Protein 8QAH (pdb70)

Foldseek 3Di:
DVLQLVLLLLLLQLLLLLLQLLLLQQVLPLVSLVVSLVSLVVSLVVLVVSLVVCVVVPNLQSNLSSLLSNLSSLLSQLSSLQSNLPLVSLVVSLVSLVVSLVVLVVSLVVCVVVVVLQSNLSSLLSNLSSLLSQLSSLQSNLPLVSLVVSLVSLVVSLVVLVVSLVVCVVVPVLQSNLSSLQSNLSSLLSQLSSLLSNLPLVSLVVSLVSLVVSLVVLVVSLVVCVVVVNLQSNLSSLLSNLSSLLSQLSSLQSNLPLVSLVVSLVSLVVSLVVLCVSLVVCVVVVVLLSNLSSLLSNLSSLLSQLSSLLSNLPLVSLVVSLVSLVVSLVVLVVSLVVCVVVVVLLSNLSSLLSNLSSLLSNLSSCLSNAAVSLVVSLVSLVVSLVSLCVSLVSCVVVVNSSSNSSSSSSNSSSSSSNSSSSSSD/DVLLLVLLLLLLQLLLLLLQLLLLQLVLDLVSLVVSLVSLVVSLVVLVVSLVVCVVVPNLQSNLSSLLSNLSSLLSQLSSLQSNLPLVSLVVSLVSLVVSLVVLVVSLVVCVVVVVLQSNLSSLLSNLSSLLSQLSSLQSNLPLVSLVVSLVSLVVSLVVLVVSLVVCVVVVVLQSNLSSLQSNLSSLLSQLSSLLSNLPLVSLVVSLVSLVVSLVVLVVSLVVCVVVVNLQSNLSSLLSNLSSLLSQLSSLQSNLPLVSLVVSLVSLVVSLVVLCVSLVVCVVVVVLLSNLSSLLSNLSSLLSQLSSCLSNLPLVSLVVSLVSLVVSLVVLCVSLVVCVVVVVLLSNLSSLLSNLSSLLSQLSSCQSNLDLVSLVVSLVSLVVSLVSLCVSLVVCVVVVNSNSNSSSSSSNSSSSSSNSSSVSSD

Structure (mmCIF, N/CA/C/O backbone):
data_8QAH
#
_entry.id   8QAH
#
_cell.length_a   46.054
_cell.length_b   78.587
_cell.length_c   98.174
_cell.angle_alpha   90.00
_cell.angle_beta   90.15
_cell.angle_gamma   90.00
#
_symmetry.space_group_name_H-M   'P 1 21 1'
#
loop_
_entity.id
_entity.type
_entity.pdbx_description
1 polymer sc-CC-8-58
2 water water
#
loop_
_atom_site.group_PDB
_atom_site.id
_atom_site.type_symbol
_atom_site.label_atom_id
_atom_site.label_alt_id
_atom_site.label_comp_id
_atom_site.label_asym_id
_atom_site.label_entity_id
_atom_site.label_seq_id
_atom_site.pdbx_PDB_ins_code
_atom_site.Cartn_x
_atom_site.Cartn_y
_atom_site.Cartn_z
_atom_site.occupancy
_atom_site.B_iso_or_equiv
_atom_site.auth_seq_id
_atom_site.auth_comp_id
_atom_site.auth_asym_id
_atom_site.auth_atom_id
_atom_site.pdbx_PDB_model_num
ATOM 1 N N . HIS A 1 3 ? 24.440 6.880 26.616 1.00 39.78 -1 HIS A N 1
ATOM 2 C CA . HIS A 1 3 ? 24.295 6.954 25.183 1.00 33.17 -1 HIS A CA 1
ATOM 3 C C . HIS A 1 3 ? 23.334 7.971 24.707 1.00 36.29 -1 HIS A C 1
ATOM 4 O O . HIS A 1 3 ? 22.360 8.276 25.359 1.00 37.11 -1 HIS A O 1
ATOM 6 N N . MET A 1 4 ? 23.638 8.461 23.514 1.00 33.93 0 MET A N 1
ATOM 7 C CA . MET A 1 4 ? 22.801 9.348 22.783 1.00 30.52 0 MET A CA 1
ATOM 8 C C . MET A 1 4 ? 21.547 8.559 22.423 1.00 33.09 0 MET A C 1
ATOM 9 O O . MET A 1 4 ? 20.507 9.153 22.268 1.00 30.82 0 MET A O 1
ATOM 11 N N . LEU A 1 5 ? 21.653 7.238 22.273 1.00 31.66 1 LEU A N 1
ATOM 12 C CA . LEU A 1 5 ? 20.458 6.440 22.014 1.00 31.42 1 LEU A CA 1
ATOM 13 C C . LEU A 1 5 ? 19.565 6.361 23.248 1.00 25.79 1 LEU A C 1
ATOM 14 O O . LEU A 1 5 ? 18.341 6.493 23.142 1.00 24.98 1 LEU A O 1
ATOM 19 N N . ILE A 1 6 ? 20.155 6.143 24.428 1.00 27.93 2 ILE A N 1
ATOM 20 C CA . ILE A 1 6 ? 19.368 6.151 25.660 1.00 23.21 2 ILE A CA 1
ATOM 21 C C . ILE A 1 6 ? 18.742 7.523 25.871 1.00 23.93 2 ILE A C 1
ATOM 22 O O . ILE A 1 6 ? 17.548 7.645 26.171 1.00 19.60 2 ILE A O 1
ATOM 27 N N . TYR A 1 7 ? 19.539 8.577 25.688 1.00 24.96 3 TYR A N 1
ATOM 28 C CA . TYR A 1 7 ? 19.019 9.935 25.801 1.00 25.09 3 TYR A CA 1
ATOM 29 C C . TYR A 1 7 ? 17.860 10.157 24.841 1.00 22.83 3 TYR A C 1
ATOM 30 O O . TYR A 1 7 ? 16.852 10.780 25.199 1.00 19.62 3 TYR A O 1
ATOM 39 N N . GLN A 1 8 ? 17.993 9.658 23.612 1.00 23.40 4 GLN A N 1
ATOM 40 C CA . GLN A 1 8 ? 16.928 9.790 22.627 1.00 20.47 4 GLN A CA 1
ATOM 41 C C . GLN A 1 8 ? 15.674 9.047 23.065 1.00 19.30 4 GLN A C 1
ATOM 42 O O . GLN A 1 8 ? 14.553 9.539 22.884 1.00 19.10 4 GLN A O 1
ATOM 48 N N . ALA A 1 9 ? 15.845 7.862 23.654 1.00 23.73 5 ALA A N 1
ATOM 49 C CA . ALA A 1 9 ? 14.694 7.051 24.037 1.00 19.18 5 ALA A CA 1
ATOM 50 C C . ALA A 1 9 ? 13.960 7.662 25.223 1.00 15.87 5 ALA A C 1
ATOM 51 O O . ALA A 1 9 ? 12.729 7.574 25.312 1.00 14.55 5 ALA A O 1
ATOM 53 N N . ILE A 1 10 ? 14.695 8.274 26.150 1.00 14.42 6 ILE A N 1
ATOM 54 C CA . ILE A 1 10 ? 14.047 8.936 27.278 1.00 13.99 6 ILE A CA 1
ATOM 55 C C . ILE A 1 10 ? 13.211 10.118 26.797 1.00 16.52 6 ILE A C 1
ATOM 56 O O . ILE A 1 10 ? 12.083 10.329 27.261 1.00 16.17 6 ILE A O 1
ATOM 61 N N . LYS A 1 11 ? 13.735 10.893 25.842 1.00 18.71 7 LYS A N 1
ATOM 62 C CA . LYS A 1 11 ? 12.976 12.023 25.316 1.00 16.14 7 LYS A CA 1
ATOM 63 C C . LYS A 1 11 ? 11.688 11.561 24.645 1.00 16.77 7 LYS A C 1
ATOM 64 O O . LYS A 1 11 ? 10.640 12.203 24.787 1.00 14.31 7 LYS A O 1
ATOM 68 N N . LEU A 1 12 ? 11.743 10.435 23.927 1.00 18.72 8 LEU A N 1
ATOM 69 C CA . LEU A 1 12 ? 10.548 9.911 23.274 1.00 15.59 8 LEU A CA 1
ATOM 70 C C . LEU A 1 12 ? 9.527 9.439 24.299 1.00 13.58 8 LEU A C 1
ATOM 71 O O . LEU A 1 12 ? 8.317 9.605 24.099 1.00 12.65 8 LEU A O 1
ATOM 76 N N . ILE A 1 13 ? 9.997 8.847 25.401 1.00 12.21 9 ILE A N 1
ATOM 77 C CA . ILE A 1 13 ? 9.084 8.475 26.478 1.00 12.03 9 ILE A CA 1
ATOM 78 C C . ILE A 1 13 ? 8.347 9.704 26.988 1.00 11.08 9 ILE A C 1
ATOM 79 O O . ILE A 1 13 ? 7.131 9.666 27.207 1.00 10.70 9 ILE A O 1
ATOM 84 N N . ALA A 1 14 ? 9.062 10.823 27.154 1.00 11.58 10 ALA A N 1
ATOM 85 C CA . ALA A 1 14 ? 8.407 12.064 27.559 1.00 11.80 10 ALA A CA 1
ATOM 86 C C . ALA A 1 14 ? 7.366 12.501 26.536 1.00 12.27 10 ALA A C 1
ATOM 87 O O . ALA A 1 14 ? 6.248 12.882 26.901 1.00 12.18 10 ALA A O 1
ATOM 89 N N . GLN A 1 15 ? 7.707 12.439 25.245 1.00 12.99 11 GLN A N 1
ATOM 90 C CA . GLN A 1 15 ? 6.750 12.835 24.218 1.00 13.74 11 GLN A CA 1
ATOM 91 C C . GLN A 1 15 ? 5.524 11.925 24.214 1.00 13.16 11 GLN A C 1
ATOM 92 O O . GLN A 1 15 ? 4.392 12.396 24.054 1.00 13.59 11 GLN A O 1
ATOM 98 N N . ALA A 1 16 ? 5.724 10.624 24.415 1.00 12.43 12 ALA A N 1
ATOM 99 C CA . ALA A 1 16 ? 4.595 9.700 24.382 1.00 12.17 12 ALA A CA 1
ATOM 100 C C . ALA A 1 16 ? 3.658 9.922 25.563 1.00 11.55 12 ALA A C 1
ATOM 101 O O . ALA A 1 16 ? 2.435 9.794 25.425 1.00 11.79 12 ALA A O 1
ATOM 103 N N . ILE A 1 17 ? 4.213 10.230 26.738 1.00 10.93 13 ILE A N 1
ATOM 104 C CA . ILE A 1 17 ? 3.374 10.520 27.896 1.00 10.55 13 ILE A CA 1
ATOM 105 C C . ILE A 1 17 ? 2.542 11.774 27.655 1.00 11.35 13 ILE A C 1
ATOM 106 O O . ILE A 1 17 ? 1.355 11.826 28.004 1.00 11.49 13 ILE A O 1
ATOM 111 N N . LYS A 1 18 ? 3.130 12.787 27.014 1.00 12.16 14 LYS A N 1
ATOM 112 C CA . LYS A 1 18 ? 2.386 14.016 26.749 1.00 14.55 14 LYS A CA 1
ATOM 113 C C . LYS A 1 18 ? 1.194 13.772 25.829 1.00 13.98 14 LYS A C 1
ATOM 114 O O . LYS A 1 18 ? 0.151 14.418 25.983 1.00 14.78 14 LYS A O 1
ATOM 116 N N . VAL A 1 19 ? 1.318 12.851 24.874 1.00 13.92 15 VAL A N 1
ATOM 117 C CA . VAL A 1 19 ? 0.181 12.550 24.012 1.00 14.78 15 VAL A CA 1
ATOM 118 C C . VAL A 1 19 ? -0.910 11.835 24.797 1.00 14.26 15 VAL A C 1
ATOM 119 O O . VAL A 1 19 ? -2.105 12.066 24.569 1.00 15.21 15 VAL A O 1
ATOM 123 N N . ILE A 1 20 ? -0.526 10.974 25.745 1.00 12.99 16 ILE A N 1
ATOM 124 C CA . ILE A 1 20 ? -1.523 10.382 26.638 1.00 12.66 16 ILE A CA 1
ATOM 125 C C . ILE A 1 20 ? -2.347 11.474 27.302 1.00 13.20 16 ILE A C 1
ATOM 126 O O . ILE A 1 20 ? -3.580 11.386 27.372 1.00 13.87 16 ILE A O 1
ATOM 131 N N . ALA A 1 21 ? -1.683 12.543 27.757 1.00 13.21 17 ALA A N 1
ATOM 132 C CA . ALA A 1 21 ? -2.392 13.632 28.426 1.00 14.77 17 ALA A CA 1
ATOM 133 C C . ALA A 1 21 ? -3.356 14.324 27.475 1.00 15.65 17 ALA A C 1
ATOM 134 O O . ALA A 1 21 ? -4.478 14.674 27.861 1.00 17.83 17 ALA A O 1
ATOM 136 N N . GLU A 1 22 ? -2.938 14.524 26.225 1.00 16.31 18 GLU A N 1
ATOM 137 C CA . GLU A 1 22 ? -3.817 15.139 25.239 1.00 18.15 18 GLU A CA 1
ATOM 138 C C . GLU A 1 22 ? -5.029 14.260 24.946 1.00 18.52 18 GLU A C 1
ATOM 139 O O . GLU A 1 22 ? -6.138 14.768 24.742 1.00 20.08 18 GLU A O 1
ATOM 143 N N . ALA A 1 23 ? -4.836 12.937 24.909 1.00 17.38 19 ALA A N 1
ATOM 144 C CA . ALA A 1 23 ? -5.965 12.034 24.691 1.00 19.21 19 ALA A CA 1
ATOM 145 C C . ALA A 1 23 ? -6.906 12.034 25.890 1.00 18.50 19 ALA A C 1
ATOM 146 O O . ALA A 1 23 ? -8.133 12.003 25.728 1.00 19.16 19 ALA A O 1
ATOM 148 N N . ILE A 1 24 ? -6.350 12.067 27.102 1.00 16.53 20 ILE A N 1
ATOM 149 C CA . ILE A 1 24 ? -7.184 12.200 28.294 1.00 18.90 20 ILE A CA 1
ATOM 150 C C . ILE A 1 24 ? -7.927 13.529 28.267 1.00 23.28 20 ILE A C 1
ATOM 151 O O . ILE A 1 24 ? -9.122 13.596 28.581 1.00 24.13 20 ILE A O 1
ATOM 156 N N . LYS A 1 25 ? -7.238 14.604 27.873 1.00 23.15 21 LYS A N 1
ATOM 157 C CA . LYS A 1 25 ? -7.893 15.903 27.761 1.00 24.87 21 LYS A CA 1
ATOM 158 C C . LYS A 1 25 ? -9.051 15.851 26.773 1.00 27.92 21 LYS A C 1
ATOM 159 O O . LYS A 1 25 ? -10.089 16.486 26.988 1.00 31.45 21 LYS A O 1
ATOM 161 N N . ALA A 1 26 ? -8.906 15.072 25.698 1.00 30.04 22 ALA A N 1
ATOM 162 C CA . ALA A 1 26 ? -10.002 14.945 24.745 1.00 29.50 22 ALA A CA 1
ATOM 163 C C . ALA A 1 26 ? -11.188 14.209 25.355 1.00 34.66 22 ALA A C 1
ATOM 164 O O . ALA A 1 26 ? -12.340 14.517 25.030 1.00 35.72 22 ALA A O 1
ATOM 166 N N . ILE A 1 27 ? -10.932 13.253 26.249 1.00 32.66 23 ILE A N 1
ATOM 167 C CA . ILE A 1 27 ? -12.023 12.567 26.934 1.00 33.24 23 ILE A CA 1
ATOM 168 C C . ILE A 1 27 ? -12.791 13.545 27.817 1.00 42.85 23 ILE A C 1
ATOM 169 O O . ILE A 1 27 ? -14.027 13.609 27.772 1.00 47.88 23 ILE A O 1
ATOM 174 N N . ALA A 1 28 ? -12.069 14.333 28.618 1.00 36.39 24 ALA A N 1
ATOM 175 C CA . ALA A 1 28 ? -12.718 15.241 29.559 1.00 40.47 24 ALA A CA 1
ATOM 176 C C . ALA A 1 28 ? -13.523 16.310 28.832 1.00 50.65 24 ALA A C 1
ATOM 177 O O . ALA A 1 28 ? -14.672 16.591 29.193 1.00 54.30 24 ALA A O 1
ATOM 179 N N . GLU A 1 29 ? -12.932 16.926 27.808 1.00 49.48 25 GLU A N 1
ATOM 180 C CA . GLU A 1 29 ? -13.627 17.950 27.039 1.00 42.58 25 GLU A CA 1
ATOM 181 C C . GLU A 1 29 ? -14.612 17.365 26.033 1.00 50.03 25 GLU A C 1
ATOM 182 O O . GLU A 1 29 ? -15.487 18.092 25.550 1.00 61.10 25 GLU A O 1
ATOM 184 N N . GLY A 1 30 ? -14.497 16.076 25.713 1.00 49.23 26 GLY A N 1
ATOM 185 C CA . GLY A 1 30 ? -15.383 15.466 24.739 1.00 47.28 26 GLY A CA 1
ATOM 186 C C . GLY A 1 30 ? -15.142 15.876 23.303 1.00 52.72 26 GLY A C 1
ATOM 187 O O . GLY A 1 30 ? -16.055 15.767 22.481 1.00 63.24 26 GLY A O 1
ATOM 188 N N . ASP A 1 31 ? -13.939 16.343 22.972 1.00 44.94 27 ASP A N 1
ATOM 189 C CA . ASP A 1 31 ? -13.636 16.857 21.638 1.00 46.37 27 ASP A CA 1
ATOM 190 C C . ASP A 1 31 ? -13.143 15.724 20.740 1.00 47.61 27 ASP A C 1
ATOM 191 O O . ASP A 1 31 ? -12.056 15.177 20.956 1.00 50.94 27 ASP A O 1
ATOM 196 N N . LYS A 1 32 ? -13.934 15.388 19.716 1.00 45.84 28 LYS A N 1
ATOM 197 C CA . LYS A 1 32 ? -13.519 14.361 18.764 1.00 44.58 28 LYS A CA 1
ATOM 198 C C . LYS A 1 32 ? -12.387 14.845 17.865 1.00 38.69 28 LYS A C 1
ATOM 199 O O . LYS A 1 32 ? -11.608 14.030 17.356 1.00 35.70 28 LYS A O 1
ATOM 201 N N . GLU A 1 33 ? -12.280 16.158 17.651 1.00 35.44 29 GLU A N 1
ATOM 202 C CA . GLU A 1 33 ? -11.196 16.679 16.823 1.00 39.42 29 GLU A CA 1
ATOM 203 C C . GLU A 1 33 ? -9.858 16.586 17.545 1.00 30.60 29 GLU A C 1
ATOM 204 O O . GLU A 1 33 ? -8.847 16.205 16.944 1.00 30.71 29 GLU A O 1
ATOM 206 N N . ARG A 1 34 ? -9.834 16.933 18.832 1.00 37.21 30 ARG A N 1
ATOM 207 C CA . ARG A 1 34 ? -8.608 16.788 19.610 1.00 40.53 30 ARG A CA 1
ATOM 208 C C . ARG A 1 34 ? -8.158 15.335 19.661 1.00 36.28 30 ARG A C 1
ATOM 209 O O . ARG A 1 34 ? -6.957 15.048 19.571 1.00 36.60 30 ARG A O 1
ATOM 211 N N . ALA A 1 35 ? -9.106 14.400 19.779 1.00 34.38 31 ALA A N 1
ATOM 212 C CA . ALA A 1 35 ? -8.757 12.982 19.808 1.00 33.08 31 ALA A CA 1
ATOM 213 C C . ALA A 1 35 ? -8.073 12.551 18.514 1.00 32.05 31 ALA A C 1
ATOM 214 O O . ALA A 1 35 ? -7.062 11.841 18.542 1.00 29.56 31 ALA A O 1
ATOM 216 N N . LYS A 1 36 ? -8.612 12.969 17.365 1.00 25.67 32 LYS A N 1
ATOM 217 C CA . LYS A 1 36 ? -7.967 12.630 16.100 1.00 30.64 32 LYS A CA 1
ATOM 218 C C . LYS A 1 36 ? -6.576 13.246 16.011 1.00 25.50 32 LYS A C 1
ATOM 219 O O . LYS A 1 36 ? -5.640 12.616 15.503 1.00 23.69 32 LYS A O 1
ATOM 222 N N . GLU A 1 37 ? -6.418 14.478 16.500 1.00 27.89 33 GLU A N 1
ATOM 223 C CA . GLU A 1 37 ? -5.089 15.077 16.542 1.00 26.29 33 GLU A CA 1
ATOM 224 C C . GLU A 1 37 ? -4.155 14.265 17.428 1.00 25.00 33 GLU A C 1
ATOM 225 O O . GLU A 1 37 ? -3.007 13.996 17.052 1.00 20.78 33 GLU A O 1
ATOM 227 N N . ALA A 1 38 ? -4.636 13.843 18.602 1.00 20.95 34 ALA A N 1
ATOM 228 C CA . ALA A 1 38 ? -3.805 13.024 19.477 1.00 22.35 34 ALA A CA 1
ATOM 229 C C . ALA A 1 38 ? -3.497 11.675 18.838 1.00 20.03 34 ALA A C 1
ATOM 230 O O . ALA A 1 38 ? -2.367 11.182 18.934 1.00 18.39 34 ALA A O 1
ATOM 232 N N . ALA A 1 39 ? -4.484 11.076 18.164 1.00 18.99 35 ALA A N 1
ATOM 233 C CA . ALA A 1 39 ? -4.242 9.817 17.467 1.00 23.79 35 ALA A CA 1
ATOM 234 C C . ALA A 1 39 ? -3.116 9.962 16.454 1.00 22.07 35 ALA A C 1
ATOM 235 O O . ALA A 1 39 ? -2.235 9.097 16.367 1.00 22.03 35 ALA A O 1
ATOM 237 N N . GLU A 1 40 ? -3.114 11.067 15.700 1.00 20.40 36 GLU A N 1
ATOM 238 C CA . GLU A 1 40 ? -2.069 11.299 14.708 1.00 21.05 36 GLU A CA 1
ATOM 239 C C . GLU A 1 40 ? -0.710 11.491 15.369 1.00 20.46 36 GLU A C 1
ATOM 240 O O . GLU A 1 40 ? 0.302 10.982 14.875 1.00 20.54 36 GLU A O 1
ATOM 242 N N . LYS A 1 41 ? -0.662 12.227 16.482 1.00 19.98 37 LYS A N 1
ATOM 243 C CA . LYS A 1 41 ? 0.606 12.411 17.185 1.00 20.99 37 LYS A CA 1
ATOM 244 C C . LYS A 1 41 ? 1.131 11.093 17.748 1.00 18.53 37 LYS A C 1
ATOM 245 O O . LYS A 1 41 ? 2.345 10.863 17.781 1.00 19.58 37 LYS A O 1
ATOM 248 N N . ALA A 1 42 ? 0.237 10.219 18.207 1.00 17.95 38 ALA A N 1
ATOM 249 C CA . ALA A 1 42 ? 0.685 8.930 18.720 1.00 17.20 38 ALA A CA 1
ATOM 250 C C . ALA A 1 42 ? 1.289 8.065 17.613 1.00 17.67 38 ALA A C 1
ATOM 251 O O . ALA A 1 42 ? 2.304 7.394 17.832 1.00 17.37 38 ALA A O 1
ATOM 253 N N . ARG A 1 43 ? 0.703 8.089 16.411 1.00 18.53 39 ARG A N 1
ATOM 254 C CA . ARG A 1 43 ? 1.266 7.314 15.303 1.00 21.06 39 ARG A CA 1
ATOM 255 C C . ARG A 1 43 ? 2.681 7.766 14.975 1.00 19.45 39 ARG A C 1
ATOM 256 O O . ARG A 1 43 ? 3.579 6.934 14.788 1.00 19.46 39 ARG A O 1
ATOM 264 N N . GLU A 1 44 ? 2.903 9.079 14.917 1.00 19.82 40 GLU A N 1
ATOM 265 C CA . GLU A 1 44 ? 4.226 9.598 14.594 1.00 20.28 40 GLU A CA 1
ATOM 266 C C . GLU A 1 44 ? 5.244 9.182 15.645 1.00 19.97 40 GLU A C 1
ATOM 267 O O . GLU A 1 44 ? 6.346 8.724 15.318 1.00 21.14 40 GLU A O 1
ATOM 269 N N . LEU A 1 45 ? 4.885 9.329 16.922 1.00 24.16 41 LEU A N 1
ATOM 270 C CA . LEU A 1 45 ? 5.794 8.947 17.994 1.00 19.32 41 LEU A CA 1
ATOM 271 C C . LEU A 1 45 ? 6.102 7.458 17.948 1.00 17.59 41 LEU A C 1
ATOM 272 O O . LEU A 1 45 ? 7.255 7.047 18.127 1.00 17.58 41 LEU A O 1
ATOM 277 N N . TYR A 1 46 ? 5.078 6.638 17.714 1.00 17.46 42 TYR A N 1
ATOM 278 C CA . TYR A 1 46 ? 5.286 5.200 17.593 1.00 17.39 42 TYR A CA 1
ATOM 279 C C . TYR A 1 46 ? 6.303 4.882 16.502 1.00 20.60 42 TYR A C 1
ATOM 280 O O . TYR A 1 46 ? 7.158 4.005 16.678 1.00 23.00 42 TYR A O 1
ATOM 289 N N . GLU A 1 47 ? 6.221 5.579 15.362 1.00 19.09 43 GLU A N 1
ATOM 290 C CA . GLU A 1 47 ? 7.174 5.347 14.281 1.00 22.71 43 GLU A CA 1
ATOM 291 C C . GLU A 1 47 ? 8.578 5.803 14.666 1.00 20.05 43 GLU A C 1
ATOM 292 O O . GLU A 1 47 ? 9.561 5.112 14.370 1.00 20.44 43 GLU A O 1
ATOM 295 N N . LYS A 1 48 ? 8.693 6.950 15.344 1.00 19.75 44 LYS A N 1
ATOM 296 C CA . LYS A 1 48 ? 10.003 7.408 15.801 1.00 20.05 44 LYS A CA 1
ATOM 297 C C . LYS A 1 48 ? 10.621 6.422 16.786 1.00 22.08 44 LYS A C 1
ATOM 298 O O . LYS A 1 48 ? 11.825 6.144 16.725 1.00 22.50 44 LYS A O 1
ATOM 302 N N . ALA A 1 49 ? 9.808 5.872 17.694 1.00 18.26 45 ALA A N 1
ATOM 303 C CA . ALA A 1 49 ? 10.317 4.891 18.646 1.00 19.60 45 ALA A CA 1
ATOM 304 C C . ALA A 1 49 ? 10.753 3.615 17.940 1.00 18.87 45 ALA A C 1
ATOM 305 O O . ALA A 1 49 ? 11.797 3.043 18.273 1.00 22.87 45 ALA A O 1
ATOM 307 N N . LEU A 1 50 ? 9.975 3.163 16.955 1.00 18.64 46 LEU A N 1
ATOM 308 C CA . LEU A 1 50 ? 10.358 1.978 16.193 1.00 23.28 46 LEU A CA 1
ATOM 309 C C . LEU A 1 50 ? 11.690 2.178 15.482 1.00 21.28 46 LEU A C 1
ATOM 310 O O . LEU A 1 50 ? 12.528 1.268 15.451 1.00 20.72 46 LEU A O 1
ATOM 315 N N . GLU A 1 51 ? 11.902 3.358 14.895 1.00 20.68 47 GLU A N 1
ATOM 316 C CA . GLU A 1 51 ? 13.160 3.611 14.201 1.00 23.15 47 GLU A CA 1
ATOM 317 C C . GLU A 1 51 ? 14.330 3.704 15.171 1.00 21.71 47 GLU A C 1
ATOM 318 O O . GLU A 1 51 ? 15.440 3.267 14.847 1.00 27.56 47 GLU A O 1
ATOM 320 N N . LEU A 1 52 ? 14.098 4.221 16.376 1.00 22.26 48 LEU A N 1
ATOM 321 C CA . LEU A 1 52 ? 15.167 4.241 17.365 1.00 22.48 48 LEU A CA 1
ATOM 322 C C . LEU A 1 52 ? 15.491 2.836 17.849 1.00 20.55 48 LEU A C 1
ATOM 323 O O . LEU A 1 52 ? 16.665 2.478 17.999 1.00 20.61 48 LEU A O 1
ATOM 328 N N . TYR A 1 53 ? 14.459 2.029 18.094 1.00 19.53 49 TYR A N 1
ATOM 329 C CA . TYR A 1 53 ? 14.671 0.643 18.493 1.00 26.84 49 TYR A CA 1
ATOM 330 C C . TYR A 1 53 ? 15.434 -0.135 17.424 1.00 23.11 49 TYR A C 1
ATOM 331 O O . TYR A 1 53 ? 16.303 -0.953 17.743 1.00 24.49 49 TYR A O 1
ATOM 340 N N . LYS A 1 54 ? 15.106 0.083 16.148 1.00 21.35 50 LYS A N 1
ATOM 341 C CA . LYS A 1 54 ? 15.818 -0.631 15.094 1.00 28.22 50 LYS A CA 1
ATOM 342 C C . LYS A 1 54 ? 17.289 -0.224 15.066 1.00 30.34 50 LYS A C 1
ATOM 343 O O . LYS A 1 54 ? 18.180 -1.079 14.995 1.00 28.63 50 LYS A O 1
ATOM 346 N N . GLU A 1 55 ? 17.561 1.084 15.144 1.00 23.12 51 GLU A N 1
ATOM 347 C CA . GLU A 1 55 ? 18.945 1.549 15.174 1.00 29.34 51 GLU A CA 1
ATOM 348 C C . GLU A 1 55 ? 19.677 1.017 16.400 1.00 30.27 51 GLU A C 1
ATOM 349 O O . GLU A 1 55 ? 20.827 0.573 16.298 1.00 31.23 51 GLU A O 1
ATOM 351 N N . ALA A 1 56 ? 19.018 1.022 17.563 1.00 26.39 52 ALA A N 1
ATOM 352 C CA . ALA A 1 56 ? 19.680 0.571 18.784 1.00 26.95 52 ALA A CA 1
ATOM 353 C C . ALA A 1 56 ? 19.974 -0.928 18.749 1.00 32.25 52 ALA A C 1
ATOM 354 O O . ALA A 1 56 ? 21.056 -1.358 19.168 1.00 35.32 52 ALA A O 1
ATOM 356 N N . LYS A 1 57 ? 19.029 -1.742 18.262 1.00 30.83 53 LYS A N 1
ATOM 357 C CA . LYS A 1 57 ? 19.273 -3.181 18.186 1.00 34.04 53 LYS A CA 1
ATOM 358 C C . LYS A 1 57 ? 20.404 -3.504 17.219 1.00 35.65 53 LYS A C 1
ATOM 359 O O . LYS A 1 57 ? 21.258 -4.346 17.520 1.00 45.50 53 LYS A O 1
ATOM 362 N N . LYS A 1 58 ? 20.432 -2.844 16.055 1.00 34.50 54 LYS A N 1
ATOM 363 C CA . LYS A 1 58 ? 21.499 -3.104 15.089 1.00 41.71 54 LYS A CA 1
ATOM 364 C C . LYS A 1 58 ? 22.869 -2.840 15.705 1.00 44.87 54 LYS A C 1
ATOM 365 O O . LYS A 1 58 ? 23.806 -3.624 15.515 1.00 50.32 54 LYS A O 1
ATOM 367 N N . GLU A 1 59 ? 23.003 -1.747 16.457 1.00 38.87 55 GLU A N 1
ATOM 368 C CA . GLU A 1 59 ? 24.255 -1.458 17.141 1.00 36.96 55 GLU A CA 1
ATOM 369 C C . GLU A 1 59 ? 24.510 -2.390 18.321 1.00 41.10 55 GLU A C 1
ATOM 370 O O . GLU A 1 59 ? 25.642 -2.439 18.815 1.00 48.87 55 GLU A O 1
ATOM 372 N N . GLY A 1 60 ? 23.502 -3.131 18.778 1.00 41.48 56 GLY A N 1
ATOM 373 C CA . GLY A 1 60 ? 23.660 -4.005 19.923 1.00 33.31 56 GLY A CA 1
ATOM 374 C C . GLY A 1 60 ? 23.370 -3.371 21.266 1.00 35.37 56 GLY A C 1
ATOM 375 O O . GLY A 1 60 ? 23.674 -3.983 22.296 1.00 31.72 56 GLY A O 1
ATOM 376 N N . ASP A 1 61 ? 22.803 -2.165 21.289 1.00 38.94 57 ASP A N 1
ATOM 377 C CA . ASP A 1 61 ? 22.457 -1.464 22.528 1.00 33.38 57 ASP A CA 1
ATOM 378 C C . ASP A 1 61 ? 21.096 -1.957 23.005 1.00 31.39 57 ASP A C 1
ATOM 379 O O . ASP A 1 61 ? 20.048 -1.447 22.605 1.00 28.16 57 ASP A O 1
ATOM 381 N N . LEU A 1 62 ? 21.107 -2.962 23.885 1.00 31.70 58 LEU A N 1
ATOM 382 C CA . LEU A 1 62 ? 19.856 -3.620 24.251 1.00 24.92 58 LEU A CA 1
ATOM 383 C C . LEU A 1 62 ? 19.007 -2.768 25.188 1.00 29.73 58 LEU A C 1
ATOM 384 O O . LEU A 1 62 ? 17.775 -2.798 25.097 1.00 28.65 58 LEU A O 1
ATOM 389 N N . ILE A 1 63 ? 19.636 -2.000 26.082 1.00 33.48 59 ILE A N 1
ATOM 390 C CA . ILE A 1 63 ? 18.879 -1.150 26.999 1.00 24.38 59 ILE A CA 1
ATOM 391 C C . ILE A 1 63 ? 18.192 -0.019 26.239 1.00 22.03 59 ILE A C 1
ATOM 392 O O . ILE A 1 63 ? 16.999 0.243 26.433 1.00 20.26 59 ILE A O 1
ATOM 397 N N . ALA A 1 64 ? 18.933 0.668 25.364 1.00 25.27 60 ALA A N 1
ATOM 398 C CA . ALA A 1 64 ? 18.341 1.743 24.570 1.00 23.83 60 ALA A CA 1
ATOM 399 C C . ALA A 1 64 ? 17.193 1.231 23.707 1.00 22.30 60 ALA A C 1
ATOM 400 O O . ALA A 1 64 ? 16.153 1.891 23.585 1.00 18.31 60 ALA A O 1
ATOM 402 N N . ALA A 1 65 ? 17.362 0.057 23.095 1.00 19.88 61 ALA A N 1
ATOM 403 C CA . ALA A 1 65 ? 16.275 -0.517 22.312 1.00 20.46 61 ALA A CA 1
ATOM 404 C C . ALA A 1 65 ? 15.070 -0.811 23.193 1.00 17.38 61 ALA A C 1
ATOM 405 O O . ALA A 1 65 ? 13.922 -0.606 22.780 1.00 17.04 61 ALA A O 1
ATOM 407 N N . ALA A 1 66 ? 15.316 -1.270 24.422 1.00 17.04 62 ALA A N 1
ATOM 408 C CA . ALA A 1 66 ? 14.225 -1.593 25.333 1.00 16.69 62 ALA A CA 1
ATOM 409 C C . ALA A 1 66 ? 13.464 -0.344 25.753 1.00 15.48 62 ALA A C 1
ATOM 410 O O . ALA A 1 66 ? 12.231 -0.360 25.832 1.00 16.45 62 ALA A O 1
ATOM 412 N N . ILE A 1 67 ? 14.179 0.753 26.013 1.00 15.50 63 ILE A N 1
ATOM 413 C CA . ILE A 1 67 ? 13.508 1.992 26.393 1.00 15.74 63 ILE A CA 1
ATOM 414 C C . ILE A 1 67 ? 12.713 2.552 25.223 1.00 15.08 63 ILE A C 1
ATOM 415 O O . ILE A 1 67 ? 11.636 3.131 25.417 1.00 14.59 63 ILE A O 1
ATOM 420 N N . ALA A 1 68 ? 13.213 2.381 23.995 1.00 15.80 64 ALA A N 1
ATOM 421 C CA . ALA A 1 68 ? 12.473 2.829 22.819 1.00 16.05 64 ALA A CA 1
ATOM 422 C C . ALA A 1 68 ? 11.163 2.067 22.665 1.00 15.70 64 ALA A C 1
ATOM 423 O O . ALA A 1 68 ? 10.134 2.651 22.303 1.00 15.54 64 ALA A O 1
ATOM 425 N N . LEU A 1 69 ? 11.180 0.758 22.940 1.00 15.71 65 LEU A N 1
ATOM 426 C CA . LEU A 1 69 ? 9.954 -0.025 22.858 1.00 15.52 65 LEU A CA 1
ATOM 427 C C . LEU A 1 69 ? 8.959 0.390 23.939 1.00 14.67 65 LEU A C 1
ATOM 428 O O . LEU A 1 69 ? 7.745 0.313 23.722 1.00 16.06 65 LEU A O 1
ATOM 433 N N . ILE A 1 70 ? 9.440 0.820 25.108 1.00 14.21 66 ILE A N 1
ATOM 434 C CA . ILE A 1 70 ? 8.527 1.391 26.095 1.00 13.51 66 ILE A CA 1
ATOM 435 C C . ILE A 1 70 ? 7.872 2.645 25.531 1.00 13.50 66 ILE A C 1
ATOM 436 O O . ILE A 1 70 ? 6.649 2.807 25.586 1.00 13.24 66 ILE A O 1
ATOM 441 N N . ALA A 1 71 ? 8.679 3.542 24.958 1.00 13.91 67 ALA A N 1
ATOM 442 C CA . ALA A 1 71 ? 8.118 4.732 24.322 1.00 14.11 67 ALA A CA 1
ATOM 443 C C . ALA A 1 71 ? 7.072 4.347 23.289 1.00 14.35 67 ALA A C 1
ATOM 444 O O . ALA A 1 71 ? 5.985 4.936 23.245 1.00 14.23 67 ALA A O 1
ATOM 446 N N . ALA A 1 72 ? 7.368 3.323 22.482 1.00 14.78 68 ALA A N 1
ATOM 447 C CA . ALA A 1 72 ? 6.410 2.856 21.488 1.00 15.15 68 ALA A CA 1
ATOM 448 C C . ALA A 1 72 ? 5.147 2.322 22.144 1.00 14.68 68 ALA A C 1
ATOM 449 O O . ALA A 1 72 ? 4.038 2.572 21.659 1.00 14.83 68 ALA A O 1
ATOM 451 N N . ALA A 1 73 ? 5.292 1.589 23.254 1.00 14.20 69 ALA A N 1
ATOM 452 C CA . ALA A 1 73 ? 4.126 1.009 23.912 1.00 13.87 69 ALA A CA 1
ATOM 453 C C . ALA A 1 73 ? 3.272 2.084 24.563 1.00 13.39 69 ALA A C 1
ATOM 454 O O . ALA A 1 73 ? 2.040 1.994 24.557 1.00 13.39 69 ALA A O 1
ATOM 456 N N . ILE A 1 74 ? 3.907 3.118 25.118 1.00 13.12 70 ILE A N 1
ATOM 457 C CA . ILE A 1 74 ? 3.147 4.230 25.675 1.00 12.84 70 ILE A CA 1
ATOM 458 C C . ILE A 1 74 ? 2.388 4.960 24.572 1.00 13.34 70 ILE A C 1
ATOM 459 O O . ILE A 1 74 ? 1.241 5.386 24.763 1.00 13.29 70 ILE A O 1
ATOM 464 N N . ALA A 1 75 ? 3.008 5.103 23.396 1.00 13.91 71 ALA A N 1
ATOM 465 C CA . ALA A 1 75 ? 2.312 5.702 22.261 1.00 14.52 71 ALA A CA 1
ATOM 466 C C . ALA A 1 75 ? 1.050 4.919 21.909 1.00 14.66 71 ALA A C 1
ATOM 467 O O . ALA A 1 75 ? 0.012 5.514 21.591 1.00 14.94 71 ALA A O 1
ATOM 469 N N . VAL A 1 76 ? 1.108 3.587 21.984 1.00 14.60 72 VAL A N 1
ATOM 470 C CA . VAL A 1 76 ? -0.069 2.799 21.622 1.00 14.91 72 VAL A CA 1
ATOM 471 C C . VAL A 1 76 ? -1.182 2.995 22.642 1.00 14.48 72 VAL A C 1
ATOM 472 O O . VAL A 1 76 ? -2.368 2.981 22.288 1.00 14.85 72 VAL A O 1
ATOM 476 N N . ILE A 1 77 ? -0.830 3.166 23.920 1.00 13.78 73 ILE A N 1
ATOM 477 C CA . ILE A 1 77 ? -1.841 3.486 24.925 1.00 13.44 73 ILE A CA 1
ATOM 478 C C . ILE A 1 77 ? -2.521 4.809 24.591 1.00 13.71 73 ILE A C 1
ATOM 479 O O . ILE A 1 77 ? -3.751 4.926 24.662 1.00 13.92 73 ILE A O 1
ATOM 484 N N . ALA A 1 78 ? -1.735 5.818 24.205 1.00 13.84 74 ALA A N 1
ATOM 485 C CA . ALA A 1 78 ? -2.319 7.084 23.775 1.00 14.30 74 ALA A CA 1
ATOM 486 C C . ALA A 1 78 ? -3.281 6.872 22.613 1.00 15.53 74 ALA A C 1
ATOM 487 O O . ALA A 1 78 ? -4.392 7.417 22.605 1.00 17.31 74 ALA A O 1
ATOM 489 N N . LEU A 1 79 ? -2.871 6.075 21.619 1.00 15.36 75 LEU A N 1
ATOM 490 C CA . LEU A 1 79 ? -3.763 5.754 20.511 1.00 16.15 75 LEU A CA 1
ATOM 491 C C . LEU A 1 79 ? -5.044 5.095 21.003 1.00 17.37 75 LEU A C 1
ATOM 492 O O . LEU A 1 79 ? -6.141 5.459 20.566 1.00 19.54 75 LEU A O 1
ATOM 497 N N . ALA A 1 80 ? -4.900 4.132 21.908 1.00 15.57 76 ALA A N 1
ATOM 498 C CA . ALA A 1 80 ? -6.046 3.428 22.468 1.00 15.67 76 ALA A CA 1
ATOM 499 C C . ALA A 1 80 ? -6.963 4.412 23.183 1.00 20.69 76 ALA A C 1
ATOM 500 O O . ALA A 1 80 ? -8.172 4.429 22.952 1.00 19.97 76 ALA A O 1
ATOM 502 N N . ILE A 1 81 ? -6.380 5.230 24.054 1.00 15.06 77 ILE A N 1
ATOM 503 C CA . ILE A 1 81 ? -7.144 6.227 24.792 1.00 20.23 77 ILE A CA 1
ATOM 504 C C . ILE A 1 81 ? -7.886 7.121 23.808 1.00 22.69 77 ILE A C 1
ATOM 505 O O . ILE A 1 81 ? -9.080 7.380 23.964 1.00 25.26 77 ILE A O 1
ATOM 510 N N . ALA A 1 82 ? -7.168 7.590 22.793 1.00 20.85 78 ALA A N 1
ATOM 511 C CA . ALA A 1 82 ? -7.757 8.442 21.765 1.00 25.48 78 ALA A CA 1
ATOM 512 C C . ALA A 1 82 ? -8.936 7.760 21.082 1.00 28.15 78 ALA A C 1
ATOM 513 O O . ALA A 1 82 ? -9.910 8.426 20.708 1.00 28.25 78 ALA A O 1
ATOM 515 N N . ALA A 1 83 ? -8.846 6.444 20.921 1.00 29.49 79 ALA A N 1
ATOM 516 C CA . ALA A 1 83 ? -9.916 5.678 20.299 1.00 29.15 79 ALA A CA 1
ATOM 517 C C . ALA A 1 83 ? -11.168 5.785 21.158 1.00 33.03 79 ALA A C 1
ATOM 518 O O . ALA A 1 83 ? -12.290 5.689 20.660 1.00 35.50 79 ALA A O 1
ATOM 520 N N . ILE A 1 84 ? -10.963 5.987 22.456 1.00 30.28 80 ILE A N 1
ATOM 521 C CA . ILE A 1 84 ? -12.066 6.121 23.397 1.00 32.49 80 ILE A CA 1
ATOM 522 C C . ILE A 1 84 ? -12.701 7.498 23.255 1.00 34.61 80 ILE A C 1
ATOM 523 O O . ILE A 1 84 ? -13.921 7.622 23.150 1.00 43.02 80 ILE A O 1
ATOM 528 N N . ALA A 1 85 ? -11.865 8.532 23.253 1.00 33.89 81 ALA A N 1
ATOM 529 C CA . ALA A 1 85 ? -12.350 9.902 23.111 1.00 33.16 81 ALA A CA 1
ATOM 530 C C . ALA A 1 85 ? -13.078 10.109 21.790 1.00 41.72 81 ALA A C 1
ATOM 531 O O . ALA A 1 85 ? -14.026 10.899 21.721 1.00 48.10 81 ALA A O 1
ATOM 533 N N . ALA A 1 86 ? -12.656 9.413 20.735 1.00 40.81 82 ALA A N 1
ATOM 534 C CA . ALA A 1 86 ? -13.285 9.552 19.429 1.00 42.16 82 ALA A CA 1
ATOM 535 C C . ALA A 1 86 ? -14.443 8.586 19.227 1.00 46.70 82 ALA A C 1
ATOM 536 O O . ALA A 1 86 ? -15.275 8.815 18.340 1.00 47.63 82 ALA A O 1
ATOM 538 N N . GLY A 1 87 ? -14.510 7.514 20.014 1.00 42.38 83 GLY A N 1
ATOM 539 C CA . GLY A 1 87 ? -15.506 6.487 19.781 1.00 42.53 83 GLY A CA 1
ATOM 540 C C . GLY A 1 87 ? -15.305 5.751 18.479 1.00 42.92 83 GLY A C 1
ATOM 541 O O . GLY A 1 87 ? -16.272 5.236 17.910 1.00 53.30 83 GLY A O 1
ATOM 542 N N . ASP A 1 88 ? -14.070 5.696 17.986 1.00 39.86 84 ASP A N 1
ATOM 543 C CA . ASP A 1 88 ? -13.749 5.082 16.703 1.00 42.36 84 ASP A CA 1
ATOM 544 C C . ASP A 1 88 ? -13.237 3.670 16.972 1.00 37.83 84 ASP A C 1
ATOM 545 O O . ASP A 1 88 ? -12.095 3.489 17.403 1.00 31.70 84 ASP A O 1
ATOM 550 N N . LYS A 1 89 ? -14.071 2.667 16.683 1.00 42.65 85 LYS A N 1
ATOM 551 C CA . LYS A 1 89 ? -13.670 1.285 16.917 1.00 39.84 85 LYS A CA 1
ATOM 552 C C . LYS A 1 89 ? -12.583 0.829 15.951 1.00 36.25 85 LYS A C 1
ATOM 553 O O . LYS A 1 89 ? -11.848 -0.114 16.265 1.00 36.61 85 LYS A O 1
ATOM 555 N N . GLU A 1 90 ? -12.463 1.474 14.787 1.00 30.39 86 GLU A N 1
ATOM 556 C CA . GLU A 1 90 ? -11.359 1.161 13.886 1.00 32.51 86 GLU A CA 1
ATOM 557 C C . GLU A 1 90 ? -10.043 1.719 14.412 1.00 29.88 86 GLU A C 1
ATOM 558 O O . GLU A 1 90 ? -8.975 1.166 14.123 1.00 36.90 86 GLU A O 1
ATOM 560 N N . LEU A 1 91 ? -10.095 2.815 15.170 1.00 34.50 87 LEU A N 1
ATOM 561 C CA . LEU A 1 91 ? -8.900 3.311 15.845 1.00 29.32 87 LEU A CA 1
ATOM 562 C C . LEU A 1 91 ? -8.415 2.303 16.877 1.00 27.82 87 LEU A C 1
ATOM 563 O O . LEU A 1 91 ? -7.218 2.001 16.960 1.00 25.68 87 LEU A O 1
ATOM 568 N N . ALA A 1 92 ? -9.341 1.781 17.683 1.00 25.59 88 ALA A N 1
ATOM 569 C CA . ALA A 1 92 ? -8.995 0.772 18.678 1.00 22.85 88 ALA A CA 1
ATOM 570 C C . ALA A 1 92 ? -8.412 -0.478 18.030 1.00 29.91 88 ALA A C 1
ATOM 571 O O . ALA A 1 92 ? -7.449 -1.063 18.545 1.00 23.54 88 ALA A O 1
ATOM 573 N N . LYS A 1 93 ? -8.993 -0.915 16.905 1.00 26.02 89 LYS A N 1
ATOM 574 C CA . LYS A 1 93 ? -8.470 -2.092 16.217 1.00 22.83 89 LYS A CA 1
ATOM 575 C C . LYS A 1 93 ? -7.072 -1.835 15.671 1.00 22.18 89 LYS A C 1
ATOM 576 O O . LYS A 1 93 ? -6.216 -2.728 15.695 1.00 21.80 89 LYS A O 1
ATOM 578 N N . GLU A 1 94 ? -6.814 -0.618 15.189 1.00 22.70 90 GLU A N 1
ATOM 579 C CA . GLU A 1 94 ? -5.462 -0.283 14.763 1.00 22.67 90 GLU A CA 1
ATOM 580 C C . GLU A 1 94 ? -4.507 -0.302 15.943 1.00 20.98 90 GLU A C 1
ATOM 581 O O . GLU A 1 94 ? -3.383 -0.804 15.830 1.00 20.70 90 GLU A O 1
ATOM 587 N N . ALA A 1 95 ? -4.941 0.247 17.085 1.00 21.69 91 ALA A N 1
ATOM 588 C CA . ALA A 1 95 ? -4.123 0.211 18.294 1.00 18.48 91 ALA A CA 1
ATOM 589 C C . ALA A 1 95 ? -3.865 -1.219 18.738 1.00 17.83 91 ALA A C 1
ATOM 590 O O . ALA A 1 95 ? -2.745 -1.557 19.138 1.00 17.11 91 ALA A O 1
ATOM 592 N N . ALA A 1 96 ? -4.888 -2.077 18.656 1.00 18.29 92 ALA A N 1
ATOM 593 C CA . ALA A 1 96 ? -4.732 -3.475 19.055 1.00 19.42 92 ALA A CA 1
ATOM 594 C C . ALA A 1 96 ? -3.611 -4.162 18.284 1.00 22.02 92 ALA A C 1
ATOM 595 O O . ALA A 1 96 ? -2.850 -4.953 18.858 1.00 22.23 92 ALA A O 1
ATOM 597 N N . GLU A 1 97 ? -3.488 -3.868 16.985 1.00 19.69 93 GLU A N 1
ATOM 598 C CA . GLU A 1 97 ? -2.459 -4.511 16.172 1.00 20.47 93 GLU A CA 1
ATOM 599 C C . GLU A 1 97 ? -1.079 -3.941 16.476 1.00 20.62 93 GLU A C 1
ATOM 600 O O . GLU A 1 97 ? -0.091 -4.684 16.526 1.00 19.85 93 GLU A O 1
ATOM 602 N N . LEU A 1 98 ? -0.986 -2.623 16.669 1.00 19.31 94 LEU A N 1
ATOM 603 C CA . LEU A 1 98 ? 0.295 -2.031 17.040 1.00 21.24 94 LEU A CA 1
ATOM 604 C C . LEU A 1 98 ? 0.786 -2.575 18.381 1.00 18.82 94 LEU A C 1
ATOM 605 O O . LEU A 1 98 ? 1.989 -2.801 18.566 1.00 18.34 94 LEU A O 1
ATOM 610 N N . ALA A 1 99 ? -0.131 -2.807 19.321 1.00 16.54 95 ALA A N 1
ATOM 611 C CA . ALA A 1 99 ? 0.271 -3.356 20.615 1.00 15.94 95 ALA A CA 1
ATOM 612 C C . ALA A 1 99 ? 0.840 -4.763 20.459 1.00 18.15 95 ALA A C 1
ATOM 613 O O . ALA A 1 99 ? 1.815 -5.125 21.130 1.00 16.46 95 ALA A O 1
ATOM 615 N N . LYS A 1 100 ? 0.248 -5.571 19.575 1.00 17.11 96 LYS A N 1
ATOM 616 C CA . LYS A 1 100 ? 0.779 -6.911 19.347 1.00 18.03 96 LYS A CA 1
ATOM 617 C C . LYS A 1 100 ? 2.155 -6.851 18.701 1.00 18.57 96 LYS A C 1
ATOM 618 O O . LYS A 1 100 ? 3.044 -7.634 19.053 1.00 21.96 96 LYS A O 1
ATOM 624 N N . GLU A 1 101 ? 2.347 -5.932 17.751 1.00 20.09 97 GLU A N 1
ATOM 625 C CA . GLU A 1 101 ? 3.660 -5.751 17.139 1.00 19.76 97 GLU A CA 1
ATOM 626 C C . GLU A 1 101 ? 4.716 -5.414 18.185 1.00 18.65 97 GLU A C 1
ATOM 627 O O . GLU A 1 101 ? 5.758 -6.076 18.263 1.00 22.92 97 GLU A O 1
ATOM 630 N N . ILE A 1 102 ? 4.460 -4.393 19.008 1.00 17.33 98 ILE A N 1
ATOM 631 C CA . ILE A 1 102 ? 5.421 -4.008 20.039 1.00 16.33 98 ILE A CA 1
ATOM 632 C C . ILE A 1 102 ? 5.653 -5.162 21.007 1.00 16.26 98 ILE A C 1
ATOM 633 O O . ILE A 1 102 ? 6.790 -5.429 21.418 1.00 16.05 98 ILE A O 1
ATOM 638 N N . TYR A 1 103 ? 4.583 -5.869 21.375 1.00 15.82 99 TYR A N 1
ATOM 639 C CA . TYR A 1 103 ? 4.719 -7.023 22.259 1.00 16.85 99 TYR A CA 1
ATOM 640 C C . TYR A 1 103 ? 5.682 -8.062 21.692 1.00 18.46 99 TYR A C 1
ATOM 641 O O . TYR A 1 103 ? 6.560 -8.563 22.404 1.00 22.57 99 TYR A O 1
ATOM 650 N N . LYS A 1 104 ? 5.527 -8.409 20.414 1.00 18.50 100 LYS A N 1
ATOM 651 C CA . LYS A 1 104 ? 6.387 -9.434 19.827 1.00 22.97 100 LYS A CA 1
ATOM 652 C C . LYS A 1 104 ? 7.838 -8.971 19.762 1.00 20.28 100 LYS A C 1
ATOM 653 O O . LYS A 1 104 ? 8.753 -9.748 20.058 1.00 21.05 100 LYS A O 1
ATOM 655 N N . LEU A 1 105 ? 8.071 -7.710 19.385 1.00 19.74 101 LEU A N 1
ATOM 656 C CA . LEU A 1 105 ? 9.437 -7.197 19.376 1.00 19.95 101 LEU A CA 1
ATOM 657 C C . LEU A 1 105 ? 10.043 -7.235 20.773 1.00 21.34 101 LEU A C 1
ATOM 658 O O . LEU A 1 105 ? 11.197 -7.645 20.946 1.00 26.43 101 LEU A O 1
ATOM 663 N N . ALA A 1 106 ? 9.265 -6.853 21.790 1.00 21.17 102 ALA A N 1
ATOM 664 C CA . ALA A 1 106 ? 9.783 -6.831 23.154 1.00 18.54 102 ALA A CA 1
ATOM 665 C C . ALA A 1 106 ? 10.012 -8.240 23.685 1.00 18.05 102 ALA A C 1
ATOM 666 O O . ALA A 1 106 ? 11.007 -8.493 24.373 1.00 25.29 102 ALA A O 1
ATOM 668 N N . GLU A 1 107 ? 9.093 -9.166 23.400 1.00 19.29 103 GLU A N 1
ATOM 669 C CA . GLU A 1 107 ? 9.290 -10.549 23.824 1.00 19.19 103 GLU A CA 1
ATOM 670 C C . GLU A 1 107 ? 10.552 -11.139 23.204 1.00 23.07 103 GLU A C 1
ATOM 671 O O . GLU A 1 107 ? 11.323 -11.828 23.883 1.00 25.72 103 GLU A O 1
ATOM 673 N N . LYS A 1 108 ? 10.787 -10.875 21.916 1.00 22.58 104 LYS A N 1
ATOM 674 C CA . LYS A 1 108 ? 12.017 -11.341 21.284 1.00 29.88 104 LYS A CA 1
ATOM 675 C C . LYS A 1 108 ? 13.230 -10.639 21.880 1.00 25.16 104 LYS A C 1
ATOM 676 O O . LYS A 1 108 ? 14.265 -11.272 22.123 1.00 27.75 104 LYS A O 1
ATOM 678 N N . LEU A 1 109 ? 13.116 -9.334 22.132 1.00 23.10 105 LEU A N 1
ATOM 679 C CA . LEU A 1 109 ? 14.226 -8.594 22.721 1.00 27.54 105 LEU A CA 1
ATOM 680 C C . LEU A 1 109 ? 14.582 -9.136 24.102 1.00 28.85 105 LEU A C 1
ATOM 681 O O . LEU A 1 109 ? 15.763 -9.232 24.457 1.00 30.90 105 LEU A O 1
ATOM 686 N N . TYR A 1 110 ? 13.572 -9.490 24.897 1.00 21.22 106 TYR A N 1
ATOM 687 C CA . TYR A 1 110 ? 13.839 -10.051 26.215 1.00 23.37 106 TYR A CA 1
ATOM 688 C C . TYR A 1 110 ? 14.569 -11.385 26.108 1.00 26.67 106 TYR A C 1
ATOM 689 O O . TYR A 1 110 ? 15.498 -11.655 26.876 1.00 25.36 106 TYR A O 1
ATOM 698 N N . LYS A 1 111 ? 14.168 -12.231 25.154 1.00 30.23 107 LYS A N 1
ATOM 699 C CA . LYS A 1 111 ? 14.820 -13.529 25.005 1.00 35.79 107 LYS A CA 1
ATOM 700 C C . LYS A 1 111 ? 16.273 -13.370 24.571 1.00 36.42 107 LYS A C 1
ATOM 701 O O . LYS A 1 111 ? 17.143 -14.134 25.007 1.00 41.79 107 LYS A O 1
ATOM 705 N N . GLU A 1 112 ? 16.554 -12.387 23.711 1.00 33.47 108 GLU A N 1
ATOM 706 C CA . GLU A 1 112 ? 17.928 -12.146 23.281 1.00 27.27 108 GLU A CA 1
ATOM 707 C C . GLU A 1 112 ? 18.780 -11.583 24.413 1.00 37.41 108 GLU A C 1
ATOM 708 O O . GLU A 1 112 ? 19.930 -11.999 24.596 1.00 44.09 108 GLU A O 1
ATOM 711 N N . ALA A 1 113 ? 18.240 -10.629 25.177 1.00 29.41 109 ALA A N 1
ATOM 712 C CA . ALA A 1 113 ? 19.008 -10.042 26.271 1.00 25.65 109 ALA A CA 1
ATOM 713 C C . ALA A 1 113 ? 19.334 -11.077 27.339 1.00 31.67 109 ALA A C 1
ATOM 714 O O . ALA A 1 113 ? 20.463 -11.127 27.841 1.00 36.83 109 ALA A O 1
ATOM 716 N N . LYS A 1 114 ? 18.354 -11.904 27.710 1.00 33.89 110 LYS A N 1
ATOM 717 C CA . LYS A 1 114 ? 18.598 -12.927 28.721 1.00 33.39 110 LYS A CA 1
ATOM 718 C C . LYS A 1 114 ? 19.682 -13.898 28.271 1.00 38.86 110 LYS A C 1
ATOM 719 O O . LYS A 1 114 ? 20.542 -14.289 29.069 1.00 39.34 110 LYS A O 1
ATOM 725 N N . LYS A 1 115 ? 19.666 -14.284 26.991 1.00 36.85 111 LYS A N 1
ATOM 726 C CA . LYS A 1 115 ? 20.688 -15.188 26.473 1.00 42.75 111 LYS A CA 1
ATOM 727 C C . LYS A 1 115 ? 22.073 -14.558 26.558 1.00 45.07 111 LYS A C 1
ATOM 728 O O . LYS A 1 115 ? 23.047 -15.227 26.921 1.00 57.28 111 LYS A O 1
ATOM 730 N N . LYS A 1 116 ? 22.184 -13.273 26.218 1.00 41.75 112 LYS A N 1
ATOM 731 C CA . LYS A 1 116 ? 23.466 -12.590 26.310 1.00 42.65 112 LYS A CA 1
ATOM 732 C C . LYS A 1 116 ? 23.868 -12.287 27.748 1.00 40.65 112 LYS A C 1
ATOM 733 O O . LYS A 1 116 ? 25.025 -11.926 27.988 1.00 47.50 112 LYS A O 1
ATOM 736 N N . GLY A 1 117 ? 22.956 -12.437 28.706 1.00 40.79 113 GLY A N 1
ATOM 737 C CA . GLY A 1 117 ? 23.245 -12.179 30.099 1.00 35.75 113 GLY A CA 1
ATOM 738 C C . GLY A 1 117 ? 22.856 -10.798 30.584 1.00 40.22 113 GLY A C 1
ATOM 739 O O . GLY A 1 117 ? 22.963 -10.535 31.789 1.00 38.11 113 GLY A O 1
ATOM 740 N N . ASP A 1 118 ? 22.408 -9.913 29.689 1.00 40.96 114 ASP A N 1
ATOM 741 C CA . ASP A 1 118 ? 21.984 -8.560 30.061 1.00 36.50 114 ASP A CA 1
ATOM 742 C C . ASP A 1 118 ? 20.613 -8.645 30.727 1.00 28.70 114 ASP A C 1
ATOM 743 O O . ASP A 1 118 ? 19.562 -8.447 30.109 1.00 25.44 114 ASP A O 1
ATOM 745 N N . LEU A 1 119 ? 20.634 -8.930 32.030 1.00 27.22 115 LEU A N 1
ATOM 746 C CA . LEU A 1 119 ? 19.386 -9.121 32.760 1.00 26.91 115 LEU A CA 1
ATOM 747 C C . LEU A 1 119 ? 18.647 -7.806 32.977 1.00 23.99 115 LEU A C 1
ATOM 748 O O . LEU A 1 119 ? 17.422 -7.806 33.134 1.00 23.19 115 LEU A O 1
ATOM 753 N N . ILE A 1 120 ? 19.363 -6.680 32.992 1.00 27.16 116 ILE A N 1
ATOM 754 C CA . ILE A 1 120 ? 18.697 -5.386 33.124 1.00 27.61 116 ILE A CA 1
ATOM 755 C C . ILE A 1 120 ? 17.931 -5.053 31.849 1.00 25.73 116 ILE A C 1
ATOM 756 O O . ILE A 1 120 ? 16.762 -4.649 31.895 1.00 22.59 116 ILE A O 1
ATOM 761 N N . ALA A 1 121 ? 18.585 -5.195 30.693 1.00 25.01 117 ALA A N 1
ATOM 762 C CA . ALA A 1 121 ? 17.898 -4.978 29.426 1.00 19.60 117 ALA A CA 1
ATOM 763 C C . ALA A 1 121 ? 16.710 -5.919 29.278 1.00 22.71 117 ALA A C 1
ATOM 764 O O . ALA A 1 121 ? 15.631 -5.505 28.836 1.00 20.00 117 ALA A O 1
ATOM 766 N N . ALA A 1 122 ? 16.882 -7.185 29.672 1.00 25.79 118 ALA A N 1
ATOM 767 C CA . ALA A 1 122 ? 15.781 -8.141 29.614 1.00 23.06 118 ALA A CA 1
ATOM 768 C C . ALA A 1 122 ? 14.600 -7.678 30.458 1.00 21.36 118 ALA A C 1
ATOM 769 O O . ALA A 1 122 ? 13.442 -7.808 30.045 1.00 19.68 118 ALA A O 1
ATOM 771 N N . ALA A 1 123 ? 14.872 -7.128 31.642 1.00 18.34 119 ALA A N 1
ATOM 772 C CA . ALA A 1 123 ? 13.779 -6.691 32.503 1.00 19.77 119 ALA A CA 1
ATOM 773 C C . ALA A 1 123 ? 13.083 -5.465 31.922 1.00 17.91 119 ALA A C 1
ATOM 774 O O . ALA A 1 123 ? 11.848 -5.395 31.902 1.00 17.02 119 ALA A O 1
ATOM 776 N N . ILE A 1 124 ? 13.854 -4.507 31.408 1.00 17.42 120 ILE A N 1
ATOM 777 C CA . ILE A 1 124 ? 13.253 -3.347 30.757 1.00 17.62 120 ILE A CA 1
ATOM 778 C C . ILE A 1 124 ? 12.476 -3.770 29.513 1.00 15.18 120 ILE A C 1
ATOM 779 O O . ILE A 1 124 ? 11.393 -3.242 29.231 1.00 15.70 120 ILE A O 1
ATOM 784 N N . ALA A 1 125 ? 12.994 -4.748 28.767 1.00 12.68 121 ALA A N 1
ATOM 785 C CA . ALA A 1 125 ? 12.240 -5.272 27.633 1.00 14.19 121 ALA A CA 1
ATOM 786 C C . ALA A 1 125 ? 10.900 -5.841 28.083 1.00 14.98 121 ALA A C 1
ATOM 787 O O . ALA A 1 125 ? 9.871 -5.620 27.432 1.00 15.72 121 ALA A O 1
ATOM 789 N N . LEU A 1 126 ? 10.886 -6.555 29.212 1.00 15.38 122 LEU A N 1
ATOM 790 C CA . LEU A 1 126 ? 9.631 -7.093 29.722 1.00 14.96 122 LEU A CA 1
ATOM 791 C C . LEU A 1 126 ? 8.694 -5.984 30.181 1.00 14.39 122 LEU A C 1
ATOM 792 O O . LEU A 1 126 ? 7.470 -6.155 30.144 1.00 12.20 122 LEU A O 1
ATOM 797 N N . ILE A 1 127 ? 9.240 -4.848 30.620 1.00 12.65 123 ILE A N 1
ATOM 798 C CA . ILE A 1 127 ? 8.387 -3.704 30.932 1.00 14.01 123 ILE A CA 1
ATOM 799 C C . ILE A 1 127 ? 7.678 -3.215 29.674 1.00 12.70 123 ILE A C 1
ATOM 800 O O . ILE A 1 127 ? 6.468 -2.949 29.689 1.00 11.00 123 ILE A O 1
ATOM 805 N N . ALA A 1 128 ? 8.411 -3.118 28.562 1.00 11.32 124 ALA A N 1
ATOM 806 C CA . ALA A 1 128 ? 7.788 -2.714 27.303 1.00 13.95 124 ALA A CA 1
ATOM 807 C C . ALA A 1 128 ? 6.665 -3.665 26.913 1.00 11.70 124 ALA A C 1
ATOM 808 O O . ALA A 1 128 ? 5.588 -3.224 26.488 1.00 12.27 124 ALA A O 1
ATOM 810 N N . ALA A 1 129 ? 6.886 -4.971 27.068 1.00 11.73 125 ALA A N 1
ATOM 811 C CA . ALA A 1 129 ? 5.850 -5.940 26.726 1.00 12.31 125 ALA A CA 1
ATOM 812 C C . ALA A 1 129 ? 4.621 -5.760 27.605 1.00 12.46 125 ALA A C 1
ATOM 813 O O . ALA A 1 129 ? 3.488 -5.751 27.110 1.00 16.05 125 ALA A O 1
ATOM 815 N N . ALA A 1 130 ? 4.825 -5.606 28.918 1.00 11.00 126 ALA A N 1
ATOM 816 C CA . ALA A 1 130 ? 3.691 -5.444 29.821 1.00 12.28 126 ALA A CA 1
ATOM 817 C C . ALA A 1 130 ? 2.891 -4.188 29.489 1.00 10.13 126 ALA A C 1
ATOM 818 O O . ALA A 1 130 ? 1.654 -4.210 29.502 1.00 10.29 126 ALA A O 1
ATOM 820 N N . ILE A 1 131 ? 3.576 -3.091 29.162 1.00 9.90 127 ILE A N 1
ATOM 821 C CA . ILE A 1 131 ? 2.868 -1.873 28.776 1.00 10.04 127 ILE A CA 1
ATOM 822 C C . ILE A 1 131 ? 2.128 -2.082 27.456 1.00 14.05 127 ILE A C 1
ATOM 823 O O . ILE A 1 131 ? 1.022 -1.557 27.254 1.00 11.61 127 ILE A O 1
ATOM 828 N N . ALA A 1 132 ? 2.720 -2.850 26.537 1.00 10.96 128 ALA A N 1
ATOM 829 C CA . ALA A 1 132 ? 2.014 -3.180 25.302 1.00 14.36 128 ALA A CA 1
ATOM 830 C C . ALA A 1 132 ? 0.721 -3.939 25.586 1.00 12.04 128 ALA A C 1
ATOM 831 O O . ALA A 1 132 ? -0.294 -3.718 24.913 1.00 12.53 128 ALA A O 1
ATOM 833 N N . VAL A 1 133 ? 0.728 -4.823 26.589 1.00 11.86 129 VAL A N 1
ATOM 834 C CA . VAL A 1 133 ? -0.489 -5.572 26.904 1.00 12.57 129 VAL A CA 1
ATOM 835 C C . VAL A 1 133 ? -1.549 -4.649 27.494 1.00 12.11 129 VAL A C 1
ATOM 836 O O . VAL A 1 133 ? -2.746 -4.805 27.219 1.00 14.25 129 VAL A O 1
ATOM 840 N N . ILE A 1 134 ? -1.135 -3.673 28.306 1.00 11.13 130 ILE A N 1
ATOM 841 C CA . ILE A 1 134 ? -2.077 -2.673 28.803 1.00 11.52 130 ILE A CA 1
ATOM 842 C C . ILE A 1 134 ? -2.715 -1.920 27.639 1.00 13.78 130 ILE A C 1
ATOM 843 O O . ILE A 1 134 ? -3.933 -1.697 27.616 1.00 13.26 130 ILE A O 1
ATOM 848 N N . ALA A 1 135 ? -1.908 -1.538 26.643 1.00 11.63 131 ALA A N 1
ATOM 849 C CA . ALA A 1 135 ? -2.465 -0.894 25.455 1.00 13.10 131 ALA A CA 1
ATOM 850 C C . ALA A 1 135 ? -3.475 -1.796 24.760 1.00 13.83 131 ALA A C 1
ATOM 851 O O . ALA A 1 135 ? -4.497 -1.319 24.254 1.00 16.10 131 ALA A O 1
ATOM 853 N N . LEU A 1 136 ? -3.203 -3.103 24.715 1.00 14.64 132 LEU A N 1
ATOM 854 C CA . LEU A 1 136 ? -4.136 -4.025 24.073 1.00 14.60 132 LEU A CA 1
ATOM 855 C C . LEU A 1 136 ? -5.438 -4.129 24.855 1.00 17.82 132 LEU A C 1
ATOM 856 O O . LEU A 1 136 ? -6.522 -4.161 24.260 1.00 19.58 132 LEU A O 1
ATOM 861 N N . ALA A 1 137 ? -5.352 -4.187 26.188 1.00 15.47 133 ALA A N 1
ATOM 862 C CA . ALA A 1 137 ? -6.554 -4.276 27.011 1.00 14.53 133 ALA A CA 1
ATOM 863 C C . ALA A 1 137 ? -7.391 -3.007 26.910 1.00 18.72 133 ALA A C 1
ATOM 864 O O . ALA A 1 137 ? -8.626 -3.072 26.877 1.00 18.94 133 ALA A O 1
ATOM 866 N N . ILE A 1 138 ? -6.738 -1.842 26.876 1.00 15.82 134 ILE A N 1
ATOM 867 C CA . ILE A 1 138 ? -7.474 -0.596 26.696 1.00 17.20 134 ILE A CA 1
ATOM 868 C C . ILE A 1 138 ? -8.088 -0.543 25.305 1.00 16.96 134 ILE A C 1
ATOM 869 O O . ILE A 1 138 ? -9.243 -0.135 25.139 1.00 20.76 134 ILE A O 1
ATOM 874 N N . ALA A 1 139 ? -7.334 -0.971 24.285 1.00 19.75 135 ALA A N 1
ATOM 875 C CA . ALA A 1 139 ? -7.886 -1.065 22.935 1.00 17.88 135 ALA A CA 1
ATOM 876 C C . ALA A 1 139 ? -9.092 -1.989 22.890 1.00 24.13 135 ALA A C 1
ATOM 877 O O . ALA A 1 139 ? -10.001 -1.780 22.079 1.00 24.83 135 ALA A O 1
ATOM 879 N N . ALA A 1 140 ? -9.117 -3.015 23.747 1.00 24.01 136 ALA A N 1
ATOM 880 C CA . ALA A 1 140 ? -10.283 -3.888 23.823 1.00 24.06 136 ALA A CA 1
ATOM 881 C C . ALA A 1 140 ? -11.489 -3.146 24.382 1.00 29.57 136 ALA A C 1
ATOM 882 O O . ALA A 1 140 ? -12.608 -3.299 23.875 1.00 33.19 136 ALA A O 1
ATOM 884 N N . ILE A 1 141 ? -11.279 -2.334 25.423 1.00 30.37 137 ILE A N 1
ATOM 885 C CA . ILE A 1 141 ? -12.352 -1.489 25.942 1.00 25.82 137 ILE A CA 1
ATOM 886 C C . ILE A 1 141 ? -12.842 -0.534 24.860 1.00 31.35 137 ILE A C 1
ATOM 887 O O . ILE A 1 141 ? -14.045 -0.436 24.590 1.00 34.75 137 ILE A O 1
ATOM 892 N N . ALA A 1 142 ? -11.913 0.182 24.224 1.00 30.79 138 ALA A N 1
ATOM 893 C CA . ALA A 1 142 ? -12.287 1.130 23.179 1.00 31.07 138 ALA A CA 1
ATOM 894 C C . ALA A 1 142 ? -13.013 0.450 22.024 1.00 31.45 138 ALA A C 1
ATOM 895 O O . ALA A 1 142 ? -13.890 1.058 21.400 1.00 45.89 138 ALA A O 1
ATOM 897 N N . ALA A 1 143 ? -12.662 -0.797 21.713 1.00 31.57 139 ALA A N 1
ATOM 898 C CA . ALA A 1 143 ? -13.316 -1.520 20.631 1.00 32.68 139 ALA A CA 1
ATOM 899 C C . ALA A 1 143 ? -14.517 -2.334 21.090 1.00 39.29 139 ALA A C 1
ATOM 900 O O . ALA A 1 143 ? -15.298 -2.779 20.242 1.00 45.66 139 ALA A O 1
ATOM 902 N N . GLY A 1 144 ? -14.684 -2.544 22.396 1.00 42.08 140 GLY A N 1
ATOM 903 C CA . GLY A 1 144 ? -15.740 -3.414 22.880 1.00 38.91 140 GLY A CA 1
ATOM 904 C C . GLY A 1 144 ? -15.578 -4.829 22.364 1.00 42.85 140 GLY A C 1
ATOM 905 O O . GLY A 1 144 ? -16.529 -5.427 21.854 1.00 52.17 140 GLY A O 1
ATOM 906 N N . ASP A 1 145 ? -14.367 -5.367 22.477 1.00 40.53 141 ASP A N 1
ATOM 907 C CA . ASP A 1 145 ? -14.004 -6.659 21.898 1.00 34.61 141 ASP A CA 1
ATOM 908 C C . ASP A 1 145 ? -13.527 -7.572 23.021 1.00 38.74 141 ASP A C 1
ATOM 909 O O . ASP A 1 145 ? -12.369 -7.493 23.443 1.00 36.61 141 ASP A O 1
ATOM 914 N N . LYS A 1 146 ? -14.418 -8.447 23.497 1.00 43.70 142 LYS A N 1
ATOM 915 C CA . LYS A 1 146 ? -14.047 -9.399 24.538 1.00 37.83 142 LYS A CA 1
ATOM 916 C C . LYS A 1 146 ? -13.016 -10.410 24.054 1.00 38.56 142 LYS A C 1
ATOM 917 O O . LYS A 1 146 ? -12.333 -11.025 24.880 1.00 40.75 142 LYS A O 1
ATOM 919 N N . GLU A 1 147 ? -12.893 -10.600 22.738 1.00 35.75 143 GLU A N 1
ATOM 920 C CA . GLU A 1 147 ? -11.860 -11.486 22.212 1.00 33.17 143 GLU A CA 1
ATOM 921 C C . GLU A 1 147 ? -10.479 -10.853 22.324 1.00 31.47 143 GLU A C 1
ATOM 922 O O . GLU A 1 147 ? -9.501 -11.535 22.649 1.00 31.73 143 GLU A O 1
ATOM 924 N N . LEU A 1 148 ? -10.373 -9.554 22.036 1.00 37.42 144 LEU A N 1
ATOM 925 C CA . LEU A 1 148 ? -9.108 -8.865 22.263 1.00 36.71 144 LEU A CA 1
ATOM 926 C C . LEU A 1 148 ? -8.773 -8.834 23.748 1.00 30.34 144 LEU A C 1
ATOM 927 O O . LEU A 1 148 ? -7.602 -8.945 24.132 1.00 26.16 144 LEU A O 1
ATOM 932 N N . ALA A 1 149 ? -9.795 -8.706 24.598 1.00 30.92 145 ALA A N 1
ATOM 933 C CA . ALA A 1 149 ? -9.563 -8.696 26.038 1.00 25.77 145 ALA A CA 1
ATOM 934 C C . ALA A 1 149 ? -8.980 -10.022 26.498 1.00 27.93 145 ALA A C 1
ATOM 935 O O . ALA A 1 149 ? -8.008 -10.054 27.262 1.00 24.51 145 ALA A O 1
ATOM 937 N N . LYS A 1 150 ? -9.559 -11.132 26.025 1.00 31.20 146 LYS A N 1
ATOM 938 C CA . LYS A 1 150 ? -9.028 -12.451 26.351 1.00 27.98 146 LYS A CA 1
ATOM 939 C C . LYS A 1 150 ? -7.611 -12.613 25.819 1.00 27.52 146 LYS A C 1
ATOM 940 O O . LYS A 1 150 ? -6.771 -13.253 26.458 1.00 27.23 146 LYS A O 1
ATOM 942 N N . GLU A 1 151 ? -7.336 -12.051 24.640 1.00 27.84 147 GLU A N 1
ATOM 943 C CA . GLU A 1 151 ? -5.973 -12.061 24.122 1.00 28.15 147 GLU A CA 1
ATOM 944 C C . GLU A 1 151 ? -5.031 -11.301 25.048 1.00 26.17 147 GLU A C 1
ATOM 945 O O . GLU A 1 151 ? -3.926 -11.775 25.349 1.00 25.41 147 GLU A O 1
ATOM 951 N N . ALA A 1 152 ? -5.454 -10.126 25.519 1.00 24.39 148 ALA A N 1
ATOM 952 C CA . ALA A 1 152 ? -4.643 -9.375 26.473 1.00 22.70 148 ALA A CA 1
ATOM 953 C C . ALA A 1 152 ? -4.416 -10.172 27.752 1.00 22.11 148 ALA A C 1
ATOM 954 O O . ALA A 1 152 ? -3.301 -10.197 28.285 1.00 21.32 148 ALA A O 1
ATOM 956 N N . ALA A 1 153 ? -5.459 -10.840 28.252 1.00 22.83 149 ALA A N 1
ATOM 957 C CA . ALA A 1 153 ? -5.316 -11.624 29.474 1.00 22.85 149 ALA A CA 1
ATOM 958 C C . ALA A 1 153 ? -4.256 -12.707 29.321 1.00 23.43 149 ALA A C 1
ATOM 959 O O . ALA A 1 153 ? -3.417 -12.892 30.212 1.00 22.85 149 ALA A O 1
ATOM 961 N N . LYS A 1 154 ? -4.260 -13.417 28.188 1.00 24.89 150 LYS A N 1
ATOM 962 C CA . LYS A 1 154 ? -3.284 -14.484 27.984 1.00 26.06 150 LYS A CA 1
ATOM 963 C C . LYS A 1 154 ? -1.873 -13.921 27.869 1.00 24.99 150 LYS A C 1
ATOM 964 O O . LYS A 1 154 ? -0.927 -14.471 28.447 1.00 25.13 150 LYS A O 1
ATOM 966 N N . LEU A 1 155 ? -1.712 -12.815 27.140 1.00 24.24 151 LEU A N 1
ATOM 967 C CA . LEU A 1 155 ? -0.396 -12.198 27.026 1.00 23.57 151 LEU A CA 1
ATOM 968 C C . LEU A 1 155 ? 0.087 -11.654 28.369 1.00 21.77 151 LEU A C 1
ATOM 969 O O . LEU A 1 155 ? 1.291 -11.683 28.652 1.00 21.57 151 LEU A O 1
ATOM 974 N N . ALA A 1 156 ? -0.827 -11.166 29.210 1.00 20.80 152 ALA A N 1
ATOM 975 C CA . ALA A 1 156 ? -0.414 -10.676 30.521 1.00 19.59 152 ALA A CA 1
ATOM 976 C C . ALA A 1 156 ? 0.131 -11.805 31.387 1.00 20.09 152 ALA A C 1
ATOM 977 O O . ALA A 1 156 ? 1.130 -11.628 32.094 1.00 19.52 152 ALA A O 1
ATOM 979 N N . LYS A 1 157 ? -0.505 -12.977 31.340 1.00 21.49 153 LYS A N 1
ATOM 980 C CA . LYS A 1 157 ? 0.012 -14.117 32.089 1.00 22.55 153 LYS A CA 1
ATOM 981 C C . LYS A 1 157 ? 1.377 -14.551 31.572 1.00 23.11 153 LYS A C 1
ATOM 982 O O . LYS A 1 157 ? 2.222 -14.999 32.357 1.00 23.42 153 LYS A O 1
ATOM 988 N N . GLU A 1 158 ? 1.615 -14.418 30.265 1.00 23.61 154 GLU A N 1
ATOM 989 C CA . GLU A 1 158 ? 2.910 -14.788 29.699 1.00 24.66 154 GLU A CA 1
ATOM 990 C C . GLU A 1 158 ? 4.018 -13.870 30.208 1.00 23.21 154 GLU A C 1
ATOM 991 O O . GLU A 1 158 ? 5.067 -14.346 30.660 1.00 24.79 154 GLU A O 1
ATOM 997 N N . VAL A 1 159 ? 3.809 -12.550 30.141 1.00 21.63 155 VAL A N 1
ATOM 998 C CA . VAL A 1 159 ? 4.815 -11.617 30.650 1.00 20.57 155 VAL A CA 1
ATOM 999 C C . VAL A 1 159 ? 5.044 -11.845 32.136 1.00 21.21 155 VAL A C 1
ATOM 1000 O O . VAL A 1 159 ? 6.188 -11.893 32.604 1.00 22.69 155 VAL A O 1
ATOM 1004 N N . TYR A 1 160 ? 3.957 -11.976 32.899 1.00 19.54 156 TYR A N 1
ATOM 1005 C CA . TYR A 1 160 ? 4.099 -12.252 34.321 1.00 19.49 156 TYR A CA 1
ATOM 1006 C C . TYR A 1 160 ? 4.933 -13.506 34.548 1.00 24.99 156 TYR A C 1
ATOM 1007 O O . TYR A 1 160 ? 5.818 -13.526 35.413 1.00 24.20 156 TYR A O 1
ATOM 1016 N N . LYS A 1 161 ? 4.671 -14.561 33.771 1.00 22.46 157 LYS A N 1
ATOM 1017 C CA . LYS A 1 161 ? 5.416 -15.802 33.937 1.00 24.42 157 LYS A CA 1
ATOM 1018 C C . LYS A 1 161 ? 6.895 -15.595 33.642 1.00 24.58 157 LYS A C 1
ATOM 1019 O O . LYS A 1 161 ? 7.756 -16.015 34.423 1.00 27.53 157 LYS A O 1
ATOM 1021 N N . GLU A 1 162 ? 7.211 -14.930 32.526 1.00 26.37 158 GLU A N 1
ATOM 1022 C CA . GLU A 1 162 ? 8.613 -14.691 32.190 1.00 24.81 158 GLU A CA 1
ATOM 1023 C C . GLU A 1 162 ? 9.265 -13.730 33.178 1.00 28.19 158 GLU A C 1
ATOM 1024 O O . GLU A 1 162 ? 10.424 -13.924 33.565 1.00 26.63 158 GLU A O 1
ATOM 1030 N N . ALA A 1 163 ? 8.530 -12.702 33.615 1.00 21.38 159 ALA A N 1
ATOM 1031 C CA . ALA A 1 163 ? 9.073 -11.775 34.605 1.00 22.77 159 ALA A CA 1
ATOM 1032 C C . ALA A 1 163 ? 9.399 -12.496 35.907 1.00 23.26 159 ALA A C 1
ATOM 1033 O O . ALA A 1 163 ? 10.444 -12.245 36.517 1.00 21.28 159 ALA A O 1
ATOM 1035 N N . GLU A 1 164 ? 8.510 -13.383 36.357 1.00 21.44 160 GLU A N 1
ATOM 1036 C CA . GLU A 1 164 ? 8.797 -14.163 37.556 1.00 26.98 160 GLU A CA 1
ATOM 1037 C C . GLU A 1 164 ? 10.002 -15.073 37.340 1.00 25.66 160 GLU A C 1
ATOM 1038 O O . GLU A 1 164 ? 10.798 -15.294 38.260 1.00 26.70 160 GLU A O 1
ATOM 1041 N N . GLU A 1 165 ? 10.151 -15.606 36.126 1.00 25.95 161 GLU A N 1
ATOM 1042 C CA . GLU A 1 165 ? 11.308 -16.438 35.806 1.00 33.81 161 GLU A CA 1
ATOM 1043 C C . GLU A 1 165 ? 12.601 -15.631 35.842 1.00 28.46 161 GLU A C 1
ATOM 1044 O O . GLU A 1 165 ? 13.597 -16.063 36.433 1.00 29.04 161 GLU A O 1
ATOM 1050 N N . LEU A 1 166 ? 12.613 -14.464 35.190 1.00 25.96 162 LEU A N 1
ATOM 1051 C CA . LEU A 1 166 ? 13.806 -13.621 35.197 1.00 29.69 162 LEU A CA 1
ATOM 1052 C C . LEU A 1 166 ? 14.127 -13.116 36.602 1.00 29.61 162 LEU A C 1
ATOM 1053 O O . LEU A 1 166 ? 15.301 -13.006 36.977 1.00 26.52 162 LEU A O 1
ATOM 1058 N N . TYR A 1 167 ? 13.097 -12.792 37.389 1.00 25.39 163 TYR A N 1
ATOM 1059 C CA . TYR A 1 167 ? 13.317 -12.361 38.767 1.00 23.33 163 TYR A CA 1
ATOM 1060 C C . TYR A 1 167 ? 14.069 -13.424 39.563 1.00 31.21 163 TYR A C 1
ATOM 1061 O O . TYR A 1 167 ? 15.015 -13.114 40.296 1.00 31.25 163 TYR A O 1
ATOM 1070 N N . ARG A 1 168 ? 13.661 -14.689 39.431 1.00 26.02 164 ARG A N 1
ATOM 1071 C CA . ARG A 1 168 ? 14.347 -15.748 40.163 1.00 29.27 164 ARG A CA 1
ATOM 1072 C C . ARG A 1 168 ? 15.743 -15.978 39.602 1.00 32.99 164 ARG A C 1
ATOM 1073 O O . ARG A 1 168 ? 16.685 -16.257 40.355 1.00 33.16 164 ARG A O 1
ATOM 1075 N N . GLU A 1 169 ? 15.902 -15.841 38.284 1.00 32.61 165 GLU A N 1
ATOM 1076 C CA . GLU A 1 169 ? 17.232 -15.945 37.697 1.00 31.36 165 GLU A CA 1
ATOM 1077 C C . GLU A 1 169 ? 18.121 -14.797 38.156 1.00 34.54 165 GLU A C 1
ATOM 1078 O O . GLU A 1 169 ? 19.270 -15.021 38.542 1.00 35.79 165 GLU A O 1
ATOM 1080 N N . ALA A 1 170 ? 17.599 -13.565 38.154 1.00 29.58 166 ALA A N 1
ATOM 1081 C CA . ALA A 1 170 ? 18.405 -12.424 38.578 1.00 32.37 166 ALA A CA 1
ATOM 1082 C C . ALA A 1 170 ? 18.721 -12.478 40.069 1.00 33.87 166 ALA A C 1
ATOM 1083 O O . ALA A 1 170 ? 19.806 -12.058 40.491 1.00 30.10 166 ALA A O 1
ATOM 1085 N N . ARG A 1 171 ? 17.800 -13.003 40.874 1.00 34.65 167 ARG A N 1
ATOM 1086 C CA . ARG A 1 171 ? 18.032 -13.107 42.309 1.00 34.77 167 ARG A CA 1
ATOM 1087 C C . ARG A 1 171 ? 19.136 -14.110 42.637 1.00 36.88 167 ARG A C 1
ATOM 1088 O O . ARG A 1 171 ? 19.885 -13.913 43.601 1.00 38.64 167 ARG A O 1
ATOM 1096 N N . LYS A 1 172 ? 19.258 -15.182 41.851 1.00 35.96 168 LYS A N 1
ATOM 1097 C CA . LYS A 1 172 ? 20.244 -16.217 42.152 1.00 35.08 168 LYS A CA 1
ATOM 1098 C C . LYS A 1 172 ? 21.671 -15.674 42.099 1.00 40.72 168 LYS A C 1
ATOM 1099 O O . LYS A 1 172 ? 22.469 -15.920 43.012 1.00 43.96 168 LYS A O 1
ATOM 1101 N N . LYS A 1 173 ? 22.018 -14.935 41.038 1.00 42.07 169 LYS A N 1
ATOM 1102 C CA . LYS A 1 173 ? 23.368 -14.389 40.903 1.00 40.65 169 LYS A CA 1
ATOM 1103 C C . LYS A 1 173 ? 23.563 -13.093 41.678 1.00 36.96 169 LYS A C 1
ATOM 1104 O O . LYS A 1 173 ? 24.657 -12.522 41.634 1.00 42.41 169 LYS A O 1
ATOM 1106 N N . GLY A 1 174 ? 22.537 -12.594 42.355 1.00 43.82 170 GLY A N 1
ATOM 1107 C CA . GLY A 1 174 ? 22.680 -11.373 43.116 1.00 41.22 170 GLY A CA 1
ATOM 1108 C C . GLY A 1 174 ? 22.412 -10.087 42.370 1.00 37.49 170 GLY A C 1
ATOM 1109 O O . GLY A 1 174 ? 22.713 -9.013 42.906 1.00 40.68 170 GLY A O 1
ATOM 1110 N N . ASP A 1 175 ? 21.861 -10.150 41.156 1.00 3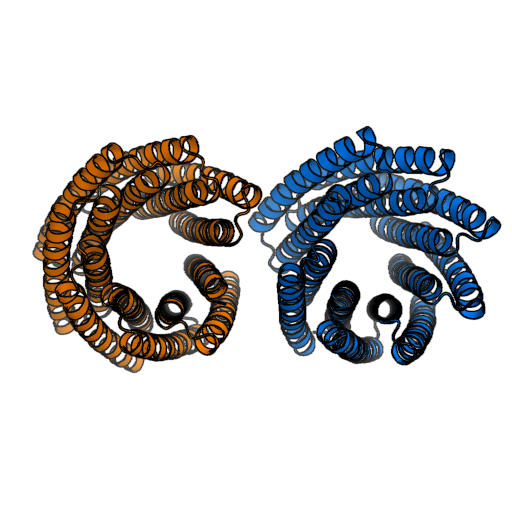5.54 171 ASP A N 1
ATOM 1111 C CA . ASP A 1 175 ? 21.488 -8.940 40.423 1.00 34.78 171 ASP A CA 1
ATOM 1112 C C . ASP A 1 175 ? 20.196 -8.420 41.048 1.00 32.98 171 ASP A C 1
ATOM 1113 O O . ASP A 1 175 ? 19.082 -8.764 40.647 1.00 36.48 171 ASP A O 1
ATOM 1115 N N . LEU A 1 176 ? 20.365 -7.625 42.108 1.00 30.80 172 LEU A N 1
ATOM 1116 C CA . LEU A 1 176 ? 19.220 -7.142 42.872 1.00 34.47 172 LEU A CA 1
ATOM 1117 C C . LEU A 1 176 ? 18.457 -6.063 42.114 1.00 25.62 172 LEU A C 1
ATOM 1118 O O . LEU A 1 176 ? 17.225 -5.988 42.203 1.00 24.56 172 LEU A O 1
ATOM 1123 N N . ILE A 1 177 ? 19.167 -5.208 41.379 1.00 27.46 173 ILE A N 1
ATOM 1124 C CA . ILE A 1 177 ? 18.492 -4.181 40.592 1.00 23.82 173 ILE A CA 1
ATOM 1125 C C . ILE A 1 177 ? 17.713 -4.827 39.455 1.00 21.50 173 ILE A C 1
ATOM 1126 O O . ILE A 1 177 ? 16.547 -4.493 39.210 1.00 21.44 173 ILE A O 1
ATOM 1131 N N . ALA A 1 178 ? 18.338 -5.778 38.758 1.00 23.08 174 ALA A N 1
ATOM 1132 C CA . ALA A 1 178 ? 17.644 -6.503 37.700 1.00 25.82 174 ALA A CA 1
ATOM 1133 C C . ALA A 1 178 ? 16.445 -7.271 38.243 1.00 21.83 174 ALA A C 1
ATOM 1134 O O . ALA A 1 178 ? 15.387 -7.313 37.606 1.00 20.05 174 ALA A O 1
ATOM 1136 N N . ALA A 1 179 ? 16.588 -7.877 39.425 1.00 24.46 175 ALA A N 1
ATOM 1137 C CA . ALA A 1 179 ? 15.465 -8.581 40.037 1.00 18.47 175 ALA A CA 1
ATOM 1138 C C . ALA A 1 179 ? 14.320 -7.627 40.346 1.00 20.11 175 ALA A C 1
ATOM 1139 O O . ALA A 1 179 ? 13.152 -7.942 40.085 1.00 19.20 175 ALA A O 1
ATOM 1141 N N . ALA A 1 180 ? 14.634 -6.450 40.893 1.00 18.56 176 ALA A N 1
ATOM 1142 C CA . ALA A 1 180 ? 13.587 -5.486 41.214 1.00 19.34 176 ALA A CA 1
ATOM 1143 C C . ALA A 1 180 ? 12.903 -4.968 39.955 1.00 15.62 176 ALA A C 1
ATOM 1144 O O . ALA A 1 180 ? 11.673 -4.836 39.921 1.00 13.37 176 ALA A O 1
ATOM 1146 N N . ILE A 1 181 ? 13.674 -4.690 38.900 1.00 13.22 177 ILE A N 1
ATOM 1147 C CA . ILE A 1 181 ? 13.063 -4.230 37.658 1.00 12.64 177 ILE A CA 1
ATOM 1148 C C . ILE A 1 181 ? 12.224 -5.336 37.031 1.00 13.46 177 ILE A C 1
ATOM 1149 O O . ILE A 1 181 ? 11.170 -5.067 36.441 1.00 12.85 177 ILE A O 1
ATOM 1154 N N . ALA A 1 182 ? 12.655 -6.591 37.164 1.00 14.11 178 ALA A N 1
ATOM 1155 C CA . ALA A 1 182 ? 11.834 -7.707 36.705 1.00 13.71 178 ALA A CA 1
ATOM 1156 C C . ALA A 1 182 ? 10.492 -7.743 37.434 1.00 14.43 178 ALA A C 1
ATOM 1157 O O . ALA A 1 182 ? 9.450 -8.020 36.826 1.00 12.98 178 ALA A O 1
ATOM 1159 N N . LEU A 1 183 ? 10.496 -7.461 38.739 1.00 15.20 179 LEU A N 1
ATOM 1160 C CA . LEU A 1 183 ? 9.245 -7.407 39.485 1.00 12.59 179 LEU A CA 1
ATOM 1161 C C . LEU A 1 183 ? 8.383 -6.211 39.088 1.00 12.03 179 LEU A C 1
ATOM 1162 O O . LEU A 1 183 ? 7.157 -6.273 39.226 1.00 11.53 179 LEU A O 1
ATOM 1167 N N . ILE A 1 184 ? 8.985 -5.140 38.568 1.00 11.43 180 ILE A N 1
ATOM 1168 C CA . ILE 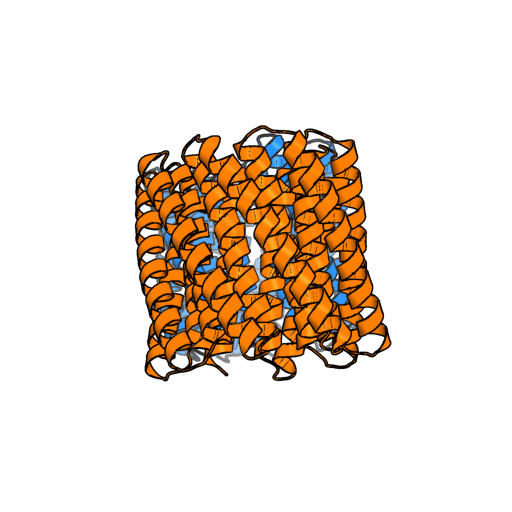A 1 184 ? 8.183 -4.040 38.044 1.00 10.76 180 ILE A CA 1
ATOM 1169 C C . ILE A 1 184 ? 7.417 -4.486 36.803 1.00 10.75 180 ILE A C 1
ATOM 1170 O O . ILE A 1 184 ? 6.229 -4.175 36.645 1.00 10.43 180 ILE A O 1
ATOM 1175 N N . ALA A 1 185 ? 8.079 -5.218 35.901 1.00 11.24 181 ALA A N 1
ATOM 1176 C CA . ALA A 1 185 ? 7.380 -5.741 34.729 1.00 13.34 181 ALA A CA 1
ATOM 1177 C C . ALA A 1 185 ? 6.255 -6.690 35.134 1.00 11.73 181 ALA A C 1
ATOM 1178 O O . ALA A 1 185 ? 5.141 -6.606 34.602 1.00 11.61 181 ALA A O 1
ATOM 1180 N N . ALA A 1 186 ? 6.525 -7.586 36.087 1.00 12.12 182 ALA A N 1
ATOM 1181 C CA . ALA A 1 186 ? 5.486 -8.486 36.577 1.00 12.46 182 ALA A CA 1
ATOM 1182 C C . ALA A 1 186 ? 4.296 -7.711 37.127 1.00 14.23 182 ALA A C 1
ATOM 1183 O O . ALA A 1 186 ? 3.140 -8.064 36.860 1.00 12.17 182 ALA A O 1
ATOM 1185 N N . ALA A 1 187 ? 4.556 -6.652 37.903 1.00 11.38 183 ALA A N 1
ATOM 1186 C CA . ALA A 1 187 ? 3.457 -5.879 38.472 1.00 11.90 183 ALA A CA 1
ATOM 1187 C C . ALA A 1 187 ? 2.660 -5.168 37.385 1.00 10.73 183 ALA A C 1
ATOM 1188 O O . ALA A 1 187 ? 1.423 -5.172 37.413 1.00 10.85 183 ALA A O 1
ATOM 1190 N N . ILE A 1 188 ? 3.343 -4.586 36.398 1.00 10.47 184 ILE A N 1
ATOM 1191 C CA . ILE A 1 188 ? 2.631 -3.967 35.282 1.00 10.31 184 ILE A CA 1
ATOM 1192 C C . ILE A 1 188 ? 1.832 -5.014 34.510 1.00 10.92 184 ILE A C 1
ATOM 1193 O O . ILE A 1 188 ? 0.725 -4.734 34.030 1.00 11.02 184 ILE A O 1
ATOM 1198 N N . ALA A 1 189 ? 2.352 -6.244 34.412 1.00 11.48 185 ALA A N 1
ATOM 1199 C CA . ALA A 1 189 ? 1.597 -7.317 33.764 1.00 12.25 185 ALA A CA 1
ATOM 1200 C C . ALA A 1 189 ? 0.302 -7.621 34.512 1.00 12.51 185 ALA A C 1
ATOM 1201 O O . ALA A 1 189 ? -0.726 -7.913 33.890 1.00 13.02 185 ALA A O 1
ATOM 1203 N N . VAL A 1 190 ? 0.326 -7.561 35.844 1.00 12.29 186 VAL A N 1
ATOM 1204 C CA . VAL A 1 190 ? -0.892 -7.842 36.598 1.00 13.16 186 VAL A CA 1
ATOM 1205 C C . VAL A 1 190 ? -1.907 -6.719 36.409 1.00 12.38 186 VAL A C 1
ATOM 1206 O O . VAL A 1 190 ? -3.118 -6.966 36.323 1.00 13.20 186 VAL A O 1
ATOM 1210 N N . ILE A 1 191 ? -1.433 -5.473 36.323 1.00 11.64 187 ILE A N 1
ATOM 1211 C CA . ILE A 1 191 ? -2.319 -4.362 35.977 1.00 11.47 187 ILE A CA 1
ATOM 1212 C C . ILE A 1 191 ? -3.001 -4.625 34.638 1.00 11.95 187 ILE A C 1
ATOM 1213 O O . ILE A 1 191 ? -4.217 -4.443 34.495 1.00 12.40 187 ILE A O 1
ATOM 1218 N N . ALA A 1 192 ? -2.218 -5.053 33.637 1.00 12.53 188 ALA A N 1
ATOM 1219 C CA . ALA A 1 192 ? -2.783 -5.378 32.327 1.00 15.02 188 ALA A CA 1
ATOM 1220 C C . ALA A 1 192 ? -3.834 -6.471 32.432 1.00 13.60 188 ALA A C 1
ATOM 1221 O O . ALA A 1 192 ? -4.887 -6.395 31.787 1.00 16.40 188 ALA A O 1
ATOM 1223 N N . LEU A 1 193 ? -3.569 -7.496 33.241 1.00 14.08 189 LEU A N 1
ATOM 1224 C CA . LEU A 1 193 ? -4.544 -8.568 33.421 1.00 15.09 189 LEU A CA 1
ATOM 1225 C C . LEU A 1 193 ? -5.810 -8.056 34.100 1.00 16.06 189 LEU A C 1
ATOM 1226 O O . LEU A 1 193 ? -6.922 -8.467 33.746 1.00 16.92 189 LEU A O 1
ATOM 1231 N N . ALA A 1 194 ? -5.659 -7.170 35.090 1.00 15.71 190 ALA A N 1
ATOM 1232 C CA . ALA A 1 194 ? -6.823 -6.610 35.773 1.00 19.47 190 ALA A CA 1
ATOM 1233 C C . ALA A 1 194 ? -7.680 -5.781 34.824 1.00 19.32 190 ALA A C 1
ATOM 1234 O O . ALA A 1 194 ? -8.913 -5.887 34.837 1.00 20.60 190 ALA A O 1
ATOM 1236 N N . ILE A 1 195 ? -7.049 -4.955 33.987 1.00 17.14 191 ILE A N 1
ATOM 1237 C CA . ILE A 1 195 ? -7.809 -4.176 33.014 1.00 16.82 191 ILE A CA 1
ATOM 1238 C C . ILE A 1 195 ? -8.472 -5.094 31.999 1.00 16.61 191 ILE A C 1
ATOM 1239 O O . ILE A 1 195 ? -9.628 -4.881 31.607 1.00 16.44 191 ILE A O 1
ATOM 1244 N N . ALA A 1 196 ? -7.763 -6.140 31.570 1.00 17.47 192 ALA A N 1
ATOM 1245 C CA . ALA A 1 196 ? -8.367 -7.110 30.664 1.00 19.52 192 ALA A CA 1
ATOM 1246 C C . ALA A 1 196 ? -9.586 -7.767 31.295 1.00 22.19 192 ALA A C 1
ATOM 1247 O O . ALA A 1 196 ? -10.541 -8.105 30.586 1.00 26.63 192 ALA A O 1
ATOM 1249 N N . ALA A 1 197 ? -9.576 -7.951 32.621 1.00 20.74 193 ALA A N 1
ATOM 1250 C CA . ALA A 1 197 ? -10.744 -8.499 33.303 1.00 22.66 193 ALA A CA 1
ATOM 1251 C C . ALA A 1 197 ? -11.914 -7.520 33.276 1.00 28.00 193 ALA A C 1
ATOM 1252 O O . ALA A 1 197 ? -13.064 -7.929 33.073 1.00 32.79 193 ALA A O 1
ATOM 1254 N N . ILE A 1 198 ? -11.644 -6.227 33.472 1.00 25.95 194 ILE A N 1
ATOM 1255 C CA . ILE A 1 198 ? -12.692 -5.217 33.313 1.00 29.48 194 ILE A CA 1
ATOM 1256 C C . ILE A 1 198 ? -13.242 -5.256 31.892 1.00 34.42 194 ILE A C 1
ATOM 1257 O O . ILE A 1 198 ? -14.461 -5.232 31.678 1.00 37.91 194 ILE A O 1
ATOM 1262 N N . ALA A 1 199 ? -12.345 -5.296 30.901 1.00 28.06 195 ALA A N 1
ATOM 1263 C CA . ALA A 1 199 ? -12.773 -5.336 29.505 1.00 31.75 195 ALA A CA 1
ATOM 1264 C C . ALA A 1 199 ? -13.584 -6.590 29.205 1.00 36.28 195 ALA A C 1
ATOM 1265 O O . ALA A 1 199 ? -14.634 -6.518 28.555 1.00 44.07 195 ALA A O 1
ATOM 1267 N N . ALA A 1 200 ? -13.125 -7.746 29.678 1.00 33.14 196 ALA A N 1
ATOM 1268 C CA . ALA A 1 200 ? -13.834 -8.989 29.418 1.00 31.85 196 ALA A CA 1
ATOM 1269 C C . ALA A 1 200 ? -15.034 -9.181 30.332 1.00 40.86 196 ALA A C 1
ATOM 1270 O O . ALA A 1 200 ? -15.838 -10.087 30.086 1.00 46.77 196 ALA A O 1
ATOM 1272 N N . GLY A 1 201 ? -15.172 -8.356 31.367 1.00 42.12 197 GLY A N 1
ATOM 1273 C CA . GLY A 1 201 ? -16.232 -8.546 32.345 1.00 31.64 197 GLY A CA 1
ATOM 1274 C C . GLY A 1 201 ? -16.178 -9.891 33.025 1.00 34.67 197 GLY A C 1
ATOM 1275 O O . GLY A 1 201 ? -17.221 -10.531 33.219 1.00 47.00 197 GLY A O 1
ATOM 1276 N N . ASP A 1 202 ? -14.982 -10.346 33.396 1.00 38.40 198 ASP A N 1
ATOM 1277 C CA . ASP A 1 202 ? -14.768 -11.668 33.978 1.00 34.18 198 ASP A CA 1
ATOM 1278 C C . ASP A 1 202 ? -14.206 -11.493 35.385 1.00 37.92 198 ASP A C 1
ATOM 1279 O O . ASP A 1 202 ? -13.021 -11.187 35.556 1.00 33.96 198 ASP A O 1
ATOM 1284 N N . LYS A 1 203 ? -15.060 -11.691 36.393 1.00 40.37 199 LYS A N 1
ATOM 1285 C CA . LYS A 1 203 ? -14.613 -11.597 37.777 1.00 34.50 199 LYS A CA 1
ATOM 1286 C C . LYS A 1 203 ? -13.655 -12.721 38.149 1.00 34.44 199 LYS A C 1
ATOM 1287 O O . LYS A 1 203 ? -12.903 -12.582 39.121 1.00 30.94 199 LYS A O 1
ATOM 1289 N N . GLU A 1 204 ? -13.663 -13.830 37.405 1.00 32.77 200 GLU A N 1
ATOM 1290 C CA . GLU A 1 204 ? -12.689 -14.885 37.662 1.00 32.70 200 GLU A CA 1
ATOM 1291 C C . GLU A 1 204 ? -11.282 -14.428 37.297 1.00 33.17 200 GLU A C 1
ATOM 1292 O O . GLU A 1 204 ? -10.328 -14.681 38.041 1.00 28.91 200 GLU A O 1
ATOM 1294 N N . LEU A 1 205 ? -11.139 -13.739 36.158 1.00 37.80 201 LEU A N 1
ATOM 1295 C CA . LEU A 1 205 ? -9.849 -13.169 35.788 1.00 30.91 201 LEU A CA 1
ATOM 1296 C C . LEU A 1 205 ? -9.429 -12.093 36.778 1.00 25.09 201 LEU A C 1
ATOM 1297 O O . LEU A 1 205 ? -8.240 -11.952 37.090 1.00 20.42 201 LEU A O 1
ATOM 1302 N N . ALA A 1 206 ? -10.398 -11.324 37.279 1.00 27.74 202 ALA A N 1
ATOM 1303 C CA . ALA A 1 206 ? -10.104 -10.319 38.293 1.00 24.46 202 ALA A CA 1
ATOM 1304 C C . ALA A 1 206 ? -9.569 -10.964 39.565 1.00 25.34 202 ALA A C 1
ATOM 1305 O O . ALA A 1 206 ? -8.605 -10.472 40.164 1.00 18.64 202 ALA A O 1
ATOM 1307 N N . LYS A 1 207 ? -10.182 -12.070 39.993 1.00 24.94 203 LYS A N 1
ATOM 1308 C CA . LYS A 1 207 ? -9.685 -12.764 41.174 1.00 25.27 203 LYS A CA 1
ATOM 1309 C C . LYS A 1 207 ? -8.276 -13.297 40.943 1.00 21.05 203 LYS A C 1
ATOM 1310 O O . LYS A 1 207 ? -7.445 -13.294 41.859 1.00 23.09 203 LYS A O 1
ATOM 1312 N N . LYS A 1 208 ? -7.990 -13.759 39.723 1.00 19.79 204 LYS A N 1
ATOM 1313 C CA . LYS A 1 208 ? -6.638 -14.201 39.396 1.00 20.72 204 LYS A CA 1
ATOM 1314 C C . LYS A 1 208 ? -5.645 -13.045 39.463 1.00 21.28 204 LYS A C 1
ATOM 1315 O O . LYS A 1 208 ? -4.526 -13.209 39.965 1.00 22.19 204 LYS A O 1
ATOM 1319 N N . ALA A 1 209 ? -6.028 -11.872 38.944 1.00 16.95 205 ALA A N 1
ATOM 1320 C CA . ALA A 1 209 ? -5.144 -10.711 39.016 1.00 23.79 205 ALA A CA 1
ATOM 1321 C C . ALA A 1 209 ? -4.870 -10.324 40.466 1.00 18.29 205 ALA A C 1
ATOM 1322 O O . ALA A 1 209 ? -3.741 -9.954 40.814 1.00 14.68 205 ALA A O 1
ATOM 1324 N N . ALA A 1 210 ? -5.888 -10.411 41.327 1.00 17.61 206 ALA A N 1
ATOM 1325 C CA . ALA A 1 210 ? -5.683 -10.110 42.742 1.00 18.33 206 ALA A CA 1
ATOM 1326 C C . ALA A 1 210 ? -4.680 -11.070 43.369 1.00 19.87 206 ALA A C 1
ATOM 1327 O O . ALA A 1 210 ? -3.833 -10.661 44.171 1.00 21.00 206 ALA A O 1
ATOM 1329 N N . GLU A 1 211 ? -4.741 -12.348 42.996 1.00 22.82 207 GLU A N 1
ATOM 1330 C CA . GLU A 1 211 ? -3.806 -13.318 43.553 1.00 18.19 207 GLU A CA 1
ATOM 1331 C C . GLU A 1 211 ? -2.378 -13.018 43.109 1.00 16.18 207 GLU A C 1
ATOM 1332 O O . GLU A 1 211 ? -1.453 -13.008 43.928 1.00 18.22 207 GLU A O 1
ATOM 1335 N N . LEU A 1 212 ? -2.183 -12.747 41.815 1.00 22.33 208 LEU A N 1
ATOM 1336 C CA . LEU A 1 212 ? -0.842 -12.473 41.307 1.00 15.27 208 LEU A CA 1
ATOM 1337 C C . LEU A 1 212 ? -0.273 -11.181 41.885 1.00 14.37 208 LEU A C 1
ATOM 1338 O O . LEU A 1 212 ? 0.930 -11.091 42.159 1.00 17.34 208 LEU A O 1
ATOM 1343 N N . ALA A 1 213 ? -1.116 -10.168 42.072 1.00 14.01 209 ALA A N 1
ATOM 1344 C CA . ALA A 1 213 ? -0.630 -8.904 42.612 1.00 13.29 209 ALA A CA 1
ATOM 1345 C C . ALA A 1 213 ? -0.083 -9.085 44.020 1.00 13.48 209 ALA A C 1
ATOM 1346 O O . ALA A 1 213 ? 0.944 -8.496 44.378 1.00 13.10 209 ALA A O 1
ATOM 1348 N N . GLU A 1 214 ? -0.756 -9.902 44.832 1.00 17.27 210 GLU A N 1
ATOM 1349 C CA . GLU A 1 214 ? -0.266 -10.186 46.175 1.00 14.60 210 GLU A CA 1
ATOM 1350 C C . GLU A 1 214 ? 1.055 -10.936 46.140 1.00 14.69 210 GLU A C 1
ATOM 1351 O O . GLU A 1 214 ? 1.894 -10.748 47.028 1.00 14.74 210 GLU A O 1
ATOM 1354 N N . LYS A 1 215 ? 1.261 -11.781 45.127 1.00 14.90 211 LYS A N 1
ATOM 1355 C CA . LYS A 1 215 ? 2.517 -12.516 45.014 1.00 15.20 211 LYS A CA 1
ATOM 1356 C C . LYS A 1 215 ? 3.665 -11.591 44.625 1.00 15.56 211 LYS A C 1
ATOM 1357 O O . LYS A 1 215 ? 4.731 -11.620 45.249 1.00 16.77 211 LYS A O 1
ATOM 1359 N N . VAL A 1 216 ? 3.483 -10.789 43.568 1.00 15.15 212 VAL A N 1
ATOM 1360 C CA . VAL A 1 216 ? 4.519 -9.827 43.191 1.00 13.37 212 VAL A CA 1
ATOM 1361 C C . VAL A 1 216 ? 4.846 -8.925 44.374 1.00 13.16 212 VAL A C 1
ATOM 1362 O O . VAL A 1 216 ? 6.019 -8.693 44.700 1.00 15.04 212 VAL A O 1
ATOM 1366 N N . TYR A 1 217 ? 3.810 -8.424 45.051 1.00 13.04 213 TYR A N 1
ATOM 1367 C CA . TYR A 1 217 ? 4.025 -7.567 46.211 1.00 13.25 213 TYR A CA 1
ATOM 1368 C C . TYR A 1 217 ? 4.934 -8.253 47.223 1.00 16.20 213 TYR A C 1
ATOM 1369 O O . TYR A 1 217 ? 5.918 -7.669 47.690 1.00 14.52 213 TYR A O 1
ATOM 1378 N N . LYS A 1 218 ? 4.646 -9.524 47.525 1.00 19.33 214 LYS A N 1
ATOM 1379 C CA . LYS A 1 218 ? 5.426 -10.258 48.519 1.00 18.46 214 LYS A CA 1
ATOM 1380 C C . LYS A 1 218 ? 6.867 -10.467 48.064 1.00 15.20 214 LYS A C 1
ATOM 1381 O O . LYS A 1 218 ? 7.793 -10.379 48.876 1.00 16.63 214 LYS A O 1
ATOM 1385 N N . GLU A 1 219 ? 7.079 -10.763 46.779 1.00 14.98 215 GLU A N 1
ATOM 1386 C CA . GLU A 1 219 ? 8.442 -10.881 46.269 1.00 16.61 215 GLU A CA 1
ATOM 1387 C C . GLU A 1 219 ? 9.173 -9.541 46.342 1.00 21.87 215 GLU A C 1
ATOM 1388 O O . GLU A 1 219 ? 10.379 -9.495 46.615 1.00 20.26 215 GLU A O 1
ATOM 1394 N N . ALA A 1 220 ? 8.459 -8.438 46.083 1.00 16.47 216 ALA A N 1
ATOM 1395 C CA . ALA A 1 220 ? 9.084 -7.118 46.112 1.00 15.60 216 ALA A CA 1
ATOM 1396 C C . ALA A 1 220 ? 9.580 -6.760 47.507 1.00 19.70 216 ALA A C 1
ATOM 1397 O O . ALA A 1 220 ? 10.700 -6.259 47.663 1.00 18.47 216 ALA A O 1
ATOM 1399 N N . LEU A 1 221 ? 8.775 -7.030 48.537 1.00 16.92 217 LEU A N 1
ATOM 1400 C CA . LEU A 1 221 ? 9.215 -6.739 49.899 1.00 20.05 217 LEU A CA 1
ATOM 1401 C C . LEU A 1 221 ? 10.387 -7.625 50.306 1.00 19.80 217 LEU A C 1
ATOM 1402 O O . LEU A 1 221 ? 11.249 -7.193 51.080 1.00 19.80 217 LEU A O 1
ATOM 1407 N N . LYS A 1 222 ? 10.447 -8.851 49.781 1.00 20.15 218 LYS A N 1
ATOM 1408 C CA . LYS A 1 222 ? 11.614 -9.698 50.007 1.00 17.55 218 LYS A CA 1
ATOM 1409 C C . LYS A 1 222 ? 12.874 -9.051 49.442 1.00 24.82 218 LYS A C 1
ATOM 1410 O O . LYS A 1 222 ? 13.919 -9.016 50.104 1.00 26.36 218 LYS A O 1
ATOM 1416 N N . VAL A 1 223 ? 12.796 -8.537 48.210 1.00 22.77 219 VAL A N 1
ATOM 1417 C CA . VAL A 1 223 ? 13.952 -7.883 47.601 1.00 23.28 219 VAL A CA 1
ATOM 1418 C C . VAL A 1 223 ? 14.326 -6.632 48.379 1.00 20.50 219 VAL A C 1
ATOM 1419 O O . VAL A 1 223 ? 15.509 -6.358 48.612 1.00 24.25 219 VAL A O 1
ATOM 1423 N N . TYR A 1 224 ? 13.326 -5.851 48.793 1.00 17.68 220 TYR A N 1
ATOM 1424 C CA . TYR A 1 224 ? 13.613 -4.629 49.532 1.00 19.56 220 TYR A CA 1
ATOM 1425 C C . TYR A 1 224 ? 14.343 -4.934 50.833 1.00 27.06 220 TYR A C 1
ATOM 1426 O O . TYR A 1 224 ? 15.291 -4.230 51.200 1.00 24.00 220 TYR A O 1
ATOM 1435 N N . LYS A 1 225 ? 13.929 -5.994 51.536 1.00 20.45 221 LYS A N 1
ATOM 1436 C CA . LYS A 1 225 ? 14.588 -6.341 52.791 1.00 27.15 221 LYS A CA 1
ATOM 1437 C C . LYS A 1 225 ? 16.021 -6.798 52.552 1.00 29.07 221 LYS A C 1
ATOM 1438 O O . LYS A 1 225 ? 16.937 -6.399 53.283 1.00 30.74 221 LYS A O 1
ATOM 1441 N N . GLU A 1 226 ? 16.235 -7.629 51.532 1.00 26.94 222 GLU A N 1
ATOM 1442 C CA . GLU A 1 226 ? 17.585 -8.087 51.229 1.00 30.36 222 GLU A CA 1
ATOM 1443 C C . GLU A 1 226 ? 18.461 -6.933 50.749 1.00 34.06 222 GLU A C 1
ATOM 1444 O O . GLU A 1 226 ? 19.615 -6.808 51.173 1.00 40.37 222 GLU A O 1
ATOM 1450 N N . ALA A 1 227 ? 17.927 -6.070 49.879 1.00 30.32 223 ALA A N 1
ATOM 1451 C CA . ALA A 1 227 ? 18.710 -4.941 49.383 1.00 26.99 223 ALA A CA 1
ATOM 1452 C C . ALA A 1 227 ? 19.050 -3.968 50.501 1.00 31.76 223 ALA A C 1
ATOM 1453 O O . ALA A 1 227 ? 20.157 -3.417 50.539 1.00 37.75 223 ALA A O 1
ATOM 1455 N N . ARG A 1 228 ? 18.097 -3.754 51.402 1.00 30.42 224 ARG A N 1
ATOM 1456 C CA . ARG A 1 228 ? 18.289 -2.841 52.522 1.00 35.17 224 ARG A CA 1
ATOM 1457 C C . ARG A 1 228 ? 19.369 -3.345 53.471 1.00 38.63 224 ARG A C 1
ATOM 1458 O O . ARG A 1 228 ? 20.233 -2.581 53.902 1.00 34.22 224 ARG A O 1
ATOM 1466 N N . LYS A 1 229 ? 19.318 -4.633 53.794 1.00 37.53 225 LYS A N 1
ATOM 1467 C CA . LYS A 1 229 ? 20.299 -5.226 54.696 1.00 43.07 225 LYS A CA 1
ATOM 1468 C C . LYS A 1 229 ? 21.715 -5.064 54.153 1.00 37.45 225 LYS A C 1
ATOM 1469 O O . LYS A 1 229 ? 22.656 -4.821 54.916 1.00 52.82 225 LYS A O 1
ATOM 1471 N N . LYS A 1 230 ? 21.885 -5.191 52.837 1.00 43.98 226 LYS A N 1
ATOM 1472 C CA . LYS A 1 230 ? 23.184 -5.024 52.198 1.00 32.98 226 LYS A CA 1
ATOM 1473 C C . LYS A 1 230 ? 23.545 -3.564 51.944 1.00 42.98 226 LYS A C 1
ATOM 1474 O O . LYS A 1 230 ? 24.607 -3.300 51.367 1.00 47.32 226 LYS A O 1
ATOM 1476 N N . GLY A 1 231 ? 22.701 -2.617 52.351 1.00 40.24 227 GLY A N 1
ATOM 1477 C CA . GLY A 1 231 ? 22.988 -1.214 52.119 1.00 35.74 227 GLY A CA 1
ATOM 1478 C C . GLY A 1 231 ? 22.798 -0.732 50.698 1.00 38.25 227 GLY A C 1
ATOM 1479 O O . GLY A 1 231 ? 23.296 0.342 50.348 1.00 36.32 227 GLY A O 1
ATOM 1480 N N . ASP A 1 232 ? 22.090 -1.493 49.862 1.00 39.04 228 ASP A N 1
ATOM 1481 C CA . ASP A 1 232 ? 21.825 -1.088 48.480 1.00 24.24 228 ASP A CA 1
ATOM 1482 C C . ASP A 1 232 ? 20.474 -0.385 48.454 1.00 28.53 228 ASP A C 1
ATOM 1483 O O . ASP A 1 232 ? 19.434 -0.994 48.195 1.00 29.79 228 ASP A O 1
ATOM 1485 N N . LEU A 1 233 ? 20.491 0.925 48.711 1.00 27.18 229 LEU A N 1
ATOM 1486 C CA . LEU A 1 233 ? 19.242 1.663 48.865 1.00 27.76 229 LEU A CA 1
ATOM 1487 C C . LEU A 1 233 ? 18.551 1.905 47.530 1.00 24.25 229 LEU A C 1
ATOM 1488 O O . LEU A 1 233 ? 17.318 1.986 47.482 1.00 24.74 229 LEU A O 1
ATOM 1493 N N . ILE A 1 234 ? 19.314 2.023 46.443 1.00 19.77 230 ILE A N 1
ATOM 1494 C CA . ILE A 1 234 ? 18.698 2.178 45.128 1.00 17.20 230 ILE A CA 1
ATOM 1495 C C . ILE A 1 234 ? 17.941 0.915 44.746 1.00 18.61 230 ILE A C 1
ATOM 1496 O O . ILE A 1 234 ? 16.801 0.977 44.269 1.00 19.12 230 ILE A O 1
ATOM 1501 N N . ALA A 1 235 ? 18.548 -0.253 44.970 1.00 21.94 231 ALA A N 1
ATOM 1502 C CA . ALA A 1 235 ? 17.857 -1.506 44.690 1.00 19.60 231 ALA A CA 1
ATOM 1503 C C . ALA A 1 235 ? 16.625 -1.654 45.569 1.00 17.85 231 ALA A C 1
ATOM 1504 O O . ALA A 1 235 ? 15.566 -2.081 45.099 1.00 18.18 231 ALA A O 1
ATOM 1506 N N . ALA A 1 236 ? 16.743 -1.288 46.848 1.00 21.23 232 ALA A N 1
ATOM 1507 C CA . ALA A 1 236 ? 15.601 -1.366 47.752 1.00 19.21 232 ALA A CA 1
ATOM 1508 C C . ALA A 1 236 ? 14.496 -0.410 47.329 1.00 16.86 232 ALA A C 1
ATOM 1509 O O . ALA A 1 236 ? 13.307 -0.722 47.475 1.00 18.38 232 ALA A O 1
ATOM 1511 N N . ALA A 1 237 ? 14.867 0.762 46.803 1.00 14.81 233 ALA A N 1
ATOM 1512 C CA . ALA A 1 237 ? 13.860 1.724 46.369 1.00 13.95 233 ALA A CA 1
ATOM 1513 C C . ALA A 1 237 ? 13.134 1.239 45.125 1.00 13.03 233 ALA A C 1
ATOM 1514 O O . ALA A 1 237 ? 11.914 1.397 45.013 1.00 12.38 233 ALA A O 1
ATOM 1516 N N . ILE A 1 238 ? 13.861 0.636 44.181 1.00 13.12 234 ILE A N 1
ATOM 1517 C CA . ILE A 1 238 ? 13.213 0.112 42.983 1.00 12.44 234 ILE A CA 1
ATOM 1518 C C . ILE A 1 238 ? 12.286 -1.046 43.343 1.00 12.95 234 ILE A C 1
ATOM 1519 O O . ILE A 1 238 ? 11.209 -1.204 42.754 1.00 11.67 234 ILE A O 1
ATOM 1524 N N . ALA A 1 239 ? 12.671 -1.858 44.332 1.00 12.96 235 ALA A N 1
ATOM 1525 C CA . ALA A 1 239 ? 11.783 -2.921 44.795 1.00 14.20 235 ALA A CA 1
ATOM 1526 C C . ALA A 1 239 ? 10.471 -2.352 45.328 1.00 12.44 235 ALA A C 1
ATOM 1527 O O . ALA A 1 239 ? 9.400 -2.932 45.111 1.00 12.12 235 ALA A O 1
ATOM 1529 N N . LEU A 1 240 ? 10.531 -1.209 46.018 1.00 12.52 236 LEU A N 1
ATOM 1530 C CA . LEU A 1 240 ? 9.303 -0.608 46.529 1.00 12.21 236 LEU A CA 1
ATOM 1531 C C . LEU A 1 240 ? 8.460 -0.008 45.408 1.00 11.43 236 LEU A C 1
ATOM 1532 O O . LEU A 1 240 ? 7.232 0.065 45.531 1.00 11.18 236 LEU A O 1
ATOM 1537 N N . ILE A 1 241 ? 9.082 0.417 44.306 1.00 11.14 237 ILE A N 1
ATOM 1538 C CA . ILE A 1 241 ? 8.302 0.791 43.135 1.00 10.48 237 ILE A CA 1
ATOM 1539 C C . ILE A 1 241 ? 7.469 -0.403 42.655 1.00 10.33 237 ILE A C 1
ATOM 1540 O O . ILE A 1 241 ? 6.276 -0.279 42.380 1.00 10.03 237 ILE A O 1
ATOM 1545 N N . ALA A 1 242 ? 8.098 -1.579 42.589 1.00 10.69 238 ALA A N 1
ATOM 1546 C CA . ALA A 1 242 ? 7.369 -2.774 42.164 1.00 10.72 238 ALA A CA 1
ATOM 1547 C C . ALA A 1 242 ? 6.231 -3.104 43.122 1.00 10.84 238 ALA A C 1
ATOM 1548 O O . ALA A 1 242 ? 5.125 -3.442 42.683 1.00 10.71 238 ALA A O 1
ATOM 1550 N N . ALA A 1 243 ? 6.474 -3.006 44.431 1.00 11.22 239 ALA A N 1
ATOM 1551 C CA . ALA A 1 243 ? 5.413 -3.278 45.395 1.00 11.46 239 ALA A CA 1
ATOM 1552 C C . ALA A 1 243 ? 4.254 -2.308 45.226 1.00 11.11 239 ALA A C 1
ATOM 1553 O O . ALA A 1 243 ? 3.086 -2.718 45.231 1.00 11.19 239 ALA A O 1
ATOM 1555 N N . ALA A 1 244 ? 4.556 -1.020 45.052 1.00 10.82 240 ALA A N 1
ATOM 1556 C CA . ALA A 1 244 ? 3.496 -0.028 44.903 1.00 10.60 240 ALA A CA 1
ATOM 1557 C C . ALA A 1 244 ? 2.693 -0.265 43.632 1.00 10.24 240 ALA A C 1
ATOM 1558 O O . ALA A 1 244 ? 1.467 -0.120 43.630 1.00 10.45 240 ALA A O 1
ATOM 1560 N N . ILE A 1 245 ? 3.358 -0.646 42.544 1.00 9.96 241 ILE A N 1
ATOM 1561 C CA . ILE A 1 245 ? 2.620 -0.950 41.320 1.00 10.06 241 ILE A CA 1
ATOM 1562 C C . ILE A 1 245 ? 1.769 -2.203 41.512 1.00 10.18 241 ILE A C 1
ATOM 1563 O O . ILE A 1 245 ? 0.637 -2.286 41.018 1.00 10.27 241 ILE A O 1
ATOM 1568 N N . ALA A 1 246 ? 2.281 -3.180 42.259 1.00 10.54 242 ALA A N 1
ATOM 1569 C CA . ALA A 1 246 ? 1.487 -4.369 42.552 1.00 11.04 242 ALA A CA 1
ATOM 1570 C C . ALA A 1 246 ? 0.205 -4.012 43.299 1.00 11.30 242 ALA A C 1
ATOM 1571 O O . ALA A 1 246 ? -0.855 -4.590 43.030 1.00 11.65 242 ALA A O 1
ATOM 1573 N N . VAL A 1 247 ? 0.270 -3.045 44.223 1.00 11.26 243 VAL A N 1
ATOM 1574 C CA . VAL A 1 247 ? -0.923 -2.666 44.978 1.00 11.66 243 VAL A CA 1
ATOM 1575 C C . VAL A 1 247 ? -1.925 -1.946 44.081 1.00 11.52 243 VAL A C 1
ATOM 1576 O O . VAL A 1 247 ? -3.141 -2.128 44.216 1.00 12.01 243 VAL A O 1
ATOM 1580 N N . ILE A 1 248 ? -1.431 -1.146 43.133 1.00 10.95 244 ILE A N 1
ATOM 1581 C CA . ILE A 1 248 ? -2.309 -0.578 42.109 1.00 10.86 244 ILE A CA 1
ATOM 1582 C C . ILE A 1 248 ? -3.050 -1.688 41.374 1.00 11.20 244 ILE A C 1
ATOM 1583 O O . ILE A 1 248 ? -4.268 -1.614 41.166 1.00 13.96 244 ILE A O 1
ATOM 1588 N N . ALA A 1 249 ? -2.327 -2.738 40.978 1.00 11.14 245 ALA A N 1
ATOM 1589 C CA . ALA A 1 249 ? -2.965 -3.872 40.315 1.00 11.63 245 ALA A CA 1
ATOM 1590 C C . ALA A 1 249 ? -4.044 -4.484 41.191 1.00 16.44 245 ALA A C 1
ATOM 1591 O O . ALA A 1 249 ? -5.147 -4.779 40.717 1.00 22.14 245 ALA A O 1
ATOM 1593 N N . LEU A 1 250 ? -3.747 -4.666 42.480 1.00 12.65 246 LEU A N 1
ATOM 1594 C CA . LEU A 1 250 ? -4.735 -5.214 43.402 1.00 15.52 246 LEU A CA 1
ATOM 1595 C C . LEU A 1 250 ? -5.961 -4.316 43.507 1.00 17.38 246 LEU A C 1
ATOM 1596 O O . LEU A 1 250 ? -7.099 -4.803 43.520 1.00 19.64 246 LEU A O 1
ATOM 1601 N N . ALA A 1 251 ? -5.755 -3.001 43.591 1.00 14.36 247 ALA A N 1
ATOM 1602 C CA . ALA A 1 251 ? -6.891 -2.092 43.688 1.00 16.02 247 ALA A CA 1
ATOM 1603 C C . ALA A 1 251 ? -7.750 -2.148 42.431 1.00 18.62 247 ALA A C 1
ATOM 1604 O O . ALA A 1 251 ? -8.982 -2.179 42.516 1.00 22.05 247 ALA A O 1
ATOM 1606 N N . ILE A 1 252 ? -7.119 -2.166 41.251 1.00 17.78 248 ILE A N 1
ATOM 1607 C CA . ILE A 1 252 ? -7.885 -2.288 40.012 1.00 20.16 248 ILE A CA 1
ATOM 1608 C C . ILE A 1 252 ? -8.584 -3.640 39.954 1.00 17.50 248 ILE A C 1
ATOM 1609 O O . ILE A 1 252 ? -9.748 -3.740 39.547 1.00 21.41 248 ILE A O 1
ATOM 1614 N N . ALA A 1 253 ? -7.895 -4.699 40.380 1.00 16.50 249 ALA A N 1
ATOM 1615 C CA . ALA A 1 253 ? -8.528 -6.011 40.446 1.00 18.83 249 ALA A CA 1
ATOM 1616 C C . ALA A 1 253 ? -9.741 -5.995 41.367 1.00 25.38 249 ALA A C 1
ATOM 1617 O O . ALA A 1 253 ? -10.755 -6.644 41.081 1.00 26.78 249 ALA A O 1
ATOM 1619 N N . ALA A 1 254 ? -9.660 -5.248 42.473 1.00 27.34 250 ALA A N 1
ATOM 1620 C CA . ALA A 1 254 ? -10.792 -5.147 43.388 1.00 24.40 250 ALA A CA 1
ATOM 1621 C C . ALA A 1 254 ? -11.980 -4.477 42.714 1.00 30.68 250 ALA A C 1
ATOM 1622 O O . ALA A 1 254 ? -13.132 -4.863 42.942 1.00 32.94 250 ALA A O 1
ATOM 1624 N N . ILE A 1 255 ? -11.719 -3.476 41.874 1.00 30.60 251 ILE A N 1
ATOM 1625 C CA . ILE A 1 255 ? -12.792 -2.864 41.098 1.00 32.56 251 ILE A CA 1
ATOM 1626 C C . ILE A 1 255 ? -13.361 -3.870 40.105 1.00 35.46 251 ILE A C 1
ATOM 1627 O O . ILE A 1 255 ? -14.581 -4.042 39.996 1.00 39.85 251 ILE A O 1
ATOM 1632 N N . ALA A 1 256 ? -12.480 -4.572 39.388 1.00 29.48 252 ALA A N 1
ATOM 1633 C CA . ALA A 1 256 ? -12.936 -5.556 38.414 1.00 28.65 252 ALA A CA 1
ATOM 1634 C C . ALA A 1 256 ? -13.741 -6.668 39.074 1.00 40.38 252 ALA A C 1
ATOM 1635 O O . ALA A 1 256 ? -14.682 -7.197 38.471 1.00 45.79 252 ALA A O 1
ATOM 1637 N N . ALA A 1 257 ? -13.398 -7.030 40.307 1.00 34.46 253 ALA A N 1
ATOM 1638 C CA . ALA A 1 257 ? -14.123 -8.071 41.018 1.00 34.63 253 ALA A CA 1
ATOM 1639 C C . ALA A 1 257 ? -15.258 -7.523 41.869 1.00 37.17 253 ALA A C 1
ATOM 1640 O O . ALA A 1 257 ? -16.048 -8.313 42.396 1.00 41.48 253 ALA A O 1
ATOM 1642 N N . GLY A 1 258 ? -15.366 -6.204 42.000 1.00 41.53 254 GLY A N 1
ATOM 1643 C CA . GLY A 1 258 ? -16.378 -5.631 42.879 1.00 39.12 254 GLY A CA 1
ATOM 1644 C C . GLY A 1 258 ? -16.314 -6.159 44.298 1.00 40.65 254 GLY A C 1
ATOM 1645 O O . GLY A 1 258 ? -17.355 -6.395 44.921 1.00 50.29 254 GLY A O 1
ATOM 1646 N N . ASP A 1 259 ? -15.104 -6.367 44.811 1.00 40.31 255 ASP A N 1
ATOM 1647 C CA . ASP A 1 259 ? -14.882 -6.933 46.141 1.00 34.85 255 ASP A CA 1
ATOM 1648 C C . ASP A 1 259 ? -14.219 -5.873 47.016 1.00 37.92 255 ASP A C 1
ATOM 1649 O O . ASP A 1 259 ? -13.016 -5.622 46.899 1.00 35.19 255 ASP A O 1
ATOM 1654 N N . LYS A 1 260 ? -15.007 -5.257 47.899 1.00 42.06 256 LYS A N 1
ATOM 1655 C CA . LYS A 1 260 ? -14.475 -4.222 48.778 1.00 33.42 256 LYS A CA 1
ATOM 1656 C C . LYS A 1 260 ? -13.519 -4.780 49.826 1.00 38.10 256 LYS A C 1
ATOM 1657 O O . LYS A 1 260 ? -12.772 -4.008 50.435 1.00 38.29 256 LYS A O 1
ATOM 1659 N N . GLU A 1 261 ? -13.514 -6.098 50.045 1.00 35.56 257 GLU A N 1
ATOM 1660 C CA . GLU A 1 261 ? -12.526 -6.681 50.949 1.00 29.72 257 GLU A CA 1
ATOM 1661 C C . GLU A 1 261 ? -11.130 -6.622 50.340 1.00 30.83 257 GLU A C 1
ATOM 1662 O O . GLU A 1 261 ? -10.142 -6.421 51.057 1.00 30.88 257 GLU A O 1
ATOM 1664 N N . LEU A 1 262 ? -11.022 -6.818 49.023 1.00 31.47 258 LEU A N 1
ATOM 1665 C CA . LEU A 1 262 ? -9.739 -6.598 48.364 1.00 29.44 258 LEU A CA 1
ATOM 1666 C C . LEU A 1 262 ? -9.371 -5.124 48.347 1.00 27.24 258 LEU A C 1
ATOM 1667 O O . LEU A 1 262 ? -8.186 -4.782 48.436 1.00 30.11 258 LEU A O 1
ATOM 1672 N N . ALA A 1 263 ? -10.365 -4.241 48.224 1.00 29.09 259 ALA A N 1
ATOM 1673 C CA . ALA A 1 263 ? -10.084 -2.810 48.244 1.00 25.63 259 ALA A CA 1
ATOM 1674 C C . ALA A 1 263 ? -9.457 -2.404 49.569 1.00 24.75 259 ALA A C 1
ATOM 1675 O O . ALA A 1 263 ? -8.389 -1.783 49.599 1.00 19.23 259 ALA A O 1
ATOM 1677 N N . LYS A 1 264 ? -10.092 -2.782 50.682 1.00 29.95 260 LYS A N 1
ATOM 1678 C CA . LYS A 1 264 ? -9.537 -2.462 51.993 1.00 29.23 260 LYS A CA 1
ATOM 1679 C C . LYS A 1 264 ? -8.159 -3.083 52.184 1.00 22.29 260 LYS A C 1
ATOM 1680 O O . LYS A 1 264 ? -7.285 -2.474 52.812 1.00 18.94 260 LYS A O 1
ATOM 1682 N N . LYS A 1 265 ? -7.935 -4.276 51.632 1.00 19.61 261 LYS A N 1
ATOM 1683 C CA . LYS A 1 265 ? -6.615 -4.883 51.747 1.00 24.49 261 LYS A CA 1
ATOM 1684 C C . LYS A 1 265 ? -5.577 -4.089 50.962 1.00 20.79 261 LYS A C 1
ATOM 1685 O O . LYS A 1 265 ? -4.473 -3.845 51.460 1.00 24.03 261 LYS A O 1
ATOM 1688 N N . ALA A 1 266 ? -5.924 -3.646 49.750 1.00 17.26 262 ALA A N 1
ATOM 1689 C CA . ALA A 1 266 ? -4.999 -2.825 48.979 1.00 16.44 262 ALA A CA 1
ATOM 1690 C C . ALA A 1 266 ? -4.629 -1.556 49.734 1.00 15.50 262 ALA A C 1
ATOM 1691 O O . ALA A 1 266 ? -3.450 -1.183 49.795 1.00 14.67 262 ALA A O 1
ATOM 1693 N N . ALA A 1 267 ? -5.620 -0.891 50.331 1.00 15.91 263 ALA A N 1
ATOM 1694 C CA . ALA A 1 267 ? -5.333 0.309 51.110 1.00 21.24 263 ALA A CA 1
ATOM 1695 C C . ALA A 1 267 ? -4.348 0.008 52.234 1.00 20.31 263 ALA A C 1
ATOM 1696 O O . ALA A 1 267 ? -3.475 0.830 52.538 1.00 23.57 263 ALA A O 1
ATOM 1698 N N . GLU A 1 268 ? -4.457 -1.174 52.845 1.00 16.38 264 GLU A N 1
ATOM 1699 C CA . GLU A 1 268 ? -3.513 -1.550 53.893 1.00 19.98 264 GLU A CA 1
ATOM 1700 C C . GLU A 1 268 ? -2.108 -1.721 53.329 1.00 19.37 264 GLU A C 1
ATOM 1701 O O . GLU A 1 268 ? -1.139 -1.178 53.875 1.00 18.44 264 GLU A O 1
ATOM 1703 N N . LEU A 1 269 ? -1.982 -2.465 52.226 1.00 16.29 265 LEU A N 1
ATOM 1704 C CA . LEU A 1 269 ? -0.679 -2.658 51.597 1.00 15.12 265 LEU A CA 1
ATOM 1705 C C . LEU A 1 269 ? -0.106 -1.344 51.073 1.00 14.43 265 LEU A C 1
ATOM 1706 O O . LEU A 1 269 ? 1.106 -1.112 51.153 1.00 15.17 265 LEU A O 1
ATOM 1711 N N . ALA A 1 270 ? -0.957 -0.472 50.531 1.00 13.61 266 ALA A N 1
ATOM 1712 C CA . ALA A 1 270 ? -0.465 0.805 50.020 1.00 18.04 266 ALA A CA 1
ATOM 1713 C C . ALA A 1 270 ? 0.127 1.655 51.137 1.00 15.89 266 ALA A C 1
ATOM 1714 O O . ALA A 1 270 ? 1.164 2.309 50.950 1.00 12.39 266 ALA A O 1
ATOM 1716 N N . LYS A 1 271 ? -0.510 1.655 52.310 1.00 13.73 267 LYS A N 1
ATOM 1717 C CA . LYS A 1 271 ? 0.023 2.430 53.426 1.00 16.95 267 LYS A CA 1
ATOM 1718 C C . LYS A 1 271 ? 1.373 1.892 53.881 1.00 14.27 267 LYS A C 1
ATOM 1719 O O . LYS A 1 271 ? 2.250 2.665 54.282 1.00 13.90 267 LYS A O 1
ATOM 1725 N N . LYS A 1 272 ? 1.563 0.573 53.826 1.00 14.04 268 LYS A N 1
ATOM 1726 C CA . LYS A 1 272 ? 2.831 0.004 54.262 1.00 14.19 268 LYS A CA 1
ATOM 1727 C C . LYS A 1 272 ? 3.955 0.400 53.314 1.00 13.45 268 LYS A C 1
ATOM 1728 O O . LYS A 1 272 ? 5.005 0.884 53.752 1.00 15.43 268 LYS A O 1
ATOM 1731 N N . VAL A 1 273 ? 3.738 0.228 52.000 1.00 12.89 269 VAL A N 1
ATOM 1732 C CA . VAL A 1 273 ? 4.721 0.677 51.012 1.00 12.25 269 VAL A CA 1
ATOM 1733 C C . VAL A 1 273 ? 5.037 2.148 51.230 1.00 12.00 269 VAL A C 1
ATOM 1734 O O . VAL A 1 273 ? 6.205 2.555 51.279 1.00 11.94 269 VAL A O 1
ATOM 1738 N N . LEU A 1 274 ? 3.992 2.962 51.397 1.00 12.02 270 LEU A N 1
ATOM 1739 C CA . LEU A 1 274 ? 4.187 4.384 51.654 1.00 12.00 270 LEU A CA 1
ATOM 1740 C C . LEU A 1 274 ? 5.114 4.617 52.843 1.00 15.17 270 LEU A C 1
ATOM 1741 O O . LEU A 1 274 ? 6.017 5.463 52.780 1.00 18.10 270 LEU A O 1
ATOM 1746 N N . GLU A 1 275 ? 4.916 3.871 53.935 1.00 16.80 271 GLU A N 1
ATOM 1747 C CA . GLU A 1 275 ? 5.751 4.074 55.119 1.00 14.32 271 GLU A CA 1
ATOM 1748 C C . GLU A 1 275 ? 7.178 3.593 54.880 1.00 13.85 271 GLU A C 1
ATOM 1749 O O . GLU A 1 275 ? 8.137 4.245 55.305 1.00 14.15 271 GLU A O 1
ATOM 1752 N N . LEU A 1 276 ? 7.341 2.460 54.193 1.00 13.50 272 LEU A N 1
ATOM 1753 C CA . LEU A 1 276 ? 8.683 1.977 53.887 1.00 13.91 272 LEU A CA 1
ATOM 1754 C C . LEU A 1 276 ? 9.423 2.935 52.954 1.00 14.95 272 LEU A C 1
ATOM 1755 O O . LEU A 1 276 ? 10.629 3.156 53.110 1.00 13.46 272 LEU A O 1
ATOM 1760 N N . ALA A 1 277 ? 8.727 3.489 51.957 1.00 12.38 273 ALA A N 1
ATOM 1761 C CA . ALA A 1 277 ? 9.389 4.387 51.015 1.00 14.77 273 ALA A CA 1
ATOM 1762 C C . ALA A 1 277 ? 9.809 5.691 51.690 1.00 16.29 273 ALA A C 1
ATOM 1763 O O . ALA A 1 277 ? 10.948 6.146 51.529 1.00 17.17 273 ALA A O 1
ATOM 1765 N N . ARG A 1 278 ? 8.910 6.297 52.466 1.00 15.06 274 ARG A N 1
ATOM 1766 C CA . ARG A 1 278 ? 9.268 7.524 53.171 1.00 20.08 274 ARG A CA 1
ATOM 1767 C C . ARG A 1 278 ? 10.424 7.285 54.130 1.00 20.75 274 ARG A C 1
ATOM 1768 O O . ARG A 1 278 ? 11.296 8.145 54.295 1.00 24.81 274 ARG A O 1
ATOM 1776 N N . GLU A 1 279 ? 10.458 6.107 54.747 1.00 20.03 275 GLU A N 1
ATOM 1777 C CA . GLU A 1 279 ? 11.549 5.758 55.647 1.00 20.27 275 GLU A CA 1
ATOM 1778 C C . GLU A 1 279 ? 12.872 5.628 54.894 1.00 22.17 275 GLU A C 1
ATOM 1779 O O . GLU A 1 279 ? 13.888 6.201 55.305 1.00 27.38 275 GLU A O 1
ATOM 1785 N N . ILE A 1 280 ? 12.872 4.897 53.776 1.00 23.33 276 ILE A N 1
ATOM 1786 C CA . ILE A 1 280 ? 14.092 4.705 52.989 1.00 21.92 276 ILE A CA 1
ATOM 1787 C C . ILE A 1 280 ? 14.584 6.029 52.415 1.00 21.33 276 ILE A C 1
ATOM 1788 O O . ILE A 1 280 ? 15.797 6.235 52.252 1.00 18.83 276 ILE A O 1
ATOM 1793 N N . ALA A 1 281 ? 13.664 6.948 52.104 1.00 17.20 277 ALA A N 1
ATOM 1794 C CA . ALA A 1 281 ? 14.065 8.257 51.599 1.00 18.01 277 ALA A CA 1
ATOM 1795 C C . ALA A 1 281 ? 14.829 9.042 52.654 1.00 24.29 277 ALA A C 1
ATOM 1796 O O . ALA A 1 281 ? 15.839 9.688 52.348 1.00 27.62 277 ALA A O 1
ATOM 1798 N N . LYS A 1 282 ? 14.351 9.012 53.902 1.00 26.49 278 LYS A N 1
ATOM 1799 C CA . LYS A 1 282 ? 15.021 9.740 54.976 1.00 28.60 278 LYS A CA 1
ATOM 1800 C C . LYS A 1 282 ? 16.435 9.216 55.207 1.00 30.98 278 LYS A C 1
ATOM 1801 O O . LYS A 1 282 ? 17.372 10.003 55.383 1.00 32.54 278 LYS A O 1
ATOM 1803 N N . GLU A 1 283 ? 16.610 7.889 55.195 1.00 26.10 279 GLU A N 1
ATOM 1804 C CA . GLU A 1 283 ? 17.940 7.313 55.386 1.00 26.83 279 GLU A CA 1
ATOM 1805 C C . GLU A 1 283 ? 18.879 7.691 54.244 1.00 29.97 279 GLU A C 1
ATOM 1806 O O . GLU A 1 283 ? 20.050 8.016 54.475 1.00 31.97 279 GLU A O 1
ATOM 1809 N N . ALA A 1 284 ? 18.392 7.630 53.000 1.00 27.07 280 ALA A N 1
ATOM 1810 C CA . ALA A 1 284 ? 19.227 8.017 51.868 1.00 25.51 280 ALA A CA 1
ATOM 1811 C C . ALA A 1 284 ? 19.584 9.496 51.929 1.00 29.77 280 ALA A C 1
ATOM 1812 O O . ALA A 1 284 ? 20.704 9.886 51.575 1.00 27.43 280 ALA A O 1
ATOM 1814 N N . ARG A 1 285 ? 18.641 10.335 52.366 1.00 25.83 281 ARG A N 1
ATOM 1815 C CA . ARG A 1 285 ? 18.900 11.770 52.420 1.00 27.19 281 ARG A CA 1
ATOM 1816 C C . ARG A 1 285 ? 19.987 12.095 53.437 1.00 32.76 281 ARG A C 1
ATOM 1817 O O . ARG A 1 285 ? 20.863 12.927 53.172 1.00 32.57 281 ARG A O 1
ATOM 1825 N N . LYS A 1 286 ? 19.962 11.429 54.597 1.00 31.12 282 LYS A N 1
ATOM 1826 C CA . LYS A 1 286 ? 21.001 11.650 55.600 1.00 37.69 282 LYS A CA 1
ATOM 1827 C C . LYS A 1 286 ? 22.376 11.274 55.062 1.00 39.92 282 LYS A C 1
ATOM 1828 O O . LYS A 1 286 ? 23.363 11.975 55.313 1.00 43.22 282 LYS A O 1
ATOM 1830 N N . LYS A 1 287 ? 22.461 10.173 54.318 1.00 36.95 283 LYS A N 1
ATOM 1831 C CA . LYS A 1 287 ? 23.713 9.751 53.703 1.00 36.08 283 LYS A CA 1
ATOM 1832 C C . LYS A 1 287 ? 24.066 10.546 52.450 1.00 39.59 283 LYS A C 1
ATOM 1833 O O . LYS A 1 287 ? 25.137 10.317 51.874 1.00 42.19 283 LYS A O 1
ATOM 1835 N N . GLY A 1 288 ? 23.204 11.465 52.012 1.00 39.95 284 GLY A N 1
ATOM 1836 C CA . GLY A 1 288 ? 23.455 12.218 50.796 1.00 33.01 284 GLY A CA 1
ATOM 1837 C C . GLY A 1 288 ? 23.180 11.476 49.506 1.00 29.25 284 GLY A C 1
ATOM 1838 O O . GLY A 1 288 ? 23.466 12.012 48.429 1.00 36.98 284 GLY A O 1
ATOM 1839 N N . ASP A 1 289 ? 22.630 10.261 49.575 1.00 33.18 285 ASP A N 1
ATOM 1840 C CA . ASP A 1 289 ? 22.308 9.474 48.384 1.00 30.89 285 ASP A CA 1
ATOM 1841 C C . ASP A 1 289 ? 20.972 9.957 47.823 1.00 24.67 285 ASP A C 1
ATOM 1842 O O . ASP A 1 289 ? 19.928 9.310 47.952 1.00 23.11 285 ASP A O 1
ATOM 1844 N N . LEU A 1 290 ? 21.016 11.115 47.159 1.00 27.72 286 LEU A N 1
ATOM 1845 C CA . LEU A 1 290 ? 19.786 11.776 46.740 1.00 21.76 286 LEU A CA 1
ATOM 1846 C C . LEU A 1 290 ? 19.109 11.073 45.572 1.00 16.90 286 LEU A C 1
ATOM 1847 O O . LEU A 1 290 ? 17.897 11.232 45.394 1.00 18.51 286 LEU A O 1
ATOM 1852 N N . ILE A 1 291 ? 19.850 10.315 44.762 1.00 16.10 287 ILE A N 1
ATOM 1853 C CA . ILE A 1 291 ? 19.193 9.531 43.721 1.00 15.69 287 ILE A CA 1
ATOM 1854 C C . ILE A 1 291 ? 18.327 8.445 44.345 1.00 14.56 287 ILE A C 1
ATOM 1855 O O . ILE A 1 291 ? 17.170 8.253 43.951 1.00 15.05 287 ILE A O 1
ATOM 1860 N N . ALA A 1 292 ? 18.856 7.747 45.354 1.00 19.82 288 ALA A N 1
ATOM 1861 C CA . ALA A 1 292 ? 18.079 6.723 46.044 1.00 14.28 288 ALA A CA 1
ATOM 1862 C C . ALA A 1 292 ? 16.870 7.326 46.747 1.00 17.79 288 ALA A C 1
ATOM 1863 O O . ALA A 1 292 ? 15.784 6.732 46.754 1.00 12.57 288 ALA A O 1
ATOM 1865 N N . ALA A 1 293 ? 17.038 8.509 47.347 1.00 17.29 289 ALA A N 1
ATOM 1866 C CA . ALA A 1 293 ? 15.916 9.144 48.030 1.00 14.44 289 ALA A CA 1
ATOM 1867 C C . ALA A 1 293 ? 14.833 9.537 47.036 1.00 12.71 289 ALA A C 1
ATOM 1868 O O . ALA A 1 293 ? 13.640 9.349 47.304 1.00 12.24 289 ALA A O 1
ATOM 1870 N N . ALA A 1 294 ? 15.233 10.057 45.870 1.00 12.63 290 ALA A N 1
ATOM 1871 C CA . ALA A 1 294 ? 14.257 10.433 44.851 1.00 11.97 290 ALA A CA 1
ATOM 1872 C C . ALA A 1 294 ? 13.527 9.215 44.303 1.00 11.20 290 ALA A C 1
ATOM 1873 O O . ALA A 1 294 ? 12.311 9.263 44.095 1.00 10.93 290 ALA A O 1
ATOM 1875 N N . ILE A 1 295 ? 14.241 8.109 44.076 1.00 11.23 291 ILE A N 1
ATOM 1876 C CA . ILE A 1 295 ? 13.575 6.889 43.619 1.00 10.72 291 ILE A CA 1
ATOM 1877 C C . ILE A 1 295 ? 12.586 6.394 44.668 1.00 11.98 291 ILE A C 1
ATOM 1878 O O . ILE A 1 295 ? 11.481 5.947 44.339 1.00 10.14 291 ILE A O 1
ATOM 1883 N N . ALA A 1 296 ? 12.962 6.475 45.951 1.00 11.43 292 ALA A N 1
ATOM 1884 C CA . ALA A 1 296 ? 12.057 6.045 47.011 1.00 12.30 292 ALA A CA 1
ATOM 1885 C C . ALA A 1 296 ? 10.774 6.869 47.007 1.00 10.97 292 ALA A C 1
ATOM 1886 O O . ALA A 1 296 ? 9.681 6.331 47.220 1.00 10.54 292 ALA A O 1
ATOM 1888 N N . LEU A 1 297 ? 10.879 8.172 46.739 1.00 10.86 293 LEU A N 1
ATOM 1889 C CA . LEU A 1 297 ? 9.678 8.995 46.736 1.00 10.73 293 LEU A CA 1
ATOM 1890 C C . LEU A 1 297 ? 8.809 8.744 45.511 1.00 10.14 293 LEU A C 1
ATOM 1891 O O . LEU A 1 297 ? 7.611 9.036 45.555 1.00 10.06 293 LEU A O 1
ATOM 1896 N N . ILE A 1 298 ? 9.368 8.196 44.428 1.00 9.85 294 ILE A N 1
ATOM 1897 C CA . ILE A 1 298 ? 8.518 7.695 43.348 1.00 9.42 294 ILE A CA 1
ATOM 1898 C C . ILE A 1 298 ? 7.633 6.562 43.864 1.00 9.36 294 ILE A C 1
ATOM 1899 O O . ILE A 1 298 ? 6.420 6.538 43.618 1.00 9.24 294 ILE A O 1
ATOM 1904 N N . ALA A 1 299 ? 8.227 5.611 44.591 1.00 9.56 295 ALA A N 1
ATOM 1905 C CA . ALA A 1 299 ? 7.441 4.519 45.170 1.00 9.67 295 ALA A CA 1
ATOM 1906 C C . ALA A 1 299 ? 6.379 5.050 46.116 1.00 9.83 295 ALA A C 1
ATOM 1907 O O . ALA A 1 299 ? 5.243 4.562 46.124 1.00 9.87 295 ALA A O 1
ATOM 1909 N N . ALA A 1 300 ? 6.727 6.061 46.913 1.00 10.07 296 ALA A N 1
ATOM 1910 C CA . ALA A 1 300 ? 5.752 6.673 47.805 1.00 10.37 296 ALA A CA 1
ATOM 1911 C C . ALA A 1 300 ? 4.600 7.278 47.017 1.00 10.19 296 ALA A C 1
ATOM 1912 O O . ALA A 1 300 ? 3.431 7.126 47.395 1.00 10.40 296 ALA A O 1
ATOM 1914 N N . ALA A 1 301 ? 4.916 7.975 45.918 1.00 9.92 297 ALA A N 1
ATOM 1915 C CA . ALA A 1 301 ? 3.879 8.628 45.130 1.00 9.86 297 ALA A CA 1
ATOM 1916 C C . ALA A 1 301 ? 2.993 7.603 44.431 1.00 9.68 297 ALA A C 1
ATOM 1917 O O . ALA A 1 301 ? 1.769 7.773 44.363 1.00 9.90 297 ALA A O 1
ATOM 1919 N N . ILE A 1 302 ? 3.587 6.524 43.924 1.00 9.44 298 ILE A N 1
ATOM 1920 C CA . ILE A 1 302 ? 2.789 5.460 43.325 1.00 9.47 298 ILE A CA 1
ATOM 1921 C C . ILE A 1 302 ? 1.913 4.783 44.382 1.00 9.87 298 ILE A C 1
ATOM 1922 O O . ILE A 1 302 ? 0.754 4.435 44.117 1.00 10.14 298 ILE A O 1
ATOM 1927 N N . ALA A 1 303 ? 2.435 4.616 45.606 1.00 10.04 299 ALA A N 1
ATOM 1928 C CA . ALA A 1 303 ? 1.639 4.010 46.675 1.00 10.54 299 ALA A CA 1
ATOM 1929 C C . ALA A 1 303 ? 0.396 4.837 46.985 1.00 10.86 299 ALA A C 1
ATOM 1930 O O . ALA A 1 303 ? -0.672 4.279 47.268 1.00 11.32 299 ALA A O 1
ATOM 1932 N N . VAL A 1 304 ? 0.507 6.168 46.937 1.00 10.78 300 VAL A N 1
ATOM 1933 C CA . VAL A 1 304 ? -0.675 6.991 47.185 1.00 11.23 300 VAL A CA 1
ATOM 1934 C C . VAL A 1 304 ? -1.672 6.860 46.039 1.00 11.25 300 VAL A C 1
ATOM 1935 O O . VAL A 1 304 ? -2.887 6.908 46.264 1.00 11.81 300 VAL A O 1
ATOM 1939 N N . ILE A 1 305 ? -1.192 6.670 44.803 1.00 10.77 301 ILE A N 1
ATOM 1940 C CA . ILE A 1 305 ? -2.098 6.389 43.691 1.00 10.91 301 ILE A CA 1
ATOM 1941 C C . ILE A 1 305 ? -2.923 5.139 43.979 1.00 11.38 301 ILE A C 1
ATOM 1942 O O . ILE A 1 305 ? -4.142 5.120 43.789 1.00 11.95 301 ILE A O 1
ATOM 1947 N N . ALA A 1 306 ? -2.262 4.069 44.425 1.00 11.29 302 ALA A N 1
ATOM 1948 C CA . ALA A 1 306 ? -2.991 2.854 44.783 1.00 11.90 302 ALA A CA 1
ATOM 1949 C C . ALA A 1 306 ? -3.993 3.128 45.892 1.00 12.55 302 ALA A C 1
ATOM 1950 O O . ALA A 1 306 ? -5.119 2.617 45.862 1.00 13.26 302 ALA A O 1
ATOM 1952 N N . LEU A 1 307 ? -3.597 3.941 46.875 1.00 12.45 303 LEU A N 1
ATOM 1953 C CA . LEU A 1 307 ? -4.510 4.359 47.935 1.00 13.17 303 LEU A CA 1
ATOM 1954 C C . LEU A 1 307 ? -5.749 5.034 47.364 1.00 14.30 303 LEU A C 1
ATOM 1955 O O . LEU A 1 307 ? -6.880 4.707 47.744 1.00 15.00 303 LEU A O 1
ATOM 1960 N N . ALA A 1 308 ? -5.552 5.979 46.440 1.00 13.22 304 ALA A N 1
ATOM 1961 C CA . ALA A 1 308 ? -6.684 6.690 45.855 1.00 15.10 304 ALA A CA 1
ATOM 1962 C C . ALA A 1 308 ? -7.598 5.735 45.099 1.00 17.95 304 ALA A C 1
ATOM 1963 O O . ALA A 1 308 ? -8.824 5.773 45.255 1.00 19.09 304 ALA A O 1
ATOM 1965 N N . ILE A 1 309 ? -7.014 4.857 44.283 1.00 15.26 305 ILE A N 1
ATOM 1966 C CA . ILE A 1 309 ? -7.820 3.896 43.539 1.00 14.65 305 ILE A CA 1
ATOM 1967 C C . ILE A 1 309 ? -8.511 2.928 44.492 1.00 16.34 305 ILE A C 1
ATOM 1968 O O . ILE A 1 309 ? -9.667 2.543 44.276 1.00 18.08 305 ILE A O 1
ATOM 1973 N N . ALA A 1 310 ? -7.837 2.551 45.583 1.00 18.08 306 ALA A N 1
ATOM 1974 C CA . ALA A 1 310 ? -8.487 1.702 46.580 1.00 20.96 306 ALA A CA 1
ATOM 1975 C C . ALA A 1 310 ? -9.662 2.416 47.235 1.00 24.30 306 ALA A C 1
ATOM 1976 O O . ALA A 1 310 ? -10.628 1.767 47.656 1.00 27.47 306 ALA A O 1
ATOM 1978 N N . ALA A 1 311 ? -9.602 3.746 47.332 1.00 22.86 307 ALA A N 1
ATOM 1979 C CA . ALA A 1 311 ? -10.735 4.492 47.867 1.00 22.68 307 ALA A CA 1
ATOM 1980 C C . ALA A 1 311 ? -11.894 4.503 46.877 1.00 28.20 307 ALA A C 1
ATOM 1981 O O . ALA A 1 311 ? -13.062 4.471 47.280 1.00 30.18 307 ALA A O 1
ATOM 1983 N N . ILE A 1 312 ? -11.590 4.560 45.576 1.00 28.35 308 ILE A N 1
ATOM 1984 C CA . ILE A 1 312 ? -12.638 4.428 44.567 1.00 25.17 308 ILE A CA 1
ATOM 1985 C C . ILE A 1 312 ? -13.287 3.056 44.674 1.00 27.92 308 ILE A C 1
ATOM 1986 O O . ILE A 1 312 ? -14.517 2.926 44.690 1.00 36.04 308 ILE A O 1
ATOM 1991 N N . ALA A 1 313 ? -12.461 2.011 44.765 1.00 28.79 309 ALA A N 1
ATOM 1992 C CA . ALA A 1 313 ? -12.973 0.649 44.870 1.00 28.05 309 ALA A CA 1
ATOM 1993 C C . ALA A 1 313 ? -13.816 0.453 46.121 1.00 28.81 309 ALA A C 1
ATOM 1994 O O . ALA A 1 313 ? -14.709 -0.401 46.140 1.00 36.60 309 ALA A O 1
ATOM 1996 N N . ALA A 1 314 ? -13.530 1.204 47.180 1.00 30.63 310 ALA A N 1
ATOM 1997 C CA . ALA A 1 314 ? -14.274 1.092 48.426 1.00 32.20 310 ALA A CA 1
ATOM 1998 C C . ALA A 1 314 ? -15.416 2.091 48.538 1.00 29.38 310 ALA A C 1
ATOM 1999 O O . ALA A 1 314 ? -16.198 2.001 49.489 1.00 39.37 310 ALA A O 1
ATOM 2001 N N . GLY A 1 315 ? -15.530 3.032 47.603 1.00 38.02 311 GLY A N 1
ATOM 2002 C CA . GLY A 1 315 ? -16.558 4.056 47.702 1.00 35.27 311 GLY A CA 1
ATOM 2003 C C . GLY A 1 315 ? -16.448 4.885 48.959 1.00 40.25 311 GLY A C 1
ATOM 2004 O O . GLY A 1 315 ? -17.463 5.374 49.469 1.00 47.72 311 GLY A O 1
ATOM 2005 N N . ASP A 1 316 ? -15.236 5.060 49.476 1.00 35.65 312 ASP A N 1
ATOM 2006 C CA . ASP A 1 316 ? -15.007 5.696 50.766 1.00 36.71 312 ASP A CA 1
ATOM 2007 C C . ASP A 1 316 ? -14.480 7.108 50.542 1.00 38.14 312 ASP A C 1
ATOM 2008 O O . ASP A 1 316 ? -13.306 7.293 50.204 1.00 37.68 312 ASP A O 1
ATOM 2013 N N . LYS A 1 317 ? -15.342 8.103 50.753 1.00 37.70 313 LYS A N 1
ATOM 2014 C CA . LYS A 1 317 ? -14.930 9.487 50.550 1.00 33.58 313 LYS A CA 1
ATOM 2015 C C . LYS A 1 317 ? -13.965 9.951 51.634 1.00 33.05 313 LYS A C 1
ATOM 2016 O O . LYS A 1 317 ? -13.146 10.845 51.392 1.00 42.19 313 LYS A O 1
ATOM 2018 N N . GLU A 1 318 ? -14.040 9.363 52.826 1.00 31.63 314 GLU A N 1
ATOM 2019 C CA . GLU A 1 318 ? -13.081 9.714 53.868 1.00 33.04 314 GLU A CA 1
ATOM 2020 C C . GLU A 1 318 ? -11.698 9.152 53.558 1.00 32.36 314 GLU A C 1
ATOM 2021 O O . GLU A 1 318 ? -10.681 9.790 53.857 1.00 33.51 314 GLU A O 1
ATOM 2023 N N . GLU A 1 319 ? -11.637 7.959 52.961 1.00 36.25 315 GLU A N 1
ATOM 2024 C CA . GLU A 1 319 ? -10.350 7.421 52.527 1.00 34.00 315 GLU A CA 1
ATOM 2025 C C . GLU A 1 319 ? -9.763 8.257 51.398 1.00 28.48 315 GLU A C 1
ATOM 2026 O O . GLU A 1 319 ? -8.541 8.435 51.321 1.00 24.18 315 GLU A O 1
ATOM 2028 N N . ALA A 1 320 ? -10.619 8.786 50.522 1.00 27.03 316 ALA A N 1
ATOM 2029 C CA . ALA A 1 320 ? -10.137 9.607 49.417 1.00 28.47 316 ALA A CA 1
ATOM 2030 C C . ALA A 1 320 ? -9.525 10.909 49.919 1.00 32.08 316 ALA A C 1
ATOM 2031 O O . ALA A 1 320 ? -8.537 11.397 49.353 1.00 20.82 316 ALA A O 1
ATOM 2033 N N . LYS A 1 321 ? -10.099 11.491 50.977 1.00 26.27 317 LYS A N 1
ATOM 2034 C CA . LYS A 1 321 ? -9.553 12.735 51.505 1.00 20.26 317 LYS A CA 1
ATOM 2035 C C . LYS A 1 321 ? -8.199 12.502 52.158 1.00 20.50 317 LYS A C 1
ATOM 2036 O O . LYS A 1 321 ? -7.297 13.341 52.050 1.00 21.61 317 LYS A O 1
ATOM 2038 N N . GLU A 1 322 ? -8.031 11.362 52.827 1.00 20.78 318 GLU A N 1
ATOM 2039 C CA . GLU A 1 322 ? -6.740 11.053 53.428 1.00 20.97 318 GLU A CA 1
ATOM 2040 C C . GLU A 1 322 ? -5.670 10.866 52.360 1.00 19.01 318 GLU A C 1
ATOM 2041 O O . GLU A 1 322 ? -4.569 11.420 52.472 1.00 19.71 318 GLU A O 1
ATOM 2043 N N . ALA A 1 323 ? -5.988 10.117 51.301 1.00 15.61 319 ALA A N 1
ATOM 2044 C CA . ALA A 1 323 ? -5.036 9.934 50.213 1.00 16.11 319 ALA A CA 1
ATOM 2045 C C . ALA A 1 323 ? -4.676 11.270 49.573 1.00 16.02 319 ALA A C 1
ATOM 2046 O O . ALA A 1 323 ? -3.512 11.509 49.230 1.00 16.66 319 ALA A O 1
ATOM 2048 N N . TYR A 1 324 ? -5.660 12.157 49.418 1.00 12.66 320 TYR A N 1
ATOM 2049 C CA . TYR A 1 324 ? -5.380 13.483 48.879 1.00 13.13 320 TYR A CA 1
ATOM 2050 C C . TYR A 1 324 ? -4.361 14.221 49.736 1.00 18.91 320 TYR A C 1
ATOM 2051 O O . TYR A 1 324 ? -3.413 14.821 49.213 1.00 16.40 320 TYR A O 1
ATOM 2060 N N . GLU A 1 325 ? -4.525 14.165 51.060 1.00 23.66 321 GLU A N 1
ATOM 2061 C CA . GLU A 1 325 ? -3.603 14.851 51.956 1.00 16.52 321 GLU A CA 1
ATOM 2062 C C . GLU A 1 325 ? -2.233 14.184 51.972 1.00 17.58 321 GLU A C 1
ATOM 2063 O O . GLU A 1 325 ? -1.211 14.870 52.099 1.00 16.13 321 GLU A O 1
ATOM 2065 N N . LEU A 1 326 ? -2.188 12.856 51.846 1.00 17.77 322 LEU A N 1
ATOM 2066 C CA . LEU A 1 326 ? -0.902 12.171 51.778 1.00 15.61 322 LEU A CA 1
ATOM 2067 C C . LEU A 1 326 ? -0.176 12.490 50.477 1.00 13.20 322 LEU A C 1
ATOM 2068 O O . LEU A 1 326 ? 1.055 12.613 50.457 1.00 17.97 322 LEU A O 1
ATOM 2073 N N . ALA A 1 327 ? -0.921 12.638 49.381 1.00 11.72 323 ALA A N 1
ATOM 2074 C CA . ALA A 1 327 ? -0.302 13.016 48.117 1.00 13.83 323 ALA A CA 1
ATOM 2075 C C . ALA A 1 327 ? 0.381 14.374 48.226 1.00 12.94 323 ALA A C 1
ATOM 2076 O O . ALA A 1 327 ? 1.521 14.545 47.779 1.00 10.91 323 ALA A O 1
ATOM 2078 N N . LYS A 1 328 ? -0.294 15.347 48.842 1.00 15.39 324 LYS A N 1
ATOM 2079 C CA . LYS A 1 328 ? 0.324 16.655 49.050 1.00 21.60 324 LYS A CA 1
ATOM 2080 C C . LYS A 1 328 ? 1.592 16.548 49.884 1.00 13.61 324 LYS A C 1
ATOM 2081 O O . LYS A 1 328 ? 2.541 17.316 49.679 1.00 14.69 324 LYS A O 1
ATOM 2085 N N . GLU A 1 329 ? 1.629 15.598 50.817 1.00 13.65 325 GLU A N 1
ATOM 2086 C CA . GLU A 1 329 ? 2.805 15.418 51.657 1.00 14.51 325 GLU A CA 1
ATOM 2087 C C . GLU A 1 329 ? 3.978 14.888 50.846 1.00 13.52 325 GLU A C 1
ATOM 2088 O O . GLU A 1 329 ? 5.089 15.425 50.915 1.00 14.64 325 GLU A O 1
ATOM 2094 N N . VAL A 1 330 ? 3.754 13.821 50.076 1.00 13.71 326 VAL A N 1
ATOM 2095 C CA . VAL A 1 330 ? 4.822 13.274 49.245 1.00 14.19 326 VAL A CA 1
ATOM 2096 C C . VAL A 1 330 ? 5.295 14.318 48.241 1.00 9.91 326 VAL A C 1
ATOM 2097 O O . VAL A 1 330 ? 6.495 14.430 47.959 1.00 9.92 326 VAL A O 1
ATOM 2101 N N . TYR A 1 331 ? 4.364 15.111 47.708 1.00 9.72 327 TYR A N 1
ATOM 2102 C CA . TYR A 1 331 ? 4.737 16.167 46.767 1.00 10.57 327 TYR A CA 1
ATOM 2103 C C . TYR A 1 331 ? 5.740 17.128 47.396 1.00 14.61 327 TYR A C 1
ATOM 2104 O O . TYR A 1 331 ? 6.750 17.481 46.773 1.00 12.04 327 TYR A O 1
ATOM 2113 N N . LYS A 1 332 ? 5.483 17.551 48.644 1.00 16.01 328 LYS A N 1
ATOM 2114 C CA . LYS A 1 332 ? 6.371 18.503 49.312 1.00 12.40 328 LYS A CA 1
ATOM 2115 C C . LYS A 1 332 ? 7.730 17.882 49.619 1.00 13.87 328 LYS A C 1
ATOM 2116 O O . LYS A 1 332 ? 8.765 18.538 49.455 1.00 15.61 328 LYS A O 1
ATOM 2118 N N . GLU A 1 333 ? 7.755 16.620 50.056 1.00 12.29 329 GLU A N 1
ATOM 2119 C CA . GLU A 1 333 ? 9.035 15.953 50.274 1.00 13.57 329 GLU A CA 1
ATOM 2120 C C . GLU A 1 333 ? 9.833 15.836 48.982 1.00 17.88 329 GLU A C 1
ATOM 2121 O O . GLU A 1 333 ? 11.056 16.020 48.983 1.00 18.29 329 GLU A O 1
ATOM 2127 N N . ALA A 1 334 ? 9.161 15.524 47.868 1.00 14.01 330 ALA A N 1
ATOM 2128 C CA . ALA A 1 334 ? 9.869 15.399 46.598 1.00 13.95 330 ALA A CA 1
ATOM 2129 C C . ALA A 1 334 ? 10.503 16.722 46.200 1.00 12.47 330 ALA A C 1
ATOM 2130 O O . ALA A 1 334 ? 11.666 16.761 45.783 1.00 12.78 330 ALA A O 1
ATOM 2132 N N . LEU A 1 335 ? 9.764 17.822 46.359 1.00 14.77 331 LEU A N 1
ATOM 2133 C CA . LEU A 1 335 ? 10.324 19.141 46.075 1.00 17.65 331 LEU A CA 1
ATOM 2134 C C . LEU A 1 335 ? 11.503 19.473 46.987 1.00 19.09 331 LEU A C 1
ATOM 2135 O O . LEU A 1 335 ? 12.425 20.182 46.567 1.00 21.41 331 LEU A O 1
ATOM 2140 N N . GLU A 1 336 ? 11.498 18.973 48.229 1.00 16.27 332 GLU A N 1
ATOM 2141 C CA . GLU A 1 336 ? 12.647 19.169 49.108 1.00 15.93 332 GLU A CA 1
ATOM 2142 C C . GLU A 1 336 ? 13.880 18.459 48.562 1.00 17.87 332 GLU A C 1
ATOM 2143 O O . GLU A 1 336 ? 14.976 19.030 48.527 1.00 20.37 332 GLU A O 1
ATOM 2146 N N . ILE A 1 337 ? 13.718 17.206 48.131 1.00 14.51 333 ILE A N 1
ATOM 2147 C CA . ILE A 1 337 ? 14.834 16.466 47.550 1.00 16.74 333 ILE A CA 1
ATOM 2148 C C . ILE A 1 337 ? 15.330 17.159 46.288 1.00 16.27 333 ILE A C 1
ATOM 2149 O O . ILE A 1 337 ? 16.537 17.205 46.023 1.00 15.87 333 ILE A O 1
ATOM 2154 N N . ALA A 1 338 ? 14.409 17.710 45.491 1.00 13.33 334 ALA A N 1
ATOM 2155 C CA . ALA A 1 338 ? 14.808 18.375 44.254 1.00 16.96 334 ALA A CA 1
ATOM 2156 C C . ALA A 1 338 ? 15.583 19.657 44.531 1.00 23.35 334 ALA A C 1
ATOM 2157 O O . ALA A 1 338 ? 16.607 19.916 43.889 1.00 23.88 334 ALA A O 1
ATOM 2159 N N . LYS A 1 339 ? 15.121 20.467 45.488 1.00 23.82 335 LYS A N 1
ATOM 2160 C CA . LYS A 1 339 ? 15.824 21.707 45.802 1.00 24.87 335 LYS A CA 1
ATOM 2161 C C . LYS A 1 339 ? 17.240 21.425 46.287 1.00 24.23 335 LYS A C 1
ATOM 2162 O O . LYS A 1 339 ? 18.202 22.062 45.841 1.00 25.79 335 LYS A O 1
ATOM 2164 N N . GLU A 1 340 ? 17.387 20.455 47.191 1.00 23.14 336 GLU A N 1
ATOM 2165 C CA . GLU A 1 340 ? 18.712 20.084 47.674 1.00 21.77 336 GLU A CA 1
ATOM 2166 C C . GLU A 1 340 ? 19.577 19.547 46.542 1.00 24.33 336 GLU A C 1
ATOM 2167 O O . GLU A 1 340 ? 20.766 19.876 46.452 1.00 29.85 336 GLU A O 1
ATOM 2173 N N . ALA A 1 341 ? 19.005 18.706 45.676 1.00 24.76 337 ALA A N 1
ATOM 2174 C CA . ALA A 1 341 ? 19.782 18.147 44.576 1.00 22.79 337 ALA A CA 1
ATOM 2175 C C . ALA A 1 341 ? 20.259 19.244 43.634 1.00 24.28 337 ALA A C 1
ATOM 2176 O O . ALA A 1 341 ? 21.428 19.256 43.230 1.00 23.33 337 ALA A O 1
ATOM 2178 N N . ARG A 1 342 ? 19.374 20.185 43.290 1.00 23.61 338 ARG A N 1
ATOM 2179 C CA . ARG A 1 342 ? 19.748 21.263 42.376 1.00 26.04 338 ARG A CA 1
ATOM 2180 C C . ARG A 1 342 ? 20.850 22.132 42.967 1.00 28.42 338 ARG A C 1
ATOM 2181 O O . ARG A 1 342 ? 21.746 22.584 42.247 1.00 30.52 338 ARG A O 1
ATOM 2189 N N . LYS A 1 343 ? 20.804 22.371 44.280 1.00 31.05 339 LYS A N 1
ATOM 2190 C CA . LYS A 1 343 ? 21.836 23.177 44.917 1.00 29.90 339 LYS A CA 1
ATOM 2191 C C . LYS A 1 343 ? 23.188 22.475 44.886 1.00 35.65 339 LYS A C 1
ATOM 2192 O O . LYS A 1 343 ? 24.228 23.139 44.795 1.00 41.86 339 LYS A O 1
ATOM 2194 N N . LYS A 1 344 ? 23.198 21.144 44.971 1.00 26.82 340 LYS A N 1
ATOM 2195 C CA . LYS A 1 344 ? 24.435 20.379 44.892 1.00 35.25 340 LYS A CA 1
ATOM 2196 C C . LYS A 1 344 ? 24.854 20.064 43.458 1.00 33.86 340 LYS A C 1
ATOM 2197 O O . LYS A 1 344 ? 25.982 19.604 43.244 1.00 37.11 340 LYS A O 1
ATOM 2199 N N . GLY A 1 345 ? 23.992 20.315 42.475 1.00 37.21 341 GLY A N 1
ATOM 2200 C CA . GLY A 1 345 ? 24.309 19.999 41.097 1.00 33.81 341 GLY A CA 1
ATOM 2201 C C . GLY A 1 345 ? 24.022 18.576 40.672 1.00 31.20 341 GLY A C 1
ATOM 2202 O O . GLY A 1 345 ? 24.379 18.199 39.550 1.00 34.08 341 GLY A O 1
ATOM 2203 N N . ASP A 1 346 ? 23.395 17.768 41.528 1.00 31.68 342 ASP A N 1
ATOM 2204 C CA . ASP A 1 346 ? 22.977 16.418 41.149 1.00 26.87 342 ASP A CA 1
ATOM 2205 C C . ASP A 1 346 ? 21.644 16.532 40.419 1.00 24.07 342 ASP A C 1
ATOM 2206 O O . ASP A 1 346 ? 20.562 16.379 40.990 1.00 25.30 342 ASP A O 1
ATOM 2211 N N . TYR A 1 347 ? 21.731 16.826 39.122 1.00 22.94 343 TYR A N 1
ATOM 2212 C CA . TYR A 1 347 ? 20.523 17.106 38.357 1.00 21.47 343 TYR A CA 1
ATOM 2213 C C . TYR A 1 347 ? 19.741 15.840 38.031 1.00 19.11 343 TYR A C 1
ATOM 2214 O O . TYR A 1 347 ? 18.523 15.908 37.827 1.00 15.35 343 TYR A O 1
ATOM 2223 N N . ILE A 1 348 ? 20.400 14.682 37.980 1.00 15.53 344 ILE A N 1
ATOM 2224 C CA . ILE A 1 348 ? 19.649 13.445 37.803 1.00 21.65 344 ILE A CA 1
ATOM 2225 C C . ILE A 1 348 ? 18.784 13.174 39.030 1.00 16.07 344 ILE A C 1
ATOM 2226 O O . ILE A 1 348 ? 17.601 12.832 38.910 1.00 12.76 344 ILE A O 1
ATOM 2231 N N . ALA A 1 349 ? 19.344 13.354 40.229 1.00 22.93 345 ALA A N 1
ATOM 2232 C CA . ALA A 1 349 ? 18.540 13.184 41.434 1.00 16.29 345 ALA A CA 1
ATOM 2233 C C . ALA A 1 349 ? 17.398 14.187 41.467 1.00 14.73 345 ALA A C 1
ATOM 2234 O O . ALA A 1 349 ? 16.272 13.843 41.848 1.00 11.89 345 ALA A O 1
ATOM 2236 N N . ALA A 1 350 ? 17.657 15.424 41.029 1.00 14.35 346 ALA A N 1
ATOM 2237 C CA . ALA A 1 350 ? 16.602 16.431 40.987 1.00 11.58 346 ALA A CA 1
ATOM 2238 C C . ALA A 1 350 ? 15.522 16.050 39.987 1.00 11.67 346 ALA A C 1
ATOM 2239 O O . ALA A 1 350 ? 14.324 16.186 40.273 1.00 11.60 346 ALA A O 1
ATOM 2241 N N . ALA A 1 351 ? 15.924 15.560 38.812 1.00 12.35 347 ALA A N 1
ATOM 2242 C CA . ALA A 1 351 ? 14.942 15.194 37.799 1.00 11.20 347 ALA A CA 1
ATOM 2243 C C . ALA A 1 351 ? 14.120 13.990 38.244 1.00 8.75 347 ALA A C 1
ATOM 2244 O O . ALA A 1 351 ? 12.902 13.953 38.036 1.00 8.20 347 ALA A O 1
ATOM 2246 N N . ILE A 1 352 ? 14.755 13.008 38.883 1.00 8.85 348 ILE A N 1
ATOM 2247 C CA . ILE A 1 352 ? 13.991 11.880 39.412 1.00 9.81 348 ILE A CA 1
ATOM 2248 C C . ILE A 1 352 ? 13.004 12.361 40.472 1.00 8.29 348 ILE A C 1
ATOM 2249 O O . ILE A 1 352 ? 11.859 11.894 40.530 1.00 7.57 348 ILE A O 1
ATOM 2254 N N . ALA A 1 353 ? 13.424 13.305 41.321 1.00 8.72 349 ALA A N 1
ATOM 2255 C CA . ALA A 1 353 ? 12.519 13.831 42.341 1.00 8.81 349 ALA A CA 1
ATOM 2256 C C . ALA A 1 353 ? 11.368 14.604 41.711 1.00 9.57 349 ALA A C 1
ATOM 2257 O O . ALA A 1 353 ? 10.228 14.527 42.187 1.00 12.17 349 ALA A O 1
ATOM 2259 N N . ALA A 1 354 ? 11.640 15.343 40.631 1.00 8.95 350 ALA A N 1
ATOM 2260 C CA . ALA A 1 354 ? 10.559 16.012 39.915 1.00 8.44 350 ALA A CA 1
ATOM 2261 C C . ALA A 1 354 ? 9.525 15.006 39.425 1.00 7.60 350 ALA A C 1
ATOM 2262 O O . ALA A 1 354 ? 8.320 15.275 39.466 1.00 7.40 350 ALA A O 1
ATOM 2264 N N . ILE A 1 355 ? 9.979 13.836 38.967 1.00 7.24 351 ILE A N 1
ATOM 2265 C CA . ILE A 1 355 ? 9.054 12.783 38.548 1.00 8.10 351 ILE A CA 1
ATOM 2266 C C . ILE A 1 355 ? 8.166 12.359 39.716 1.00 6.69 351 ILE A C 1
ATOM 2267 O O . ILE A 1 355 ? 6.941 12.243 39.579 1.00 6.54 351 ILE A O 1
ATOM 2272 N N . ALA A 1 356 ? 8.774 12.125 40.882 1.00 9.28 352 ALA A N 1
ATOM 2273 C CA . ALA A 1 356 ? 7.999 11.738 42.063 1.00 6.93 352 ALA A CA 1
ATOM 2274 C C . ALA A 1 356 ? 6.952 12.789 42.400 1.00 7.05 352 ALA A C 1
ATOM 2275 O O . ALA A 1 356 ? 5.820 12.453 42.774 1.00 6.95 352 ALA A O 1
ATOM 2277 N N . ALA A 1 357 ? 7.299 14.069 42.255 1.00 7.38 353 ALA A N 1
ATOM 2278 C CA . ALA A 1 357 ? 6.341 15.134 42.534 1.00 8.83 353 ALA A CA 1
ATOM 2279 C C . ALA A 1 357 ? 5.161 15.082 41.568 1.00 7.19 353 ALA A C 1
ATOM 2280 O O . ALA A 1 357 ? 4.002 15.194 41.979 1.00 7.23 353 ALA A O 1
ATOM 2282 N N . ALA A 1 358 ? 5.440 14.905 40.274 1.00 6.87 354 ALA A N 1
ATOM 2283 C CA . ALA A 1 358 ? 4.357 14.857 39.296 1.00 7.76 354 ALA A CA 1
ATOM 2284 C C . ALA A 1 358 ? 3.461 13.639 39.509 1.00 6.20 354 ALA A C 1
ATOM 2285 O O . ALA A 1 358 ? 2.235 13.725 39.357 1.00 6.18 354 ALA A O 1
ATOM 2287 N N . ILE A 1 359 ? 4.049 12.495 39.856 1.00 6.05 355 ILE A N 1
ATOM 2288 C CA . ILE A 1 359 ? 3.239 11.320 40.162 1.00 5.95 355 ILE A CA 1
ATOM 2289 C C . ILE A 1 359 ? 2.385 11.580 41.403 1.00 6.28 355 ILE A C 1
ATOM 2290 O O . ILE A 1 359 ? 1.217 11.177 41.467 1.00 8.37 355 ILE A O 1
ATOM 2295 N N . ALA A 1 360 ? 2.935 12.290 42.390 1.00 6.64 356 ALA A N 1
ATOM 2296 C CA . ALA A 1 360 ? 2.140 12.614 43.573 1.00 7.13 356 ALA A CA 1
ATOM 2297 C C . ALA A 1 360 ? 0.940 13.489 43.224 1.00 9.93 356 ALA A C 1
ATOM 2298 O O . ALA A 1 360 ? -0.103 13.392 43.882 1.00 7.84 356 ALA A O 1
ATOM 2300 N N . VAL A 1 361 ? 1.059 14.342 42.196 1.00 8.45 357 VAL A N 1
ATOM 2301 C CA . VAL A 1 361 ? -0.083 15.166 41.800 1.00 7.18 357 VAL A CA 1
ATOM 2302 C C . VAL A 1 361 ? -1.125 14.332 41.065 1.00 6.89 357 VAL A C 1
ATOM 2303 O O . VAL A 1 361 ? -2.326 14.621 41.147 1.00 8.23 357 VAL A O 1
ATOM 2307 N N . ILE A 1 362 ? -0.703 13.294 40.338 1.00 6.46 358 ILE A N 1
ATOM 2308 C CA . ILE A 1 362 ? -1.676 12.361 39.775 1.00 6.37 358 ILE A CA 1
ATOM 2309 C C . ILE A 1 362 ? -2.513 11.739 40.890 1.00 7.60 358 ILE A C 1
ATOM 2310 O O . ILE A 1 362 ? -3.748 11.716 40.824 1.00 12.00 358 ILE A O 1
ATOM 2315 N N . ALA A 1 363 ? -1.851 11.252 41.943 1.00 6.89 359 ALA A N 1
ATOM 2316 C CA . ALA A 1 363 ? -2.570 10.698 43.089 1.00 7.97 359 ALA A CA 1
ATOM 2317 C C . ALA A 1 363 ? -3.537 11.713 43.682 1.00 8.72 359 ALA A C 1
ATOM 2318 O O . ALA A 1 363 ? -4.674 11.367 44.026 1.00 8.92 359 ALA A O 1
ATOM 2320 N N . ALA A 1 364 ? -3.101 12.968 43.822 1.00 7.91 360 ALA A N 1
ATOM 2321 C CA . ALA A 1 364 ? -3.999 14.000 44.331 1.00 8.45 360 ALA A CA 1
ATOM 2322 C C . ALA A 1 364 ? -5.188 14.193 43.405 1.00 10.68 360 ALA A C 1
ATOM 2323 O O . ALA A 1 364 ? -6.323 14.338 43.871 1.00 13.39 360 ALA A O 1
ATOM 2325 N N . ALA A 1 365 ? -4.950 14.174 42.085 1.00 9.82 361 ALA A N 1
ATOM 2326 C CA . ALA A 1 365 ? -6.037 14.337 41.121 1.00 11.35 361 ALA A CA 1
ATOM 2327 C C . ALA A 1 365 ? -7.006 13.160 41.178 1.00 13.05 361 ALA A C 1
ATOM 2328 O O . ALA A 1 365 ? -8.227 13.349 41.174 1.00 18.51 361 ALA A O 1
ATOM 2330 N N . ILE A 1 366 ? -6.483 11.933 41.226 1.00 12.12 362 ILE A N 1
ATOM 2331 C CA . ILE A 1 366 ? -7.358 10.767 41.342 1.00 11.31 362 ILE A CA 1
ATOM 2332 C C . ILE A 1 366 ? -8.115 10.787 42.669 1.00 17.28 362 ILE A C 1
ATOM 2333 O O . ILE A 1 366 ? -9.301 10.438 42.727 1.00 17.13 362 ILE A O 1
ATOM 2338 N N . ALA A 1 367 ? -7.447 11.182 43.758 1.00 13.67 363 ALA A N 1
ATOM 2339 C CA . ALA A 1 367 ? -8.138 11.253 45.044 1.00 20.84 363 ALA A CA 1
ATOM 2340 C C . ALA A 1 367 ? -9.235 12.311 45.029 1.00 21.66 363 ALA A C 1
ATOM 2341 O O . ALA A 1 367 ? -10.278 12.133 45.669 1.00 17.72 363 ALA A O 1
ATOM 2343 N N . ALA A 1 368 ? -9.020 13.413 44.304 1.00 22.62 364 ALA A N 1
ATOM 2344 C CA . ALA A 1 368 ? -10.056 14.437 44.189 1.00 22.72 364 ALA A CA 1
ATOM 2345 C C . ALA A 1 368 ? -11.291 13.898 43.478 1.00 26.14 364 ALA A C 1
ATOM 2346 O O . ALA A 1 368 ? -12.422 14.224 43.854 1.00 34.26 364 ALA A O 1
ATOM 2348 N N . ILE A 1 369 ? -11.096 13.080 42.441 1.00 25.00 365 ILE A N 1
ATOM 2349 C CA . ILE A 1 369 ? -12.234 12.443 41.779 1.00 27.17 365 ILE A CA 1
ATOM 2350 C C . ILE A 1 369 ? -13.001 11.578 42.772 1.00 26.17 365 ILE A C 1
ATOM 2351 O O . ILE A 1 369 ? -14.231 11.666 42.885 1.00 32.93 365 ILE A O 1
ATOM 2356 N N . ALA A 1 370 ? -12.281 10.747 43.527 1.00 26.47 366 ALA A N 1
ATOM 2357 C CA . ALA A 1 370 ? -12.925 9.854 44.483 1.00 30.14 366 ALA A CA 1
ATOM 2358 C C . ALA A 1 370 ? -13.675 10.630 45.563 1.00 32.68 366 ALA A C 1
ATOM 2359 O O . ALA A 1 370 ? -14.804 10.276 45.919 1.00 37.52 366 ALA A O 1
ATOM 2361 N N . ALA A 1 371 ? -13.062 11.686 46.104 1.00 25.88 367 ALA A N 1
ATOM 2362 C CA . ALA A 1 371 ? -13.726 12.476 47.138 1.00 33.38 367 ALA A CA 1
ATOM 2363 C C . ALA A 1 371 ? -14.872 13.311 46.584 1.00 32.88 367 ALA A C 1
ATOM 2364 O O . ALA A 1 371 ? -15.722 13.762 47.358 1.00 37.49 367 ALA A O 1
ATOM 2366 N N . GLY A 1 372 ? -14.909 13.536 45.275 1.00 38.23 368 GLY A N 1
ATOM 2367 C CA . GLY A 1 372 ? -15.942 14.355 44.673 1.00 30.06 368 GLY A CA 1
ATOM 2368 C C . GLY A 1 372 ? -15.808 15.817 45.046 1.00 37.67 368 GLY A C 1
ATOM 2369 O O . GLY A 1 372 ? -16.728 16.604 44.833 1.00 47.60 368 GLY A O 1
ATOM 2370 N N . LYS A 1 374 ? -14.757 19.038 44.143 1.00 25.42 370 LYS A N 1
ATOM 2371 C CA . LYS A 1 374 ? -14.491 19.837 42.951 1.00 30.26 370 LYS A CA 1
ATOM 2372 C C . LYS A 1 374 ? -13.473 20.919 43.283 1.00 30.71 370 LYS A C 1
ATOM 2373 O O . LYS A 1 374 ? -12.655 21.305 42.442 1.00 27.45 370 LYS A O 1
ATOM 2375 N N . GLU A 1 375 ? -13.550 21.410 44.522 1.00 29.14 371 GLU A N 1
ATOM 2376 C CA . GLU A 1 375 ? -12.571 22.374 45.012 1.00 31.05 371 GLU A CA 1
ATOM 2377 C C . GLU A 1 375 ? -11.187 21.740 45.113 1.00 26.84 371 GLU A C 1
ATOM 2378 O O . GLU A 1 375 ? -10.173 22.390 44.829 1.00 26.15 371 GLU A O 1
ATOM 2384 N N . GLU A 1 376 ? -11.132 20.469 45.513 1.00 24.23 372 GLU A N 1
ATOM 2385 C CA . GLU A 1 376 ? -9.862 19.756 45.576 1.00 22.05 372 GLU A CA 1
ATOM 2386 C C . GLU A 1 376 ? -9.337 19.428 44.181 1.00 25.48 372 GLU A C 1
ATOM 2387 O O . GLU A 1 376 ? -8.118 19.361 43.976 1.00 21.23 372 GLU A O 1
ATOM 2389 N N . ALA A 1 377 ? -10.234 19.182 43.222 1.00 21.16 373 ALA A N 1
ATOM 2390 C CA . ALA A 1 377 ? -9.790 18.979 41.849 1.00 21.64 373 ALA A CA 1
ATOM 2391 C C . ALA A 1 377 ? -9.139 20.242 41.309 1.00 23.00 373 ALA A C 1
ATOM 2392 O O . ALA A 1 377 ? -8.082 20.177 40.667 1.00 15.13 373 ALA A O 1
ATOM 2394 N N . LYS A 1 378 ? -9.752 21.404 41.579 1.00 19.74 374 LYS A N 1
ATOM 2395 C CA . LYS A 1 378 ? -9.179 22.675 41.145 1.00 20.60 374 LYS A CA 1
ATOM 2396 C C . LYS A 1 378 ? -7.791 22.879 41.736 1.00 18.75 374 LYS A C 1
ATOM 2397 O O . LYS A 1 378 ? -6.877 23.343 41.043 1.00 16.56 374 LYS A O 1
ATOM 2399 N N . GLU A 1 379 ? -7.610 22.520 43.011 1.00 18.15 375 GLU A N 1
ATOM 2400 C CA . GLU A 1 379 ? -6.294 22.622 43.634 1.00 23.23 375 GLU A CA 1
ATOM 2401 C C . GLU A 1 379 ? -5.301 21.649 43.000 1.00 18.69 375 GLU A C 1
ATOM 2402 O O . GLU A 1 379 ? -4.143 22.009 42.752 1.00 17.28 375 GLU A O 1
ATOM 2408 N N . ALA A 1 380 ? -5.728 20.410 42.743 1.00 17.23 376 ALA A N 1
ATOM 2409 C CA . ALA A 1 380 ? -4.855 19.455 42.069 1.00 15.18 376 ALA A CA 1
ATOM 2410 C C . ALA A 1 380 ? -4.442 19.971 40.698 1.00 15.08 376 ALA A C 1
ATOM 2411 O O . ALA A 1 380 ? -3.284 19.822 40.291 1.00 14.15 376 ALA A O 1
ATOM 2413 N N . TYR A 1 381 ? -5.384 20.579 39.975 1.00 14.51 377 TYR A N 1
ATOM 2414 C CA . TYR A 1 381 ? -5.070 21.191 38.687 1.00 16.89 377 TYR A CA 1
ATOM 2415 C C . TYR A 1 381 ? -3.964 22.231 38.829 1.00 18.92 377 TYR A C 1
ATOM 2416 O O . TYR A 1 381 ? -2.973 22.205 38.088 1.00 15.51 377 TYR A O 1
ATOM 2425 N N . LYS A 1 382 ? -4.109 23.147 39.795 1.00 15.97 378 LYS A N 1
ATOM 2426 C CA . LYS A 1 382 ? -3.104 24.188 39.985 1.00 15.07 378 LYS A CA 1
ATOM 2427 C C . LYS A 1 382 ? -1.778 23.596 40.446 1.00 15.62 378 LYS A C 1
ATOM 2428 O O . LYS A 1 382 ? -0.710 24.040 40.009 1.00 22.19 378 LYS A O 1
ATOM 2432 N N . LEU A 1 383 ? -1.827 22.583 41.317 1.00 16.26 379 LEU A N 1
ATOM 2433 C CA . LEU A 1 383 ? -0.606 21.893 41.725 1.00 14.15 379 LEU A CA 1
ATOM 2434 C C . LEU A 1 383 ? 0.060 21.201 40.544 1.00 15.07 379 LEU A C 1
ATOM 2435 O O . LEU A 1 383 ? 1.290 21.090 40.501 1.00 16.81 379 LEU A O 1
ATOM 2440 N N . ALA A 1 384 ? -0.732 20.717 39.586 1.00 14.51 380 ALA A N 1
ATOM 2441 C CA . ALA A 1 384 ? -0.150 20.108 38.395 1.00 14.49 380 ALA A CA 1
ATOM 2442 C C . ALA A 1 384 ? 0.624 21.134 37.576 1.00 13.37 380 ALA A C 1
ATOM 2443 O O . ALA A 1 384 ? 1.716 20.838 37.079 1.00 16.00 380 ALA A O 1
ATOM 2445 N N . LYS A 1 385 ? 0.080 22.349 37.429 1.00 14.38 381 LYS A N 1
ATOM 2446 C CA . LYS A 1 385 ? 0.823 23.407 36.743 1.00 19.00 381 LYS A CA 1
ATOM 2447 C C . LYS A 1 385 ? 2.120 23.729 37.474 1.00 17.65 381 LYS A C 1
ATOM 2448 O O . LYS A 1 385 ? 3.151 23.997 36.842 1.00 16.79 381 LYS A O 1
ATOM 2454 N N . GLU A 1 386 ? 2.097 23.689 38.808 1.00 15.82 382 GLU A N 1
ATOM 2455 C CA . GLU A 1 386 ? 3.293 24.022 39.572 1.00 15.00 382 GLU A CA 1
ATOM 2456 C C . GLU A 1 386 ? 4.358 22.941 39.433 1.00 16.48 382 GLU A C 1
ATOM 2457 O O . GLU A 1 386 ? 5.547 23.252 39.296 1.00 16.60 382 GLU A O 1
ATOM 2460 N N . ALA A 1 387 ? 3.955 21.667 39.484 1.00 12.89 383 ALA A N 1
ATOM 2461 C CA . ALA A 1 387 ? 4.913 20.583 39.283 1.00 15.42 383 ALA A CA 1
ATOM 2462 C C . ALA A 1 387 ? 5.544 20.663 37.898 1.00 13.72 383 ALA A C 1
ATOM 2463 O O . ALA A 1 387 ? 6.758 20.468 37.742 1.00 12.98 383 ALA A O 1
ATOM 2465 N N . LYS A 1 388 ? 4.735 20.959 36.881 1.00 13.08 384 LYS A N 1
ATOM 2466 C CA . LYS A 1 388 ? 5.273 21.112 35.537 1.00 12.23 384 LYS A CA 1
ATOM 2467 C C . LYS A 1 388 ? 6.317 22.216 35.497 1.00 15.35 384 LYS A C 1
ATOM 2468 O O . LYS A 1 388 ? 7.391 22.048 34.907 1.00 14.11 384 LYS A O 1
ATOM 2474 N N . GLU A 1 389 ? 6.033 23.340 36.157 1.00 12.98 385 GLU A N 1
ATOM 2475 C CA . GLU A 1 389 ? 6.965 24.460 36.141 1.00 14.76 385 GLU A CA 1
ATOM 2476 C C . GLU A 1 389 ? 8.258 24.108 36.869 1.00 15.51 385 GLU A C 1
ATOM 2477 O O . GLU A 1 389 ? 9.347 24.498 36.432 1.00 18.47 385 GLU A O 1
ATOM 2480 N N . LYS A 1 390 ? 8.161 23.374 37.983 1.00 18.05 386 LYS A N 1
ATOM 2481 C CA . LYS A 1 390 ? 9.363 22.954 38.699 1.00 16.44 386 LYS A CA 1
ATOM 2482 C C . LYS A 1 390 ? 10.212 22.011 37.853 1.00 14.80 386 LYS A C 1
ATOM 2483 O O . LYS A 1 390 ? 11.444 22.113 37.846 1.00 17.54 386 LYS A O 1
ATOM 2487 N N . ALA A 1 391 ? 9.575 21.077 37.144 1.00 14.31 387 ALA A N 1
ATOM 2488 C CA . ALA A 1 391 ? 10.320 20.192 36.252 1.00 12.12 387 ALA A CA 1
ATOM 2489 C C . ALA A 1 391 ? 10.948 20.965 35.093 1.00 14.96 387 ALA A C 1
ATOM 2490 O O . ALA A 1 391 ? 12.072 20.658 34.675 1.00 13.47 387 ALA A O 1
ATOM 2492 N N . LYS A 1 392 ? 10.230 21.952 34.544 1.00 17.22 388 LYS A N 1
ATOM 2493 C CA . LYS A 1 392 ? 10.785 22.763 33.461 1.00 14.43 388 LYS A CA 1
ATOM 2494 C C . LYS A 1 392 ? 12.047 23.500 33.904 1.00 16.76 388 LYS A C 1
ATOM 2495 O O . LYS A 1 392 ? 13.028 23.578 33.152 1.00 18.58 388 LYS A O 1
ATOM 2501 N N . GLU A 1 393 ? 12.042 24.052 35.120 1.00 17.02 389 GLU A N 1
ATOM 2502 C CA . GLU A 1 393 ? 13.241 24.709 35.634 1.00 18.15 389 GLU A CA 1
ATOM 2503 C C . GLU A 1 393 ? 14.399 23.727 35.752 1.00 21.50 389 GLU A C 1
ATOM 2504 O O . GLU A 1 393 ? 15.543 24.063 35.422 1.00 25.74 389 GLU A O 1
ATOM 2507 N N . ILE A 1 394 ? 14.125 22.514 36.241 1.00 16.70 390 ILE A N 1
ATOM 2508 C CA . ILE A 1 394 ? 15.185 21.525 36.410 1.00 18.30 390 ILE A CA 1
ATOM 2509 C C . ILE A 1 394 ? 15.761 21.123 35.057 1.00 17.58 390 ILE A C 1
ATOM 2510 O O . ILE A 1 394 ? 16.984 21.020 34.893 1.00 18.11 390 ILE A O 1
ATOM 2515 N N . ALA A 1 395 ? 14.894 20.898 34.066 1.00 15.76 391 ALA A N 1
ATOM 2516 C CA . ALA A 1 395 ? 15.375 20.589 32.723 1.00 17.99 391 ALA A CA 1
ATOM 2517 C C . ALA A 1 395 ? 16.250 21.713 32.183 1.00 25.14 391 ALA A C 1
ATOM 2518 O O . ALA A 1 395 ? 17.254 21.459 31.508 1.00 29.31 391 ALA A O 1
ATOM 2520 N N . LYS A 1 396 ? 15.889 22.966 32.474 1.00 24.43 392 LYS A N 1
ATOM 2521 C CA . LYS A 1 396 ? 16.687 24.097 32.010 1.00 26.54 392 LYS A CA 1
ATOM 2522 C C . LYS A 1 396 ? 18.046 24.130 32.702 1.00 28.40 392 LYS A C 1
ATOM 2523 O O . LYS A 1 396 ? 19.081 24.302 32.050 1.00 30.40 392 LYS A O 1
ATOM 2525 N N . GLU A 1 397 ? 18.062 23.972 34.029 1.00 28.27 393 GLU A N 1
ATOM 2526 C CA . GLU A 1 397 ? 19.331 23.951 34.752 1.00 27.62 393 GLU A CA 1
ATOM 2527 C C . GLU A 1 397 ? 20.208 22.787 34.294 1.00 29.75 393 GLU A C 1
ATOM 2528 O O . GLU A 1 397 ? 21.427 22.939 34.151 1.00 26.58 393 GLU A O 1
ATOM 2534 N N . ALA A 1 398 ? 19.604 21.617 34.052 1.00 23.62 394 ALA A N 1
ATOM 2535 C CA . ALA A 1 398 ? 20.379 20.449 33.636 1.00 29.08 394 ALA A CA 1
ATOM 2536 C C . ALA A 1 398 ? 21.046 20.673 32.284 1.00 30.80 394 ALA A C 1
ATOM 2537 O O . ALA A 1 398 ? 22.215 20.314 32.093 1.00 29.65 394 ALA A O 1
ATOM 2539 N N . LYS A 1 399 ? 20.315 21.252 31.330 1.00 29.42 395 LYS A N 1
ATOM 2540 C CA . LYS A 1 399 ? 20.907 21.560 30.032 1.00 32.91 395 LYS A CA 1
ATOM 2541 C C . LYS A 1 399 ? 22.090 22.509 30.185 1.00 35.93 395 LYS A C 1
ATOM 2542 O O . LYS A 1 399 ? 23.128 22.329 29.536 1.00 36.07 395 LYS A O 1
ATOM 2544 N N . LYS A 1 400 ? 21.952 23.527 31.041 1.00 32.35 396 LYS A N 1
ATOM 2545 C CA . LYS A 1 400 ? 23.044 24.463 31.281 1.00 32.37 396 LYS A CA 1
ATOM 2546 C C . LYS A 1 400 ? 24.231 23.807 31.977 1.00 33.25 396 LYS A C 1
ATOM 2547 O O . LYS A 1 400 ? 25.353 24.310 31.862 1.00 43.55 396 LYS A O 1
ATOM 2549 N N . ALA A 1 401 ? 24.015 22.706 32.692 1.00 29.24 397 ALA A N 1
ATOM 2550 C CA . ALA A 1 401 ? 25.101 21.961 33.313 1.00 32.23 397 ALA A CA 1
ATOM 2551 C C . ALA A 1 401 ? 25.693 20.894 32.402 1.00 35.68 397 ALA A C 1
ATOM 2552 O O . ALA A 1 401 ? 26.624 20.194 32.815 1.00 39.13 397 ALA A O 1
ATOM 2554 N N . GLY A 1 402 ? 25.180 20.746 31.184 1.00 35.48 398 GLY A N 1
ATOM 2555 C CA . GLY A 1 402 ? 25.678 19.706 30.309 1.00 44.41 398 GLY A CA 1
ATOM 2556 C C . GLY A 1 402 ? 25.230 18.312 30.677 1.00 39.31 398 GLY A C 1
ATOM 2557 O O . GLY A 1 402 ? 25.902 17.342 30.318 1.00 43.46 398 GLY A O 1
ATOM 2558 N N . ASP A 1 403 ? 24.106 18.182 31.379 1.00 36.01 399 ASP A N 1
ATOM 2559 C CA . ASP A 1 403 ? 23.565 16.889 31.797 1.00 30.97 399 ASP A CA 1
ATOM 2560 C C . ASP A 1 403 ? 22.327 16.596 30.957 1.00 30.58 399 ASP A C 1
ATOM 2561 O O . ASP A 1 403 ? 21.194 16.841 31.372 1.00 30.51 399 ASP A O 1
ATOM 2566 N N . LYS A 1 404 ? 22.555 16.037 29.765 1.00 35.07 400 LYS A N 1
ATOM 2567 C CA . LYS A 1 404 ? 21.461 15.842 28.818 1.00 32.62 400 LYS A CA 1
ATOM 2568 C C . LYS A 1 404 ? 20.476 14.785 29.308 1.00 22.12 400 LYS A C 1
ATOM 2569 O O . LYS A 1 404 ? 19.262 14.926 29.116 1.00 26.90 400 LYS A O 1
ATOM 2571 N N . ILE A 1 405 ? 20.970 13.728 29.954 1.00 22.80 401 ILE A N 1
ATOM 2572 C CA . ILE A 1 405 ? 20.071 12.667 30.404 1.00 25.34 401 ILE A CA 1
ATOM 2573 C C . ILE A 1 405 ? 19.163 13.171 31.520 1.00 20.44 401 ILE A C 1
ATOM 2574 O O . ILE A 1 405 ? 17.967 12.852 31.556 1.00 22.31 401 ILE A O 1
ATOM 2579 N N . ALA A 1 406 ? 19.702 13.986 32.433 1.00 22.30 402 ALA A N 1
ATOM 2580 C CA . ALA A 1 406 ? 18.868 14.584 33.473 1.00 18.07 402 ALA A CA 1
ATOM 2581 C C . ALA A 1 406 ? 17.824 15.519 32.872 1.00 16.23 402 ALA A C 1
ATOM 2582 O O . ALA A 1 406 ? 16.678 15.559 33.332 1.00 16.33 402 ALA A O 1
ATOM 2584 N N . ALA A 1 407 ? 18.199 16.276 31.838 1.00 19.93 403 ALA A N 1
ATOM 2585 C CA . ALA A 1 407 ? 17.228 17.128 31.158 1.00 18.38 403 ALA A CA 1
ATOM 2586 C C . ALA A 1 407 ? 16.077 16.305 30.592 1.00 15.47 403 ALA A C 1
ATOM 2587 O O . ALA A 1 407 ? 14.917 16.728 30.640 1.00 16.34 403 ALA A O 1
ATOM 2589 N N . ALA A 1 408 ? 16.378 15.121 30.057 1.00 15.30 404 ALA A N 1
ATOM 2590 C CA . ALA A 1 408 ? 15.331 14.292 29.471 1.00 14.83 404 ALA A CA 1
ATOM 2591 C C . ALA A 1 408 ? 14.457 13.654 30.548 1.00 15.44 404 ALA A C 1
ATOM 2592 O O . ALA A 1 408 ? 13.235 13.548 30.382 1.00 14.65 404 ALA A O 1
ATOM 2594 N N . ILE A 1 409 ? 15.061 13.217 31.655 1.00 13.88 405 ILE A N 1
ATOM 2595 C CA . ILE A 1 409 ? 14.276 12.711 32.777 1.00 13.07 405 ILE A CA 1
ATOM 2596 C C . ILE A 1 409 ? 13.324 13.788 33.289 1.00 13.34 405 ILE A C 1
ATOM 2597 O O . ILE A 1 409 ? 12.174 13.504 33.649 1.00 11.41 405 ILE A O 1
ATOM 2602 N N . ALA A 1 410 ? 13.777 15.046 33.301 1.00 12.49 406 ALA A N 1
ATOM 2603 C CA . ALA A 1 410 ? 12.898 16.132 33.728 1.00 15.48 406 ALA A CA 1
ATOM 2604 C C . ALA A 1 410 ? 11.767 16.366 32.733 1.00 12.33 406 ALA A C 1
ATOM 2605 O O . ALA A 1 410 ? 10.665 16.761 33.132 1.00 10.84 406 ALA A O 1
ATOM 2607 N N . GLU A 1 411 ? 12.011 16.128 31.442 1.00 14.10 407 GLU A N 1
ATOM 2608 C CA . GLU A 1 411 ? 10.933 16.217 30.463 1.00 11.68 407 GLU A CA 1
ATOM 2609 C C . GLU A 1 411 ? 9.858 15.172 30.736 1.00 12.01 407 GLU A C 1
ATOM 2610 O O . GLU A 1 411 ? 8.663 15.436 30.553 1.00 14.56 407 GLU A O 1
ATOM 2613 N N . ILE A 1 412 ? 10.261 13.982 31.184 1.00 11.09 408 ILE A N 1
ATOM 2614 C CA . ILE A 1 412 ? 9.281 12.979 31.590 1.00 11.79 408 ILE A CA 1
ATOM 2615 C C . ILE A 1 412 ? 8.425 13.514 32.731 1.00 9.87 408 ILE A C 1
ATOM 2616 O O . ILE A 1 412 ? 7.199 13.341 32.743 1.00 9.60 408 ILE A O 1
ATOM 2621 N N . ALA A 1 413 ? 9.058 14.176 33.703 1.00 9.81 409 ALA A N 1
ATOM 2622 C CA . ALA A 1 413 ? 8.317 14.768 34.813 1.00 9.40 409 ALA A CA 1
ATOM 2623 C C . ALA A 1 413 ? 7.303 15.788 34.323 1.00 9.22 409 ALA A C 1
ATOM 2624 O O . ALA A 1 413 ? 6.163 15.819 34.805 1.00 8.93 409 ALA A O 1
ATOM 2626 N N . GLN A 1 414 ? 7.696 16.627 33.358 1.00 9.64 410 GLN A N 1
ATOM 2627 C CA . GLN A 1 414 ? 6.782 17.611 32.783 1.00 9.87 410 GLN A CA 1
ATOM 2628 C C . GLN A 1 414 ? 5.554 16.945 32.177 1.00 9.75 410 GLN A C 1
ATOM 2629 O O . GLN A 1 414 ? 4.423 17.411 32.359 1.00 9.79 410 GLN A O 1
ATOM 2635 N N . ALA A 1 415 ? 5.766 15.861 31.426 1.00 9.89 411 ALA A N 1
ATOM 2636 C CA . ALA A 1 415 ? 4.653 15.172 30.784 1.00 11.45 411 ALA A CA 1
ATOM 2637 C C . ALA A 1 415 ? 3.753 14.490 31.809 1.00 9.72 411 ALA A C 1
ATOM 2638 O O . ALA A 1 415 ? 2.523 14.513 31.679 1.00 10.72 411 ALA A O 1
ATOM 2640 N N . ILE A 1 416 ? 4.345 13.876 32.833 1.00 9.29 412 ILE A N 1
ATOM 2641 C CA . ILE A 1 416 ? 3.541 13.263 33.888 1.00 9.09 412 ILE A CA 1
ATOM 2642 C C . ILE A 1 416 ? 2.693 14.321 34.593 1.00 8.86 412 ILE A C 1
ATOM 2643 O O . ILE A 1 416 ? 1.517 14.091 34.904 1.00 9.02 412 ILE A O 1
ATOM 2648 N N . ALA A 1 417 ? 3.258 15.505 34.825 1.00 8.76 413 ALA A N 1
ATOM 2649 C CA . ALA A 1 417 ? 2.453 16.589 35.383 1.00 9.86 413 ALA A CA 1
ATOM 2650 C C . ALA A 1 417 ? 1.301 16.976 34.454 1.00 10.12 413 ALA A C 1
ATOM 2651 O O . ALA A 1 417 ? 0.220 17.354 34.924 1.00 13.50 413 ALA A O 1
ATOM 2653 N N . GLU A 1 418 ? 1.506 16.878 33.138 1.00 9.74 414 GLU A N 1
ATOM 2654 C CA . GLU A 1 418 ? 0.426 17.156 32.198 1.00 10.57 414 GLU A CA 1
ATOM 2655 C C . GLU A 1 418 ? -0.671 16.103 32.279 1.00 10.78 414 GLU A C 1
ATOM 2656 O O . GLU A 1 418 ? -1.850 16.424 32.083 1.00 12.31 414 GLU A O 1
ATOM 2659 N N . ILE A 1 419 ? -0.311 14.846 32.549 1.00 10.42 415 ILE A N 1
ATOM 2660 C CA . ILE A 1 419 ? -1.331 13.824 32.772 1.00 10.87 415 ILE A CA 1
ATOM 2661 C C . ILE A 1 419 ? -2.141 14.144 34.026 1.00 10.67 415 ILE A C 1
ATOM 2662 O O . ILE A 1 419 ? -3.371 14.024 34.031 1.00 11.41 415 ILE A O 1
ATOM 2667 N N . ALA A 1 420 ? -1.466 14.553 35.106 1.00 9.93 416 ALA A N 1
ATOM 2668 C CA . ALA A 1 420 ? -2.184 14.935 36.324 1.00 10.33 416 ALA A CA 1
ATOM 2669 C C . ALA A 1 420 ? -3.133 16.089 36.053 1.00 10.57 416 ALA A C 1
ATOM 2670 O O . ALA A 1 420 ? -4.261 16.110 36.556 1.00 12.65 416 ALA A O 1
ATOM 2672 N N . GLN A 1 421 ? -2.702 17.042 35.230 1.00 11.46 417 GLN A N 1
ATOM 2673 C CA . GLN A 1 421 ? -3.561 18.164 34.879 1.00 14.53 417 GLN A CA 1
ATOM 2674 C C . GLN A 1 421 ? -4.803 17.695 34.136 1.00 14.23 417 GLN A C 1
ATOM 2675 O O . GLN A 1 421 ? -5.912 18.176 34.397 1.00 13.74 417 GLN A O 1
ATOM 2681 N N . ALA A 1 422 ? -4.638 16.759 33.199 1.00 17.02 418 ALA A N 1
ATOM 2682 C CA . ALA A 1 422 ? -5.786 16.267 32.442 1.00 17.69 418 ALA A CA 1
ATOM 2683 C C . ALA A 1 422 ? -6.736 15.474 33.331 1.00 17.41 418 ALA A C 1
ATOM 2684 O O . ALA A 1 422 ? -7.958 15.637 33.242 1.00 19.11 418 ALA A O 1
ATOM 2686 N N . ILE A 1 423 ? -6.194 14.615 34.199 1.00 13.39 419 ILE A N 1
ATOM 2687 C CA . ILE A 1 423 ? -7.045 13.861 35.115 1.00 14.08 419 ILE A CA 1
ATOM 2688 C C . ILE A 1 423 ? -7.822 14.814 36.014 1.00 18.57 419 ILE A C 1
ATOM 2689 O O . ILE A 1 423 ? -9.020 14.623 36.257 1.00 16.88 419 ILE A O 1
ATOM 2694 N N . ALA A 1 424 ? -7.159 15.863 36.510 1.00 15.40 420 ALA A N 1
ATOM 2695 C CA . ALA A 1 424 ? -7.861 16.855 37.322 1.00 20.60 420 ALA A CA 1
ATOM 2696 C C . ALA A 1 424 ? -8.959 17.548 36.525 1.00 24.92 420 ALA A C 1
ATOM 2697 O O . ALA A 1 424 ? -10.009 17.887 37.082 1.00 26.48 420 ALA A O 1
ATOM 2699 N N . GLU A 1 425 ? -8.740 17.755 35.224 1.00 24.93 421 GLU A N 1
ATOM 2700 C CA . GLU A 1 425 ? -9.761 18.372 34.383 1.00 26.72 421 GLU A CA 1
ATOM 2701 C C . GLU A 1 425 ? -10.996 17.493 34.261 1.00 32.22 421 GLU A C 1
ATOM 2702 O O . GLU A 1 425 ? -12.102 18.007 34.058 1.00 43.31 421 GLU A O 1
ATOM 2708 N N . ILE A 1 426 ? -10.828 16.173 34.358 1.00 35.11 422 ILE A N 1
ATOM 2709 C CA . ILE A 1 426 ? -11.975 15.271 34.303 1.00 35.07 422 ILE A CA 1
ATOM 2710 C C . ILE A 1 426 ? -12.949 15.595 35.428 1.00 39.14 422 ILE A C 1
ATOM 2711 O O . ILE A 1 426 ? -14.160 15.720 35.211 1.00 45.40 422 ILE A O 1
ATOM 2716 N N . ALA A 1 427 ? -12.429 15.743 36.648 1.00 38.99 423 ALA A N 1
ATOM 2717 C CA . ALA A 1 427 ? -13.287 16.078 37.778 1.00 41.34 423 ALA A CA 1
ATOM 2718 C C . ALA A 1 427 ? -13.952 17.436 37.579 1.00 46.35 423 ALA A C 1
ATOM 2719 O O . ALA A 1 427 ? -15.112 17.631 37.960 1.00 54.21 423 ALA A O 1
ATOM 2721 N N . LEU A 1 428 ? -13.234 18.386 36.986 1.00 42.04 424 LEU A N 1
ATOM 2722 C CA . LEU A 1 428 ? -13.769 19.723 36.756 1.00 36.83 424 LEU A CA 1
ATOM 2723 C C . LEU A 1 428 ? -14.787 19.726 35.622 1.00 45.87 424 LEU A C 1
ATOM 2724 O O . LEU A 1 428 ? -15.910 19.251 35.785 1.00 54.76 424 LEU A O 1
ATOM 2729 N N . HIS B 1 3 ? -21.499 31.122 11.763 1.00 38.42 -1 HIS B N 1
ATOM 2730 C CA . HIS B 1 3 ? -21.465 30.088 10.737 1.00 28.24 -1 HIS B CA 1
ATOM 2731 C C . HIS B 1 3 ? -20.392 29.057 11.055 1.00 26.93 -1 HIS B C 1
ATOM 2732 O O . HIS B 1 3 ? -19.353 29.388 11.619 1.00 29.42 -1 HIS B O 1
ATOM 2734 N N . MET B 1 4 ? -20.644 27.802 10.681 1.00 28.19 0 MET B N 1
ATOM 2735 C CA . MET B 1 4 ? -19.661 26.755 10.929 1.00 26.87 0 MET B CA 1
ATOM 2736 C C . MET B 1 4 ? -18.378 26.992 10.145 1.00 30.99 0 MET B C 1
ATOM 2737 O O . MET B 1 4 ? -17.287 26.664 10.629 1.00 28.28 0 MET B O 1
ATOM 2739 N N . LEU B 1 5 ? -18.484 27.598 8.957 1.00 33.98 1 LEU B N 1
ATOM 2740 C CA . LEU B 1 5 ? -17.302 27.861 8.142 1.00 27.88 1 LEU B CA 1
ATOM 2741 C C . LEU B 1 5 ? -16.439 28.959 8.757 1.00 26.34 1 LEU B C 1
ATOM 2742 O O . LEU B 1 5 ? -15.208 28.848 8.778 1.00 23.85 1 LEU B O 1
ATOM 2747 N N . ILE B 1 6 ? -17.063 30.029 9.256 1.00 24.02 2 ILE B N 1
ATOM 2748 C CA . ILE B 1 6 ? -16.307 31.061 9.961 1.00 24.26 2 ILE B CA 1
ATOM 2749 C C . ILE B 1 6 ? -15.646 30.472 11.202 1.00 23.24 2 ILE B C 1
ATOM 2750 O O . ILE B 1 6 ? -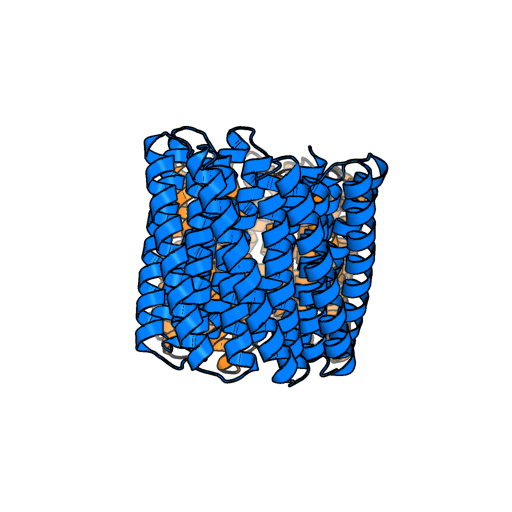14.467 30.717 11.482 1.00 20.00 2 ILE B O 1
ATOM 2755 N N . TYR B 1 7 ? -16.406 29.687 11.968 1.00 27.04 3 TYR B N 1
ATOM 2756 C CA . TYR B 1 7 ? -15.852 29.030 13.146 1.00 25.36 3 TYR B CA 1
ATOM 2757 C C . TYR B 1 7 ? -14.674 28.140 12.779 1.00 21.47 3 TYR B C 1
ATOM 2758 O O . TYR B 1 7 ? -13.639 28.153 13.456 1.00 19.92 3 TYR B O 1
ATOM 2767 N N . GLN B 1 8 ? -14.805 27.373 11.696 1.00 21.76 4 GLN B N 1
ATOM 2768 C CA . GLN B 1 8 ? -13.717 26.504 11.272 1.00 19.34 4 GLN B CA 1
ATOM 2769 C C . GLN B 1 8 ? -12.481 27.310 10.904 1.00 18.80 4 GLN B C 1
ATOM 2770 O O . GLN B 1 8 ? -11.352 26.908 11.212 1.00 17.66 4 GLN B O 1
ATOM 2776 N N . ALA B 1 9 ? -12.675 28.451 10.240 1.00 17.25 5 ALA B N 1
ATOM 2777 C CA . ALA B 1 9 ? -11.535 29.231 9.779 1.00 19.00 5 ALA B CA 1
ATOM 2778 C C . ALA B 1 9 ? -10.834 29.916 10.940 1.00 15.22 5 ALA B C 1
ATOM 2779 O O . ALA B 1 9 ? -9.600 29.973 10.978 1.00 14.57 5 ALA B O 1
ATOM 2781 N N . ILE B 1 10 ? -11.598 30.407 11.917 1.00 16.41 6 ILE B N 1
ATOM 2782 C CA . ILE B 1 10 ? -10.980 31.013 13.091 1.00 13.26 6 ILE B CA 1
ATOM 2783 C C . ILE B 1 10 ? -10.166 29.974 13.850 1.00 13.63 6 ILE B C 1
ATOM 2784 O O . ILE B 1 10 ? -9.056 30.254 14.316 1.00 13.69 6 ILE B O 1
ATOM 2789 N N . LYS B 1 11 ? -10.684 28.748 13.960 1.00 15.46 7 LYS B N 1
ATOM 2790 C CA . LYS B 1 11 ? -9.924 27.695 14.630 1.00 16.12 7 LYS B CA 1
ATOM 2791 C C . LYS B 1 11 ? -8.605 27.424 13.912 1.00 16.12 7 LYS B C 1
ATOM 2792 O O . LYS B 1 11 ? -7.580 27.163 14.556 1.00 15.87 7 LYS B O 1
ATOM 2795 N N . LEU B 1 12 ? -8.604 27.494 12.578 1.00 15.37 8 LEU B N 1
ATOM 2796 C CA . LEU B 1 12 ? -7.374 27.256 11.829 1.00 14.99 8 LEU B CA 1
ATOM 2797 C C . LEU B 1 12 ? -6.345 28.357 12.069 1.00 13.97 8 LEU B C 1
ATOM 2798 O O . LEU B 1 12 ? -5.141 28.082 12.129 1.00 14.10 8 LEU B O 1
ATOM 2803 N N . ILE B 1 13 ? -6.792 29.608 12.201 1.00 13.10 9 ILE B N 1
ATOM 2804 C CA . ILE B 1 13 ? -5.862 30.691 12.523 1.00 12.28 9 ILE B CA 1
ATOM 2805 C C . ILE B 1 13 ? -5.157 30.411 13.845 1.00 13.54 9 ILE B C 1
ATOM 2806 O O . ILE B 1 13 ? -3.933 30.570 13.961 1.00 14.69 9 ILE B O 1
ATOM 2811 N N . ALA B 1 14 ? -5.912 29.966 14.852 1.00 12.80 10 ALA B N 1
ATOM 2812 C CA . ALA B 1 14 ? -5.318 29.640 16.144 1.00 13.15 10 ALA B CA 1
ATOM 2813 C C . ALA B 1 14 ? -4.270 28.545 16.007 1.00 13.93 10 ALA B C 1
ATOM 2814 O O . ALA B 1 14 ? -3.180 28.641 16.582 1.00 13.98 10 ALA B O 1
ATOM 2816 N N . GLN B 1 15 ? -4.575 27.504 15.233 1.00 14.69 11 GLN B N 1
ATOM 2817 C CA . GLN B 1 15 ? -3.613 26.426 15.046 1.00 15.67 11 GLN B CA 1
ATOM 2818 C C . GLN B 1 15 ? -2.346 26.923 14.356 1.00 15.24 11 GLN B C 1
ATOM 2819 O O . GLN B 1 15 ? -1.239 26.482 14.687 1.00 16.90 11 GLN B O 1
ATOM 2825 N N . ALA B 1 16 ? -2.487 27.833 13.386 1.00 14.38 12 ALA B N 1
ATOM 2826 C CA . ALA B 1 16 ? -1.314 28.343 12.680 1.00 14.15 12 ALA B CA 1
ATOM 2827 C C . ALA B 1 16 ? -0.464 29.230 13.583 1.00 13.59 12 ALA B C 1
ATOM 2828 O O . ALA B 1 16 ? 0.771 29.178 13.532 1.00 13.93 12 ALA B O 1
ATOM 2830 N N . ILE B 1 17 ? -1.104 30.041 14.427 1.00 13.22 13 ILE B N 1
ATOM 2831 C CA . ILE B 1 17 ? -0.342 30.859 15.366 1.00 12.51 13 ILE B CA 1
ATOM 2832 C C . ILE B 1 17 ? 0.454 29.967 16.308 1.00 13.42 13 ILE B C 1
ATOM 2833 O O . ILE B 1 17 ? 1.605 30.269 16.648 1.00 13.57 13 ILE B O 1
ATOM 2838 N N . LYS B 1 18 ? -0.134 28.839 16.723 1.00 14.25 14 LYS B N 1
ATOM 2839 C CA . LYS B 1 18 ? 0.577 27.908 17.598 1.00 16.06 14 LYS B CA 1
ATOM 2840 C C . LYS B 1 18 ? 1.800 27.306 16.908 1.00 16.18 14 LYS B C 1
ATOM 2841 O O . LYS B 1 18 ? 2.822 27.056 17.556 1.00 17.54 14 LYS B O 1
ATOM 2843 N N . VAL B 1 19 ? 1.719 27.056 15.600 1.00 16.17 15 VAL B N 1
ATOM 2844 C CA . VAL B 1 19 ? 2.891 26.541 14.896 1.00 18.94 15 VAL B CA 1
ATOM 2845 C C . VAL B 1 19 ? 3.965 27.621 14.791 1.00 16.71 15 VAL B C 1
ATOM 2846 O O . VAL B 1 19 ? 5.166 27.328 14.852 1.00 20.61 15 VAL B O 1
ATOM 2850 N N . ILE B 1 20 ? 3.560 28.883 14.627 1.00 16.31 16 ILE B N 1
ATOM 2851 C CA . ILE B 1 20 ? 4.525 29.978 14.712 1.00 14.91 16 ILE B CA 1
ATOM 2852 C C . ILE B 1 20 ? 5.268 29.924 16.043 1.00 16.11 16 ILE B C 1
ATOM 2853 O O . ILE B 1 20 ? 6.493 30.089 16.095 1.00 18.51 16 ILE B O 1
ATOM 2858 N N . ALA B 1 21 ? 4.544 29.668 17.136 1.00 15.49 17 ALA B N 1
ATOM 2859 C CA . ALA B 1 21 ? 5.193 29.602 18.440 1.00 15.89 17 ALA B CA 1
ATOM 2860 C C . ALA B 1 21 ? 6.170 28.438 18.509 1.00 17.44 17 ALA B C 1
ATOM 2861 O O . ALA B 1 21 ? 7.289 28.589 19.012 1.00 21.84 17 ALA B O 1
ATOM 2863 N N . GLU B 1 22 ? 5.780 27.280 17.976 1.00 20.46 18 GLU B N 1
ATOM 2864 C CA . GLU B 1 22 ? 6.683 26.134 17.970 1.00 26.09 18 GLU B CA 1
ATOM 2865 C C . GLU B 1 22 ? 7.905 26.396 17.100 1.00 24.72 18 GLU B C 1
ATOM 2866 O O . GLU B 1 22 ? 9.016 25.978 17.443 1.00 31.23 18 GLU B O 1
ATOM 2868 N N . ALA B 1 23 ? 7.728 27.087 15.975 1.00 23.18 19 ALA B N 1
ATOM 2869 C CA . ALA B 1 23 ? 8.876 27.392 15.129 1.00 28.23 19 ALA B CA 1
ATOM 2870 C C . ALA B 1 23 ? 9.816 28.375 15.813 1.00 29.64 19 ALA B C 1
ATOM 2871 O O . ALA B 1 23 ? 11.040 28.230 15.728 1.00 38.87 19 ALA B O 1
ATOM 2873 N N . ILE B 1 24 ? 9.262 29.370 16.511 1.00 27.25 20 ILE B N 1
ATOM 2874 C CA . ILE B 1 24 ? 10.095 30.305 17.263 1.00 29.33 20 ILE B CA 1
ATOM 2875 C C . ILE B 1 24 ? 10.878 29.571 18.348 1.00 30.37 20 ILE B C 1
ATOM 2876 O O . ILE B 1 24 ? 12.073 29.817 18.545 1.00 28.10 20 ILE B O 1
ATOM 2881 N N . LYS B 1 25 ? 10.220 28.656 19.065 1.00 27.76 21 LYS B N 1
ATOM 2882 C CA . LYS B 1 25 ? 10.936 27.839 20.041 1.00 34.80 21 LYS B CA 1
ATOM 2883 C C . LYS B 1 25 ? 12.019 26.996 19.377 1.00 36.78 21 LYS B C 1
ATOM 2884 O O . LYS B 1 25 ? 13.071 26.753 19.978 1.00 42.54 21 LYS B O 1
ATOM 2886 N N . ALA B 1 26 ? 11.774 26.531 18.148 1.00 38.05 22 ALA B N 1
ATOM 2887 C CA . ALA B 1 26 ? 12.778 25.755 17.424 1.00 39.88 22 ALA B CA 1
ATOM 2888 C C . ALA B 1 26 ? 13.974 26.608 17.022 1.00 42.84 22 ALA B C 1
ATOM 2889 O O . ALA B 1 26 ? 15.098 26.098 16.950 1.00 45.72 22 ALA B O 1
ATOM 2891 N N . ILE B 1 27 ? 13.755 27.892 16.737 1.00 48.33 23 ILE B N 1
ATOM 2892 C CA . ILE B 1 27 ? 14.866 28.786 16.421 1.00 49.55 23 ILE B CA 1
ATOM 2893 C C . ILE B 1 27 ? 15.763 28.964 17.640 1.00 52.62 23 ILE B C 1
ATOM 2894 O O . ILE B 1 27 ? 16.990 28.824 17.557 1.00 61.79 23 ILE B O 1
ATOM 2899 N N . ALA B 1 28 ? 15.161 29.270 18.791 1.00 43.16 24 ALA B N 1
ATOM 2900 C CA . ALA B 1 28 ? 15.941 29.503 20.001 1.00 44.52 24 ALA B CA 1
ATOM 2901 C C . ALA B 1 28 ? 16.656 28.237 20.452 1.00 53.90 24 ALA B C 1
ATOM 2902 O O . ALA B 1 28 ? 17.845 28.275 20.791 1.00 60.26 24 ALA B O 1
ATOM 2904 N N . GLU B 1 29 ? 15.956 27.100 20.441 1.00 56.48 25 GLU B N 1
ATOM 2905 C CA . GLU B 1 29 ? 16.554 25.848 20.884 1.00 51.44 25 GLU B CA 1
ATOM 2906 C C . GLU B 1 29 ? 17.524 25.268 19.866 1.00 51.85 25 GLU B C 1
ATOM 2907 O O . GLU B 1 29 ? 18.325 24.396 20.221 1.00 51.90 25 GLU B O 1
ATOM 2909 N N . GLY B 1 30 ? 17.467 25.719 18.615 1.00 53.20 26 GLY B N 1
ATOM 2910 C CA . GLY B 1 30 ? 18.370 25.211 17.602 1.00 49.76 26 GLY B CA 1
ATOM 2911 C C . GLY B 1 30 ? 18.123 23.779 17.191 1.00 52.24 26 GLY B C 1
ATOM 2912 O O . GLY B 1 30 ? 19.024 23.140 16.640 1.00 59.92 26 GLY B O 1
ATOM 2913 N N . ASP B 1 31 ? 16.925 23.253 17.436 1.00 51.96 27 ASP B N 1
ATOM 2914 C CA . ASP B 1 31 ? 16.609 21.861 17.135 1.00 53.11 27 ASP B CA 1
ATOM 2915 C C . ASP B 1 31 ? 16.077 21.786 15.709 1.00 58.62 27 ASP B C 1
ATOM 2916 O O . ASP B 1 31 ? 15.000 22.315 15.410 1.00 53.32 27 ASP B O 1
ATOM 2918 N N . LYS B 1 32 ? 16.836 21.133 14.826 1.00 51.80 28 LYS B N 1
ATOM 2919 C CA . LYS B 1 32 ? 16.378 20.962 13.453 1.00 52.20 28 LYS B CA 1
ATOM 2920 C C . LYS B 1 32 ? 15.218 19.977 13.372 1.00 56.81 28 LYS B C 1
ATOM 2921 O O . LYS B 1 32 ? 14.416 20.043 12.433 1.00 60.67 28 LYS B O 1
ATOM 2923 N N . GLU B 1 33 ? 15.117 19.056 14.332 1.00 52.62 29 GLU B N 1
ATOM 2924 C CA . GLU B 1 33 ? 13.999 18.120 14.327 1.00 48.79 29 GLU B CA 1
ATOM 2925 C C . GLU B 1 33 ? 12.702 18.818 14.714 1.00 46.13 29 GLU B C 1
ATOM 2926 O O . GLU B 1 33 ? 11.662 18.608 14.077 1.00 45.06 29 GLU B O 1
ATOM 2928 N N . ARG B 1 34 ? 12.746 19.659 15.752 1.00 42.00 30 ARG B N 1
ATOM 2929 C CA . ARG B 1 34 ? 11.571 20.440 16.120 1.00 41.42 30 ARG B CA 1
ATOM 2930 C C . ARG B 1 34 ? 11.153 21.364 14.985 1.00 43.36 30 ARG B C 1
ATOM 2931 O O . ARG B 1 34 ? 9.956 21.540 14.725 1.00 38.38 30 ARG B O 1
ATOM 2933 N N . ALA B 1 35 ? 12.128 21.957 14.292 1.00 48.87 31 ALA B N 1
ATOM 2934 C CA . ALA B 1 35 ? 11.822 22.807 13.146 1.00 37.83 31 ALA B CA 1
ATOM 2935 C C . ALA B 1 35 ? 11.142 22.008 12.041 1.00 41.60 31 ALA B C 1
ATOM 2936 O O . ALA B 1 35 ? 10.142 22.449 11.462 1.00 30.94 31 ALA B O 1
ATOM 2938 N N . LYS B 1 36 ? 11.676 20.820 11.738 1.00 36.69 32 LYS B N 1
ATOM 2939 C CA . LYS B 1 36 ? 11.070 19.970 10.719 1.00 36.38 32 LYS B CA 1
ATOM 2940 C C . LYS B 1 36 ? 9.663 19.544 11.123 1.00 35.28 32 LYS B C 1
ATOM 2941 O O . LYS B 1 36 ? 8.764 19.462 10.276 1.00 29.85 32 LYS B O 1
ATOM 2943 N N . GLU B 1 37 ? 9.456 19.261 12.412 1.00 36.43 33 GLU B N 1
ATOM 2944 C CA . GLU B 1 37 ? 8.112 18.954 12.891 1.00 32.08 33 GLU B CA 1
ATOM 2945 C C . GLU B 1 37 ? 7.174 20.133 12.671 1.00 31.17 33 GLU B C 1
ATOM 2946 O O . GLU B 1 37 ? 6.033 19.956 12.228 1.00 35.23 33 GLU B O 1
ATOM 2948 N N . ALA B 1 38 ? 7.641 21.347 12.968 1.00 30.13 34 ALA B N 1
ATOM 2949 C CA . ALA B 1 38 ? 6.819 22.530 12.746 1.00 29.50 34 ALA B CA 1
ATOM 2950 C C . ALA B 1 38 ? 6.530 22.729 11.263 1.00 25.78 34 ALA B C 1
ATOM 2951 O O . ALA B 1 38 ? 5.422 23.129 10.886 1.00 23.33 34 ALA B O 1
ATOM 2953 N N . ALA B 1 39 ? 7.519 22.460 10.408 1.00 25.98 35 ALA B N 1
ATOM 2954 C CA . ALA B 1 39 ? 7.308 22.578 8.969 1.00 27.36 35 ALA B CA 1
ATOM 2955 C C . ALA B 1 39 ? 6.178 21.671 8.496 1.00 27.33 35 ALA B C 1
ATOM 2956 O O . ALA B 1 39 ? 5.333 22.086 7.693 1.00 27.20 35 ALA B O 1
ATOM 2958 N N . GLU B 1 40 ? 6.135 20.433 8.991 1.00 29.20 36 GLU B N 1
ATOM 2959 C CA . GLU B 1 40 ? 5.083 19.517 8.567 1.00 27.13 36 GLU B CA 1
ATOM 2960 C C . GLU B 1 40 ? 3.713 19.992 9.033 1.00 25.57 36 GLU B C 1
ATOM 2961 O O . GLU B 1 40 ? 2.750 19.977 8.255 1.00 28.19 36 GLU B O 1
ATOM 2963 N N . LYS B 1 41 ? 3.613 20.452 10.286 1.00 24.66 37 LYS B N 1
ATOM 2964 C CA . LYS B 1 41 ? 2.331 20.928 10.798 1.00 26.05 37 LYS B CA 1
ATOM 2965 C C . LYS B 1 41 ? 1.864 22.171 10.046 1.00 24.09 37 LYS B C 1
ATOM 2966 O O . LYS B 1 41 ? 0.670 22.320 9.761 1.00 24.65 37 LYS B O 1
ATOM 2968 N N . ALA B 1 42 ? 2.792 23.056 9.683 1.00 21.07 38 ALA B N 1
ATOM 2969 C CA . ALA B 1 42 ? 2.411 24.224 8.902 1.00 19.77 38 ALA B CA 1
ATOM 2970 C C . ALA B 1 42 ? 1.909 23.818 7.522 1.00 22.58 38 ALA B C 1
ATOM 2971 O O . ALA B 1 42 ? 0.954 24.410 7.006 1.00 22.83 38 ALA B O 1
ATOM 2973 N N . ARG B 1 43 ? 2.543 22.810 6.905 1.00 27.75 39 ARG B N 1
ATOM 2974 C CA . ARG B 1 43 ? 2.060 22.303 5.620 1.00 27.95 39 ARG B CA 1
ATOM 2975 C C . ARG B 1 43 ? 0.664 21.708 5.755 1.00 24.23 39 ARG B C 1
ATOM 2976 O O . ARG B 1 43 ? -0.201 21.936 4.902 1.00 23.94 39 ARG B O 1
ATOM 2984 N N . GLU B 1 44 ? 0.432 20.927 6.814 1.00 23.50 40 GLU B N 1
ATOM 2985 C CA . GLU B 1 44 ? -0.875 20.303 6.999 1.00 26.93 40 GLU B CA 1
ATOM 2986 C C . GLU B 1 44 ? -1.962 21.353 7.186 1.00 25.54 40 GLU B C 1
ATOM 2987 O O . GLU B 1 44 ? -3.026 21.278 6.560 1.00 28.91 40 GLU B O 1
ATOM 2989 N N . LEU B 1 45 ? -1.709 22.343 8.049 1.00 24.87 41 LEU B N 1
ATOM 2990 C CA . LEU B 1 45 ? -2.682 23.411 8.257 1.00 21.66 41 LEU B CA 1
ATOM 2991 C C . LEU B 1 45 ? -2.910 24.201 6.977 1.00 20.05 41 LEU B C 1
ATOM 2992 O O . LEU B 1 45 ? -4.053 24.519 6.629 1.00 22.27 41 LEU B O 1
ATOM 2997 N N . TYR B 1 46 ? -1.833 24.509 6.255 1.00 19.93 42 TYR B N 1
ATOM 2998 C CA . TYR B 1 46 ? -1.965 25.240 4.999 1.00 22.77 42 TYR B CA 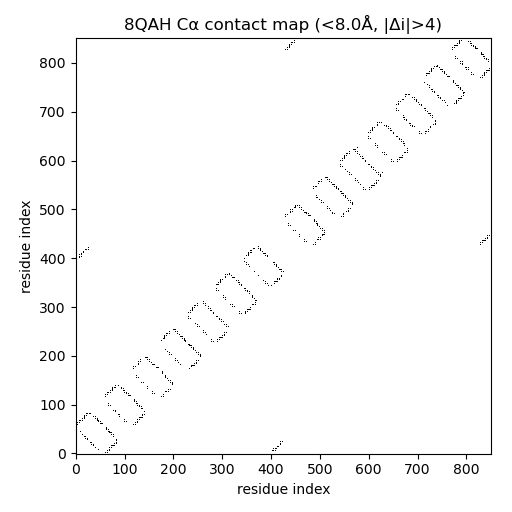1
ATOM 2999 C C . TYR B 1 46 ? -2.912 24.526 4.044 1.00 22.54 42 TYR B C 1
ATOM 3000 O O . TYR B 1 46 ? -3.798 25.152 3.452 1.00 20.74 42 TYR B O 1
ATOM 3009 N N . GLU B 1 47 ? -2.767 23.206 3.916 1.00 24.72 43 GLU B N 1
ATOM 3010 C CA . GLU B 1 47 ? -3.649 22.448 3.034 1.00 24.66 43 GLU B CA 1
ATOM 3011 C C . GLU B 1 47 ? -5.071 22.404 3.580 1.00 22.04 43 GLU B C 1
ATOM 3012 O O . GLU B 1 47 ? -6.038 22.484 2.814 1.00 22.34 43 GLU B O 1
ATOM 3014 N N . LYS B 1 48 ? -5.219 22.250 4.897 1.00 21.92 44 LYS B N 1
ATOM 3015 C CA . LYS B 1 48 ? -6.548 22.267 5.498 1.00 21.25 44 LYS B CA 1
ATOM 3016 C C . LYS B 1 48 ? -7.217 23.627 5.312 1.00 21.13 44 LYS B C 1
ATOM 3017 O O . LYS B 1 48 ? -8.429 23.707 5.080 1.00 26.75 44 LYS B O 1
ATOM 3020 N N . ALA B 1 49 ? -6.443 24.708 5.421 1.00 18.77 45 ALA B N 1
ATOM 3021 C CA . ALA B 1 49 ? -6.992 26.039 5.184 1.00 20.29 45 ALA B CA 1
ATOM 3022 C C . ALA B 1 49 ? -7.397 26.225 3.724 1.00 18.61 45 ALA B C 1
ATOM 3023 O O . ALA B 1 49 ? -8.428 26.844 3.433 1.00 20.87 45 ALA B O 1
ATOM 3025 N N . LEU B 1 50 ? -6.590 25.715 2.791 1.00 20.45 46 LEU B N 1
ATOM 3026 C CA . LEU B 1 50 ? -6.944 25.819 1.377 1.00 22.45 46 LEU B CA 1
ATOM 3027 C C . LEU B 1 50 ? -8.262 25.113 1.078 1.00 24.48 46 LEU B C 1
ATOM 3028 O O . LEU B 1 50 ? -9.096 25.633 0.328 1.00 27.33 46 LEU B O 1
ATOM 3033 N N . GLU B 1 51 ? -8.469 23.925 1.654 1.00 22.79 47 GLU B N 1
ATOM 3034 C CA . GLU B 1 51 ? -9.712 23.199 1.415 1.00 25.46 47 GLU B CA 1
ATOM 3035 C C . GLU B 1 51 ? -10.899 23.904 2.057 1.00 27.79 47 GLU B C 1
ATOM 3036 O O . GLU B 1 51 ? -12.031 23.774 1.578 1.00 32.25 47 GLU B O 1
ATOM 3038 N N . LEU B 1 52 ? -10.674 24.622 3.158 1.00 28.36 48 LEU B N 1
ATOM 3039 C CA . LEU B 1 52 ? -11.747 25.427 3.727 1.00 22.29 48 LEU B CA 1
ATOM 3040 C C . LEU B 1 52 ? -12.059 26.618 2.833 1.00 20.70 48 LEU B C 1
ATOM 3041 O O . LEU B 1 52 ? -13.232 26.948 2.614 1.00 21.03 48 LEU B O 1
ATOM 3046 N N . TYR B 1 53 ? -11.022 27.275 2.307 1.00 19.09 49 TYR B N 1
ATOM 3047 C CA . TYR B 1 53 ? -11.245 28.390 1.393 1.00 21.86 49 TYR B CA 1
ATOM 3048 C C . TYR B 1 53 ? -12.008 27.943 0.152 1.00 27.58 49 TYR B C 1
ATOM 3049 O O . TYR B 1 53 ? -12.936 28.628 -0.293 1.00 30.37 49 TYR B O 1
ATOM 3058 N N . LYS B 1 54 ? -11.637 26.794 -0.419 1.00 23.69 50 LYS B N 1
ATOM 3059 C CA . LYS B 1 54 ? -12.339 26.312 -1.604 1.00 28.16 50 LYS B CA 1
ATOM 3060 C C . LYS B 1 54 ? -13.789 25.986 -1.278 1.00 27.05 50 LYS B C 1
ATOM 3061 O O . LYS B 1 54 ? -14.705 26.383 -2.009 1.00 33.23 50 LYS B O 1
ATOM 3063 N N . GLU B 1 55 ? -14.016 25.284 -0.165 1.00 31.79 51 GLU B N 1
ATOM 3064 C CA . GLU B 1 55 ? -15.377 24.962 0.255 1.00 29.82 51 GLU B CA 1
ATOM 3065 C C . GLU B 1 55 ? -16.183 26.223 0.534 1.00 32.46 51 GLU B C 1
ATOM 3066 O O . GLU B 1 55 ? -17.358 26.313 0.157 1.00 34.32 51 GLU B O 1
ATOM 3072 N N . ALA B 1 56 ? -15.572 27.209 1.196 1.00 30.44 52 ALA B N 1
ATOM 3073 C CA . ALA B 1 56 ? -16.290 28.438 1.513 1.00 30.93 52 ALA B CA 1
ATOM 3074 C C . ALA B 1 56 ? -16.611 29.234 0.254 1.00 33.07 52 ALA B C 1
ATOM 3075 O O . ALA B 1 56 ? -17.712 29.783 0.124 1.00 31.24 52 ALA B O 1
ATOM 3077 N N . LYS B 1 57 ? -15.663 29.310 -0.686 1.00 31.26 53 LYS B N 1
ATOM 3078 C CA . LYS B 1 57 ? -15.898 30.068 -1.910 1.00 34.61 53 LYS B CA 1
ATOM 3079 C C . LYS B 1 57 ? -17.032 29.463 -2.726 1.00 35.53 53 LYS B C 1
ATOM 3080 O O . LYS B 1 57 ? -17.887 30.188 -3.248 1.00 41.82 53 LYS B O 1
ATOM 3082 N N . LYS B 1 58 ? -17.063 28.133 -2.839 1.00 38.54 54 LYS B N 1
ATOM 3083 C CA . LYS B 1 58 ? -18.124 27.482 -3.601 1.00 39.90 54 LYS B CA 1
ATOM 3084 C C . LYS B 1 58 ? -19.500 27.820 -3.039 1.00 39.89 54 LYS B C 1
ATOM 3085 O O . LYS B 1 58 ? -20.430 28.123 -3.795 1.00 49.55 54 LYS B O 1
ATOM 3087 N N . GLU B 1 59 ? -19.645 27.788 -1.713 1.00 33.26 55 GLU B N 1
ATOM 3088 C CA . GLU B 1 59 ? -20.913 28.141 -1.087 1.00 41.50 55 GLU B CA 1
ATOM 3089 C C . GLU B 1 59 ? -21.213 29.633 -1.159 1.00 40.82 55 GLU B C 1
ATOM 3090 O O . GLU B 1 59 ? -22.357 30.028 -0.915 1.00 41.58 55 GLU B O 1
ATOM 3092 N N . GLY B 1 60 ? -20.224 30.461 -1.483 1.00 42.43 56 GLY B N 1
ATOM 3093 C CA . GLY B 1 60 ? -20.413 31.894 -1.564 1.00 42.99 56 GLY B CA 1
ATOM 3094 C C . GLY B 1 60 ? -20.208 32.660 -0.277 1.00 39.61 56 GLY B C 1
ATOM 3095 O O . GLY B 1 60 ? -20.494 33.861 -0.246 1.00 44.54 56 GLY B O 1
ATOM 3096 N N . ASP B 1 61 ? -19.714 32.015 0.779 1.00 39.57 57 ASP B N 1
ATOM 3097 C CA . ASP B 1 61 ? -19.448 32.671 2.059 1.00 27.11 57 ASP B CA 1
ATOM 3098 C C . ASP B 1 61 ? -18.069 33.319 1.976 1.00 27.49 57 ASP B C 1
ATOM 3099 O O . ASP B 1 61 ? -17.042 32.706 2.273 1.00 22.40 57 ASP B O 1
ATOM 3104 N N . LEU B 1 62 ? -18.053 34.592 1.575 1.00 33.24 58 LEU B N 1
ATOM 3105 C CA . LEU B 1 62 ? -16.796 35.260 1.255 1.00 30.21 58 LEU B CA 1
ATOM 3106 C C . LEU B 1 62 ? -16.001 35.639 2.501 1.00 23.58 58 LEU B C 1
ATOM 3107 O O . LEU B 1 62 ? -14.766 35.628 2.460 1.00 23.67 58 LEU B O 1
ATOM 3112 N N . ILE B 1 63 ? -16.668 35.962 3.613 1.00 24.87 59 ILE B N 1
ATOM 3113 C CA . ILE B 1 63 ? -15.931 36.287 4.832 1.00 23.59 59 ILE B CA 1
ATOM 3114 C C . ILE B 1 63 ? -15.183 35.060 5.342 1.00 18.06 59 ILE B C 1
ATOM 3115 O O . ILE B 1 63 ? -13.989 35.129 5.656 1.00 17.13 59 ILE B O 1
ATOM 3120 N N . ALA B 1 64 ? -15.864 33.914 5.416 1.00 22.30 60 ALA B N 1
ATOM 3121 C CA . ALA B 1 64 ? -15.193 32.695 5.857 1.00 21.81 60 ALA B CA 1
ATOM 3122 C C . ALA B 1 64 ? -14.025 32.343 4.943 1.00 19.30 60 ALA B C 1
ATOM 3123 O O . ALA B 1 64 ? -12.956 31.939 5.420 1.00 15.48 60 ALA B O 1
ATOM 3125 N N . ALA B 1 65 ? -14.209 32.490 3.626 1.00 18.07 61 ALA B N 1
ATOM 3126 C CA . ALA B 1 65 ? -13.125 32.209 2.689 1.00 17.01 61 ALA B CA 1
ATOM 3127 C C . ALA B 1 65 ? -11.949 33.150 2.918 1.00 16.07 61 ALA B C 1
ATOM 3128 O O . ALA B 1 65 ? -10.787 32.740 2.823 1.00 15.86 61 ALA B O 1
ATOM 3130 N N . ALA B 1 66 ? -12.233 34.412 3.241 1.00 15.66 62 ALA B N 1
ATOM 3131 C CA . ALA B 1 66 ? -11.162 35.362 3.510 1.00 14.90 62 ALA B CA 1
ATOM 3132 C C . ALA B 1 66 ? -10.408 34.994 4.781 1.00 15.14 62 ALA B C 1
ATOM 3133 O O . ALA B 1 66 ? -9.173 35.090 4.829 1.00 13.52 62 ALA B O 1
ATOM 3135 N N . ILE B 1 67 ? -11.133 34.558 5.816 1.00 13.71 63 ILE B N 1
ATOM 3136 C CA . ILE B 1 67 ? -10.499 34.157 7.068 1.00 13.02 63 ILE B CA 1
ATOM 3137 C C . ILE B 1 67 ? -9.692 32.875 6.880 1.00 13.27 63 ILE B C 1
ATOM 3138 O O . ILE B 1 67 ? -8.630 32.705 7.495 1.00 12.82 63 ILE B O 1
ATOM 3143 N N . ALA B 1 68 ? -10.159 31.966 6.019 1.00 14.15 64 ALA B N 1
ATOM 3144 C CA . ALA B 1 68 ? -9.387 30.759 5.733 1.00 14.64 64 ALA B CA 1
ATOM 3145 C C . ALA B 1 68 ? -8.057 31.098 5.069 1.00 14.53 64 ALA B C 1
ATOM 3146 O O . ALA B 1 68 ? -7.030 30.478 5.367 1.00 14.55 64 ALA B O 1
ATOM 3148 N N . LEU B 1 69 ? -8.054 32.080 4.163 1.00 14.60 65 LEU B N 1
ATOM 3149 C CA . LEU B 1 69 ? -6.807 32.481 3.521 1.00 14.67 65 LEU B CA 1
ATOM 3150 C C . LEU B 1 69 ? -5.864 33.165 4.504 1.00 13.73 65 LEU B C 1
ATOM 3151 O O . LEU B 1 69 ? -4.641 33.026 4.389 1.00 13.83 65 LEU B O 1
ATOM 3156 N N . ILE B 1 70 ? -6.403 33.890 5.484 1.00 12.98 66 ILE B N 1
ATOM 3157 C CA . ILE B 1 70 ? -5.554 34.435 6.541 1.00 12.21 66 ILE B CA 1
ATOM 3158 C C . ILE B 1 70 ? -4.855 33.304 7.290 1.00 12.21 66 ILE B C 1
ATOM 3159 O O . ILE B 1 70 ? -3.645 33.358 7.540 1.00 12.10 66 ILE B O 1
ATOM 3164 N N . ALA B 1 71 ? -5.612 32.266 7.663 1.00 12.52 67 ALA B N 1
ATOM 3165 C CA . ALA B 1 71 ? -5.018 31.086 8.289 1.00 12.86 67 ALA B CA 1
ATOM 3166 C C . ALA B 1 71 ? -3.936 30.469 7.411 1.00 13.55 67 ALA B C 1
ATOM 3167 O O . ALA B 1 71 ? -2.867 30.086 7.902 1.00 13.68 67 ALA B O 1
ATOM 3169 N N . ALA B 1 72 ? -4.192 30.355 6.107 1.00 14.17 68 ALA B N 1
ATOM 3170 C CA . ALA B 1 72 ? -3.183 29.784 5.225 1.00 15.03 68 ALA B CA 1
ATOM 3171 C C . ALA B 1 72 ? -1.928 30.647 5.193 1.00 14.72 68 ALA B C 1
ATOM 3172 O O . ALA B 1 72 ? -0.804 30.130 5.204 1.00 17.40 68 ALA B O 1
ATOM 3174 N N . ALA B 1 73 ? -2.095 31.964 5.170 1.00 14.02 69 ALA B N 1
ATOM 3175 C CA . ALA B 1 73 ? -0.930 32.833 5.088 1.00 13.90 69 ALA B CA 1
ATOM 3176 C C . ALA B 1 73 ? -0.116 32.775 6.372 1.00 13.41 69 ALA B C 1
ATOM 3177 O O . ALA B 1 73 ? 1.120 32.813 6.336 1.00 13.77 69 ALA B O 1
ATOM 3179 N N . ILE B 1 74 ? -0.791 32.666 7.520 1.00 12.77 70 ILE B N 1
ATOM 3180 C CA . ILE B 1 74 ? -0.074 32.513 8.778 1.00 12.50 70 ILE B CA 1
ATOM 3181 C C . ILE B 1 74 ? 0.671 31.185 8.805 1.00 13.40 70 ILE B C 1
ATOM 3182 O O . ILE B 1 74 ? 1.811 31.108 9.281 1.00 15.69 70 ILE B O 1
ATOM 3187 N N . ALA B 1 75 ? 0.061 30.128 8.257 1.00 14.07 71 ALA B N 1
ATOM 3188 C CA . ALA B 1 75 ? 0.753 28.846 8.156 1.00 15.19 71 ALA B CA 1
ATOM 3189 C C . ALA B 1 75 ? 2.057 28.973 7.375 1.00 15.86 71 ALA B C 1
ATOM 3190 O O . ALA B 1 75 ? 3.066 28.354 7.733 1.00 16.61 71 ALA B O 1
ATOM 3192 N N . VAL B 1 76 ? 2.061 29.770 6.303 1.00 15.80 72 VAL B N 1
ATOM 3193 C CA . VAL B 1 76 ? 3.277 29.923 5.512 1.00 16.63 72 VAL B CA 1
ATOM 3194 C C . VAL B 1 76 ? 4.328 30.705 6.285 1.00 16.24 72 VAL B C 1
ATOM 3195 O O . VAL B 1 76 ? 5.525 30.413 6.187 1.00 17.12 72 VAL B O 1
ATOM 3199 N N . ILE B 1 77 ? 3.909 31.686 7.087 1.00 17.88 73 ILE B N 1
ATOM 3200 C CA . ILE B 1 77 ? 4.860 32.400 7.935 1.00 18.37 73 ILE B CA 1
ATOM 3201 C C . ILE B 1 77 ? 5.575 31.422 8.859 1.00 18.85 73 ILE B C 1
ATOM 3202 O O . ILE B 1 77 ? 6.798 31.493 9.039 1.00 18.40 73 ILE B O 1
ATOM 3207 N N . ALA B 1 78 ? 4.824 30.494 9.456 1.00 15.30 74 ALA B N 1
ATOM 3208 C CA . ALA B 1 78 ? 5.442 29.469 10.288 1.00 16.12 74 ALA B CA 1
ATOM 3209 C C . ALA B 1 78 ? 6.451 28.653 9.492 1.00 18.01 74 ALA B C 1
ATOM 3210 O O . ALA B 1 78 ? 7.576 28.419 9.950 1.00 18.36 74 ALA B O 1
ATOM 3212 N N . LEU B 1 79 ? 6.069 28.229 8.280 1.00 18.09 75 LEU B N 1
ATOM 3213 C CA . LEU B 1 79 ? 6.984 27.479 7.422 1.00 19.65 75 LEU B CA 1
ATOM 3214 C C . LEU B 1 79 ? 8.264 28.258 7.146 1.00 22.71 75 LEU B C 1
ATOM 3215 O O . LEU B 1 79 ? 9.360 27.686 7.153 1.00 26.88 75 LEU B O 1
ATOM 3220 N N . ALA B 1 80 ? 8.148 29.559 6.877 1.00 21.14 76 ALA B N 1
ATOM 3221 C CA . ALA B 1 80 ? 9.343 30.352 6.609 1.00 29.18 76 ALA B CA 1
ATOM 3222 C C . ALA B 1 80 ? 10.202 30.495 7.863 1.00 30.78 76 ALA B C 1
ATOM 3223 O O . ALA B 1 80 ? 11.436 30.434 7.788 1.00 27.16 76 ALA B O 1
ATOM 3225 N N . ILE B 1 81 ? 9.569 30.675 9.026 1.00 23.27 77 ILE B N 1
ATOM 3226 C CA . ILE B 1 81 ? 10.324 30.745 10.274 1.00 27.82 77 ILE B CA 1
ATOM 3227 C C . ILE B 1 81 ? 10.974 29.400 10.582 1.00 33.21 77 ILE B C 1
ATOM 3228 O O . ILE B 1 81 ? 12.115 29.340 11.057 1.00 34.52 77 ILE B O 1
ATOM 3233 N N . ALA B 1 82 ? 10.265 28.300 10.309 1.00 26.73 78 ALA B N 1
ATOM 3234 C CA . ALA B 1 82 ? 10.871 26.979 10.442 1.00 32.87 78 ALA B CA 1
ATOM 3235 C C . ALA B 1 82 ? 12.052 26.811 9.496 1.00 36.13 78 ALA B C 1
ATOM 3236 O O . ALA B 1 82 ? 13.019 26.115 9.828 1.00 39.32 78 ALA B O 1
ATOM 3238 N N . ALA B 1 83 ? 11.988 27.430 8.312 1.00 35.63 79 ALA B N 1
ATOM 3239 C CA . ALA B 1 83 ? 13.117 27.391 7.387 1.00 35.92 79 ALA B CA 1
ATOM 3240 C C . ALA B 1 83 ? 14.348 28.073 7.972 1.00 35.77 79 ALA B C 1
ATOM 3241 O O . ALA B 1 83 ? 15.478 27.648 7.706 1.00 43.07 79 ALA B O 1
ATOM 3243 N N . ILE B 1 84 ? 14.152 29.125 8.766 1.00 38.98 80 ILE B N 1
ATOM 3244 C CA . ILE B 1 84 ? 15.275 29.756 9.452 1.00 42.43 80 ILE B CA 1
ATOM 3245 C C . ILE B 1 84 ? 15.864 28.804 10.485 1.00 44.66 80 ILE B C 1
ATOM 3246 O O . ILE B 1 84 ? 17.086 28.636 10.577 1.00 46.40 80 ILE B O 1
ATOM 3251 N N . ALA B 1 85 ? 14.999 28.169 11.279 1.00 44.64 81 ALA B N 1
ATOM 3252 C CA . ALA B 1 85 ? 15.470 27.282 12.337 1.00 42.31 81 ALA B CA 1
ATOM 3253 C C . ALA B 1 85 ? 16.257 26.103 11.783 1.00 46.01 81 ALA B C 1
ATOM 3254 O O . ALA B 1 85 ? 17.191 25.621 12.434 1.00 52.69 81 ALA B O 1
ATOM 3256 N N . ALA B 1 86 ? 15.900 25.625 10.592 1.00 42.25 82 ALA B N 1
ATOM 3257 C CA . ALA B 1 86 ? 16.584 24.487 9.990 1.00 48.32 82 ALA B CA 1
ATOM 3258 C C . ALA B 1 86 ? 17.762 24.884 9.113 1.00 45.88 82 ALA B C 1
ATOM 3259 O O . ALA B 1 86 ? 18.629 24.043 8.849 1.00 54.28 82 ALA B O 1
ATOM 3261 N N . GLY B 1 87 ? 17.823 26.131 8.657 1.00 50.56 83 GLY B N 1
ATOM 3262 C CA . GLY B 1 87 ? 18.833 26.489 7.684 0.00 50.45 83 GLY B CA 1
ATOM 3263 C C . GLY B 1 87 ? 18.616 25.817 6.349 1.00 56.70 83 GLY B C 1
ATOM 3264 O O . GLY B 1 87 ? 19.582 25.570 5.618 1.00 66.57 83 GLY B O 1
ATOM 3265 N N . ASP B 1 88 ? 17.366 25.496 6.019 1.00 55.21 84 ASP B N 1
ATOM 3266 C CA . ASP B 1 88 ? 17.019 24.789 4.792 1.00 58.16 84 ASP B CA 1
ATOM 3267 C C . ASP B 1 88 ? 16.587 25.808 3.743 1.00 57.15 84 ASP B C 1
ATOM 3268 O O . ASP B 1 88 ? 15.502 26.392 3.842 1.00 56.43 84 ASP B O 1
ATOM 3273 N N . LYS B 1 89 ? 17.442 26.025 2.742 1.00 53.22 85 LYS B N 1
ATOM 3274 C CA . LYS B 1 89 ? 17.119 26.975 1.686 1.00 54.48 85 LYS B CA 1
ATOM 3275 C C . LYS B 1 89 ? 16.008 26.471 0.773 1.00 56.85 85 LYS B C 1
ATOM 3276 O O . LYS B 1 89 ? 15.315 27.286 0.155 1.00 58.37 85 LYS B O 1
ATOM 3278 N N . GLU B 1 90 ? 15.817 25.154 0.677 1.00 57.52 86 GLU B N 1
ATOM 3279 C CA . GLU B 1 90 ? 14.689 24.629 -0.087 1.00 57.78 86 GLU B CA 1
ATOM 3280 C C . GLU B 1 90 ? 13.370 24.802 0.660 1.00 51.03 86 GLU B C 1
ATOM 3281 O O . GLU B 1 90 ? 12.315 24.937 0.027 1.00 42.88 86 GLU B O 1
ATOM 3283 N N . LEU B 1 91 ? 13.407 24.809 1.995 1.00 43.82 87 LEU B N 1
ATOM 3284 C CA . LEU B 1 91 ? 12.198 25.083 2.764 1.00 44.37 87 LEU B CA 1
ATOM 3285 C C . LEU B 1 91 ? 11.697 26.496 2.500 1.00 42.63 87 LEU B C 1
ATOM 3286 O O . LEU B 1 91 ? 10.505 26.707 2.244 1.00 31.70 87 LEU B O 1
ATOM 3291 N N . ALA B 1 92 ? 12.603 27.478 2.549 1.00 44.81 88 ALA B N 1
ATOM 3292 C CA . ALA B 1 92 ? 12.223 28.858 2.267 1.00 34.78 88 ALA B CA 1
ATOM 3293 C C . ALA B 1 92 ? 11.655 28.995 0.863 1.00 33.82 88 ALA B C 1
ATOM 3294 O O . ALA B 1 92 ? 10.664 29.706 0.654 1.00 32.33 88 ALA B O 1
ATOM 3296 N N . LYS B 1 93 ? 12.264 28.315 -0.115 1.00 36.15 89 LYS B N 1
ATOM 3297 C CA . LYS B 1 93 ? 11.750 28.370 -1.480 1.00 35.81 89 LYS B CA 1
ATOM 3298 C C . LYS B 1 93 ? 10.360 27.749 -1.566 1.00 29.09 89 LYS B C 1
ATOM 3299 O O . LYS B 1 93 ? 9.515 28.208 -2.341 1.00 31.80 89 LYS B O 1
ATOM 3301 N N . GLU B 1 94 ? 10.106 26.699 -0.781 1.00 31.65 90 GLU B N 1
ATOM 3302 C CA . GLU B 1 94 ? 8.755 26.152 -0.724 1.00 33.67 90 GLU B CA 1
ATOM 3303 C C . GLU B 1 94 ? 7.782 27.159 -0.118 1.00 29.25 90 GLU B C 1
ATOM 3304 O O . GLU B 1 94 ? 6.687 27.371 -0.653 1.00 24.74 90 GLU B O 1
ATOM 3306 N N . ALA B 1 95 ? 8.179 27.815 0.978 1.00 24.27 91 ALA B N 1
ATOM 3307 C CA . ALA B 1 95 ? 7.323 28.825 1.593 1.00 23.91 91 ALA B CA 1
ATOM 3308 C C . ALA B 1 95 ? 7.060 29.985 0.641 1.00 21.83 91 ALA B C 1
ATOM 3309 O O . ALA B 1 95 ? 5.930 30.480 0.556 1.00 20.73 91 ALA B O 1
ATOM 3311 N N . ALA B 1 96 ? 8.089 30.426 -0.087 1.00 22.25 92 ALA B N 1
ATOM 3312 C CA . ALA B 1 96 ? 7.911 31.516 -1.044 1.00 26.05 92 ALA B CA 1
ATOM 3313 C C . ALA B 1 96 ? 6.837 31.185 -2.073 1.00 22.48 92 ALA B C 1
ATOM 3314 O O . ALA B 1 96 ? 6.065 32.063 -2.477 1.00 26.57 92 ALA B O 1
ATOM 3316 N N . GLU B 1 97 ? 6.770 29.925 -2.508 1.00 23.70 93 GLU B N 1
ATOM 3317 C CA . GLU B 1 97 ? 5.785 29.555 -3.521 1.00 25.97 93 GLU B CA 1
ATOM 3318 C C . GLU B 1 97 ? 4.383 29.492 -2.930 1.00 23.34 93 GLU B C 1
ATOM 3319 O O . GLU B 1 97 ? 3.421 29.960 -3.549 1.00 24.55 93 GLU B O 1
ATOM 3321 N N . LEU B 1 98 ? 4.246 28.935 -1.725 1.00 22.86 94 LEU B N 1
ATOM 3322 C CA . LEU B 1 98 ? 2.939 28.912 -1.080 1.00 22.04 94 LEU B CA 1
ATOM 3323 C C . LEU B 1 98 ? 2.430 30.324 -0.810 1.00 20.62 94 LEU B C 1
ATOM 3324 O O . LEU B 1 98 ? 1.232 30.597 -0.951 1.00 20.29 94 LEU B O 1
ATOM 3329 N N . ALA B 1 99 ? 3.328 31.242 -0.443 1.00 19.93 95 ALA B N 1
ATOM 3330 C CA . ALA B 1 99 ? 2.913 32.620 -0.187 1.00 18.76 95 ALA B CA 1
ATOM 3331 C C . ALA B 1 99 ? 2.386 33.280 -1.451 1.00 19.10 95 ALA B C 1
ATOM 3332 O O . ALA B 1 99 ? 1.395 34.020 -1.406 1.00 18.48 95 ALA B O 1
ATOM 3334 N N . LYS B 1 100 ? 3.025 33.013 -2.593 1.00 27.32 96 LYS B N 1
ATOM 3335 C CA . LYS B 1 100 ? 2.551 33.575 -3.853 1.00 20.76 96 LYS B CA 1
ATOM 3336 C C . LYS B 1 100 ? 1.190 33.007 -4.237 1.00 21.08 96 LYS B C 1
ATOM 3337 O O . LYS B 1 100 ? 0.302 33.754 -4.659 1.00 22.42 96 LYS B O 1
ATOM 3339 N N . GLU B 1 101 ? 0.991 31.701 -4.059 1.00 21.71 97 GLU B N 1
ATOM 3340 C CA . GLU B 1 101 ? -0.311 31.107 -4.345 1.00 22.17 97 GLU B CA 1
ATOM 3341 C C . GLU B 1 101 ? -1.421 31.778 -3.537 1.00 22.95 97 GLU B C 1
ATOM 3342 O O . GLU B 1 101 ? -2.435 32.208 -4.102 1.00 21.20 97 GLU B O 1
ATOM 3344 N N . ILE B 1 102 ? -1.243 31.888 -2.212 1.00 20.04 98 ILE B N 1
ATOM 3345 C CA . ILE B 1 102 ? -2.264 32.510 -1.364 1.00 20.28 98 ILE B CA 1
ATOM 3346 C C . ILE B 1 102 ? -2.506 33.950 -1.784 1.00 18.70 98 ILE B C 1
ATOM 3347 O O . ILE B 1 102 ? -3.651 34.418 -1.830 1.00 19.34 98 ILE B O 1
ATOM 3352 N N . TYR B 1 103 ? -1.431 34.676 -2.091 1.00 18.37 99 TYR B N 1
ATOM 3353 C CA . TYR B 1 103 ? -1.564 36.049 -2.560 1.00 19.41 99 TYR B CA 1
ATOM 3354 C C . TYR B 1 103 ? -2.472 36.130 -3.784 1.00 23.42 99 TYR B C 1
ATOM 3355 O O . TYR B 1 103 ? -3.338 37.007 -3.871 1.00 26.24 99 TYR B O 1
ATOM 3364 N N . LYS B 1 104 ? -2.278 35.228 -4.750 1.00 20.95 100 LYS B N 1
ATOM 3365 C CA . LYS B 1 104 ? -3.108 35.243 -5.953 1.00 26.53 100 LYS B CA 1
ATOM 3366 C C . LYS B 1 104 ? -4.561 34.912 -5.628 1.00 21.13 100 LYS B C 1
ATOM 3367 O O . LYS B 1 104 ? -5.484 35.562 -6.137 1.00 21.38 100 LYS B O 1
ATOM 3369 N N . LEU B 1 105 ? -4.781 33.905 -4.778 1.00 20.98 101 LEU B N 1
ATOM 3370 C CA . LEU B 1 105 ? -6.137 33.567 -4.351 1.00 24.25 101 LEU B CA 1
ATOM 3371 C C . LEU B 1 105 ? -6.781 34.717 -3.583 1.00 24.48 101 LEU B C 1
ATOM 3372 O O . LEU B 1 105 ? -7.978 34.988 -3.744 1.00 22.93 101 LEU B O 1
ATOM 3377 N N . ALA B 1 106 ? -6.009 35.394 -2.727 1.00 22.52 102 ALA B N 1
ATOM 3378 C CA . ALA B 1 106 ? -6.562 36.495 -1.945 1.00 22.57 102 ALA B CA 1
ATOM 3379 C C . ALA B 1 106 ? -6.886 37.695 -2.828 1.00 20.47 102 ALA B C 1
ATOM 3380 O O . ALA B 1 106 ? -7.932 38.333 -2.659 1.00 18.96 102 ALA B O 1
ATOM 3382 N N . GLU B 1 107 ? -6.002 38.017 -3.777 1.00 23.74 103 GLU B N 1
ATOM 3383 C CA . GLU B 1 107 ? -6.272 39.118 -4.697 1.00 22.42 103 GLU B CA 1
ATOM 3384 C C . GLU B 1 107 ? -7.541 38.866 -5.502 1.00 20.38 103 GLU B C 1
ATOM 3385 O O . GLU B 1 107 ? -8.346 39.782 -5.709 1.00 21.51 103 GLU B O 1
ATOM 3387 N N . LYS B 1 108 ? -7.744 37.626 -5.960 1.00 21.65 104 LYS B N 1
ATOM 3388 C CA . LYS B 1 108 ? -8.971 37.299 -6.682 1.00 23.12 104 LYS B CA 1
ATOM 3389 C C . LYS B 1 108 ? -10.198 37.390 -5.777 1.00 22.05 104 LYS B C 1
ATOM 3390 O O . LYS B 1 108 ? -11.239 37.915 -6.187 1.00 24.74 104 LYS B O 1
ATOM 3394 N N . LEU B 1 109 ? -10.097 36.890 -4.542 1.00 21.27 105 LEU B N 1
ATOM 3395 C CA . LEU B 1 109 ? -11.237 36.937 -3.630 1.00 21.23 105 LEU B CA 1
ATOM 3396 C C . LEU B 1 109 ? -11.642 38.372 -3.320 1.00 21.67 105 LEU B C 1
ATOM 3397 O O . LEU B 1 109 ? -12.836 38.689 -3.239 1.00 21.45 105 LEU B O 1
ATOM 3402 N N . TYR B 1 110 ? -10.658 39.251 -3.138 1.00 19.96 106 TYR B N 1
ATOM 3403 C CA . TYR B 1 110 ? -10.952 40.648 -2.853 1.00 21.22 106 TYR B CA 1
ATOM 3404 C C . TYR B 1 110 ? -11.679 41.302 -4.017 1.00 29.40 106 TYR B C 1
ATOM 3405 O O . TYR B 1 110 ? -12.621 42.079 -3.814 1.00 27.63 106 TYR B O 1
ATOM 3414 N N . LYS B 1 111 ? -11.252 41.002 -5.247 1.00 24.40 107 LYS B N 1
ATOM 3415 C CA . LYS B 1 111 ? -11.897 41.598 -6.409 1.00 30.64 107 LYS B CA 1
ATOM 3416 C C . LYS B 1 111 ? -13.335 41.117 -6.538 1.00 29.05 107 LYS B C 1
ATOM 3417 O O . LYS B 1 111 ? -14.230 41.903 -6.872 1.00 31.69 107 LYS B O 1
ATOM 3419 N N . GLU B 1 112 ? -13.585 39.841 -6.237 1.00 24.53 108 GLU B N 1
ATOM 3420 C CA . GLU B 1 112 ? -14.948 39.331 -6.316 1.00 24.93 108 GLU B CA 1
ATOM 3421 C C . GLU B 1 112 ? -15.823 39.962 -5.241 1.00 28.61 108 GLU B C 1
ATOM 3422 O O . GLU B 1 112 ? -16.957 40.370 -5.517 1.00 33.75 108 GLU B O 1
ATOM 3428 N N . ALA B 1 113 ? -15.302 40.067 -4.015 1.00 25.20 109 ALA B N 1
ATOM 3429 C CA . ALA B 1 113 ? -16.063 40.675 -2.929 1.00 31.27 109 ALA B CA 1
ATOM 3430 C C . ALA B 1 113 ? -16.339 42.150 -3.199 1.00 32.56 109 ALA B C 1
ATOM 3431 O O . ALA B 1 113 ? -17.463 42.623 -2.995 1.00 34.74 109 ALA B O 1
ATOM 3433 N N . LYS B 1 114 ? -15.329 42.891 -3.667 1.00 33.13 110 LYS B N 1
ATOM 3434 C CA . LYS B 1 114 ? -15.525 44.312 -3.943 1.00 32.02 110 LYS B CA 1
ATOM 3435 C C . LYS B 1 114 ? -16.607 44.524 -4.991 1.00 39.22 110 LYS B C 1
ATOM 3436 O O . LYS B 1 114 ? -17.430 45.440 -4.867 1.00 39.66 110 LYS B O 1
ATOM 3438 N N . LYS B 1 115 ? -16.624 43.685 -6.029 1.00 33.02 111 LYS B N 1
ATOM 3439 C CA . LYS B 1 115 ? -17.657 43.799 -7.052 1.00 39.47 111 LYS B CA 1
ATOM 3440 C C . LYS B 1 115 ? -19.040 43.512 -6.479 1.00 39.20 111 LYS B C 1
ATOM 3441 O O . LYS B 1 115 ? -20.006 44.220 -6.786 1.00 48.90 111 LYS B O 1
ATOM 3443 N N . LYS B 1 116 ? -19.155 42.481 -5.638 1.00 35.69 112 LYS B N 1
ATOM 3444 C CA . LYS B 1 116 ? -20.440 42.126 -5.044 1.00 34.54 112 LYS B CA 1
ATOM 3445 C C . LYS B 1 116 ? -20.890 43.099 -3.961 1.00 42.62 112 LYS B C 1
ATOM 3446 O O . LYS B 1 116 ? -22.038 43.007 -3.513 1.00 41.16 112 LYS B O 1
ATOM 3448 N N . GLY B 1 117 ? -20.023 44.010 -3.520 1.00 43.33 113 GLY B N 1
ATOM 3449 C CA . GLY B 1 117 ? -20.373 44.981 -2.507 0.00 39.56 113 GLY B CA 1
ATOM 3450 C C . GLY B 1 117 ? -19.979 44.592 -1.099 1.00 45.27 113 GLY B C 1
ATOM 3451 O O . GLY B 1 117 ? -20.140 45.407 -0.180 1.00 46.73 113 GLY B O 1
ATOM 3452 N N . ASP B 1 118 ? -19.480 43.373 -0.899 1.00 39.46 114 ASP B N 1
ATOM 3453 C CA . ASP B 1 118 ? -19.026 42.932 0.418 1.00 28.59 114 ASP B CA 1
ATOM 3454 C C . ASP B 1 118 ? -17.678 43.589 0.691 1.00 32.26 114 ASP B C 1
ATOM 3455 O O . ASP B 1 118 ? -16.606 43.027 0.450 1.00 30.50 114 ASP B O 1
ATOM 3457 N N . LEU B 1 119 ? -17.737 44.824 1.193 1.00 33.45 115 LEU B N 1
ATOM 3458 C CA . LEU B 1 119 ? -16.502 45.553 1.449 1.00 29.00 115 LEU B CA 1
ATOM 3459 C C . LEU B 1 119 ? -15.766 44.989 2.657 1.00 26.93 115 LEU B C 1
ATOM 3460 O O . LEU B 1 119 ? -14.534 45.074 2.727 1.00 26.77 115 LEU B O 1
ATOM 3462 N N . ILE B 1 120 ? -16.494 44.376 3.593 1.00 26.02 116 ILE B N 1
ATOM 3463 C CA . ILE B 1 120 ? -15.848 43.770 4.750 1.00 22.37 116 ILE B CA 1
ATOM 3464 C C . ILE B 1 120 ? -15.050 42.547 4.322 1.00 19.31 116 ILE B C 1
ATOM 3465 O O . ILE B 1 120 ? -13.857 42.426 4.625 1.00 19.91 116 ILE B O 1
ATOM 3470 N N . ALA B 1 121 ? -15.690 41.639 3.582 1.00 24.41 117 ALA B N 1
ATOM 3471 C CA . ALA B 1 121 ? -14.980 40.483 3.041 1.00 22.68 117 ALA B CA 1
ATOM 3472 C C . ALA B 1 121 ? -13.834 40.912 2.130 1.00 21.58 117 ALA B C 1
ATOM 3473 O O . ALA B 1 121 ? -12.759 40.299 2.140 1.00 19.18 117 ALA B O 1
ATOM 3475 N N . ALA B 1 122 ? -14.054 41.949 1.319 1.00 23.80 118 ALA B N 1
ATOM 3476 C CA . ALA B 1 122 ? -12.990 42.458 0.460 1.00 19.51 118 ALA B CA 1
ATOM 3477 C C . ALA B 1 122 ? -11.791 42.920 1.277 1.00 17.77 118 ALA B C 1
ATOM 3478 O O . ALA B 1 122 ? -10.641 42.649 0.916 1.00 18.27 118 ALA B O 1
ATOM 3480 N N . ALA B 1 123 ? -12.042 43.608 2.392 1.00 17.40 119 ALA B N 1
ATOM 3481 C CA . ALA B 1 123 ? -10.942 44.110 3.208 1.00 16.68 119 ALA B CA 1
ATOM 3482 C C . ALA B 1 123 ? -10.213 42.976 3.919 1.00 18.22 119 ALA B C 1
ATOM 3483 O O . ALA B 1 123 ? -8.979 42.983 4.009 1.00 18.67 119 ALA B O 1
ATOM 3485 N N . ILE B 1 124 ? -10.957 42.000 4.445 1.00 17.11 120 ILE B N 1
ATOM 3486 C CA . ILE B 1 124 ? -10.325 40.845 5.076 1.00 15.28 120 ILE B CA 1
ATOM 3487 C C . ILE B 1 124 ? -9.512 40.058 4.056 1.00 15.35 120 ILE B C 1
ATOM 3488 O O . ILE B 1 124 ? -8.442 39.520 4.371 1.00 14.78 120 ILE B O 1
ATOM 3493 N N . ALA B 1 125 ? -9.996 39.985 2.812 1.00 16.60 121 ALA B N 1
ATOM 3494 C CA . ALA B 1 125 ? -9.216 39.339 1.759 1.00 16.38 121 ALA B CA 1
ATOM 3495 C C . ALA B 1 125 ? -7.874 40.034 1.562 1.00 15.75 121 ALA B C 1
ATOM 3496 O O . ALA B 1 125 ? -6.842 39.373 1.388 1.00 15.58 121 ALA B O 1
ATOM 3498 N N . LEU B 1 126 ? -7.866 41.371 1.590 1.00 15.58 122 LEU B N 1
ATOM 3499 C CA . LEU B 1 126 ? -6.611 42.107 1.438 1.00 15.26 122 LEU B CA 1
ATOM 3500 C C . LEU B 1 126 ? -5.699 41.923 2.646 1.00 14.27 122 LEU B C 1
ATOM 3501 O O . LEU B 1 126 ? -4.469 41.970 2.506 1.00 14.04 122 LEU B O 1
ATOM 3506 N N . ILE B 1 127 ? -6.272 41.707 3.832 1.00 13.88 123 ILE B N 1
ATOM 3507 C CA . ILE B 1 127 ? -5.452 41.363 4.988 1.00 13.15 123 ILE B CA 1
ATOM 3508 C C . ILE B 1 127 ? -4.724 40.048 4.737 1.00 13.22 123 ILE B C 1
ATOM 3509 O O . ILE B 1 127 ? -3.528 39.917 5.026 1.00 12.86 123 ILE B O 1
ATOM 3514 N N . ALA B 1 128 ? -5.431 39.058 4.190 1.00 13.83 124 ALA B N 1
ATOM 3515 C CA . ALA B 1 128 ? -4.785 37.793 3.852 1.00 14.14 124 ALA B CA 1
ATOM 3516 C C . ALA B 1 128 ? -3.651 38.003 2.859 1.00 14.33 124 ALA B C 1
ATOM 3517 O O . ALA B 1 128 ? -2.573 37.412 3.001 1.00 14.29 124 ALA B O 1
ATOM 3519 N N . ALA B 1 129 ? -3.874 38.845 1.844 1.00 14.68 125 ALA B N 1
ATOM 3520 C CA . ALA B 1 129 ? -2.833 39.102 0.856 1.00 15.04 125 ALA B CA 1
ATOM 3521 C C . ALA B 1 129 ? -1.626 39.768 1.502 1.00 14.47 125 ALA B C 1
ATOM 3522 O O . ALA B 1 129 ? -0.479 39.366 1.269 1.00 14.68 125 ALA B O 1
ATOM 3524 N N . ALA B 1 130 ? -1.869 40.783 2.338 1.00 13.87 126 ALA B N 1
ATOM 3525 C CA . ALA B 1 130 ? -0.768 41.476 2.994 1.00 13.44 126 ALA B CA 1
ATOM 3526 C C . ALA B 1 130 ? 0.027 40.529 3.884 1.00 13.09 126 ALA B C 1
ATOM 3527 O O . ALA B 1 130 ? 1.260 40.600 3.930 1.00 13.16 126 ALA B O 1
ATOM 3529 N N . ILE B 1 131 ? -0.659 39.631 4.599 1.00 12.86 127 ILE B N 1
ATOM 3530 C CA . ILE B 1 131 ? 0.047 38.652 5.419 1.00 12.70 127 ILE B CA 1
ATOM 3531 C C . ILE B 1 131 ? 0.814 37.665 4.539 1.00 13.42 127 ILE B C 1
ATOM 3532 O O . ILE B 1 131 ? 1.940 37.265 4.862 1.00 13.53 127 ILE B O 1
ATOM 3537 N N . ALA B 1 132 ? 0.234 37.280 3.399 1.00 14.07 128 ALA B N 1
ATOM 3538 C CA . ALA B 1 132 ? 0.953 36.418 2.460 1.00 14.94 128 ALA B CA 1
ATOM 3539 C C . ALA B 1 132 ? 2.249 37.069 1.988 1.00 15.18 128 ALA B C 1
ATOM 3540 O O . ALA B 1 132 ? 3.256 36.382 1.784 1.00 16.02 128 ALA B O 1
ATOM 3542 N N . VAL B 1 133 ? 2.249 38.390 1.803 1.00 14.90 129 VAL B N 1
ATOM 3543 C CA . VAL B 1 133 ? 3.480 39.068 1.407 1.00 15.28 129 VAL B CA 1
ATOM 3544 C C . VAL B 1 133 ? 4.489 39.062 2.552 1.00 14.90 129 VAL B C 1
ATOM 3545 O O . VAL B 1 133 ? 5.704 38.962 2.324 1.00 15.50 129 VAL B O 1
ATOM 3549 N N . ILE B 1 134 ? 4.009 39.181 3.800 1.00 14.02 130 ILE B N 1
ATOM 3550 C CA . ILE B 1 134 ? 4.899 39.063 4.953 1.00 13.72 130 ILE B CA 1
ATOM 3551 C C . ILE B 1 134 ? 5.587 37.706 4.953 1.00 14.30 130 ILE B C 1
ATOM 3552 O O . ILE B 1 134 ? 6.796 37.604 5.194 1.00 14.70 130 ILE B O 1
ATOM 3557 N N . ALA B 1 135 ? 4.832 36.644 4.670 1.00 14.53 131 ALA B N 1
ATOM 3558 C CA . ALA B 1 135 ? 5.440 35.323 4.554 1.00 15.33 131 ALA B CA 1
ATOM 3559 C C . ALA B 1 135 ? 6.501 35.302 3.459 1.00 16.36 131 ALA B C 1
ATOM 3560 O O . ALA B 1 135 ? 7.561 34.687 3.623 1.00 17.04 131 ALA B O 1
ATOM 3562 N N . LEU B 1 136 ? 6.249 35.994 2.345 1.00 16.61 132 LEU B N 1
ATOM 3563 C CA . LEU B 1 136 ? 7.234 36.018 1.268 1.00 17.73 132 LEU B CA 1
ATOM 3564 C C . LEU B 1 136 ? 8.502 36.742 1.701 1.00 19.66 132 LEU B C 1
ATOM 3565 O O . LEU B 1 136 ? 9.614 36.284 1.414 1.00 22.75 132 LEU B O 1
ATOM 3570 N N . ALA B 1 137 ? 8.358 37.864 2.409 1.00 23.99 133 ALA B N 1
ATOM 3571 C CA . ALA B 1 137 ? 9.535 38.609 2.848 1.00 25.05 133 ALA B CA 1
ATOM 3572 C C . ALA B 1 137 ? 10.351 37.814 3.861 1.00 24.44 133 ALA B C 1
ATOM 3573 O O . ALA B 1 137 ? 11.586 37.823 3.815 1.00 29.83 133 ALA B O 1
ATOM 3575 N N . ILE B 1 138 ? 9.686 37.121 4.785 1.00 22.41 134 ILE B N 1
ATOM 3576 C CA . ILE B 1 138 ? 10.424 36.294 5.733 1.00 24.97 134 ILE B CA 1
ATOM 3577 C C . ILE B 1 138 ? 11.075 35.116 5.017 1.00 25.96 134 ILE B C 1
ATOM 3578 O O . ILE B 1 138 ? 12.232 34.773 5.288 1.00 29.39 134 ILE B O 1
ATOM 3583 N N . ALA B 1 139 ? 10.350 34.481 4.092 1.00 25.66 135 ALA B N 1
ATOM 3584 C CA . ALA B 1 139 ? 10.954 33.424 3.284 1.00 29.22 135 ALA B CA 1
ATOM 3585 C C . ALA B 1 139 ? 12.148 33.942 2.497 1.00 29.07 135 ALA B C 1
ATOM 3586 O O . ALA B 1 139 ? 13.095 33.191 2.240 1.00 30.48 135 ALA B O 1
ATOM 3588 N N . ALA B 1 140 ? 12.122 35.219 2.107 1.00 33.79 136 ALA B N 1
ATOM 3589 C CA . ALA B 1 140 ? 13.274 35.811 1.436 1.00 33.34 136 ALA B CA 1
ATOM 3590 C C . ALA B 1 140 ? 14.462 35.921 2.385 1.00 34.56 136 ALA B C 1
ATOM 3591 O O . ALA B 1 140 ? 15.605 35.663 1.991 1.00 43.03 136 ALA B O 1
ATOM 3593 N N . ILE B 1 141 ? 14.211 36.319 3.633 1.00 31.23 137 ILE B N 1
ATOM 3594 C CA . ILE B 1 141 ? 15.261 36.304 4.649 1.00 34.57 137 ILE B CA 1
ATOM 3595 C C . ILE B 1 141 ? 15.778 34.885 4.851 1.00 41.99 137 ILE B C 1
ATOM 3596 O O . ILE B 1 141 ? 16.989 34.631 4.817 1.00 47.06 137 ILE B O 1
ATOM 3601 N N . ALA B 1 142 ? 14.859 33.938 5.062 1.00 43.37 138 ALA B N 1
ATOM 3602 C CA . ALA B 1 142 ? 15.244 32.552 5.309 1.00 37.81 138 ALA B CA 1
ATOM 3603 C C . ALA B 1 142 ? 16.070 31.981 4.167 1.00 37.22 138 ALA B C 1
ATOM 3604 O O . ALA B 1 142 ? 16.954 31.149 4.400 1.00 44.72 138 ALA B O 1
ATOM 3606 N N . ALA B 1 143 ? 15.808 32.414 2.935 1.00 40.32 139 ALA B N 1
ATOM 3607 C CA . ALA B 1 143 ? 16.556 31.935 1.781 1.00 35.60 139 ALA B CA 1
ATOM 3608 C C . ALA B 1 143 ? 17.783 32.778 1.475 1.00 35.78 139 ALA B C 1
ATOM 3609 O O . ALA B 1 143 ? 18.654 32.323 0.727 1.00 42.45 139 ALA B O 1
ATOM 3611 N N . GLY B 1 144 ? 17.887 33.972 2.051 1.00 37.14 140 GLY B N 1
ATOM 3612 C CA . GLY B 1 144 ? 18.962 34.887 1.722 1.00 38.56 140 GLY B CA 1
ATOM 3613 C C . GLY B 1 144 ? 18.938 35.276 0.260 1.00 42.66 140 GLY B C 1
ATOM 3614 O O . GLY B 1 144 ? 19.973 35.274 -0.413 1.00 62.22 140 GLY B O 1
ATOM 3615 N N . ASP B 1 145 ? 17.755 35.628 -0.236 1.00 43.13 141 ASP B N 1
ATOM 3616 C CA . ASP B 1 145 ? 17.525 35.890 -1.655 1.00 43.87 141 ASP B CA 1
ATOM 3617 C C . ASP B 1 145 ? 17.009 37.316 -1.812 1.00 39.21 141 ASP B C 1
ATOM 3618 O O . ASP B 1 145 ? 15.821 37.581 -1.601 1.00 39.75 141 ASP B O 1
ATOM 3623 N N . LYS B 1 146 ? 17.902 38.230 -2.189 1.00 42.20 142 LYS B N 1
ATOM 3624 C CA . LYS B 1 146 ? 17.505 39.615 -2.414 1.00 42.22 142 LYS B CA 1
ATOM 3625 C C . LYS B 1 146 ? 16.548 39.758 -3.593 1.00 44.55 142 LYS B C 1
ATOM 3626 O O . LYS B 1 146 ? 15.845 40.771 -3.688 1.00 37.54 142 LYS B O 1
ATOM 3628 N N . GLU B 1 147 ? 16.511 38.774 -4.495 1.00 39.49 143 GLU B N 1
ATOM 3629 C CA . GLU B 1 147 ? 15.545 38.811 -5.588 1.00 40.31 143 GLU B CA 1
ATOM 3630 C C . GLU B 1 147 ? 14.136 38.520 -5.087 1.00 34.45 143 GLU B C 1
ATOM 3631 O O . GLU B 1 147 ? 13.173 39.168 -5.513 1.00 31.71 143 GLU B O 1
ATOM 3633 N N . LEU B 1 148 ? 13.994 37.554 -4.175 1.00 39.05 144 LEU B N 1
ATOM 3634 C CA . LEU B 1 148 ? 12.689 37.305 -3.569 1.00 33.38 144 LEU B CA 1
ATOM 3635 C C . LEU B 1 148 ? 12.211 38.510 -2.777 1.00 26.15 144 LEU B C 1
ATOM 3636 O O . LEU B 1 148 ? 11.006 38.788 -2.737 1.00 29.96 144 LEU B O 1
ATOM 3641 N N . ALA B 1 149 ? 13.139 39.241 -2.155 1.00 30.44 145 ALA B N 1
ATOM 3642 C CA . ALA B 1 149 ? 12.767 40.430 -1.394 1.00 32.09 145 ALA B CA 1
ATOM 3643 C C . ALA B 1 149 ? 12.146 41.491 -2.292 1.00 30.30 145 ALA B C 1
ATOM 3644 O O . ALA B 1 149 ? 11.132 42.100 -1.932 1.00 29.15 145 ALA B O 1
ATOM 3646 N N . LYS B 1 150 ? 12.745 41.730 -3.464 1.00 29.48 146 LYS B N 1
ATOM 3647 C CA . LYS B 1 150 ? 12.187 42.708 -4.390 1.00 26.34 146 LYS B CA 1
ATOM 3648 C C . LYS B 1 150 ? 10.791 42.304 -4.847 1.00 28.00 146 LYS B C 1
ATOM 3649 O O . LYS B 1 150 ? 9.900 43.154 -4.963 1.00 30.23 146 LYS B O 1
ATOM 3651 N N . GLU B 1 151 ? 10.572 41.009 -5.088 1.00 21.83 147 GLU B N 1
ATOM 3652 C CA . GLU B 1 151 ? 9.226 40.552 -5.416 1.00 21.23 147 GLU B CA 1
ATOM 3653 C C . GLU B 1 151 ? 8.262 40.849 -4.272 1.00 27.81 147 GLU B C 1
ATOM 3654 O O . GLU B 1 151 ? 7.154 41.351 -4.497 1.00 28.34 147 GLU B O 1
ATOM 3656 N N . ALA B 1 152 ? 8.680 40.574 -3.031 1.00 20.56 148 ALA B N 1
ATOM 3657 C CA . ALA B 1 152 ? 7.848 40.911 -1.881 1.00 20.81 148 ALA B CA 1
ATOM 3658 C C . ALA B 1 152 ? 7.593 42.412 -1.799 1.00 19.81 148 ALA B C 1
ATOM 3659 O O . ALA B 1 152 ? 6.456 42.843 -1.567 1.00 18.25 148 ALA B O 1
ATOM 3661 N N . ALA B 1 153 ? 8.634 43.224 -2.010 1.00 19.20 149 ALA B N 1
ATOM 3662 C CA . ALA B 1 153 ? 8.472 44.674 -1.945 1.00 21.69 149 ALA B CA 1
ATOM 3663 C C . ALA B 1 153 ? 7.442 45.163 -2.954 1.00 22.93 149 ALA B C 1
ATOM 3664 O O . ALA B 1 153 ? 6.628 46.038 -2.644 1.00 25.99 149 ALA B O 1
ATOM 3666 N N . LYS B 1 154 ? 7.470 44.617 -4.173 1.00 20.76 150 LYS B N 1
ATOM 3667 C CA . LYS B 1 154 ? 6.505 45.025 -5.187 1.00 22.84 150 LYS B CA 1
ATOM 3668 C C . LYS B 1 154 ? 5.095 44.581 -4.820 1.00 22.20 150 LYS B C 1
ATOM 3669 O O . LYS B 1 154 ? 4.131 45.338 -4.995 1.00 21.32 150 LYS B O 1
ATOM 3671 N N . LEU B 1 155 ? 4.949 43.355 -4.313 1.00 23.73 151 LEU B N 1
ATOM 3672 C CA . LEU B 1 155 ? 3.622 42.877 -3.936 1.00 21.85 151 LEU B CA 1
ATOM 3673 C C . LEU B 1 155 ? 3.044 43.667 -2.763 1.00 18.84 151 LEU B C 1
ATOM 3674 O O . LEU B 1 155 ? 1.827 43.886 -2.710 1.00 18.13 151 LEU B O 1
ATOM 3679 N N . ALA B 1 156 ? 3.887 44.111 -1.826 1.00 17.98 152 ALA B N 1
ATOM 3680 C CA . ALA B 1 156 ? 3.383 44.912 -0.709 1.00 19.03 152 ALA B CA 1
ATOM 3681 C C . ALA B 1 156 ? 2.844 46.253 -1.196 1.00 21.69 152 ALA B C 1
ATOM 3682 O O . ALA B 1 156 ? 1.797 46.716 -0.725 1.00 18.05 152 ALA B O 1
ATOM 3684 N N . LYS B 1 157 ? 3.530 46.878 -2.160 1.00 21.40 153 LYS B N 1
ATOM 3685 C CA . LYS B 1 157 ? 3.024 48.119 -2.737 1.00 24.63 153 LYS B CA 1
ATOM 3686 C C . LYS B 1 157 ? 1.696 47.896 -3.443 1.00 19.37 153 LYS B C 1
ATOM 3687 O O . LYS B 1 157 ? 0.818 48.766 -3.404 1.00 22.18 153 LYS B O 1
ATOM 3691 N N . GLU B 1 158 ? 1.518 46.735 -4.069 1.00 19.34 154 GLU B N 1
ATOM 3692 C CA . GLU B 1 158 ? 0.257 46.456 -4.746 1.00 23.31 154 GLU B CA 1
ATOM 3693 C C . GLU B 1 158 ? -0.895 46.359 -3.751 1.00 20.29 154 GLU B C 1
ATOM 3694 O O . GLU B 1 158 ? -1.941 46.989 -3.942 1.00 21.24 154 GLU B O 1
ATOM 3696 N N . VAL B 1 159 ? -0.718 45.580 -2.675 1.00 19.75 155 VAL B N 1
ATOM 3697 C CA . VAL B 1 159 ? -1.763 45.450 -1.660 1.00 17.92 155 VAL B CA 1
ATOM 3698 C C . VAL B 1 159 ? -2.070 46.802 -1.035 1.00 18.02 155 VAL B C 1
ATOM 3699 O O . VAL B 1 159 ? -3.239 47.165 -0.839 1.00 18.18 155 VAL B O 1
ATOM 3703 N N . TYR B 1 160 ? -1.025 47.565 -0.713 1.00 18.05 156 TYR B N 1
ATOM 3704 C CA . TYR B 1 160 ? -1.213 48.894 -0.145 1.00 18.30 156 TYR B CA 1
ATOM 3705 C C . TYR B 1 160 ? -2.116 49.749 -1.022 1.00 20.73 156 TYR B C 1
ATOM 3706 O O . TYR B 1 160 ? -3.038 50.410 -0.524 1.00 19.25 156 TYR B O 1
ATOM 3715 N N . LYS B 1 161 ? -1.867 49.738 -2.341 1.00 19.55 157 LYS B N 1
ATOM 3716 C CA . LYS B 1 161 ? -2.670 50.534 -3.266 1.00 20.34 157 LYS B CA 1
ATOM 3717 C C . LYS B 1 161 ? -4.121 50.074 -3.281 1.00 20.37 157 LYS B C 1
ATOM 3718 O O . LYS B 1 161 ? -5.039 50.900 -3.250 1.00 20.89 157 LYS B O 1
ATOM 3720 N N . GLU B 1 162 ? -4.354 48.761 -3.328 1.00 19.94 158 GLU B N 1
ATOM 3721 C CA . GLU B 1 162 ? -5.731 48.278 -3.327 1.00 20.07 158 GLU B CA 1
ATOM 3722 C C . GLU B 1 162 ? -6.425 48.601 -2.009 1.00 20.76 158 GLU B C 1
ATOM 3723 O O . GLU B 1 162 ? -7.611 48.951 -1.999 1.00 21.39 158 GLU B O 1
ATOM 3729 N N . ALA B 1 163 ? -5.701 48.496 -0.890 1.00 19.42 159 ALA B N 1
ATOM 3730 C CA . ALA B 1 163 ? -6.284 48.839 0.404 1.00 18.94 159 ALA B CA 1
ATOM 3731 C C . ALA B 1 163 ? -6.669 50.312 0.472 1.00 19.65 159 ALA B C 1
ATOM 3732 O O . ALA B 1 163 ? -7.772 50.651 0.919 1.00 20.01 159 ALA B O 1
ATOM 3734 N N . GLU B 1 164 ? -5.785 51.203 0.014 1.00 19.98 160 GLU B N 1
ATOM 3735 C CA . GLU B 1 164 ? -6.100 52.630 0.037 1.00 21.09 160 GLU B CA 1
ATOM 3736 C C . GLU B 1 164 ? -7.294 52.943 -0.856 1.00 21.98 160 GLU B C 1
ATOM 3737 O O . GLU B 1 164 ? -8.114 53.810 -0.531 1.00 23.55 160 GLU B O 1
ATOM 3739 N N . GLU B 1 165 ? -7.415 52.231 -1.978 1.00 25.96 161 GLU B N 1
ATOM 3740 C CA . GLU B 1 165 ? -8.570 52.396 -2.857 1.00 24.24 161 GLU B CA 1
ATOM 3741 C C . GLU B 1 165 ? -9.853 51.947 -2.166 1.00 23.75 161 GLU B C 1
ATOM 3742 O O . GLU B 1 165 ? -10.863 52.661 -2.183 1.00 23.89 161 GLU B O 1
ATOM 3745 N N . LEU B 1 166 ? -9.829 50.762 -1.548 1.00 22.22 162 LEU B N 1
ATOM 3746 C CA . LEU B 1 166 ? -11.012 50.266 -0.851 1.00 22.58 162 LEU B CA 1
ATOM 3747 C C . LEU B 1 166 ? -11.390 51.180 0.305 1.00 25.62 162 LEU B C 1
ATOM 3748 O O . LEU B 1 166 ? -12.580 51.396 0.573 1.00 24.18 162 LEU B O 1
ATOM 3753 N N . TYR B 1 167 ? -10.389 51.723 1.005 1.00 22.19 163 TYR B N 1
ATOM 3754 C CA . TYR B 1 167 ? -10.657 52.669 2.083 1.00 23.19 163 TYR B CA 1
ATOM 3755 C C . TYR B 1 167 ? -11.438 53.871 1.572 1.00 28.12 163 TYR B C 1
ATOM 3756 O O . TYR B 1 167 ? -12.414 54.298 2.197 1.00 30.09 163 TYR B O 1
ATOM 3765 N N . ARG B 1 168 ? -11.032 54.417 0.423 1.00 33.44 164 ARG B N 1
ATOM 3766 C CA . ARG B 1 168 ? -11.721 55.578 -0.126 1.00 33.70 164 ARG B CA 1
ATOM 3767 C C . ARG B 1 168 ? -13.111 55.220 -0.632 1.00 30.86 164 ARG B C 1
ATOM 3768 O O . ARG B 1 168 ? -14.034 56.036 -0.526 1.00 40.04 164 ARG B O 1
ATOM 3776 N N . GLU B 1 169 ? -13.286 54.015 -1.176 1.00 27.33 165 GLU B N 1
ATOM 3777 C CA . GLU B 1 169 ? -14.624 53.584 -1.562 1.00 31.69 165 GLU B CA 1
ATOM 3778 C C . GLU B 1 169 ? -15.514 53.416 -0.337 1.00 32.43 165 GLU B C 1
ATOM 3779 O O . GLU B 1 169 ? -16.677 53.838 -0.346 1.00 29.28 165 GLU B O 1
ATOM 3781 N N . ALA B 1 170 ? -14.983 52.803 0.727 1.00 28.72 166 ALA B N 1
ATOM 3782 C CA . ALA B 1 170 ? -15.763 52.615 1.945 1.00 29.00 166 ALA B CA 1
ATOM 3783 C C . ALA B 1 170 ? -16.036 53.935 2.652 1.00 37.93 166 ALA B C 1
ATOM 3784 O O . ALA B 1 170 ? -17.097 54.096 3.266 1.00 42.84 166 ALA B O 1
ATOM 3786 N N . ARG B 1 171 ? -15.103 54.888 2.584 1.00 35.66 167 ARG B N 1
ATOM 3787 C CA . ARG B 1 171 ? -15.340 56.176 3.227 1.00 36.13 167 ARG B CA 1
ATOM 3788 C C . ARG B 1 171 ? -16.478 56.921 2.543 1.00 39.18 167 ARG B C 1
ATOM 3789 O O . ARG B 1 171 ? -17.269 57.600 3.206 1.00 50.73 167 ARG B O 1
ATOM 3793 N N . LYS B 1 172 ? -16.578 56.796 1.215 1.00 36.44 168 LYS B N 1
ATOM 3794 C CA . LYS B 1 172 ? -17.635 57.478 0.472 1.00 41.33 168 LYS B CA 1
ATOM 3795 C C . LYS B 1 172 ? -19.013 56.947 0.854 1.00 48.20 168 LYS B C 1
ATOM 3796 O O . LYS B 1 172 ? -19.952 57.726 1.062 1.00 49.26 168 LYS B O 1
ATOM 3798 N N . LYS B 1 173 ? -19.158 55.622 0.942 1.00 40.55 169 LYS B N 1
ATOM 3799 C CA . LYS B 1 173 ? -20.449 55.025 1.261 1.00 43.06 169 LYS B CA 1
ATOM 3800 C C . LYS B 1 173 ? -20.763 55.027 2.750 1.00 48.93 169 LYS B C 1
ATOM 3801 O O . LYS B 1 173 ? -21.870 54.634 3.133 1.00 56.14 169 LYS B O 1
ATOM 3803 N N . GLY B 1 174 ? -19.831 55.457 3.595 1.00 50.67 170 GLY B N 1
ATOM 3804 C CA . GLY B 1 174 ? -20.073 55.496 5.022 1.00 44.03 170 GLY B CA 1
ATOM 3805 C C . GLY B 1 174 ? -19.817 54.203 5.762 1.00 39.26 170 GLY B C 1
ATOM 3806 O O . GLY B 1 174 ? -20.138 54.119 6.953 1.00 53.60 170 GLY B O 1
ATOM 3807 N N . ASP B 1 175 ? -19.252 53.188 5.103 1.00 43.48 171 ASP B N 1
ATOM 3808 C CA . ASP B 1 175 ? -18.890 51.931 5.762 1.00 40.59 171 ASP B CA 1
ATOM 3809 C C . ASP B 1 175 ? -17.582 52.139 6.523 1.00 37.98 171 ASP B C 1
ATOM 3810 O O . ASP B 1 175 ? -16.486 51.827 6.049 1.00 39.60 171 ASP B O 1
ATOM 3812 N N . LEU B 1 176 ? -17.712 52.664 7.745 1.00 36.69 172 LEU B N 1
ATOM 3813 C CA . LEU B 1 176 ? -16.541 53.042 8.532 1.00 35.17 172 LEU B CA 1
ATOM 3814 C C . LEU B 1 176 ? -15.769 51.827 9.043 1.00 33.29 172 LEU B C 1
ATOM 3815 O O . LEU B 1 176 ? -14.547 51.905 9.220 1.00 32.32 172 LEU B O 1
ATOM 3820 N N . ILE B 1 177 ? -16.455 50.721 9.337 1.00 29.65 173 ILE B N 1
ATOM 3821 C CA . ILE B 1 177 ? -15.744 49.513 9.753 1.00 35.32 173 ILE B CA 1
ATOM 3822 C C . ILE B 1 177 ? -14.943 48.940 8.586 1.00 28.41 173 ILE B C 1
ATOM 3823 O O . ILE B 1 177 ? -13.773 48.569 8.741 1.00 25.37 173 ILE B O 1
ATOM 3828 N N . ALA B 1 178 ? -15.557 48.865 7.399 1.00 33.74 174 ALA B N 1
ATOM 3829 C CA . ALA B 1 178 ? -14.836 48.393 6.218 1.00 24.16 174 ALA B CA 1
ATOM 3830 C C . ALA B 1 178 ? -13.645 49.288 5.903 1.00 25.40 174 ALA B C 1
ATOM 3831 O O . ALA B 1 178 ? -12.577 48.800 5.515 1.00 25.39 174 ALA B O 1
ATOM 3833 N N . ALA B 1 179 ? -13.806 50.602 6.063 1.00 24.39 175 ALA B N 1
ATOM 3834 C CA . ALA B 1 179 ? -12.673 51.500 5.862 1.00 26.25 175 ALA B CA 1
ATOM 3835 C C . ALA B 1 179 ? -11.568 51.205 6.865 1.00 23.42 175 ALA B C 1
ATOM 3836 O O . ALA B 1 179 ? -10.383 51.162 6.511 1.00 20.96 175 ALA B O 1
ATOM 3838 N N . ALA B 1 180 ? -11.941 50.984 8.124 1.00 25.12 176 ALA B N 1
ATOM 3839 C CA . ALA B 1 180 ? -10.949 50.682 9.145 1.00 24.37 176 ALA B CA 1
ATOM 3840 C C . ALA B 1 180 ? -10.266 49.347 8.874 1.00 20.80 176 ALA B C 1
ATOM 3841 O O . ALA B 1 180 ? -9.053 49.213 9.073 1.00 18.55 176 ALA B O 1
ATOM 3843 N N . ILE B 1 181 ? -11.024 48.340 8.436 1.00 19.58 177 ILE B N 1
ATOM 3844 C CA . ILE B 1 181 ? -10.401 47.059 8.117 1.00 20.86 177 ILE B CA 1
ATOM 3845 C C . ILE B 1 181 ? -9.521 47.191 6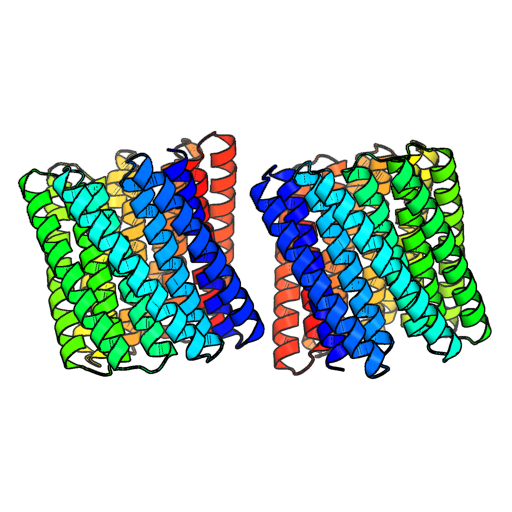.880 1.00 17.63 177 ILE B C 1
ATOM 3846 O O . ILE B 1 181 ? -8.445 46.587 6.801 1.00 16.98 177 ILE B O 1
ATOM 3851 N N . ALA B 1 182 ? -9.941 48.009 5.911 1.00 18.35 178 ALA B N 1
ATOM 3852 C CA . ALA B 1 182 ? -9.082 48.302 4.771 1.00 18.38 178 ALA B CA 1
ATOM 3853 C C . ALA B 1 182 ? -7.784 48.969 5.215 1.00 18.07 178 ALA B C 1
ATOM 3854 O O . ALA B 1 182 ? -6.703 48.658 4.698 1.00 17.70 178 ALA B O 1
ATOM 3856 N N . LEU B 1 183 ? -7.867 49.884 6.185 1.00 18.33 179 LEU B N 1
ATOM 3857 C CA . LEU B 1 183 ? -6.662 50.509 6.715 1.00 18.14 179 LEU B CA 1
ATOM 3858 C C . LEU B 1 183 ? -5.812 49.528 7.513 1.00 17.25 179 LEU B C 1
ATOM 3859 O O . LEU B 1 183 ? -4.598 49.731 7.635 1.00 17.02 179 LEU B O 1
ATOM 3864 N N . ILE B 1 184 ? -6.409 48.461 8.043 1.00 16.82 180 ILE B N 1
ATOM 3865 C CA . ILE B 1 184 ? -5.603 47.423 8.679 1.00 16.03 180 ILE B CA 1
ATOM 3866 C C . ILE B 1 184 ? -4.756 46.709 7.635 1.00 15.73 180 ILE B C 1
ATOM 3867 O O . ILE B 1 184 ? -3.546 46.534 7.810 1.00 16.70 180 ILE B O 1
ATOM 3872 N N . ALA B 1 185 ? -5.372 46.334 6.512 1.00 15.99 181 ALA B N 1
ATOM 3873 C CA . ALA B 1 185 ? -4.635 45.686 5.431 1.00 15.87 181 ALA B CA 1
ATOM 3874 C C . ALA B 1 185 ? -3.528 46.585 4.894 1.00 16.10 181 ALA B C 1
ATOM 3875 O O . ALA B 1 185 ? -2.414 46.119 4.643 1.00 15.85 181 ALA B O 1
ATOM 3877 N N . ALA B 1 186 ? -3.815 47.880 4.716 1.00 16.67 182 ALA B N 1
ATOM 3878 C CA . ALA B 1 186 ? -2.772 48.808 4.285 1.00 17.00 182 ALA B CA 1
ATOM 3879 C C . ALA B 1 186 ? -1.601 48.812 5.256 1.00 16.61 182 ALA B C 1
ATOM 3880 O O . ALA B 1 186 ? -0.439 48.731 4.836 1.00 16.60 182 ALA B O 1
ATOM 3882 N N . ALA B 1 187 ? -1.888 48.862 6.564 1.00 16.35 183 ALA B N 1
ATOM 3883 C CA . ALA B 1 187 ? -0.832 48.884 7.572 1.00 16.06 183 ALA B CA 1
ATOM 3884 C C . ALA B 1 187 ? -0.042 47.583 7.579 1.00 15.46 183 ALA B C 1
ATOM 3885 O O . ALA B 1 187 ? 1.186 47.597 7.710 1.00 15.42 183 ALA B O 1
ATOM 3887 N N . ILE B 1 188 ? -0.724 46.445 7.450 1.00 15.09 184 ILE B N 1
ATOM 3888 C CA . ILE B 1 188 ? -0.004 45.179 7.371 1.00 14.66 184 ILE B CA 1
ATOM 3889 C C . ILE B 1 188 ? 0.848 45.116 6.107 1.00 14.95 184 ILE B C 1
ATOM 3890 O O . ILE B 1 188 ? 1.955 44.563 6.127 1.00 14.84 184 ILE B O 1
ATOM 3895 N N . ALA B 1 189 ? 0.374 45.707 5.003 1.00 15.44 185 ALA B N 1
ATOM 3896 C CA . ALA B 1 189 ? 1.178 45.752 3.780 1.00 15.84 185 ALA B CA 1
ATOM 3897 C C . ALA B 1 189 ? 2.468 46.543 3.986 1.00 16.08 185 ALA B C 1
ATOM 3898 O O . ALA B 1 189 ? 3.521 46.177 3.450 1.00 16.25 185 ALA B O 1
ATOM 3900 N N . VAL B 1 190 ? 2.414 47.622 4.768 1.00 16.22 186 VAL B N 1
ATOM 3901 C CA . VAL B 1 190 ? 3.616 48.421 4.994 1.00 16.58 186 VAL B CA 1
ATOM 3902 C C . VAL B 1 190 ? 4.625 47.653 5.843 1.00 16.98 186 VAL B C 1
ATOM 3903 O O . VAL B 1 190 ? 5.840 47.769 5.639 1.00 17.55 186 VAL B O 1
ATOM 3907 N N . ILE B 1 191 ? 4.143 46.864 6.808 1.00 15.58 187 ILE B N 1
ATOM 3908 C CA . ILE B 1 191 ? 5.035 45.983 7.561 1.00 15.24 187 ILE B CA 1
ATOM 3909 C C . ILE B 1 191 ? 5.790 45.065 6.611 1.00 16.10 187 ILE B C 1
ATOM 3910 O O . ILE B 1 191 ? 7.017 44.911 6.704 1.00 15.58 187 ILE B O 1
ATOM 3915 N N . ALA B 1 192 ? 5.063 44.447 5.672 1.00 15.32 188 ALA B N 1
ATOM 3916 C CA . ALA B 1 192 ? 5.693 43.574 4.687 1.00 15.57 188 ALA B CA 1
ATOM 3917 C C . ALA B 1 192 ? 6.754 44.318 3.890 1.00 16.26 188 ALA B C 1
ATOM 3918 O O . ALA B 1 192 ? 7.824 43.770 3.605 1.00 19.45 188 ALA B O 1
ATOM 3920 N N . LEU B 1 193 ? 6.476 45.570 3.522 1.00 16.62 189 LEU B N 1
ATOM 3921 C CA . LEU B 1 193 ? 7.464 46.359 2.792 1.00 17.36 189 LEU B CA 1
ATOM 3922 C C . LEU B 1 193 ? 8.695 46.626 3.650 1.00 18.48 189 LEU B C 1
ATOM 3923 O O . LEU B 1 193 ? 9.831 46.508 3.176 1.00 19.40 189 LEU B O 1
ATOM 3928 N N . ALA B 1 194 ? 8.490 46.966 4.926 1.00 18.28 190 ALA B N 1
ATOM 3929 C CA . ALA B 1 194 ? 9.619 47.203 5.817 1.00 17.37 190 ALA B CA 1
ATOM 3930 C C . ALA B 1 194 ? 10.435 45.930 6.019 1.00 19.23 190 ALA B C 1
ATOM 3931 O O . ALA B 1 194 ? 11.672 45.969 6.013 1.00 18.35 190 ALA B O 1
ATOM 3933 N N . ILE B 1 195 ? 9.760 44.791 6.203 1.00 17.03 191 ILE B N 1
ATOM 3934 C CA . ILE B 1 195 ? 10.478 43.524 6.318 1.00 18.82 191 ILE B CA 1
ATOM 3935 C C . ILE B 1 195 ? 11.188 43.196 5.009 1.00 18.18 191 ILE B C 1
ATOM 3936 O O . ILE B 1 195 ? 12.330 42.719 5.010 1.00 22.13 191 ILE B O 1
ATOM 3941 N N . ALA B 1 196 ? 10.535 43.460 3.872 1.00 17.55 192 ALA B N 1
ATOM 3942 C CA . ALA B 1 196 ? 11.195 43.262 2.581 1.00 24.61 192 ALA B CA 1
ATOM 3943 C C . ALA B 1 196 ? 12.431 44.140 2.441 1.00 24.94 192 ALA B C 1
ATOM 3944 O O . ALA B 1 196 ? 13.421 43.724 1.830 1.00 28.57 192 ALA B O 1
ATOM 3946 N N . ALA B 1 197 ? 12.402 45.343 3.018 1.00 22.41 193 ALA B N 1
ATOM 3947 C CA . ALA B 1 197 ? 13.569 46.217 2.978 1.00 25.50 193 ALA B CA 1
ATOM 3948 C C . ALA B 1 197 ? 14.724 45.642 3.792 1.00 28.74 193 ALA B C 1
ATOM 3949 O O . ALA B 1 197 ? 15.889 45.777 3.402 1.00 36.13 193 ALA B O 1
ATOM 3951 N N . ILE B 1 198 ? 14.428 45.025 4.939 1.00 26.07 194 ILE B N 1
ATOM 3952 C CA . ILE B 1 198 ? 15.471 44.332 5.692 1.00 28.31 194 ILE B CA 1
ATOM 3953 C C . ILE B 1 198 ? 16.080 43.220 4.846 1.00 32.93 194 ILE B C 1
ATOM 3954 O O . ILE B 1 198 ? 17.306 43.106 4.727 1.00 41.57 194 ILE B O 1
ATOM 3959 N N . ALA B 1 199 ? 15.225 42.395 4.232 1.00 32.81 195 ALA B N 1
ATOM 3960 C CA . ALA B 1 199 ? 15.705 41.290 3.404 1.00 32.76 195 ALA B CA 1
ATOM 3961 C C . ALA B 1 199 ? 16.527 41.791 2.222 1.00 33.21 195 ALA B C 1
ATOM 3962 O O . ALA B 1 199 ? 17.572 41.217 1.897 1.00 40.34 195 ALA B O 1
ATOM 3964 N N . ALA B 1 200 ? 16.069 42.852 1.561 1.00 34.11 196 ALA B N 1
ATOM 3965 C CA . ALA B 1 200 ? 16.772 43.385 0.403 1.00 35.85 196 ALA B CA 1
ATOM 3966 C C . ALA B 1 200 ? 17.970 44.251 0.772 1.00 39.20 196 ALA B C 1
ATOM 3967 O O . ALA B 1 200 ? 18.774 44.569 -0.112 1.00 41.49 196 ALA B O 1
ATOM 3969 N N . GLY B 1 201 ? 18.119 44.621 2.040 1.00 38.64 197 GLY B N 1
ATOM 3970 C CA . GLY B 1 201 ? 19.173 45.549 2.424 1.00 33.94 197 GLY B CA 1
ATOM 3971 C C . GLY B 1 201 ? 19.077 46.880 1.709 1.00 41.96 197 GLY B C 1
ATOM 3972 O O . GLY B 1 201 ? 20.098 47.421 1.268 1.00 48.96 197 GLY B O 1
ATOM 3973 N N . ASP B 1 202 ? 17.865 47.418 1.578 1.00 37.74 198 ASP B N 1
ATOM 3974 C CA . ASP B 1 202 ? 17.611 48.638 0.813 1.00 34.68 198 ASP B CA 1
ATOM 3975 C C . ASP B 1 202 ? 17.039 49.707 1.737 1.00 41.88 198 ASP B C 1
ATOM 3976 O O . ASP B 1 202 ? 15.852 49.670 2.080 1.00 35.77 198 ASP B O 1
ATOM 3981 N N . LYS B 1 203 ? 17.879 50.673 2.118 1.00 42.21 199 LYS B N 1
ATOM 3982 C CA . LYS B 1 203 ? 17.421 51.774 2.958 1.00 38.94 199 LYS B CA 1
ATOM 3983 C C . LYS B 1 203 ? 16.444 52.687 2.227 1.00 42.60 199 LYS B C 1
ATOM 3984 O O . LYS B 1 203 ? 15.691 53.420 2.878 1.00 47.96 199 LYS B O 1
ATOM 3986 N N . GLU B 1 204 ? 16.445 52.666 0.892 1.00 38.64 200 GLU B N 1
ATOM 3987 C CA . GLU B 1 204 ? 15.460 53.431 0.136 1.00 34.76 200 GLU B CA 1
ATOM 3988 C C . GLU B 1 204 ? 14.061 52.850 0.305 1.00 35.71 200 GLU B C 1
ATOM 3989 O O . GLU B 1 204 ? 13.084 53.598 0.433 1.00 32.55 200 GLU B O 1
ATOM 3991 N N . LEU B 1 205 ? 13.942 51.519 0.289 1.00 38.46 201 LEU B N 1
ATOM 3992 C CA . LEU B 1 205 ? 12.650 50.892 0.550 1.00 32.00 201 LEU B CA 1
ATOM 3993 C C . LEU B 1 205 ? 12.189 51.155 1.975 1.00 32.12 201 LEU B C 1
ATOM 3994 O O . LEU B 1 205 ? 10.990 51.336 2.223 1.00 29.90 201 LEU B O 1
ATOM 3999 N N . ALA B 1 206 ? 13.125 51.175 2.928 1.00 34.08 202 ALA B N 1
ATOM 4000 C CA . ALA B 1 206 ? 12.755 51.453 4.312 1.00 31.55 202 ALA B CA 1
ATOM 4001 C C . ALA B 1 206 ? 12.154 52.846 4.446 1.00 28.69 202 ALA B C 1
ATOM 4002 O O . ALA B 1 206 ? 11.133 53.027 5.120 1.00 22.71 202 ALA B O 1
ATOM 4004 N N . LYS B 1 207 ? 12.767 53.839 3.788 1.00 30.21 203 LYS B N 1
ATOM 4005 C CA . LYS B 1 207 ? 12.226 55.196 3.799 1.00 28.94 203 LYS B CA 1
ATOM 4006 C C . LYS B 1 207 ? 10.860 55.254 3.127 1.00 25.33 203 LYS B C 1
ATOM 4007 O O . LYS B 1 207 ? 9.984 56.020 3.548 1.00 28.21 203 LYS B O 1
ATOM 4009 N N . LYS B 1 208 ? 10.661 54.464 2.072 1.00 25.40 204 LYS B N 1
ATOM 4010 C CA . LYS B 1 208 ? 9.337 54.376 1.468 1.00 26.15 204 LYS B CA 1
ATOM 4011 C C . LYS B 1 208 ? 8.329 53.780 2.447 1.00 28.21 204 LYS B C 1
ATOM 4012 O O . LYS B 1 208 ? 7.203 54.277 2.572 1.00 24.27 204 LYS B O 1
ATOM 4014 N N . ALA B 1 209 ? 8.723 52.720 3.159 1.00 23.21 205 ALA B N 1
ATOM 4015 C CA . ALA B 1 209 ? 7.833 52.122 4.148 1.00 23.18 205 ALA B CA 1
ATOM 4016 C C . ALA B 1 209 ? 7.509 53.105 5.267 1.00 21.07 205 ALA B C 1
ATOM 4017 O O . ALA B 1 209 ? 6.354 53.201 5.700 1.00 19.99 205 ALA B O 1
ATOM 4019 N N . ALA B 1 210 ? 8.505 53.870 5.723 1.00 21.39 206 ALA B N 1
ATOM 4020 C CA . ALA B 1 210 ? 8.262 54.840 6.789 1.00 21.39 206 ALA B CA 1
ATOM 4021 C C . ALA B 1 210 ? 7.262 55.906 6.358 1.00 24.05 206 ALA B C 1
ATOM 4022 O O . ALA B 1 210 ? 6.416 56.332 7.155 1.00 28.52 206 ALA B O 1
ATOM 4024 N N . GLU B 1 211 ? 7.345 56.355 5.102 1.00 22.96 207 GLU B N 1
ATOM 4025 C CA . GLU B 1 211 ? 6.403 57.355 4.609 1.00 23.60 207 GLU B CA 1
ATOM 4026 C C . GLU B 1 211 ? 4.990 56.786 4.523 1.00 22.69 207 GLU B C 1
ATOM 4027 O O . GLU B 1 211 ? 4.023 57.432 4.942 1.00 23.07 207 GLU B O 1
ATOM 4029 N N . LEU B 1 212 ? 4.849 55.577 3.976 1.00 22.07 208 LEU B N 1
ATOM 4030 C CA . LEU B 1 212 ? 3.523 54.976 3.868 1.00 23.83 208 LEU B CA 1
ATOM 4031 C C . LEU B 1 212 ? 2.926 54.696 5.246 1.00 20.43 208 LEU B C 1
ATOM 4032 O O . LEU B 1 212 ? 1.714 54.848 5.447 1.00 20.01 208 LEU B O 1
ATOM 4037 N N . ALA B 1 213 ? 3.759 54.287 6.206 1.00 19.62 209 ALA B N 1
ATOM 4038 C CA . ALA B 1 213 ? 3.250 54.003 7.548 1.00 21.22 209 ALA B CA 1
ATOM 4039 C C . ALA B 1 213 ? 2.669 55.255 8.192 1.00 21.41 209 ALA B C 1
ATOM 4040 O O . ALA B 1 213 ? 1.601 55.204 8.816 1.00 21.26 209 ALA B O 1
ATOM 4042 N N . GLU B 1 214 ? 3.345 56.395 8.032 1.00 21.24 210 GLU B N 1
ATOM 4043 C CA . GLU B 1 214 ? 2.817 57.647 8.562 1.00 29.28 210 GLU B CA 1
ATOM 4044 C C . GLU B 1 214 ? 1.533 58.062 7.855 1.00 27.49 210 GLU B C 1
ATOM 4045 O O . GLU B 1 214 ? 0.672 58.706 8.466 1.00 25.77 210 GLU B O 1
ATOM 4051 N N . LYS B 1 215 ? 1.387 57.714 6.575 1.00 26.11 211 LYS B N 1
ATOM 4052 C CA . LYS B 1 215 ? 0.158 58.039 5.861 1.00 26.22 211 LYS B CA 1
ATOM 4053 C C . LYS B 1 215 ? -1.012 57.204 6.378 1.00 27.25 211 LYS B C 1
ATOM 4054 O O . LYS B 1 215 ? -2.057 57.749 6.756 1.00 24.46 211 LYS B O 1
ATOM 4060 N N . VAL B 1 216 ? -0.845 55.878 6.426 1.00 24.27 212 VAL B N 1
ATOM 4061 C CA . VAL B 1 216 ? -1.899 55.019 6.965 1.00 20.21 212 VAL B CA 1
ATOM 4062 C C . VAL B 1 216 ? -2.284 55.474 8.361 1.00 19.29 212 VAL B C 1
ATOM 4063 O O . VAL B 1 216 ? -3.473 55.572 8.696 1.00 19.20 212 VAL B O 1
ATOM 4067 N N . TYR B 1 217 ? -1.284 55.771 9.194 1.00 18.96 213 TYR B N 1
ATOM 4068 C CA . TYR B 1 217 ? -1.546 56.214 10.557 1.00 18.92 213 TYR B CA 1
ATOM 4069 C C . TYR B 1 217 ? -2.469 57.428 10.583 1.00 22.83 213 TYR B C 1
ATOM 4070 O O . TYR B 1 217 ? -3.465 57.448 11.317 1.00 20.82 213 TYR B O 1
ATOM 4079 N N . LYS B 1 218 ? -2.167 58.441 9.761 1.00 22.33 214 LYS B N 1
ATOM 4080 C CA . LYS B 1 218 ? -2.948 59.678 9.780 1.00 24.86 214 LYS B CA 1
ATOM 4081 C C . LYS B 1 218 ? -4.381 59.447 9.307 1.00 23.10 214 LYS B C 1
ATOM 4082 O O . LYS B 1 218 ? -5.324 59.997 9.890 1.00 23.82 214 LYS B O 1
ATOM 4086 N N . GLU B 1 219 ? -4.568 58.629 8.265 1.00 21.95 215 GLU B N 1
ATOM 4087 C CA . GLU B 1 219 ? -5.919 58.284 7.826 1.00 22.15 215 GLU B CA 1
ATOM 4088 C C . GLU B 1 219 ? -6.667 57.505 8.904 1.00 25.95 215 GLU B C 1
ATOM 4089 O O . GLU B 1 219 ? -7.871 57.701 9.102 1.00 29.45 215 GLU B O 1
ATOM 4095 N N . ALA B 1 220 ? -5.967 56.623 9.617 1.00 20.30 216 ALA B N 1
ATOM 4096 C CA . ALA B 1 220 ? -6.621 55.845 10.661 1.00 19.67 216 ALA B CA 1
ATOM 4097 C C . ALA B 1 220 ? -7.147 56.755 11.762 1.00 24.12 216 ALA B C 1
ATOM 4098 O O . ALA B 1 220 ? -8.255 56.549 12.273 1.00 24.01 216 ALA B O 1
ATOM 4100 N N . LEU B 1 221 ? -6.364 57.767 12.142 1.00 23.01 217 LEU B N 1
ATOM 4101 C CA . LEU B 1 221 ? -6.830 58.727 13.138 1.00 27.20 217 LEU B CA 1
ATOM 4102 C C . LEU B 1 221 ? -7.978 59.583 12.612 1.00 29.11 217 LEU B C 1
ATOM 4103 O O . LEU B 1 221 ? -8.862 59.971 13.385 1.00 37.25 217 LEU B O 1
ATOM 4108 N N . LYS B 1 222 ? -7.985 59.891 11.313 1.00 26.43 218 LYS B N 1
ATOM 4109 C CA . LYS B 1 222 ? -9.124 60.593 10.726 1.00 30.19 218 LYS B CA 1
ATOM 4110 C C . LYS B 1 222 ? -10.393 59.754 10.830 1.00 25.33 218 LYS B C 1
ATOM 4111 O O . LYS B 1 222 ? -11.454 60.257 11.216 1.00 34.38 218 LYS B O 1
ATOM 4113 N N . VAL B 1 223 ? -10.300 58.467 10.484 1.00 28.42 219 VAL B N 1
ATOM 4114 C CA . VAL B 1 223 ? -11.455 57.578 10.588 1.00 31.45 219 VAL B CA 1
ATOM 4115 C C . VAL B 1 223 ? -11.891 57.441 12.040 1.00 29.32 219 VAL B C 1
ATOM 4116 O O . VAL B 1 223 ? -13.091 57.426 12.344 1.00 36.06 219 VAL B O 1
ATOM 4120 N N . TYR B 1 224 ? -10.928 57.336 12.960 1.00 28.32 220 TYR B N 1
ATOM 4121 C CA . TYR B 1 224 ? -11.273 57.218 14.376 1.00 30.48 220 TYR B CA 1
ATOM 4122 C C . TYR B 1 224 ? -12.066 58.432 14.848 1.00 33.68 220 TYR B C 1
ATOM 4123 O O . TYR B 1 224 ? -12.999 58.302 15.648 1.00 36.07 220 TYR B O 1
ATOM 4132 N N . LYS B 1 225 ? -11.706 59.623 14.364 1.00 33.57 221 LYS B N 1
ATOM 4133 C CA . LYS B 1 225 ? -12.422 60.828 14.770 1.00 37.65 221 LYS B CA 1
ATOM 4134 C C . LYS B 1 225 ? -13.862 60.815 14.270 1.00 35.33 221 LYS B C 1
ATOM 4135 O O . LYS B 1 225 ? -14.788 61.149 15.020 1.00 37.22 221 LYS B O 1
ATOM 4137 N N . GLU B 1 226 ? -14.073 60.419 13.013 1.00 30.26 222 GLU B N 1
ATOM 4138 C CA . GLU B 1 226 ? -15.427 60.374 12.470 1.00 32.53 222 GLU B CA 1
ATOM 4139 C C . GLU B 1 226 ? -16.268 59.313 13.169 1.00 36.14 222 GLU B C 1
ATOM 4140 O O . GLU B 1 226 ? -17.438 59.554 13.490 1.00 42.21 222 GLU B O 1
ATOM 4142 N N . ALA B 1 227 ? -15.690 58.136 13.418 1.00 34.54 223 ALA B N 1
ATOM 4143 C CA . ALA B 1 227 ? -16.441 57.068 14.071 1.00 37.72 223 ALA B CA 1
ATOM 4144 C C . ALA B 1 227 ? -16.844 57.452 15.491 1.00 38.37 223 ALA B C 1
ATOM 4145 O O . ALA B 1 227 ? -17.928 57.078 15.958 1.00 35.03 223 ALA B O 1
ATOM 4147 N N . ARG B 1 228 ? -15.982 58.186 16.203 1.00 33.36 224 ARG B N 1
ATOM 4148 C CA . ARG B 1 228 ? -16.304 58.550 17.579 1.00 37.79 224 ARG B CA 1
ATOM 4149 C C . ARG B 1 228 ? -17.383 59.624 17.632 1.00 43.02 224 ARG B C 1
ATOM 4150 O O . ARG B 1 228 ? -18.272 59.571 18.490 1.00 40.30 224 ARG B O 1
ATOM 4154 N N . LYS B 1 229 ? -17.325 60.603 16.722 1.00 36.31 225 LYS B N 1
ATOM 4155 C CA . LYS B 1 229 ? -18.352 61.642 16.680 1.00 41.90 225 LYS B CA 1
ATOM 4156 C C . LYS B 1 229 ? -19.730 61.047 16.421 1.00 44.56 225 LYS B C 1
ATOM 4157 O O . LYS B 1 229 ? -20.729 61.500 16.992 1.00 48.71 225 LYS B O 1
ATOM 4159 N N . LYS B 1 230 ? -19.802 60.028 15.566 1.00 43.42 226 LYS B N 1
ATOM 4160 C CA . LYS B 1 230 ? -21.056 59.352 15.267 1.00 41.58 226 LYS B CA 1
ATOM 4161 C C . LYS B 1 230 ? -21.438 58.322 16.324 1.00 49.13 226 LYS B C 1
ATOM 4162 O O . LYS B 1 230 ? -22.456 57.639 16.161 1.00 55.83 226 LYS B O 1
ATOM 4164 N N . GLY B 1 231 ? -20.649 58.186 17.389 1.00 42.14 227 GLY B N 1
ATOM 4165 C CA . GLY B 1 231 ? -20.946 57.217 18.424 1.00 31.78 227 GLY B CA 1
ATOM 4166 C C . GLY B 1 231 ? -20.678 55.779 18.045 1.00 46.71 227 GLY B C 1
ATOM 4167 O O . GLY B 1 231 ? -21.160 54.869 18.726 1.00 47.74 227 GLY B O 1
ATOM 4168 N N . ASP B 1 232 ? -19.914 55.543 16.976 1.00 44.14 228 ASP B N 1
ATOM 4169 C CA . ASP B 1 232 ? -19.586 54.190 16.522 1.00 42.91 228 ASP B CA 1
ATOM 4170 C C . ASP B 1 232 ? -18.258 53.791 17.152 1.00 39.61 228 ASP B C 1
ATOM 4171 O O . ASP B 1 232 ? -17.185 53.985 16.579 1.00 36.28 228 ASP B O 1
ATOM 4173 N N . LEU B 1 233 ? -18.335 53.226 18.358 1.00 35.58 229 LEU B N 1
ATOM 4174 C CA . LEU B 1 233 ? -17.130 52.936 19.125 1.00 37.87 229 LEU B CA 1
ATOM 4175 C C . LEU B 1 233 ? -16.389 51.714 18.594 1.00 30.11 229 LEU B C 1
ATOM 4176 O O . LEU B 1 233 ? -15.160 51.650 18.702 1.00 32.85 229 LEU B O 1
ATOM 4181 N N . ILE B 1 234 ? -17.105 50.747 18.014 1.00 27.38 230 ILE B N 1
ATOM 4182 C CA . ILE B 1 234 ? -16.439 49.582 17.437 1.00 27.36 230 ILE B CA 1
ATOM 4183 C C . ILE B 1 234 ? -15.595 49.984 16.231 1.00 29.40 230 ILE B C 1
ATOM 4184 O O . ILE B 1 234 ? -14.449 49.539 16.083 1.00 29.14 230 ILE B O 1
ATOM 4189 N N . ALA B 1 235 ? -16.142 50.830 15.353 1.00 28.14 231 ALA B N 1
ATOM 4190 C CA . ALA B 1 235 ? -15.378 51.301 14.200 1.00 24.65 231 ALA B CA 1
ATOM 4191 C C . ALA B 1 235 ? -14.177 52.131 14.631 1.00 27.65 231 ALA B C 1
ATOM 4192 O O . ALA B 1 235 ? -13.089 52.003 14.057 1.00 28.07 231 ALA B O 1
ATOM 4194 N N . ALA B 1 236 ? -14.358 52.993 15.636 1.00 27.97 232 ALA B N 1
ATOM 4195 C CA . ALA B 1 236 ? -13.252 53.818 16.114 1.00 24.41 232 ALA B CA 1
ATOM 4196 C C . ALA B 1 236 ? -12.148 52.963 16.714 1.00 25.80 232 ALA B C 1
ATOM 4197 O O . ALA B 1 236 ? -10.960 53.279 16.570 1.00 26.66 232 ALA B O 1
ATOM 4199 N N . ALA B 1 237 ? -12.519 51.869 17.384 1.00 21.20 233 ALA B N 1
ATOM 4200 C CA . ALA B 1 237 ? -11.515 50.988 17.969 1.00 21.09 233 ALA B CA 1
ATOM 4201 C C . ALA B 1 237 ? -10.744 50.238 16.889 1.00 19.18 233 ALA B C 1
ATOM 4202 O O . ALA B 1 237 ? -9.526 50.056 17.003 1.00 20.45 233 ALA B O 1
ATOM 4204 N N . ILE B 1 238 ? -11.432 49.791 15.836 1.00 20.55 234 ILE B N 1
ATOM 4205 C CA . ILE B 1 238 ? -10.744 49.118 14.736 1.00 16.67 234 ILE B CA 1
ATOM 4206 C C . ILE B 1 238 ? -9.818 50.090 14.011 1.00 17.98 234 ILE B C 1
ATOM 4207 O O . ILE B 1 238 ? -8.727 49.714 13.564 1.00 18.11 234 ILE B O 1
ATOM 4212 N N . ALA B 1 239 ? -10.229 51.354 13.889 1.00 17.74 235 ALA B N 1
ATOM 4213 C CA . ALA B 1 239 ? -9.354 52.359 13.294 1.00 17.96 235 ALA B CA 1
ATOM 4214 C C . ALA B 1 239 ? -8.067 52.517 14.097 1.00 17.36 235 ALA B C 1
ATOM 4215 O O . ALA B 1 239 ? -6.989 52.716 13.527 1.00 17.09 235 ALA B O 1
ATOM 4217 N N . LEU B 1 240 ? -8.159 52.434 15.426 1.00 17.55 236 LEU B N 1
ATOM 4218 C CA . LEU B 1 240 ? -6.955 52.547 16.242 1.00 16.84 236 LEU B CA 1
ATOM 4219 C C . LEU B 1 240 ? -6.080 51.305 16.117 1.00 15.67 236 LEU B C 1
ATOM 4220 O O . LEU B 1 240 ? -4.856 51.394 16.267 1.00 15.33 236 LEU B O 1
ATOM 4225 N N . ILE B 1 241 ? -6.678 50.146 15.837 1.00 15.17 237 ILE B N 1
ATOM 4226 C CA . ILE B 1 241 ? -5.878 48.975 15.492 1.00 14.20 237 ILE B CA 1
ATOM 4227 C C . ILE B 1 241 ? -5.041 49.254 14.246 1.00 14.19 237 ILE B C 1
ATOM 4228 O O . ILE B 1 241 ? -3.845 48.938 14.199 1.00 13.71 237 ILE B O 1
ATOM 4233 N N . ALA B 1 242 ? -5.652 49.866 13.226 1.00 14.87 238 ALA B N 1
ATOM 4234 C CA . ALA B 1 242 ? -4.913 50.185 12.007 1.00 16.34 238 ALA B CA 1
ATOM 4235 C C . ALA B 1 242 ? -3.768 51.151 12.287 1.00 15.30 238 ALA B C 1
ATOM 4236 O O . ALA B 1 242 ? -2.654 50.967 11.780 1.00 15.10 238 ALA B O 1
ATOM 4238 N N . ALA B 1 243 ? -4.017 52.179 13.101 1.00 15.87 239 ALA B N 1
ATOM 4239 C CA . ALA B 1 243 ? -2.957 53.119 13.448 1.00 16.25 239 ALA B CA 1
ATOM 4240 C C . ALA B 1 243 ? -1.830 52.429 14.206 1.00 15.53 239 ALA B C 1
ATOM 4241 O O . ALA B 1 243 ? -0.647 52.665 13.927 1.00 15.63 239 ALA B O 1
ATOM 4243 N N . ALA B 1 244 ? -2.176 51.573 15.170 1.00 14.91 240 ALA B N 1
ATOM 4244 C CA . ALA B 1 244 ? -1.156 50.897 15.966 1.00 14.31 240 ALA B CA 1
ATOM 4245 C C . ALA B 1 244 ? -0.315 49.957 15.109 1.00 13.73 240 ALA B C 1
ATOM 4246 O O . ALA B 1 244 ? 0.903 49.858 15.295 1.00 13.64 240 ALA B O 1
ATOM 4248 N N . ILE B 1 245 ? -0.941 49.265 14.158 1.00 13.46 241 ILE B N 1
ATOM 4249 C CA . ILE B 1 245 ? -0.176 48.415 13.248 1.00 13.11 241 ILE B CA 1
ATOM 4250 C C . ILE B 1 245 ? 0.712 49.263 12.336 1.00 13.78 241 ILE B C 1
ATOM 4251 O O . ILE B 1 245 ? 1.850 48.886 12.032 1.00 13.72 241 ILE B O 1
ATOM 4256 N N . ALA B 1 246 ? 0.217 50.427 11.898 1.00 14.55 242 ALA B N 1
ATOM 4257 C CA . ALA B 1 246 ? 1.044 51.319 11.081 1.00 15.34 242 ALA B CA 1
ATOM 4258 C C . ALA B 1 246 ? 2.285 51.782 11.840 1.00 15.55 242 ALA B C 1
ATOM 4259 O O . ALA B 1 246 ? 3.367 51.909 11.251 1.00 15.96 242 ALA B O 1
ATOM 4261 N N . VAL B 1 247 ? 2.155 52.044 13.145 1.00 15.43 243 VAL B N 1
ATOM 4262 C CA . VAL B 1 247 ? 3.321 52.477 13.912 1.00 15.76 243 VAL B CA 1
ATOM 4263 C C . VAL B 1 247 ? 4.319 51.333 14.070 1.00 15.16 243 VAL B C 1
ATOM 4264 O O . VAL B 1 247 ? 5.535 51.563 14.101 1.00 16.21 243 VAL B O 1
ATOM 4268 N N . ILE B 1 248 ? 3.839 50.093 14.185 1.00 14.25 244 ILE B N 1
ATOM 4269 C CA . ILE B 1 248 ? 4.736 48.939 14.115 1.00 13.77 244 ILE B CA 1
ATOM 4270 C C . ILE B 1 248 ? 5.511 48.952 12.793 1.00 14.27 244 ILE B C 1
ATOM 4271 O O . ILE B 1 248 ? 6.728 48.747 12.765 1.00 14.56 244 ILE B O 1
ATOM 4276 N N . ALA B 1 249 ? 4.805 49.202 11.688 1.00 14.52 245 ALA B N 1
ATOM 4277 C CA . ALA B 1 249 ? 5.482 49.305 10.394 1.00 15.19 245 ALA B CA 1
ATOM 4278 C C . ALA B 1 249 ? 6.540 50.401 10.418 1.00 16.33 245 ALA B C 1
ATOM 4279 O O . ALA B 1 249 ? 7.666 50.200 9.944 1.00 17.53 245 ALA B O 1
ATOM 4281 N N . LEU B 1 250 ? 6.203 51.564 10.979 1.00 16.58 246 LEU B N 1
ATOM 4282 C CA . LEU B 1 250 ? 7.177 52.641 11.090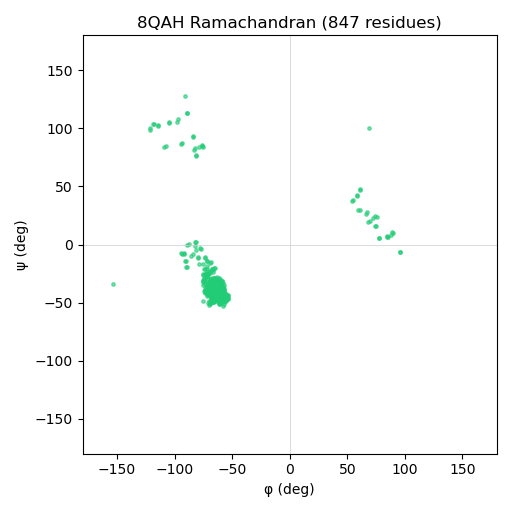 1.00 17.63 246 LEU B CA 1
ATOM 4283 C C . LEU B 1 250 ? 8.364 52.222 11.945 1.00 17.92 246 LEU B C 1
ATOM 4284 O O . LEU B 1 250 ? 9.516 52.506 11.599 1.00 22.77 246 LEU B O 1
ATOM 4289 N N . ALA B 1 251 ? 8.103 51.537 13.063 1.00 16.75 247 ALA B N 1
ATOM 4290 C CA . ALA B 1 251 ? 9.191 51.096 13.932 1.00 16.79 247 ALA B CA 1
ATOM 4291 C C . ALA B 1 251 ? 10.099 50.096 13.220 1.00 17.61 247 ALA B C 1
ATOM 4292 O O . ALA B 1 251 ? 11.330 50.186 13.310 1.00 18.84 247 ALA B O 1
ATOM 4294 N N . ILE B 1 252 ? 9.514 49.133 12.507 1.00 16.07 248 ILE B N 1
ATOM 4295 C CA . ILE B 1 252 ? 10.326 48.207 11.727 1.00 16.47 248 ILE B CA 1
ATOM 4296 C C . ILE B 1 252 ? 11.044 48.946 10.605 1.00 18.77 248 ILE B C 1
ATOM 4297 O O . ILE B 1 252 ? 12.213 48.668 10.311 1.00 23.44 248 ILE B O 1
ATOM 4302 N N . ALA B 1 253 ? 10.360 49.896 9.962 1.00 17.85 249 ALA B N 1
ATOM 4303 C CA . ALA B 1 253 ? 11.003 50.685 8.913 1.00 21.80 249 ALA B CA 1
ATOM 4304 C C . ALA B 1 253 ? 12.219 51.427 9.452 1.00 24.21 249 ALA B C 1
ATOM 4305 O O . ALA B 1 253 ? 13.231 51.565 8.754 1.00 27.71 249 ALA B O 1
ATOM 4307 N N . ALA B 1 254 ? 12.135 51.917 10.691 1.00 21.07 250 ALA B N 1
ATOM 4308 C CA . ALA B 1 254 ? 13.280 52.575 11.312 1.00 25.77 250 ALA B CA 1
ATOM 4309 C C . ALA B 1 254 ? 14.429 51.597 11.543 1.00 31.84 250 ALA B C 1
ATOM 4310 O O . ALA B 1 254 ? 15.601 51.972 11.424 1.00 34.14 250 ALA B O 1
ATOM 4312 N N . ILE B 1 255 ? 14.118 50.347 11.895 1.00 29.11 251 ILE B N 1
ATOM 4313 C CA . ILE B 1 255 ? 15.165 49.338 12.034 1.00 28.02 251 ILE B CA 1
ATOM 4314 C C . ILE B 1 255 ? 15.824 49.073 10.686 1.00 32.52 251 ILE B C 1
ATOM 4315 O O . ILE B 1 255 ? 17.053 49.001 10.579 1.00 35.92 251 ILE B O 1
ATOM 4320 N N . ALA B 1 256 ? 15.011 48.914 9.638 1.00 30.58 252 ALA B N 1
ATOM 4321 C CA . ALA B 1 256 ? 15.556 48.656 8.309 1.00 30.71 252 ALA B CA 1
ATOM 4322 C C . ALA B 1 256 ? 16.424 49.807 7.820 1.00 35.65 252 ALA B C 1
ATOM 4323 O O . ALA B 1 256 ? 17.397 49.585 7.090 1.00 42.88 252 ALA B O 1
ATOM 4325 N N . ALA B 1 257 ? 16.089 51.037 8.201 1.00 36.89 253 ALA B N 1
ATOM 4326 C CA . ALA B 1 257 ? 16.849 52.206 7.786 1.00 37.17 253 ALA B CA 1
ATOM 4327 C C . ALA B 1 257 ? 17.948 52.587 8.768 1.00 37.01 253 ALA B C 1
ATOM 4328 O O . ALA B 1 257 ? 18.758 53.464 8.451 1.00 43.04 253 ALA B O 1
ATOM 4330 N N . GLY B 1 258 ? 18.001 51.950 9.934 1.00 38.09 254 GLY B N 1
ATOM 4331 C CA . GLY B 1 258 ? 18.967 52.350 10.951 1.00 41.58 254 GLY B CA 1
ATOM 4332 C C . GLY B 1 258 ? 18.892 53.822 11.299 1.00 44.53 254 GLY B C 1
ATOM 4333 O O . GLY B 1 258 ? 19.923 54.454 11.554 1.00 47.96 254 GLY B O 1
ATOM 4334 N N . ASP B 1 259 ? 17.682 54.376 11.325 1.00 40.76 255 ASP B N 1
ATOM 4335 C CA . ASP B 1 259 ? 17.463 55.803 11.553 1.00 37.92 255 ASP B CA 1
ATOM 4336 C C . ASP B 1 259 ? 16.734 55.976 12.881 1.00 38.29 255 ASP B C 1
ATOM 4337 O O . ASP B 1 259 ? 15.516 55.792 12.958 1.00 37.26 255 ASP B O 1
ATOM 4339 N N . LYS B 1 260 ? 17.485 56.359 13.917 1.00 42.61 256 LYS B N 1
ATOM 4340 C CA . LYS B 1 260 ? 16.927 56.543 15.253 1.00 37.59 256 LYS B CA 1
ATOM 4341 C C . LYS B 1 260 ? 15.979 57.732 15.339 1.00 33.22 256 LYS B C 1
ATOM 4342 O O . LYS B 1 260 ? 15.242 57.846 16.325 1.00 30.84 256 LYS B O 1
ATOM 4344 N N . GLU B 1 261 ? 15.984 58.622 14.346 1.00 35.51 257 GLU B N 1
ATOM 4345 C CA . GLU B 1 261 ? 15.003 59.700 14.340 1.00 32.30 257 GLU B CA 1
ATOM 4346 C C . GLU B 1 261 ? 13.608 59.165 14.043 1.00 29.00 257 GLU B C 1
ATOM 4347 O O . GLU B 1 261 ? 12.628 59.595 14.663 1.00 30.93 257 GLU B O 1
ATOM 4349 N N . LEU B 1 262 ? 13.505 58.204 13.119 1.00 28.90 258 LEU B N 1
ATOM 4350 C CA . LEU B 1 262 ? 12.221 57.560 12.855 1.00 30.92 258 LEU B CA 1
ATOM 4351 C C . LEU B 1 262 ? 11.771 56.701 14.028 1.00 27.14 258 LEU B C 1
ATOM 4352 O O . LEU B 1 262 ? 10.567 56.602 14.291 1.00 30.39 258 LEU B O 1
ATOM 4354 N N . ALA B 1 263 ? 12.715 56.071 14.735 1.00 25.63 259 ALA B N 1
ATOM 4355 C CA . ALA B 1 263 ? 12.369 55.290 15.920 1.00 26.91 259 ALA B CA 1
ATOM 4356 C C . ALA B 1 263 ? 11.729 56.169 16.986 1.00 23.93 259 ALA B C 1
ATOM 4357 O O . ALA B 1 263 ? 10.667 55.838 17.526 1.00 21.34 259 ALA B O 1
ATOM 4359 N N . LYS B 1 264 ? 12.370 57.298 17.307 1.00 24.21 260 LYS B N 1
ATOM 4360 C CA . LYS B 1 264 ? 11.803 58.220 18.287 1.00 24.51 260 LYS B CA 1
ATOM 4361 C C . LYS B 1 264 ? 10.434 58.729 17.849 1.00 26.28 260 LYS B C 1
ATOM 4362 O O . LYS B 1 264 ? 9.555 58.947 18.691 1.00 30.10 260 LYS B O 1
ATOM 4364 N N . LYS B 1 265 ? 10.235 58.920 16.542 1.00 24.51 261 LYS B N 1
ATOM 4365 C CA . LYS B 1 265 ? 8.930 59.334 16.040 1.00 22.85 261 LYS B CA 1
ATOM 4366 C C . LYS B 1 265 ? 7.897 58.225 16.206 1.00 28.29 261 LYS B C 1
ATOM 4367 O O . LYS B 1 265 ? 6.745 58.492 16.570 1.00 25.44 261 LYS B O 1
ATOM 4373 N N . ALA B 1 266 ? 8.287 56.976 15.934 1.00 27.51 262 ALA B N 1
ATOM 4374 C CA . ALA B 1 266 ? 7.381 55.851 16.155 1.00 21.53 262 ALA B CA 1
ATOM 4375 C C . ALA B 1 266 ? 6.943 55.773 17.613 1.00 21.93 262 ALA B C 1
ATOM 4376 O O . ALA B 1 266 ? 5.762 55.541 17.903 1.00 20.24 262 ALA B O 1
ATOM 4378 N N . ALA B 1 267 ? 7.884 55.947 18.545 1.00 26.06 263 ALA B N 1
ATOM 4379 C CA . ALA B 1 267 ? 7.541 55.921 19.966 1.00 26.09 263 ALA B CA 1
ATOM 4380 C C . ALA B 1 267 ? 6.535 57.012 20.319 1.00 28.44 263 ALA B C 1
ATOM 4381 O O . ALA B 1 267 ? 5.639 56.798 21.145 1.00 31.07 263 ALA B O 1
ATOM 4383 N N . GLU B 1 268 ? 6.663 58.189 19.704 1.00 25.45 264 GLU B N 1
ATOM 4384 C CA . GLU B 1 268 ? 5.699 59.252 19.960 1.00 25.11 264 GLU B CA 1
ATOM 4385 C C . GLU B 1 268 ? 4.319 58.870 19.444 1.00 21.35 264 GLU B C 1
ATOM 4386 O O . GLU B 1 268 ? 3.318 59.002 20.158 1.00 24.24 264 GLU B O 1
ATOM 4388 N N . LEU B 1 269 ? 4.248 58.382 18.203 1.00 26.26 265 LEU B N 1
ATOM 4389 C CA . LEU B 1 269 ? 2.965 57.981 17.637 1.00 22.78 265 LEU B CA 1
ATOM 4390 C C . LEU B 1 269 ? 2.363 56.807 18.402 1.00 23.41 265 LEU B C 1
ATOM 4391 O O . LEU B 1 269 ? 1.147 56.759 18.620 1.00 22.65 265 LEU B O 1
ATOM 4396 N N . ALA B 1 270 ? 3.200 55.862 18.841 1.00 22.69 266 ALA B N 1
ATOM 4397 C CA . ALA B 1 270 ? 2.684 54.721 19.594 1.00 22.23 266 ALA B CA 1
ATOM 4398 C C . ALA B 1 270 ? 2.045 55.165 20.905 1.00 19.52 266 ALA B C 1
ATOM 4399 O O . ALA B 1 270 ? 0.993 54.645 21.297 1.00 20.46 266 ALA B O 1
ATOM 4401 N N . LYS B 1 271 ? 2.661 56.127 21.598 1.00 23.65 267 LYS B N 1
ATOM 4402 C CA . LYS B 1 271 ? 2.069 56.615 22.843 1.00 25.18 267 LYS B CA 1
ATOM 4403 C C . LYS B 1 271 ? 0.737 57.311 22.589 1.00 23.46 267 LYS B C 1
ATOM 4404 O O . LYS B 1 271 ? -0.181 57.209 23.412 1.00 21.36 267 LYS B O 1
ATOM 4406 N N . LYS B 1 272 ? 0.606 58.005 21.455 1.00 19.76 268 LYS B N 1
ATOM 4407 C CA . LYS B 1 272 ? -0.646 58.688 21.145 1.00 19.89 268 LYS B CA 1
ATOM 4408 C C . LYS B 1 272 ? -1.764 57.687 20.884 1.00 20.41 268 LYS B C 1
ATOM 4409 O O . LYS B 1 272 ? -2.870 57.821 21.425 1.00 20.61 268 LYS B O 1
ATOM 4411 N N . VAL B 1 273 ? -1.502 56.681 20.044 1.00 17.79 269 VAL B N 1
ATOM 4412 C CA . VAL B 1 273 ? -2.489 55.628 19.814 1.00 18.41 269 VAL B CA 1
ATOM 4413 C C . VAL B 1 273 ? -2.886 54.969 21.135 1.00 16.80 269 VAL B C 1
ATOM 4414 O O . VAL B 1 273 ? -4.075 54.791 21.427 1.00 16.91 269 VAL B O 1
ATOM 4418 N N . LEU B 1 274 ? -1.890 54.618 21.956 1.00 16.57 270 LEU B N 1
ATOM 4419 C CA . LEU B 1 274 ? -2.169 53.969 23.235 1.00 16.58 270 LEU B CA 1
ATOM 4420 C C . LEU B 1 274 ? -3.145 54.773 24.087 1.00 21.64 270 LEU B C 1
ATOM 4421 O O . LEU B 1 274 ? -4.096 54.211 24.644 1.00 22.96 270 LEU B O 1
ATOM 4426 N N . GLU B 1 275 ? -2.949 56.094 24.178 1.00 21.97 271 GLU B N 1
ATOM 4427 C CA . GLU B 1 275 ? -3.794 56.901 25.056 1.00 22.74 271 GLU B CA 1
ATOM 4428 C C . GLU B 1 275 ? -5.223 56.987 24.535 1.00 20.41 271 GLU B C 1
ATOM 4429 O O . GLU B 1 275 ? -6.177 56.903 25.317 1.00 24.44 271 GLU B O 1
ATOM 4431 N N . LEU B 1 276 ? -5.390 57.130 23.216 1.00 19.93 272 LEU B N 1
ATOM 4432 C CA . LEU B 1 276 ? -6.730 57.159 22.633 1.00 20.13 272 LEU B CA 1
ATOM 4433 C C . LEU B 1 276 ? -7.449 55.830 22.830 1.00 24.18 272 LEU B C 1
ATOM 4434 O O . LEU B 1 276 ? -8.648 55.803 23.134 1.00 29.62 272 LEU B O 1
ATOM 4439 N N . ALA B 1 277 ? -6.733 54.715 22.660 1.00 18.59 273 ALA B N 1
ATOM 4440 C CA . ALA B 1 277 ? -7.360 53.405 22.804 1.00 17.82 273 ALA B CA 1
ATOM 4441 C C . ALA B 1 277 ? -7.817 53.178 24.237 1.00 18.28 273 ALA B C 1
ATOM 4442 O O . ALA B 1 277 ? -8.934 52.703 24.471 1.00 22.32 273 ALA B O 1
ATOM 4444 N N . ARG B 1 278 ? -6.970 53.521 25.208 1.00 18.77 274 ARG B N 1
ATOM 4445 C CA . ARG B 1 278 ? -7.370 53.425 26.607 1.00 22.73 274 ARG B CA 1
ATOM 4446 C C . ARG B 1 278 ? -8.567 54.319 26.908 1.00 24.94 274 ARG B C 1
ATOM 4447 O O . ARG B 1 278 ? -9.406 53.972 27.748 1.00 26.83 274 ARG B O 1
ATOM 4455 N N . GLU B 1 279 ? -8.659 55.472 26.241 1.00 25.15 275 GLU B N 1
ATOM 4456 C CA . GLU B 1 279 ? -9.808 56.352 26.430 1.00 25.58 275 GLU B CA 1
ATOM 4457 C C . GLU B 1 279 ? -11.090 55.701 25.920 1.00 25.08 275 GLU B C 1
ATOM 4458 O O . GLU B 1 279 ? -12.113 55.701 26.616 1.00 40.79 275 GLU B O 1
ATOM 4460 N N . ILE B 1 280 ? -11.059 55.147 24.707 1.00 25.22 276 ILE B N 1
ATOM 4461 C CA . ILE B 1 280 ? -12.251 54.515 24.146 1.00 25.89 276 ILE B CA 1
ATOM 4462 C C . ILE B 1 280 ? -12.657 53.298 24.964 1.00 32.29 276 ILE B C 1
ATOM 4463 O O . ILE B 1 280 ? -13.853 53.016 25.120 1.00 33.47 276 ILE B O 1
ATOM 4466 N N . ALA B 1 281 ? -11.683 52.568 25.512 1.00 24.75 277 ALA B N 1
ATOM 4467 C CA . ALA B 1 281 ? -12.011 51.409 26.335 1.00 26.62 277 ALA B CA 1
ATOM 4468 C C . ALA B 1 281 ? -12.745 51.830 27.597 1.00 29.79 277 ALA B C 1
ATOM 4469 O O . ALA B 1 281 ? -13.766 51.236 27.961 1.00 33.50 277 ALA B O 1
ATOM 4471 N N . LYS B 1 282 ? -12.247 52.870 28.271 1.00 29.33 278 LYS B N 1
ATOM 4472 C CA . LYS B 1 282 ? -12.895 53.333 29.493 1.00 35.17 278 LYS B CA 1
ATOM 4473 C C . LYS B 1 282 ? -14.308 53.831 29.211 1.00 33.00 278 LYS B C 1
ATOM 4474 O O . LYS B 1 282 ? -15.243 53.522 29.958 1.00 40.38 278 LYS B O 1
ATOM 4476 N N . GLU B 1 283 ? -14.486 54.586 28.123 1.00 28.88 279 GLU B N 1
ATOM 4477 C CA . GLU B 1 283 ? -15.814 55.085 27.780 1.00 30.89 279 GLU B CA 1
ATOM 4478 C C . GLU B 1 283 ? -16.762 53.941 27.441 1.00 37.52 279 GLU B C 1
ATOM 4479 O O . GLU B 1 283 ? -17.905 53.910 27.911 1.00 42.26 279 GLU B O 1
ATOM 4481 N N . ALA B 1 284 ? -16.303 52.982 26.632 1.00 30.78 280 ALA B N 1
ATOM 4482 C CA . ALA B 1 284 ? -17.152 51.842 26.299 1.00 32.01 280 ALA B CA 1
ATOM 4483 C C . ALA B 1 284 ? -17.457 50.999 27.531 1.00 37.58 280 ALA B C 1
ATOM 4484 O O . ALA B 1 284 ? -18.589 50.530 27.708 1.00 34.08 280 ALA B O 1
ATOM 4486 N N . ARG B 1 285 ? -16.469 50.824 28.412 1.00 39.66 281 ARG B N 1
ATOM 4487 C CA . ARG B 1 285 ? -16.667 49.989 29.592 1.00 41.22 281 ARG B CA 1
ATOM 4488 C C . ARG B 1 285 ? -17.718 50.585 30.520 1.00 46.79 281 ARG B C 1
ATOM 4489 O O . ARG B 1 285 ? -18.534 49.852 31.090 1.00 45.01 281 ARG B O 1
ATOM 4497 N N . LYS B 1 286 ? -17.713 51.913 30.687 1.00 45.88 282 LYS B N 1
ATOM 4498 C CA . LYS B 1 286 ? -18.748 52.558 31.489 1.00 41.51 282 LYS B CA 1
ATOM 4499 C C . LYS B 1 286 ? -20.126 52.343 30.876 1.00 43.23 282 LYS B C 1
ATOM 4500 O O . LYS B 1 286 ? -21.102 52.092 31.594 1.00 51.82 282 LYS B O 1
ATOM 4502 N N . LYS B 1 287 ? -20.223 52.428 29.550 1.00 43.17 283 LYS B N 1
ATOM 4503 C CA . LYS B 1 287 ? -21.477 52.187 28.846 1.00 42.79 283 LYS B CA 1
ATOM 4504 C C . LYS B 1 287 ? -21.815 50.704 28.715 1.00 42.23 283 LYS B C 1
ATOM 4505 O O . LYS B 1 287 ? -22.891 50.372 28.206 1.00 45.37 283 LYS B O 1
ATOM 4507 N N . GLY B 1 288 ? -20.936 49.809 29.160 1.00 39.80 284 GLY B N 1
ATOM 4508 C CA . GLY B 1 288 ? -21.186 48.389 29.046 0.00 39.11 284 GLY B CA 1
ATOM 4509 C C . GLY B 1 288 ? -20.959 47.791 27.677 1.00 40.40 284 GLY B C 1
ATOM 4510 O O . GLY B 1 288 ? -21.258 46.607 27.485 1.00 46.28 284 GLY B O 1
ATOM 4511 N N . ASP B 1 289 ? -20.445 48.564 26.717 1.00 39.65 285 ASP B N 1
ATOM 4512 C CA . ASP B 1 289 ? -20.154 48.061 25.372 1.00 31.26 285 ASP B CA 1
ATOM 4513 C C . ASP B 1 289 ? -18.803 47.350 25.408 1.00 27.45 285 ASP B C 1
ATOM 4514 O O . ASP B 1 289 ? -17.771 47.863 24.966 1.00 30.77 285 ASP B O 1
ATOM 4516 N N . LEU B 1 290 ? -18.815 46.127 25.942 1.00 25.31 286 LEU B N 1
ATOM 4517 C CA . LEU B 1 290 ? -17.561 45.441 26.233 1.00 25.64 286 LEU B CA 1
ATOM 4518 C C . LEU B 1 290 ? -16.848 44.933 24.982 1.00 21.22 286 LEU B C 1
ATOM 4519 O O . LEU B 1 290 ? -15.621 44.792 25.004 1.00 22.19 286 LEU B O 1
ATOM 4522 N N . ILE B 1 291 ? -17.569 44.679 23.889 1.00 20.64 287 ILE B N 1
ATOM 4523 C CA . ILE B 1 291 ? -16.894 44.318 22.642 1.00 22.74 287 ILE B CA 1
ATOM 4524 C C . ILE B 1 291 ? -16.048 45.485 22.149 1.00 22.72 287 ILE B C 1
ATOM 4525 O O . ILE B 1 291 ? -14.902 45.302 21.716 1.00 21.63 287 ILE B O 1
ATOM 4530 N N . ALA B 1 292 ? -16.595 46.703 22.217 1.00 20.71 288 ALA B N 1
ATOM 4531 C CA . ALA B 1 292 ? -15.838 47.885 21.820 1.00 19.97 288 ALA B CA 1
ATOM 4532 C C . ALA B 1 292 ? -14.622 48.096 22.712 1.00 19.28 288 ALA B C 1
ATOM 4533 O O . ALA B 1 292 ? -13.553 48.484 22.228 1.00 19.38 288 ALA B O 1
ATOM 4535 N N . ALA B 1 293 ? -14.768 47.859 24.022 1.00 20.18 289 ALA B N 1
ATOM 4536 C CA . ALA B 1 293 ? -13.645 48.051 24.938 1.00 19.31 289 ALA B CA 1
ATOM 4537 C C . ALA B 1 293 ? -12.544 47.027 24.696 1.00 19.13 289 ALA B C 1
ATOM 4538 O O . ALA B 1 293 ? -11.353 47.369 24.706 1.00 17.18 289 ALA B O 1
ATOM 4540 N N . ALA B 1 294 ? -12.923 45.766 24.470 1.00 17.46 290 ALA B N 1
ATOM 4541 C CA . ALA B 1 294 ? -11.931 44.729 24.209 1.00 16.18 290 ALA B CA 1
ATOM 4542 C C . ALA B 1 294 ? -11.214 44.971 22.884 1.00 14.92 290 ALA B C 1
ATOM 4543 O O . ALA B 1 294 ? -9.998 44.769 22.786 1.00 14.19 290 ALA B O 1
ATOM 4545 N N . ILE B 1 295 ? -11.945 45.395 21.848 1.00 14.97 291 ILE B N 1
ATOM 4546 C CA . ILE B 1 295 ? -11.294 45.737 20.586 1.00 14.07 291 ILE B CA 1
ATOM 4547 C C . ILE B 1 295 ? -10.349 46.916 20.785 1.00 14.12 291 ILE B C 1
ATOM 4548 O O . ILE B 1 295 ? -9.234 46.937 20.252 1.00 14.52 291 ILE B O 1
ATOM 4553 N N . ALA B 1 296 ? -10.774 47.910 21.571 1.00 15.21 292 ALA B N 1
ATOM 4554 C CA . ALA B 1 296 ? -9.908 49.049 21.858 1.00 15.45 292 ALA B CA 1
ATOM 4555 C C . ALA B 1 296 ? -8.643 48.614 22.591 1.00 14.92 292 ALA B C 1
ATOM 4556 O O . ALA B 1 296 ? -7.560 49.162 22.355 1.00 14.59 292 ALA B O 1
ATOM 4558 N N . LEU B 1 297 ? -8.760 47.638 23.496 1.00 14.98 293 LEU B N 1
ATOM 4559 C CA . LEU B 1 297 ? -7.586 47.193 24.233 1.00 14.62 293 LEU B CA 1
ATOM 4560 C C . LEU B 1 297 ? -6.663 46.336 23.376 1.00 13.30 293 LEU B C 1
ATOM 4561 O O . LEU B 1 297 ? -5.475 46.218 23.699 1.00 13.31 293 LEU B O 1
ATOM 4566 N N . ILE B 1 298 ? -7.171 45.742 22.292 1.00 12.70 294 ILE B N 1
ATOM 4567 C CA . ILE B 1 298 ? -6.278 45.156 21.295 1.00 11.63 294 ILE B CA 1
ATOM 4568 C C . ILE B 1 298 ? -5.410 46.242 20.678 1.00 11.56 294 ILE B C 1
ATOM 4569 O O . ILE B 1 298 ? -4.189 46.090 20.558 1.00 11.08 294 ILE B O 1
ATOM 4574 N N . ALA B 1 299 ? -6.032 47.364 20.286 1.00 12.18 295 ALA B N 1
ATOM 4575 C CA . ALA B 1 299 ? -5.275 48.483 19.726 1.00 12.37 295 ALA B CA 1
ATOM 4576 C C . ALA B 1 299 ? -4.248 49.008 20.719 1.00 13.38 295 ALA B C 1
ATOM 4577 O O . ALA B 1 299 ? -3.121 49.350 20.336 1.00 12.52 295 ALA B O 1
ATOM 4579 N N . ALA B 1 300 ? -4.625 49.087 22.002 1.00 13.31 296 ALA B N 1
ATOM 4580 C CA . ALA B 1 300 ? -3.675 49.514 23.022 1.00 13.75 296 ALA B CA 1
ATOM 4581 C C . ALA B 1 300 ? -2.495 48.555 23.107 1.00 12.95 296 ALA B C 1
ATOM 4582 O O . ALA B 1 300 ? -1.336 48.987 23.152 1.00 15.08 296 ALA B O 1
ATOM 4584 N N . ALA B 1 301 ? -2.766 47.249 23.099 1.00 12.30 297 ALA B N 1
ATOM 4585 C CA . ALA B 1 301 ? -1.690 46.271 23.224 1.00 11.64 297 ALA B CA 1
ATOM 4586 C C . ALA B 1 301 ? -0.800 46.262 21.984 1.00 10.98 297 ALA B C 1
ATOM 4587 O O . ALA B 1 301 ? 0.423 46.116 22.094 1.00 10.82 297 ALA B O 1
ATOM 4589 N N . ILE B 1 302 ? -1.389 46.421 20.798 1.00 10.74 298 ILE B N 1
ATOM 4590 C CA . ILE B 1 302 ? -0.582 46.505 19.579 1.00 10.38 298 ILE B CA 1
ATOM 4591 C C . ILE B 1 302 ? 0.296 47.755 19.604 1.00 11.01 298 ILE B C 1
ATOM 4592 O O . ILE B 1 302 ? 1.462 47.717 19.190 1.00 10.92 298 ILE B O 1
ATOM 4597 N N . ALA B 1 303 ? -0.233 48.873 20.116 1.00 11.81 299 ALA B N 1
ATOM 4598 C CA . ALA B 1 303 ? 0.576 50.087 20.216 1.00 12.57 299 ALA B CA 1
ATOM 4599 C C . ALA B 1 303 ? 1.768 49.892 21.148 1.00 12.67 299 ALA B C 1
ATOM 4600 O O . ALA B 1 303 ? 2.857 50.417 20.891 1.00 13.02 299 ALA B O 1
ATOM 4602 N N . VAL B 1 304 ? 1.588 49.141 22.240 1.00 12.77 300 VAL B N 1
ATOM 4603 C CA . VAL B 1 304 ? 2.719 48.924 23.137 1.00 12.71 300 VAL B CA 1
ATOM 4604 C C . VAL B 1 304 ? 3.765 48.033 22.476 1.00 12.01 300 VAL B C 1
ATOM 4605 O O . VAL B 1 304 ? 4.967 48.196 22.718 1.00 12.71 300 VAL B O 1
ATOM 4609 N N . ILE B 1 305 ? 3.346 47.098 21.620 1.00 11.91 301 ILE B N 1
ATOM 4610 C CA . ILE B 1 305 ? 4.319 46.343 20.827 1.00 13.01 301 ILE B CA 1
ATOM 4611 C C . ILE B 1 305 ? 5.168 47.294 19.986 1.00 13.28 301 ILE B C 1
ATOM 4612 O O . ILE B 1 305 ? 6.397 47.164 19.920 1.00 13.95 301 ILE B O 1
ATOM 4617 N N . ALA B 1 306 ? 4.521 48.260 19.327 1.00 11.93 302 ALA B N 1
ATOM 4618 C CA . ALA B 1 306 ? 5.263 49.252 18.548 1.00 17.91 302 ALA B CA 1
ATOM 4619 C C . ALA B 1 306 ? 6.232 50.025 19.430 1.00 18.68 302 ALA B C 1
ATOM 4620 O O . ALA B 1 306 ? 7.362 50.320 19.018 1.00 14.43 302 ALA B O 1
ATOM 4622 N N . LEU B 1 307 ? 5.799 50.374 20.642 1.00 13.41 303 LEU B N 1
ATOM 4623 C CA . LEU B 1 307 ? 6.689 51.012 21.606 1.00 17.51 303 LEU B CA 1
ATOM 4624 C C . LEU B 1 307 ? 7.914 50.147 21.874 1.00 21.00 303 LEU B C 1
ATOM 4625 O O . LEU B 1 307 ? 9.049 50.641 21.869 1.00 23.87 303 LEU B O 1
ATOM 4630 N N . ALA B 1 308 ? 7.699 48.850 22.117 1.00 13.30 304 ALA B N 1
ATOM 4631 C CA . ALA B 1 308 ? 8.810 47.942 22.392 1.00 16.82 304 ALA B CA 1
ATOM 4632 C C . ALA B 1 308 ? 9.757 47.857 21.202 1.00 18.85 304 ALA B C 1
ATOM 4633 O O . ALA B 1 308 ? 10.983 47.909 21.363 1.00 23.60 304 ALA B O 1
ATOM 4635 N N . ILE B 1 309 ? 9.204 47.722 19.996 1.00 15.81 305 ILE B N 1
ATOM 4636 C CA . ILE B 1 309 ? 10.031 47.675 18.793 1.00 18.16 305 ILE B CA 1
ATOM 4637 C C . ILE B 1 309 ? 10.735 49.012 18.565 1.00 19.23 305 ILE B C 1
ATOM 4638 O O . ILE B 1 309 ? 11.881 49.053 18.103 1.00 20.00 305 ILE B O 1
ATOM 4643 N N . ALA B 1 310 ? 10.066 50.125 18.888 1.00 19.71 306 ALA B N 1
ATOM 4644 C CA . ALA B 1 310 ? 10.701 51.436 18.765 1.00 26.33 306 ALA B CA 1
ATOM 4645 C C . ALA B 1 310 ? 11.858 51.608 19.743 1.00 25.10 306 ALA B C 1
ATOM 4646 O O . ALA B 1 310 ? 12.796 52.361 19.464 1.00 27.32 306 ALA B O 1
ATOM 4648 N N . ALA B 1 311 ? 11.809 50.942 20.895 1.00 25.79 307 ALA B N 1
ATOM 4649 C CA . ALA B 1 311 ? 12.922 51.042 21.831 1.00 30.81 307 ALA B CA 1
ATOM 4650 C C . ALA B 1 311 ? 14.148 50.297 21.314 1.00 29.62 307 ALA B C 1
ATOM 4651 O O . ALA B 1 311 ? 15.283 50.746 21.509 1.00 31.04 307 ALA B O 1
ATOM 4653 N N . ILE B 1 312 ? 13.939 49.159 20.650 1.00 29.36 308 ILE B N 1
ATOM 4654 C CA . ILE B 1 312 ? 15.054 48.441 20.035 1.00 34.65 308 ILE B CA 1
ATOM 4655 C C . ILE B 1 312 ? 15.693 49.286 18.937 1.00 29.81 308 ILE B C 1
ATOM 4656 O O . ILE B 1 312 ? 16.920 49.421 18.869 1.00 33.91 308 ILE B O 1
ATOM 4661 N N . ALA B 1 313 ? 14.867 49.878 18.068 1.00 28.54 309 ALA B N 1
ATOM 4662 C CA . ALA B 1 313 ? 15.393 50.672 16.959 1.00 31.05 309 ALA B CA 1
ATOM 4663 C C . ALA B 1 313 ? 16.214 51.859 17.443 1.00 32.74 309 ALA B C 1
ATOM 4664 O O . ALA B 1 313 ? 17.149 52.290 16.756 1.00 34.72 309 ALA B O 1
ATOM 4666 N N . ALA B 1 314 ? 15.892 52.398 18.615 1.00 35.28 310 ALA B N 1
ATOM 4667 C CA . ALA B 1 314 ? 16.629 53.521 19.173 1.00 30.80 310 ALA B CA 1
ATOM 4668 C C . ALA B 1 314 ? 17.737 53.088 20.124 1.00 30.03 310 ALA B C 1
ATOM 4669 O O . ALA B 1 314 ? 18.544 53.930 20.531 1.00 36.03 310 ALA B O 1
ATOM 4671 N N . GLY B 1 315 ? 17.810 51.801 20.460 1.00 30.55 311 GLY B N 1
ATOM 4672 C CA . GLY B 1 315 ? 18.784 51.320 21.428 1.00 33.77 311 GLY B CA 1
ATOM 4673 C C . GLY B 1 315 ? 18.644 51.917 22.812 1.00 37.22 311 GLY B C 1
ATOM 4674 O O . GLY B 1 315 ? 19.643 52.037 23.530 1.00 42.33 311 GLY B O 1
ATOM 4675 N N . ASP B 1 316 ? 17.427 52.289 23.214 1.00 37.57 312 ASP B N 1
ATOM 4676 C CA . ASP B 1 316 ? 17.174 52.990 24.472 1.00 34.28 312 ASP B CA 1
ATOM 4677 C C . ASP B 1 316 ? 16.556 52.017 25.472 1.00 32.62 312 ASP B C 1
ATOM 4678 O O . ASP B 1 316 ? 15.373 51.677 25.363 1.00 32.89 312 ASP B O 1
ATOM 4680 N N . LYS B 1 317 ? 17.354 51.583 26.453 1.00 34.50 313 LYS B N 1
ATOM 4681 C CA . LYS B 1 317 ? 16.864 50.625 27.443 1.00 31.37 313 LYS B CA 1
ATOM 4682 C C . LYS B 1 317 ? 15.868 51.257 28.410 1.00 29.70 313 LYS B C 1
ATOM 4683 O O . LYS B 1 317 ? 15.028 50.549 28.979 1.00 29.66 313 LYS B O 1
ATOM 4685 N N . GLU B 1 318 ? 15.954 52.573 28.630 1.00 32.53 314 GLU B N 1
ATOM 4686 C CA . GLU B 1 318 ? 14.961 53.238 29.469 1.00 24.25 314 GLU B CA 1
ATOM 4687 C C . GLU B 1 318 ? 13.614 53.314 28.764 1.00 28.18 314 GLU B C 1
ATOM 4688 O O . GLU B 1 318 ? 12.566 53.244 29.416 1.00 29.73 314 GLU B O 1
ATOM 4690 N N . GLU B 1 319 ? 13.622 53.460 27.438 1.00 28.74 315 GLU B N 1
ATOM 4691 C CA . GLU B 1 319 ? 12.375 53.384 26.689 1.00 29.81 315 GLU B CA 1
ATOM 4692 C C . GLU B 1 319 ? 11.769 51.987 26.755 1.00 28.00 315 GLU B C 1
ATOM 4693 O O . GLU B 1 319 ? 10.541 51.848 26.802 1.00 23.97 315 GLU B O 1
ATOM 4695 N N . ALA B 1 320 ? 12.608 50.947 26.770 1.00 27.18 316 ALA B N 1
ATOM 4696 C CA . ALA B 1 320 ? 12.099 49.582 26.850 1.00 28.79 316 ALA B CA 1
ATOM 4697 C C . ALA B 1 320 ? 11.429 49.320 28.192 1.00 22.96 316 ALA B C 1
ATOM 4698 O O . ALA B 1 320 ? 10.415 48.615 28.256 1.00 21.52 316 ALA B O 1
ATOM 4700 N N . LYS B 1 321 ? 11.966 49.890 29.273 1.00 23.14 317 LYS B N 1
ATOM 4701 C CA . LYS B 1 321 ? 11.352 49.674 30.580 1.00 21.03 317 LYS B CA 1
ATOM 4702 C C . LYS B 1 321 ? 9.994 50.358 30.662 1.00 22.95 317 LYS B C 1
ATOM 4703 O O . LYS B 1 321 ? 9.064 49.830 31.282 1.00 24.71 317 LYS B O 1
ATOM 4705 N N . GLU B 1 322 ? 9.858 51.528 30.033 1.00 21.86 318 GLU B N 1
ATOM 4706 C CA . GLU B 1 322 ? 8.565 52.204 30.009 1.00 19.58 318 GLU B CA 1
ATOM 4707 C C . GLU B 1 322 ? 7.534 51.388 29.240 1.00 18.80 318 GLU B C 1
ATOM 4708 O O . GLU B 1 322 ? 6.386 51.251 29.679 1.00 19.47 318 GLU B O 1
ATOM 4710 N N . ALA B 1 323 ? 7.918 50.849 28.081 1.00 17.16 319 ALA B N 1
ATOM 4711 C CA . ALA B 1 323 ? 6.985 50.026 27.324 1.00 16.00 319 ALA B CA 1
ATOM 4712 C C . ALA B 1 323 ? 6.583 48.794 28.120 1.00 16.39 319 ALA B C 1
ATOM 4713 O O . ALA B 1 323 ? 5.402 48.428 28.157 1.00 16.16 319 ALA B O 1
ATOM 4715 N N . TYR B 1 324 ? 7.549 48.172 28.803 1.00 15.69 320 TYR B N 1
ATOM 4716 C CA . TYR B 1 324 ? 7.250 47.002 29.621 1.00 19.28 320 TYR B CA 1
ATOM 4717 C C . TYR B 1 324 ? 6.218 47.320 30.695 1.00 22.62 320 TYR B C 1
ATOM 4718 O O . TYR B 1 324 ? 5.301 46.525 30.939 1.00 18.38 320 TYR B O 1
ATOM 4727 N N . GLU B 1 325 ? 6.355 48.470 31.361 1.00 22.53 321 GLU B N 1
ATO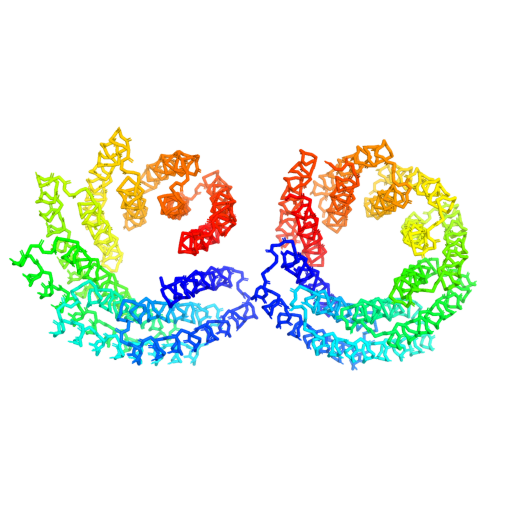M 4728 C CA . GLU B 1 325 ? 5.384 48.828 32.386 1.00 21.17 321 GLU B CA 1
ATOM 4729 C C . GLU B 1 325 ? 4.027 49.164 31.779 1.00 23.11 321 GLU B C 1
ATOM 4730 O O . GLU B 1 325 ? 2.989 48.858 32.380 1.00 20.00 321 GLU B O 1
ATOM 4736 N N . LEU B 1 326 ? 4.012 49.778 30.591 1.00 18.46 322 LEU B N 1
ATOM 4737 C CA . LEU B 1 326 ? 2.744 50.057 29.921 1.00 21.79 322 LEU B CA 1
ATOM 4738 C C . LEU B 1 326 ? 2.079 48.770 29.439 1.00 17.44 322 LEU B C 1
ATOM 4739 O O . LEU B 1 326 ? 0.848 48.650 29.468 1.00 16.34 322 LEU B O 1
ATOM 4744 N N . ALA B 1 327 ? 2.875 47.795 28.995 1.00 15.45 323 ALA B N 1
ATOM 4745 C CA . ALA B 1 327 ? 2.309 46.505 28.616 1.00 17.22 323 ALA B CA 1
ATOM 4746 C C . ALA B 1 327 ? 1.622 45.842 29.803 1.00 18.51 323 ALA B C 1
ATOM 4747 O O . ALA B 1 327 ? 0.516 45.304 29.665 1.00 14.52 323 ALA B O 1
ATOM 4749 N N . LYS B 1 328 ? 2.262 45.872 30.980 1.00 17.73 324 LYS B N 1
ATOM 4750 C CA . LYS B 1 328 ? 1.629 45.333 32.182 1.00 21.94 324 LYS B CA 1
ATOM 4751 C C . LYS B 1 328 ? 0.324 46.051 32.503 1.00 18.26 324 LYS B C 1
ATOM 4752 O O . LYS B 1 328 ? -0.624 45.424 32.992 1.00 22.66 324 LYS B O 1
ATOM 4758 N N . GLU B 1 329 ? 0.245 47.353 32.229 1.00 17.88 325 GLU B N 1
ATOM 4759 C CA . GLU B 1 329 ? -0.991 48.075 32.505 1.00 19.63 325 GLU B CA 1
ATOM 4760 C C . GLU B 1 329 ? -2.101 47.634 31.562 1.00 18.72 325 GLU B C 1
ATOM 4761 O O . GLU B 1 329 ? -3.205 47.293 32.006 1.00 19.65 325 GLU B O 1
ATOM 4767 N N . VAL B 1 330 ? -1.821 47.618 30.254 1.00 16.62 326 VAL B N 1
ATOM 4768 C CA . VAL B 1 330 ? -2.818 47.191 29.277 1.00 15.73 326 VAL B CA 1
ATOM 4769 C C . VAL B 1 330 ? -3.235 45.753 29.544 1.00 15.17 326 VAL B C 1
ATOM 4770 O O . VAL B 1 330 ? -4.413 45.397 29.426 1.00 15.13 326 VAL B O 1
ATOM 4774 N N . TYR B 1 331 ? -2.279 44.911 29.931 1.00 14.89 327 TYR B N 1
ATOM 4775 C CA . TYR B 1 331 ? -2.588 43.522 30.247 1.00 14.63 327 TYR B CA 1
ATOM 4776 C C . TYR B 1 331 ? -3.622 43.417 31.363 1.00 17.45 327 TYR B C 1
ATOM 4777 O O . TYR B 1 331 ? -4.613 42.688 31.238 1.00 17.64 327 TYR B O 1
ATOM 4786 N N . LYS B 1 332 ? -3.422 44.162 32.458 1.00 18.48 328 LYS B N 1
ATOM 4787 C CA . LYS B 1 332 ? -4.327 44.052 33.599 1.00 18.52 328 LYS B CA 1
ATOM 4788 C C . LYS B 1 332 ? -5.719 44.574 33.262 1.00 18.76 328 LYS B C 1
ATOM 4789 O O . LYS B 1 332 ? -6.724 43.963 33.644 1.00 19.23 328 LYS B O 1
ATOM 4792 N N . GLU B 1 333 ? -5.798 45.691 32.534 1.00 18.67 329 GLU B N 1
ATOM 4793 C CA . GLU B 1 333 ? -7.095 46.214 32.116 1.00 18.82 329 GLU B CA 1
ATOM 4794 C C . GLU B 1 333 ? -7.824 45.231 31.203 1.00 28.03 329 GLU B C 1
ATOM 4795 O O . GLU B 1 333 ? -9.051 45.085 31.295 1.00 22.34 329 GLU B O 1
ATOM 4797 N N . ALA B 1 334 ? -7.094 44.565 30.298 1.00 18.52 330 ALA B N 1
ATOM 4798 C CA . ALA B 1 334 ? -7.734 43.597 29.412 1.00 15.14 330 ALA B CA 1
ATOM 4799 C C . ALA B 1 334 ? -8.301 42.424 30.201 1.00 15.96 330 ALA B C 1
ATOM 4800 O O . ALA B 1 334 ? -9.439 42.001 29.964 1.00 16.68 330 ALA B O 1
ATOM 4802 N N . LEU B 1 335 ? -7.531 41.899 31.161 1.00 18.13 331 LEU B N 1
ATOM 4803 C CA . LEU B 1 335 ? -8.044 40.831 32.019 1.00 20.69 331 LEU B CA 1
ATOM 4804 C C . LEU B 1 335 ? -9.243 41.300 32.834 1.00 21.85 331 LEU B C 1
ATOM 4805 O O . LEU B 1 335 ? -10.129 40.497 33.152 1.00 24.74 331 LEU B O 1
ATOM 4810 N N . GLU B 1 336 ? -9.289 42.590 33.182 1.00 19.60 332 GLU B N 1
ATOM 4811 C CA . GLU B 1 336 ? -10.463 43.135 33.859 1.00 28.38 332 GLU B CA 1
ATOM 4812 C C . GLU B 1 336 ? -11.690 43.068 32.960 1.00 23.89 332 GLU B C 1
ATOM 4813 O O . GLU B 1 336 ? -12.773 42.656 33.393 1.00 27.88 332 GLU B O 1
ATOM 4816 N N . ILE B 1 337 ? -11.538 43.474 31.699 1.00 22.47 333 ILE B N 1
ATOM 4817 C CA . ILE B 1 337 ? -12.649 43.411 30.754 1.00 20.54 333 ILE B CA 1
ATOM 4818 C C . ILE B 1 337 ? -13.090 41.969 30.535 1.00 20.19 333 ILE B C 1
ATOM 4819 O O . ILE B 1 337 ? -14.288 41.680 30.429 1.00 19.47 333 ILE B O 1
ATOM 4824 N N . ALA B 1 338 ? -12.134 41.040 30.472 1.00 19.66 334 ALA B N 1
ATOM 4825 C CA . ALA B 1 338 ? -12.484 39.645 30.224 1.00 21.32 334 ALA B CA 1
ATOM 4826 C C . ALA B 1 338 ? -13.248 39.059 31.399 1.00 23.01 334 ALA B C 1
ATOM 4827 O O . ALA B 1 338 ? -14.232 38.335 31.209 1.00 26.11 334 ALA B O 1
ATOM 4829 N N . LYS B 1 339 ? -12.802 39.359 32.620 1.00 25.83 335 LYS B N 1
ATOM 4830 C CA . LYS B 1 339 ? -13.487 38.867 33.809 1.00 26.24 335 LYS B CA 1
ATOM 4831 C C . LYS B 1 339 ? -14.916 39.385 33.872 1.00 24.22 335 LYS B C 1
ATOM 4832 O O . LYS B 1 339 ? -15.845 38.627 34.174 1.00 27.99 335 LYS B O 1
ATOM 4837 N N . GLU B 1 340 ? -15.111 40.678 33.602 1.00 23.70 336 GLU B N 1
ATOM 4838 C CA . GLU B 1 340 ? -16.458 41.241 33.581 1.00 29.56 336 GLU B CA 1
ATOM 4839 C C . GLU B 1 340 ? -17.309 40.605 32.484 1.00 26.92 336 GLU B C 1
ATOM 4840 O O . GLU B 1 340 ? -18.467 40.236 32.714 1.00 24.97 336 GLU B O 1
ATOM 4846 N N . ALA B 1 341 ? -16.745 40.463 31.281 1.00 28.08 337 ALA B N 1
ATOM 4847 C CA . ALA B 1 341 ? -17.502 39.906 30.163 1.00 25.79 337 ALA B CA 1
ATOM 4848 C C . ALA B 1 341 ? -17.904 38.459 30.420 1.00 25.76 337 ALA B C 1
ATOM 4849 O O . ALA B 1 341 ? -19.051 38.073 30.166 1.00 28.35 337 ALA B O 1
ATOM 4851 N N . ARG B 1 342 ? -16.977 37.646 30.932 1.00 23.96 338 ARG B N 1
ATOM 4852 C CA . ARG B 1 342 ? -17.290 36.244 31.194 1.00 30.01 338 ARG B CA 1
ATOM 4853 C C . ARG B 1 342 ? -18.405 36.111 32.230 1.00 31.66 338 ARG B C 1
ATOM 4854 O O . ARG B 1 342 ? -19.265 35.229 32.119 1.00 28.68 338 ARG B O 1
ATOM 4859 N N . LYS B 1 343 ? -18.421 36.996 33.232 1.00 28.48 339 LYS B N 1
ATOM 4860 C CA . LYS B 1 343 ? -19.458 36.931 34.256 1.00 32.55 339 LYS B CA 1
ATOM 4861 C C . LYS B 1 343 ? -20.836 37.278 33.699 1.00 33.34 339 LYS B C 1
ATOM 4862 O O . LYS B 1 343 ? -21.836 36.697 34.132 1.00 39.77 339 LYS B O 1
ATOM 4864 N N . LYS B 1 344 ? -20.912 38.194 32.731 1.00 34.25 340 LYS B N 1
ATOM 4865 C CA . LYS B 1 344 ? -22.193 38.550 32.127 1.00 37.38 340 LYS B CA 1
ATOM 4866 C C . LYS B 1 344 ? -22.612 37.602 31.011 1.00 39.61 340 LYS B C 1
ATOM 4867 O O . LYS B 1 344 ? -23.741 37.714 30.519 1.00 41.12 340 LYS B O 1
ATOM 4870 N N . GLY B 1 345 ? -21.743 36.689 30.593 1.00 32.16 341 GLY B N 1
ATOM 4871 C CA . GLY B 1 345 ? -22.057 35.805 29.496 1.00 31.06 341 GLY B CA 1
ATOM 4872 C C . GLY B 1 345 ? -21.775 36.365 28.122 1.00 35.65 341 GLY B C 1
ATOM 4873 O O . GLY B 1 345 ? -22.152 35.734 27.128 1.00 33.89 341 GLY B O 1
ATOM 4874 N N . ASP B 1 346 ? -21.144 37.539 28.032 1.00 37.80 342 ASP B N 1
ATOM 4875 C CA . ASP B 1 346 ? -20.712 38.106 26.755 1.00 26.33 342 ASP B CA 1
ATOM 4876 C C . ASP B 1 346 ? -19.368 37.476 26.396 1.00 25.33 342 ASP B C 1
ATOM 4877 O O . ASP B 1 346 ? -18.291 38.042 26.602 1.00 20.74 342 ASP B O 1
ATOM 4879 N N . TYR B 1 347 ? -19.442 36.273 25.828 1.00 24.15 343 TYR B N 1
ATOM 4880 C CA . TYR B 1 347 ? -18.230 35.492 25.614 1.00 23.65 343 TYR B CA 1
ATOM 4881 C C . TYR B 1 347 ? -17.396 36.003 24.441 1.00 24.08 343 TYR B C 1
ATOM 4882 O O . TYR B 1 347 ? -16.174 35.810 24.433 1.00 22.77 343 TYR B O 1
ATOM 4891 N N . ILE B 1 348 ? -18.017 36.660 23.457 1.00 16.41 344 ILE B N 1
ATOM 4892 C CA . ILE B 1 348 ? -17.239 37.255 22.371 1.00 19.46 344 ILE B CA 1
ATOM 4893 C C . ILE B 1 348 ? -16.375 38.394 22.898 1.00 17.84 344 ILE B C 1
ATOM 4894 O O . ILE B 1 348 ? -15.196 38.516 22.540 1.00 19.94 344 ILE B O 1
ATOM 4899 N N . ALA B 1 349 ? -16.951 39.256 23.740 1.00 19.14 345 ALA B N 1
ATOM 4900 C CA . ALA B 1 349 ? -16.175 40.330 24.347 1.00 15.96 345 ALA B CA 1
ATOM 4901 C C . ALA B 1 349 ? -15.076 39.779 25.243 1.00 18.26 345 ALA B C 1
ATOM 4902 O O . ALA B 1 349 ? -13.972 40.333 25.290 1.00 20.44 345 ALA B O 1
ATOM 4904 N N . ALA B 1 350 ? -15.359 38.687 25.964 1.00 17.38 346 ALA B N 1
ATOM 4905 C CA . ALA B 1 350 ? -14.351 38.083 26.831 1.00 14.05 346 ALA B CA 1
ATOM 4906 C C . ALA B 1 350 ? -13.185 37.532 26.025 1.00 12.96 346 ALA B C 1
ATOM 4907 O O . ALA B 1 350 ? -12.019 37.734 26.388 1.00 12.81 346 ALA B O 1
ATOM 4909 N N . ALA B 1 351 ? -13.485 36.840 24.921 1.00 14.47 347 ALA B N 1
ATOM 4910 C CA . ALA B 1 351 ? -12.439 36.255 24.090 1.00 12.14 347 ALA B CA 1
ATOM 4911 C C . ALA B 1 351 ? -11.624 37.329 23.378 1.00 11.96 347 ALA B C 1
ATOM 4912 O O . ALA B 1 351 ? -10.406 37.186 23.220 1.00 10.42 347 ALA B O 1
ATOM 4914 N N . ILE B 1 352 ? -12.273 38.401 22.920 1.00 10.87 348 ILE B N 1
ATOM 4915 C CA . ILE B 1 352 ? -11.512 39.487 22.310 1.00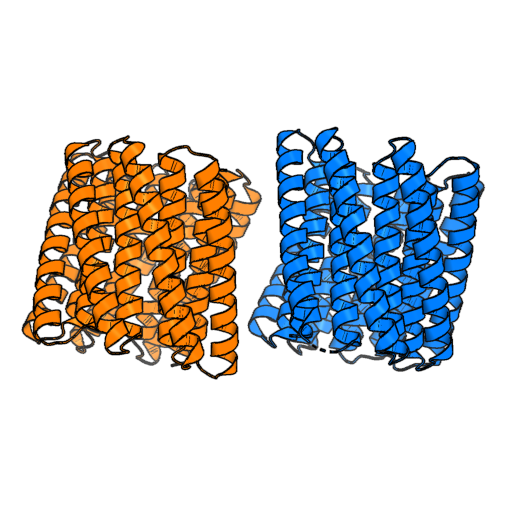 12.30 348 ILE B CA 1
ATOM 4916 C C . ILE B 1 352 ? -10.563 40.102 23.329 1.00 13.13 348 ILE B C 1
ATOM 4917 O O . ILE B 1 352 ? -9.395 40.380 23.024 1.00 12.92 348 ILE B O 1
ATOM 4922 N N . ALA B 1 353 ? -11.034 40.280 24.572 1.00 14.41 349 ALA B N 1
ATOM 4923 C CA . ALA B 1 353 ? -10.191 40.844 25.623 1.00 12.15 349 ALA B CA 1
ATOM 4924 C C . ALA B 1 353 ? -9.033 39.916 25.964 1.00 11.83 349 ALA B C 1
ATOM 4925 O O . ALA B 1 353 ? -7.922 40.379 26.249 1.00 11.82 349 ALA B O 1
ATOM 4927 N N . ALA B 1 354 ? -9.268 38.605 25.937 1.00 11.71 350 ALA B N 1
ATOM 4928 C CA . ALA B 1 354 ? -8.169 37.662 26.119 1.00 11.51 350 ALA B CA 1
ATOM 4929 C C . ALA B 1 354 ? -7.099 37.852 25.050 1.00 10.63 350 ALA B C 1
ATOM 4930 O O . ALA B 1 354 ? -5.899 37.757 25.334 1.00 10.58 350 ALA B O 1
ATOM 4932 N N . ILE B 1 355 ? -7.513 38.121 23.812 1.00 10.07 351 ILE B N 1
ATOM 4933 C CA . ILE B 1 355 ? -6.549 38.385 22.751 1.00 9.46 351 ILE B CA 1
ATOM 4934 C C . ILE B 1 355 ? -5.707 39.605 23.103 1.00 9.60 351 ILE B C 1
ATOM 4935 O O . ILE B 1 355 ? -4.475 39.581 23.013 1.00 9.40 351 ILE B O 1
ATOM 4940 N N . ALA B 1 356 ? -6.369 40.683 23.533 1.00 10.08 352 ALA B N 1
ATOM 4941 C CA . ALA B 1 356 ? -5.653 41.894 23.926 1.00 10.45 352 ALA B CA 1
ATOM 4942 C C . ALA B 1 356 ? -4.649 41.610 25.036 1.00 10.75 352 ALA B C 1
ATOM 4943 O O . ALA B 1 356 ? -3.533 42.142 25.019 1.00 10.74 352 ALA B O 1
ATOM 4945 N N . ALA B 1 357 ? -5.021 40.765 26.003 1.00 11.14 353 ALA B N 1
ATOM 4946 C CA . ALA B 1 357 ? -4.102 40.433 27.087 1.00 11.62 353 ALA B CA 1
ATOM 4947 C C . ALA B 1 357 ? -2.892 39.666 26.573 1.00 11.02 353 ALA B C 1
ATOM 4948 O O . ALA B 1 357 ? -1.751 39.976 26.931 1.00 11.18 353 ALA B O 1
ATOM 4950 N N . ALA B 1 358 ? -3.118 38.665 25.723 1.00 10.46 354 ALA B N 1
ATOM 4951 C CA . ALA B 1 358 ? -1.997 37.901 25.187 1.00 10.08 354 ALA B CA 1
ATOM 4952 C C . ALA B 1 358 ? -1.090 38.775 24.321 1.00 9.64 354 ALA B C 1
ATOM 4953 O O . ALA B 1 358 ? 0.136 38.598 24.318 1.00 9.63 354 ALA B O 1
ATOM 4955 N N . ILE B 1 359 ? -1.669 39.709 23.562 1.00 9.43 355 ILE B N 1
ATOM 4956 C CA . ILE B 1 359 ? -0.841 40.617 22.768 1.00 9.56 355 ILE B CA 1
ATOM 4957 C C . ILE B 1 359 ? -0.015 41.527 23.677 1.00 9.76 355 ILE B C 1
ATOM 4958 O O . ILE B 1 359 ? 1.148 41.836 23.382 1.00 9.78 355 ILE B O 1
ATOM 4963 N N . ALA B 1 360 ? -0.592 41.961 24.801 1.00 10.35 356 ALA B N 1
ATOM 4964 C CA . ALA B 1 360 ? 0.154 42.804 25.733 1.00 11.02 356 ALA B CA 1
ATOM 4965 C C . ALA B 1 360 ? 1.362 42.079 26.319 1.00 11.09 356 ALA B C 1
ATOM 4966 O O . ALA B 1 360 ? 2.381 42.714 26.611 1.00 11.43 356 ALA B O 1
ATOM 4968 N N . VAL B 1 361 ? 1.283 40.755 26.481 1.00 10.90 357 VAL B N 1
ATOM 4969 C CA . VAL B 1 361 ? 2.433 40.029 27.016 1.00 11.13 357 VAL B CA 1
ATOM 4970 C C . VAL B 1 361 ? 3.527 39.889 25.967 1.00 10.61 357 VAL B C 1
ATOM 4971 O O . VAL B 1 361 ? 4.716 39.861 26.308 1.00 11.42 357 VAL B O 1
ATOM 4975 N N . ILE B 1 362 ? 3.164 39.808 24.684 1.00 10.06 358 ILE B N 1
ATOM 4976 C CA . ILE B 1 362 ? 4.171 39.882 23.629 1.00 9.71 358 ILE B CA 1
ATOM 4977 C C . ILE B 1 362 ? 4.948 41.192 23.735 1.00 10.03 358 ILE B C 1
ATOM 4978 O O . ILE B 1 362 ? 6.184 41.207 23.715 1.00 10.21 358 ILE B O 1
ATOM 4983 N N . ALA B 1 363 ? 4.229 42.308 23.873 1.00 10.24 359 ALA B N 1
ATOM 4984 C CA . ALA B 1 363 ? 4.911 43.586 24.071 1.00 11.60 359 ALA B CA 1
ATOM 4985 C C . ALA B 1 363 ? 5.812 43.539 25.297 1.00 13.14 359 ALA B C 1
ATOM 4986 O O . ALA B 1 363 ? 6.965 43.987 25.246 1.00 13.23 359 ALA B O 1
ATOM 4988 N N . ALA B 1 364 ? 5.312 42.975 26.401 1.00 11.57 360 ALA B N 1
ATOM 4989 C CA . ALA B 1 364 ? 6.124 42.862 27.608 1.00 13.23 360 ALA B CA 1
ATOM 4990 C C . ALA B 1 364 ? 7.346 41.980 27.379 1.00 14.42 360 ALA B C 1
ATOM 4991 O O . ALA B 1 364 ? 8.444 42.291 27.858 1.00 17.15 360 ALA B O 1
ATOM 4993 N N . ALA B 1 365 ? 7.178 40.874 26.653 1.00 11.84 361 ALA B N 1
ATOM 4994 C CA . ALA B 1 365 ? 8.307 39.987 26.393 1.00 17.12 361 ALA B CA 1
ATOM 4995 C C . ALA B 1 365 ? 9.346 40.665 25.506 1.00 18.25 361 ALA B C 1
ATOM 4996 O O . ALA B 1 365 ? 10.548 40.619 25.796 1.00 19.10 361 ALA B O 1
ATOM 4998 N N . ILE B 1 366 ? 8.903 41.319 24.427 1.00 13.09 362 ILE B N 1
ATOM 4999 C CA . ILE B 1 366 ? 9.846 42.025 23.565 1.00 15.50 362 ILE B CA 1
ATOM 5000 C C . ILE B 1 366 ? 10.521 43.154 24.331 1.00 18.58 362 ILE B C 1
ATOM 5001 O O . ILE B 1 366 ? 11.740 43.344 24.240 1.00 19.17 362 ILE B O 1
ATOM 5006 N N . ALA B 1 367 ? 9.750 43.898 25.128 1.00 16.33 363 ALA B N 1
ATOM 5007 C CA . ALA B 1 367 ? 10.347 44.988 25.890 1.00 19.86 363 ALA B CA 1
ATOM 5008 C C . ALA B 1 367 ? 11.358 44.464 26.896 1.00 22.61 363 ALA B C 1
ATOM 5009 O O . ALA B 1 367 ? 12.383 45.112 27.141 1.00 20.97 363 ALA B O 1
ATOM 5011 N N . ALA B 1 368 ? 11.098 43.289 27.473 1.00 20.75 364 ALA B N 1
ATOM 5012 C CA . ALA B 1 368 ? 12.069 42.681 28.376 1.00 26.37 364 ALA B CA 1
ATOM 5013 C C . ALA B 1 368 ? 13.350 42.323 27.636 1.00 24.47 364 ALA B C 1
ATOM 5014 O O . ALA B 1 368 ? 14.453 42.507 28.163 1.00 32.88 364 ALA B O 1
ATOM 5016 N N . ILE B 1 369 ? 13.223 41.822 26.408 1.00 24.09 365 ILE B N 1
ATOM 5017 C CA . ILE B 1 369 ? 14.400 41.518 25.598 1.00 27.94 365 ILE B CA 1
ATOM 5018 C C . ILE B 1 369 ? 15.232 42.778 25.382 1.00 31.26 365 ILE B C 1
ATOM 5019 O O . ILE B 1 369 ? 16.454 42.777 25.566 1.00 39.62 365 ILE B O 1
ATOM 5024 N N . ALA B 1 370 ? 14.574 43.871 24.989 1.00 28.68 366 ALA B N 1
ATOM 5025 C CA . ALA B 1 370 ? 15.290 45.109 24.695 1.00 29.74 366 ALA B CA 1
ATOM 5026 C C . ALA B 1 370 ? 16.001 45.651 25.928 1.00 35.38 366 ALA B C 1
ATOM 5027 O O . ALA B 1 370 ? 17.163 46.065 25.850 1.00 41.58 366 ALA B O 1
ATOM 5029 N N . ALA B 1 371 ? 15.323 45.659 27.077 1.00 32.88 367 ALA B N 1
ATOM 5030 C CA . ALA B 1 371 ? 15.952 46.176 28.286 1.00 36.98 367 ALA B CA 1
ATOM 5031 C C . ALA B 1 371 ? 17.026 45.245 28.832 1.00 43.24 367 ALA B C 1
ATOM 5032 O O . ALA B 1 371 ? 17.895 45.702 29.582 1.00 51.69 367 ALA B O 1
ATOM 5034 N N . GLY B 1 372 ? 16.998 43.963 28.467 1.00 42.00 368 GLY B N 1
ATOM 5035 C CA . GLY B 1 372 ? 17.973 43.021 28.984 1.00 40.33 368 GLY B CA 1
ATOM 5036 C C . GLY B 1 372 ? 17.854 42.718 30.461 1.00 49.66 368 GLY B C 1
ATOM 5037 O O . GLY B 1 372 ? 18.820 42.243 31.065 1.00 52.87 368 GLY B O 1
ATOM 5038 N N . ASP B 1 373 ? 16.698 42.982 31.068 1.00 46.18 369 ASP B N 1
ATOM 5039 C CA . ASP B 1 373 ? 16.490 42.704 32.483 1.00 45.88 369 ASP B CA 1
ATOM 5040 C C . ASP B 1 373 ? 15.916 41.305 32.655 1.00 41.80 369 ASP B C 1
ATOM 5041 O O . ASP B 1 373 ? 14.913 40.956 32.022 1.00 40.90 369 ASP B O 1
ATOM 5043 N N . LYS B 1 374 ? 16.555 40.509 33.516 1.00 36.29 370 LYS B N 1
ATOM 5044 C CA . LYS B 1 374 ? 16.090 39.148 33.752 1.00 37.82 370 LYS B CA 1
ATOM 5045 C C . LYS B 1 374 ? 14.824 39.123 34.597 1.00 38.95 370 LYS B C 1
ATOM 5046 O O . LYS B 1 374 ? 13.969 38.254 34.398 1.00 39.66 370 LYS B O 1
ATOM 5048 N N . GLU B 1 375 ? 14.680 40.070 35.530 1.00 36.26 371 GLU B N 1
ATOM 5049 C CA . GLU B 1 375 ? 13.471 40.125 36.346 1.00 36.35 371 GLU B CA 1
ATOM 5050 C C . GLU B 1 375 ? 12.244 40.421 35.493 1.00 34.08 371 GLU B C 1
ATOM 5051 O O . GLU B 1 375 ? 11.151 39.906 35.761 1.00 33.83 371 GLU B O 1
ATOM 5053 N N . GLU B 1 376 ? 12.400 41.248 34.458 1.00 31.47 372 GLU B N 1
ATOM 5054 C CA . GLU B 1 376 ? 11.270 41.529 33.581 1.00 29.90 372 GLU B CA 1
ATOM 5055 C C . GLU B 1 376 ? 10.927 40.325 32.709 1.00 28.31 372 GLU B C 1
ATOM 5056 O O . GLU B 1 376 ? 9.747 40.064 32.442 1.00 22.36 372 GLU B O 1
ATOM 5058 N N . ALA B 1 377 ? 11.944 39.576 32.269 1.00 29.54 373 ALA B N 1
ATOM 5059 C CA . ALA B 1 377 ? 11.706 38.386 31.452 1.00 30.78 373 ALA B CA 1
ATOM 5060 C C . ALA B 1 377 ? 10.981 37.295 32.233 1.00 23.14 373 ALA B C 1
ATOM 5061 O O . ALA B 1 377 ? 10.065 36.653 31.706 1.00 22.05 373 ALA B O 1
ATOM 5063 N N . LYS B 1 378 ? 11.396 37.046 33.476 1.00 24.65 374 LYS B N 1
ATOM 5064 C CA . LYS B 1 378 ? 10.710 36.043 34.287 1.00 27.24 374 LYS B CA 1
ATOM 5065 C C . LYS B 1 378 ? 9.249 36.420 34.506 1.00 21.68 374 LYS B C 1
ATOM 5066 O O . LYS B 1 378 ? 8.357 35.570 34.405 1.00 21.13 374 LYS B O 1
ATOM 5068 N N . GLU B 1 379 ? 8.987 37.702 34.778 1.00 21.94 375 GLU B N 1
ATOM 5069 C CA . GLU B 1 379 ? 7.613 38.160 34.963 1.00 23.87 375 GLU B CA 1
ATOM 5070 C C . GLU B 1 379 ? 6.813 38.057 33.669 1.00 22.02 375 GLU B C 1
ATOM 5071 O O . GLU B 1 379 ? 5.653 37.627 33.682 1.00 21.87 375 GLU B O 1
ATOM 5074 N N . ALA B 1 380 ? 7.412 38.441 32.540 1.00 20.03 376 ALA B N 1
ATOM 5075 C CA . ALA B 1 380 ? 6.721 38.291 31.265 1.00 19.06 376 ALA B CA 1
ATOM 5076 C C . ALA B 1 380 ? 6.365 36.832 31.001 1.00 18.45 376 ALA B C 1
ATOM 5077 O O . ALA B 1 380 ? 5.255 36.525 30.551 1.00 17.87 376 ALA B O 1
ATOM 5079 N N . TYR B 1 381 ? 7.290 35.919 31.301 1.00 18.82 377 TYR B N 1
ATOM 5080 C CA . TYR B 1 381 ? 7.010 34.494 31.168 1.00 18.71 377 TYR B CA 1
ATOM 5081 C C . TYR B 1 381 ? 5.786 34.096 31.982 1.00 18.73 377 TYR B C 1
ATOM 5082 O O . TYR B 1 381 ? 4.877 33.432 31.468 1.00 18.92 377 TYR B O 1
ATOM 5091 N N . LYS B 1 382 ? 5.737 34.508 33.255 1.00 19.46 378 LYS B N 1
ATOM 5092 C CA . LYS B 1 382 ? 4.615 34.142 34.116 1.00 19.88 378 LYS B CA 1
ATOM 5093 C C . LYS B 1 382 ? 3.314 34.782 33.646 1.00 19.24 378 LYS B C 1
ATOM 5094 O O . LYS B 1 382 ? 2.252 34.151 33.711 1.00 19.22 378 LYS B O 1
ATOM 5096 N N . LEU B 1 383 ? 3.369 36.032 33.174 1.00 18.96 379 LEU B N 1
ATOM 5097 C CA . LEU B 1 383 ? 2.166 36.662 32.630 1.00 18.82 379 LEU B CA 1
ATOM 5098 C C . LEU B 1 383 ? 1.666 35.940 31.378 1.00 18.87 379 LEU B C 1
ATOM 5099 O O . LEU B 1 383 ? 0.451 35.860 31.152 1.00 17.39 379 LEU B O 1
ATOM 5104 N N . ALA B 1 384 ? 2.575 35.395 30.563 1.00 17.19 380 ALA B N 1
ATOM 5105 C CA . ALA B 1 384 ? 2.144 34.636 29.391 1.00 16.64 380 ALA B CA 1
ATOM 5106 C C . ALA B 1 384 ? 1.425 33.355 29.796 1.00 16.84 380 ALA B C 1
ATOM 5107 O O . ALA B 1 384 ? 0.373 33.024 29.234 1.00 16.57 380 ALA B O 1
ATOM 5109 N N . LYS B 1 385 ? 1.964 32.633 30.783 1.00 17.52 381 LYS B N 1
ATOM 5110 C CA . LYS B 1 385 ? 1.282 31.440 31.273 1.00 18.10 381 LYS B CA 1
ATOM 5111 C C . LYS B 1 385 ? -0.086 31.792 31.835 1.00 18.20 381 LYS B C 1
ATOM 5112 O O . LYS B 1 385 ? -1.044 31.025 31.689 1.00 18.39 381 LYS B O 1
ATOM 5116 N N . GLU B 1 386 ? -0.206 32.959 32.466 1.00 18.32 382 GLU B N 1
ATOM 5117 C CA . GLU B 1 386 ? -1.495 33.353 33.018 1.00 18.77 382 GLU B CA 1
ATOM 5118 C C . GLU B 1 386 ? -2.486 33.706 31.913 1.00 20.02 382 GLU B C 1
ATOM 5119 O O . GLU B 1 386 ? -3.660 33.321 31.983 1.00 18.29 382 GLU B O 1
ATOM 5125 N N . ALA B 1 387 ? -2.033 34.425 30.879 1.00 17.24 383 ALA B N 1
ATOM 5126 C CA . ALA B 1 387 ? -2.923 34.760 29.770 1.00 16.75 383 ALA B CA 1
ATOM 5127 C C . ALA B 1 387 ? -3.462 33.506 29.092 1.00 16.52 383 ALA B C 1
ATOM 5128 O O . ALA B 1 387 ? -4.650 33.437 28.749 1.00 16.57 383 ALA B O 1
ATOM 5130 N N . LYS B 1 388 ? -2.607 32.500 28.896 1.00 16.52 384 LYS B N 1
ATOM 5131 C CA . LYS B 1 388 ? -3.058 31.247 28.300 1.00 16.73 384 LYS B CA 1
ATOM 5132 C C . LYS B 1 388 ? -4.146 30.590 29.142 1.00 20.21 384 LYS B C 1
ATOM 5133 O O . LYS B 1 388 ? -5.123 30.057 28.599 1.00 17.57 384 LYS B O 1
ATOM 5135 N N . GLU B 1 389 ? -3.991 30.601 30.470 1.00 18.05 385 GLU B N 1
ATOM 5136 C CA . GLU B 1 389 ? -4.990 29.957 31.317 1.00 19.06 385 GLU B CA 1
ATOM 5137 C C . GLU B 1 389 ? -6.324 30.691 31.254 1.00 19.03 385 GLU B C 1
ATOM 5138 O O . GLU B 1 389 ? -7.382 30.058 31.167 1.00 19.56 385 GLU B O 1
ATOM 5144 N N . LYS B 1 390 ? -6.295 32.025 31.254 1.00 18.63 386 LYS B N 1
ATOM 5145 C CA . LYS B 1 390 ? -7.541 32.777 31.153 1.00 20.31 386 LYS B CA 1
ATOM 5146 C C . LYS B 1 390 ? -8.227 32.537 29.814 1.00 18.27 386 LYS B C 1
ATOM 5147 O O . LYS B 1 390 ? -9.450 32.357 29.759 1.00 20.65 386 LYS B O 1
ATOM 5153 N N . ALA B 1 391 ? -7.458 32.509 28.724 1.00 17.40 387 ALA B N 1
ATOM 5154 C CA . ALA B 1 391 ? -8.060 32.229 27.424 1.00 19.60 387 ALA B CA 1
ATOM 5155 C C . ALA B 1 391 ? -8.619 30.812 27.374 1.00 17.67 387 ALA B C 1
ATOM 5156 O O . ALA B 1 391 ? -9.730 30.594 26.879 1.00 18.00 387 ALA B O 1
ATOM 5158 N N . LYS B 1 392 ? -7.878 29.846 27.919 1.00 18.03 388 LYS B N 1
ATOM 5159 C CA . LYS B 1 392 ? -8.353 28.466 27.954 1.00 19.86 388 LYS B CA 1
ATOM 5160 C C . LYS B 1 392 ? -9.651 28.347 28.744 1.00 20.82 388 LYS B C 1
ATOM 5161 O O . LYS B 1 392 ? -10.575 27.635 28.332 1.00 23.62 388 LYS B O 1
ATOM 5167 N N . GLU B 1 393 ? -9.746 29.053 29.873 1.00 20.08 389 GLU B N 1
ATOM 5168 C CA . GLU B 1 393 ? -10.972 29.047 30.663 1.00 21.21 389 GLU B CA 1
ATOM 5169 C C . GLU B 1 393 ? -12.146 29.605 29.863 1.00 21.02 389 GLU B C 1
ATOM 5170 O O . GLU B 1 393 ? -13.236 29.022 29.841 1.00 21.92 389 GLU B O 1
ATOM 5173 N N . ILE B 1 394 ? -11.932 30.730 29.182 1.00 20.05 390 ILE B N 1
ATOM 5174 C CA . ILE B 1 394 ? -13.011 31.358 28.428 1.00 20.10 390 ILE B CA 1
ATOM 5175 C C . ILE B 1 394 ? -13.456 30.469 27.274 1.00 20.03 390 ILE B C 1
ATOM 5176 O O . ILE B 1 394 ? -14.657 30.306 27.028 1.00 25.93 390 ILE B O 1
ATOM 5181 N N . ALA B 1 395 ? -12.503 29.878 26.548 1.00 19.43 391 ALA B N 1
ATOM 5182 C CA . ALA B 1 395 ? -12.860 28.974 25.460 1.00 19.75 391 ALA B CA 1
ATOM 5183 C C . ALA B 1 395 ? -13.696 27.803 25.962 1.00 22.86 391 ALA B C 1
ATOM 5184 O O . ALA B 1 395 ? -14.651 27.384 25.299 1.00 25.16 391 ALA B O 1
ATOM 5186 N N . LYS B 1 396 ? -13.371 27.283 27.147 1.00 28.40 392 LYS B N 1
ATOM 5187 C CA . LYS B 1 396 ? -14.117 26.156 27.698 1.00 27.50 392 LYS B CA 1
ATOM 5188 C C . LYS B 1 396 ? -15.545 26.556 28.055 1.00 30.63 392 LYS B C 1
ATOM 5189 O O . LYS B 1 396 ? -16.502 25.866 27.685 1.00 36.39 392 LYS B O 1
ATOM 5193 N N . GLU B 1 397 ? -15.710 27.665 28.781 1.00 26.62 393 GLU B N 1
ATOM 5194 C CA . GLU B 1 397 ? -17.053 28.110 29.146 1.00 28.86 393 GLU B CA 1
ATOM 5195 C C . GLU B 1 397 ? -17.870 28.489 27.915 1.00 29.18 393 GLU B C 1
ATOM 5196 O O . GLU B 1 397 ? -19.064 28.178 27.836 1.00 28.16 393 GLU B O 1
ATOM 5198 N N . ALA B 1 398 ? -17.245 29.161 26.943 1.00 28.39 394 ALA B N 1
ATOM 5199 C CA . ALA B 1 398 ? -17.968 29.568 25.740 1.00 26.89 394 ALA B CA 1
ATOM 5200 C C . ALA B 1 398 ? -18.442 28.360 24.939 1.00 27.82 394 ALA B C 1
ATOM 5201 O O . ALA B 1 398 ? -19.580 28.335 24.457 1.00 27.22 394 ALA B O 1
ATOM 5203 N N . LYS B 1 399 ? -17.577 27.354 24.780 1.00 24.69 395 LYS B N 1
ATOM 5204 C CA . LYS B 1 399 ? -17.966 26.152 24.050 1.00 30.60 395 LYS B CA 1
ATOM 5205 C C . LYS B 1 399 ? -19.139 25.449 24.723 1.00 28.74 395 LYS B C 1
ATOM 5206 O O . LYS B 1 399 ? -20.107 25.062 24.057 1.00 27.48 395 LYS B O 1
ATOM 5209 N N . LYS B 1 400 ? -19.087 25.303 26.049 1.00 28.70 396 LYS B N 1
ATOM 5210 C CA . LYS B 1 400 ? -20.178 24.676 26.784 1.00 28.86 396 LYS B CA 1
ATOM 5211 C C . LYS B 1 400 ? -21.451 25.511 26.755 1.00 32.66 396 LYS B C 1
ATOM 5212 O O . LYS B 1 400 ? -22.541 24.967 26.966 1.00 39.14 396 LYS B O 1
ATOM 5218 N N . ALA B 1 401 ? -21.335 26.812 26.505 1.00 28.98 397 ALA B N 1
ATOM 5219 C CA . ALA B 1 401 ? -22.482 27.697 26.379 1.00 33.68 397 ALA B CA 1
ATOM 5220 C C . ALA B 1 401 ? -23.040 27.742 24.965 1.00 34.84 397 ALA B C 1
ATOM 5221 O O . ALA B 1 401 ? -24.010 28.467 24.720 1.00 35.95 397 ALA B O 1
ATOM 5223 N N . GLY B 1 402 ? -22.454 26.989 24.038 1.00 31.05 398 GLY B N 1
ATOM 5224 C CA . GLY B 1 402 ? -22.894 27.012 22.660 1.00 31.62 398 GLY B CA 1
ATOM 5225 C C . GLY B 1 402 ? -22.469 28.222 21.865 1.00 35.55 398 GLY B C 1
ATOM 5226 O O . GLY B 1 402 ? -23.128 28.557 20.875 1.00 40.87 398 GLY B O 1
ATOM 5227 N N . ASP B 1 403 ? -21.393 28.897 22.264 1.00 35.47 399 ASP B N 1
ATOM 5228 C CA . ASP B 1 403 ? -20.865 30.043 21.526 1.00 32.14 399 ASP B CA 1
ATOM 5229 C C . ASP B 1 403 ? -19.553 29.594 20.886 1.00 27.10 399 ASP B C 1
ATOM 5230 O O . ASP B 1 403 ? -18.464 29.807 21.421 1.00 25.23 399 ASP B O 1
ATOM 5235 N N . LYS B 1 404 ? -19.672 28.963 19.716 1.00 23.76 400 LYS B N 1
ATOM 5236 C CA . LYS B 1 404 ? -18.511 28.363 19.069 1.00 22.50 400 LYS B CA 1
ATOM 5237 C C . LYS B 1 404 ? -17.533 29.420 18.561 1.00 22.00 400 LYS B C 1
ATOM 5238 O O . LYS B 1 404 ? -16.314 29.216 18.606 1.00 24.00 400 LYS B O 1
ATOM 5240 N N . ILE B 1 405 ? -18.042 30.548 18.064 1.00 20.39 401 ILE B N 1
ATOM 5241 C CA . ILE B 1 405 ? -17.154 31.562 17.503 1.00 20.36 401 ILE B CA 1
ATOM 5242 C C . ILE B 1 405 ? -16.316 32.205 18.600 1.00 21.15 401 ILE B C 1
ATOM 5243 O O . ILE B 1 405 ? -15.113 32.441 18.424 1.00 20.64 401 ILE B O 1
ATOM 5246 N N . ALA B 1 406 ? -16.928 32.482 19.756 1.00 20.20 402 ALA B N 1
ATOM 5247 C CA . ALA B 1 406 ? -16.173 33.020 20.882 1.00 20.61 402 ALA B CA 1
ATOM 5248 C C . ALA B 1 406 ? -15.151 32.014 21.393 1.00 17.74 402 ALA B C 1
ATOM 5249 O O . ALA B 1 406 ? -14.035 32.390 21.772 1.00 15.72 402 ALA B O 1
ATOM 5251 N N . ALA B 1 407 ? -15.514 30.731 21.416 1.00 15.49 403 ALA B N 1
ATOM 5252 C CA . ALA B 1 407 ? -14.556 29.710 21.824 1.00 18.02 403 ALA B CA 1
ATOM 5253 C C . ALA B 1 407 ? -13.337 29.708 20.914 1.00 14.83 403 ALA B C 1
ATOM 5254 O O . ALA B 1 407 ? -12.202 29.548 21.380 1.00 16.04 403 ALA B O 1
ATOM 5256 N N . ALA B 1 408 ? -13.551 29.896 19.609 1.00 17.82 404 ALA B N 1
ATOM 5257 C CA . ALA B 1 408 ? -12.445 29.873 18.661 1.00 13.83 404 ALA B CA 1
ATOM 5258 C C . ALA B 1 408 ? -11.594 31.132 18.776 1.00 12.76 404 ALA B C 1
ATOM 5259 O O . ALA B 1 408 ? -10.362 31.065 18.697 1.00 12.21 404 ALA B O 1
ATOM 5261 N N . ILE B 1 409 ? -12.232 32.288 18.970 1.00 14.95 405 ILE B N 1
ATOM 5262 C CA . ILE B 1 409 ? -11.485 33.522 19.213 1.00 14.84 405 ILE B CA 1
ATOM 5263 C C . ILE B 1 409 ? -10.621 33.386 20.465 1.00 11.54 405 ILE B C 1
ATOM 5264 O O . ILE B 1 409 ? -9.492 33.893 20.517 1.00 12.54 405 ILE B O 1
ATOM 5269 N N . ALA B 1 410 ? -11.127 32.698 21.487 1.00 12.05 406 ALA B N 1
ATOM 5270 C CA . ALA B 1 410 ? -10.313 32.474 22.680 1.00 12.19 406 ALA B CA 1
ATOM 5271 C C . ALA B 1 410 ? -9.162 31.507 22.409 1.00 11.74 406 ALA B C 1
ATOM 5272 O O . ALA B 1 410 ? -8.099 31.621 23.033 1.00 11.57 406 ALA B O 1
ATOM 5274 N N . GLU B 1 411 ? -9.347 30.549 21.494 1.00 12.02 407 GLU B N 1
ATOM 5275 C CA . GLU B 1 411 ? -8.229 29.690 21.109 1.00 12.14 407 GLU B CA 1
ATOM 5276 C C . GLU B 1 411 ? -7.108 30.505 20.479 1.00 11.29 407 GLU B C 1
ATOM 5277 O O . GLU B 1 411 ? -5.925 30.201 20.677 1.00 11.30 407 GLU B O 1
ATOM 5280 N N . ILE B 1 412 ? -7.458 31.542 19.715 1.00 10.82 408 ILE B N 1
ATOM 5281 C CA . ILE B 1 412 ? -6.435 32.422 19.150 1.00 11.45 408 ILE B CA 1
ATOM 5282 C C . ILE B 1 412 ? -5.641 33.093 20.261 1.00 10.55 408 ILE B C 1
ATOM 5283 O O . ILE B 1 412 ? -4.405 33.167 20.205 1.00 9.68 408 ILE B O 1
ATOM 5288 N N . ALA B 1 413 ? -6.335 33.583 21.291 1.00 9.92 409 ALA B N 1
ATOM 5289 C CA . ALA B 1 413 ? -5.647 34.186 22.428 1.00 9.94 409 ALA B CA 1
ATOM 5290 C C . ALA B 1 413 ? -4.686 33.196 23.073 1.00 10.25 409 ALA B C 1
ATOM 5291 O O . ALA B 1 413 ? -3.560 33.556 23.432 1.00 10.19 409 ALA B O 1
ATOM 5293 N N . GLN B 1 414 ? -5.112 31.939 23.219 1.00 10.86 410 GLN B N 1
ATOM 5294 C CA . GLN B 1 414 ? -4.229 30.915 23.767 1.00 11.62 410 GLN B CA 1
ATOM 5295 C C . GLN B 1 414 ? -2.963 30.794 22.937 1.00 11.33 410 GLN B C 1
ATOM 5296 O O . GLN B 1 414 ? -1.852 30.737 23.476 1.00 12.44 410 GLN B O 1
ATOM 5302 N N . ALA B 1 415 ? -3.118 30.761 21.610 1.00 12.27 411 ALA B N 1
ATOM 5303 C CA . ALA B 1 415 ? -1.971 30.620 20.724 1.00 11.00 411 ALA B CA 1
ATOM 5304 C C . ALA B 1 415 ? -1.086 31.862 20.761 1.00 10.27 411 ALA B C 1
ATOM 5305 O O . ALA B 1 415 ? 0.144 31.752 20.739 1.00 10.64 411 ALA B O 1
ATOM 5307 N N . ILE B 1 416 ? -1.685 33.055 20.812 1.00 9.58 412 ILE B N 1
ATOM 5308 C CA . ILE B 1 416 ? -0.872 34.263 20.943 1.00 10.77 412 ILE B CA 1
ATOM 5309 C C . ILE B 1 416 ? -0.097 34.239 22.256 1.00 9.60 412 ILE B C 1
ATOM 5310 O O . ILE B 1 416 ? 1.086 34.607 22.304 1.00 9.70 412 ILE B O 1
ATOM 5315 N N . ALA B 1 417 ? -0.737 33.775 23.335 1.00 10.12 413 ALA B N 1
ATOM 5316 C CA . ALA B 1 417 ? -0.028 33.625 24.603 1.00 11.00 413 ALA B CA 1
ATOM 5317 C C . ALA B 1 417 ? 1.136 32.644 24.488 1.00 11.64 413 ALA B C 1
ATOM 5318 O O . ALA B 1 417 ? 2.148 32.801 25.182 1.00 12.33 413 ALA B O 1
ATOM 5320 N N . GLU B 1 418 ? 1.021 31.637 23.617 1.00 11.74 414 GLU B N 1
ATOM 5321 C CA . GLU B 1 418 ? 2.140 30.722 23.402 1.00 12.72 414 GLU B CA 1
ATOM 5322 C C . GLU B 1 418 ? 3.311 31.427 22.730 1.00 12.34 414 GLU B C 1
ATOM 5323 O O . GLU B 1 418 ? 4.474 31.138 23.037 1.00 13.66 414 GLU B O 1
ATOM 5326 N N . ILE B 1 419 ? 3.029 32.360 21.817 1.00 11.80 415 ILE B N 1
ATOM 5327 C CA . ILE B 1 419 ? 4.101 33.158 21.227 1.00 13.88 415 ILE B CA 1
ATOM 5328 C C . ILE B 1 419 ? 4.753 34.034 22.286 1.00 11.13 415 ILE B C 1
ATOM 5329 O O . ILE B 1 419 ? 5.984 34.140 22.346 1.00 14.21 415 ILE B O 1
ATOM 5334 N N . ALA B 1 420 ? 3.941 34.674 23.135 1.00 10.84 416 ALA B N 1
ATOM 5335 C CA . ALA B 1 420 ? 4.492 35.487 24.219 1.00 11.36 416 ALA B CA 1
ATOM 5336 C C . ALA B 1 420 ? 5.366 34.650 25.142 1.00 13.15 416 ALA B C 1
ATOM 5337 O O . ALA B 1 420 ? 6.418 35.113 25.602 1.00 16.38 416 ALA B O 1
ATOM 5339 N N . GLN B 1 421 ? 4.955 33.411 25.423 1.00 13.31 417 GLN B N 1
ATOM 5340 C CA . GLN B 1 421 ? 5.778 32.546 26.259 1.00 16.02 417 GLN B CA 1
ATOM 5341 C C . GLN B 1 421 ? 7.101 32.217 25.576 1.00 20.26 417 GLN B C 1
ATOM 5342 O O . GLN B 1 421 ? 8.160 32.251 26.214 1.00 19.02 417 GLN B O 1
ATOM 5348 N N . ALA B 1 422 ? 7.064 31.920 24.272 1.00 17.89 418 ALA B N 1
ATOM 5349 C CA . ALA B 1 422 ? 8.289 31.561 23.564 1.00 16.07 418 ALA B CA 1
ATOM 5350 C C . ALA B 1 422 ? 9.251 32.740 23.485 1.00 18.07 418 ALA B C 1
ATOM 5351 O O . ALA B 1 422 ? 10.463 32.570 23.662 1.00 21.15 418 ALA B O 1
ATOM 5353 N N . ILE B 1 423 ? 8.738 33.939 23.206 1.00 15.17 419 ILE B N 1
ATOM 5354 C CA . ILE B 1 423 ? 9.598 35.120 23.198 1.00 17.23 419 ILE B CA 1
ATOM 5355 C C . ILE B 1 423 ? 10.180 35.357 24.583 1.00 20.21 419 ILE B C 1
ATOM 5356 O O . ILE B 1 423 ? 11.378 35.633 24.734 1.00 21.97 419 ILE B O 1
ATOM 5361 N N . ALA B 1 424 ? 9.352 35.227 25.620 1.00 20.66 420 ALA B N 1
ATOM 5362 C CA . ALA B 1 424 ? 9.866 35.386 26.972 1.00 21.51 420 ALA B CA 1
ATOM 5363 C C . ALA B 1 424 ? 10.927 34.344 27.284 1.00 23.00 420 ALA B C 1
ATOM 5364 O O . ALA B 1 424 ? 11.908 34.645 27.975 1.00 29.77 420 ALA B O 1
ATOM 5366 N N . GLU B 1 425 ? 10.771 33.129 26.753 1.00 23.11 421 GLU B N 1
ATOM 5367 C CA . GLU B 1 425 ? 11.764 32.089 26.996 1.00 27.36 421 GLU B CA 1
ATOM 5368 C C . GLU B 1 425 ? 13.106 32.445 26.377 1.00 27.11 421 GLU B C 1
ATOM 5369 O O . GLU B 1 425 ? 14.152 32.070 26.916 1.00 36.47 421 GLU B O 1
ATOM 5375 N N . ILE B 1 426 ? 13.094 33.171 25.257 1.00 35.38 422 ILE B N 1
ATOM 5376 C CA . ILE B 1 426 ? 14.339 33.624 24.639 1.00 36.36 422 ILE B CA 1
ATOM 5377 C C . ILE B 1 426 ? 15.103 34.533 25.594 1.00 36.53 422 ILE B C 1
ATOM 5378 O O . ILE B 1 426 ? 16.301 34.346 25.837 1.00 43.38 422 ILE B O 1
ATOM 5383 N N . ALA B 1 427 ? 14.411 35.523 26.162 1.00 33.15 423 ALA B N 1
ATOM 5384 C CA . ALA B 1 427 ? 15.061 36.459 27.073 1.00 35.45 423 ALA B CA 1
ATOM 5385 C C . ALA B 1 427 ? 15.591 35.762 28.322 1.00 42.36 423 ALA B C 1
ATOM 5386 O O . ALA B 1 427 ? 16.685 36.083 28.803 1.00 48.65 423 ALA B O 1
ATOM 5388 N N . LEU B 1 428 ? 14.840 34.804 28.858 1.00 41.29 424 LEU B N 1
ATOM 5389 C CA . LEU B 1 428 ? 15.252 34.112 30.075 1.00 39.20 424 LEU B CA 1
ATOM 5390 C C . LEU B 1 428 ? 16.380 33.129 29.786 1.00 44.90 424 LEU B C 1
ATOM 5391 O O . LEU B 1 428 ? 17.432 33.173 30.424 1.00 50.69 424 LEU B O 1
#

B-factor: mean 24.25, std 10.47, range [5.95, 66.57]

Radius of gyration: 29.05 Å; Cα contacts (8 Å, |Δi|>4): 1984; chains: 2; bounding box: 49×78×63 Å

Sequence (851 aa):
HMLIYQAIKLIAQAIKVIAEAIKAIAEGDKERAKEAAEKARELYEKALELYKEAKKEGDLIAAAIALIAAAIAVIALAIAAIAAGDKELAKEAAELAKEIYKLAEKLYKEAKKKGDLIAAAIALIAAAIAVIALAIAAIAAGDKELAKEAAKLAKEVYKEAEELYREARKKGDLIAAAIALIAAAIAVIALAIAAIAAGDKELAKKAAELAEKVYKEALKVYKEARKKGDLIAAAIALIAAAIAVIALAIAAIAAGDKELAKKAAELAKKVLELAREIAKEARKKGDLIAAAIALIAAAIAVIALAIAAIAAGDKEEAKEAYELAKEVYKEALEIAKEARKKGDYIAAAIAAIAAAIAVIAAAIAAIAAGKEEAKEAYKLAKEAKEKAKEIAKEAKKAGDKIAAAIAEIAQAIAEIAQAIAEIALHMLIYQAIKLIAQAIKVIAEAIKAIAEGDKERAKEAAEKARELYEKALELYKEAKKEGDLIAAAIALIAAAIAVIALAIAAIAAGDKELAKEAAELAKEIYKLAEKLYKEAKKKGDLIAAAIALIAAAIAVIALAIAAIAAGDKELAKEAAKLAKEVYKEAEELYREARKKGDLIAAAIALIAAAIAVIALAIAAIAAGDKELAKKAAELAEKVYKEALKVYKEARKKGDLIAAAIALIAAAIAVIALAIAAIAAGDKELAKKAAELAKKVLELAREIAKEARKKGDLIAAAIALIAAAIAVIALAIAAIAAGDKEEAKEAYELAKEVYKEALEIAKEARKKGDYIAAAIAAIAAAIAVIAAAIAAIAAGDKEEAKEAYKLAKEAKEKAKEIAKEAKKAGDKIAAAIAEIAQAIAEIAQAIAEIAL

Nearest PDB structures (foldseek):
  8qah-assembly2_B  TM=1.002E+00  e=1.862E-41  synthetic construct
  8qah-assembly1_A  TM=9.998E-01  e=5.323E-40  synthetic construct
  8qai-assembly1_A  TM=9.094E-01  e=2.312E-22  synthetic construct
  6xr1-assembly1_A  TM=7.086E-01  e=3.126E-16  synthetic construct
  5cwm-assembly1_A  TM=6.491E-01  e=8.424E-03  synthetic construct

Solvent-accessible surface area: 27223 Å² total; per-residue (Å²): 78,72,43,43,71,82,0,19,47,14,19,8,86,0,16,36,9,18,7,87,0,21,36,1,71,42,71,56,62,58,72,38,0,75,64,6,2,54,66,2,85,58,10,16,79,86,0,48,65,10,25,79,55,0,55,94,82,48,33,30,66,0,0,0,25,0,0,19,2,0,0,20,1,1,18,0,2,0,19,0,0,69,21,32,65,53,57,74,18,0,54,64,0,4,59,38,1,67,57,0,18,60,52,0,22,62,7,4,89,61,0,60,91,96,47,37,36,67,1,0,0,23,0,4,21,0,1,0,20,0,1,20,0,1,0,26,0,1,80,21,27,69,57,65,72,24,0,56,77,0,6,62,35,1,84,82,2,33,56,46,0,45,93,0,12,59,46,0,75,93,93,46,35,24,67,2,0,0,23,0,0,18,0,0,0,21,1,0,20,0,1,0,24,0,2,79,30,33,68,53,59,72,30,0,56,54,0,10,78,24,1,49,40,3,16,85,37,0,36,104,0,11,76,69,0,87,95,80,55,40,28,64,3,0,0,21,0,0,20,0,0,0,20,0,1,20,0,6,0,24,0,2,72,25,30,70,55,60,74,44,1,64,52,0,22,59,35,1,104,58,0,10,73,33,0,81,66,0,3,65,59,0,90,97,83,48,41,10,54,0,0,0,20,0,0,20,0,0,0,18,0,0,18,0,8,0,24,2,3,72,25,45,71,63,60,78,34,0,55,48,0,30,51,36,1,48,81,0,18,56,53,0,41,57,0,4,53,65,0,71,96,81,39,50,30,53,0,0,0,22,0,4,20,0,1,1,19,1,1,20,0,1,0,24,0,3,62,29,44,73,74,163,31,0,44,82,0,18,107,32,0,64,56,3,49,51,48,0,68,54,2,14,66,58,0,67,95,60,70,37,49,54,0,17,1,25,0,49,21,0,36,5,21,0,36,22,0,19,3,24,0,34,80,36,107,93,74,30,41,77,84,0,16,33,14,19,7,91,0,18,41,15,20,8,50,0,31,42,2,69,62,81,56,39,62,82,46,0,57,65,5,1,56,42,1,110,63,23,19,57,64,0,50,64,6,32,56,100,0,36,96,80,47,37,22,65,0,0,0,21,0,0,19,2,0,0,18,1,1,18,0,2,0,21,0,0,69,20,38,68,58,66,72,16,0,57,38,0,10,63,44,1,48,46,0,34,53,48,0,39,105,5,24,56,101,0,43,94,81,58,36,24,62,0,0,0,22,0,4,19,0,0,0,22,1,1,20,0,8,0,26,0,1,75,22,31,70,57,63,76,42,0,57,45,0,5,61,47,1,69,42,3,22,57,75,0,14,78,12,17,132,60,4,65,95,92,52,41,31,69,1,0,0,22,0,1,18,0,1,0,19,1,1,19,0,2,0,27,0,2,76,26,31,69,55,62,75,36,0,62,41,0,21,62,37,1,54,83,1,15,93,29,0,46,59,2,24,58,47,0,69,96,84,60,39,39,73,1,0,0,20,0,0,20,0,0,0,19,0,1,19,0,4,0,25,0,1,71,26,37,70,40,59,87,21,0,63,89,0,29,63,32,0,48,41,0,8,63,52,0,86,57,6,6,66,59,0,98,94,84,46,45,16,69,3,0,0,19,0,3,20,0,0,0,19,0,0,19,0,19,0,24,2,4,78,26,42,70,40,58,87,39,0,49,53,0,14,86,42,0,60,80,0,5,71,37,0,24,55,5,4,143,65,0,65,88,96,38,41,43,51,0,0,0,22,0,3,20,0,0,0,20,0,0,20,0,1,0,29,0,1,66,33,31,67,45,83,86,16,0,61,49,0,40,56,26,0,54,68,3,25,43,80,0,48,65,2,11,63,36,0,78,162,60,69,39,45,40,0,8,1,26,0,48,20,0,54,7,20,0,54,22,0,35,9,22,0,69,83,37,98

Secondary structure (DSSP, 8-state):
-HHHHHHHHHHHHHHHHHHHHHHHHHHT-HHHHHHHHHHHHHHHHHHHHHHHHHHHHT-HHHHHHHHHHHHHHHHHHHHHHHHHT-HHHHHHHHHHHHHHHHHHHHHHHHHHHHT-HHHHHHHHHHHHHHHHHHHHHHHHHT-HHHHHHHHHHHHHHHHHHHHHHHHHHHTT-HHHHHHHHHHHHHHHHHHHHHHHHHT-HHHHHHHHHHHHHHHHHHHHHHHHHHHTT-HHHHHHHHHHHHHHHHHHHHHHHHHT-HHHHHHHHHHHHHHHHHHHHHHHHHHHTT-HHHHHHHHHHHHHHHHHHHHHHHHHT-HHHHHHHHHHHHHHHHHHHHHHHHHHHHT-HHHHHHHHHHHHHHHHHHHHHHHHH--HHHHHHHHHHHHHHHHHHHHHHHHHHTT-HHHHHHHHHHHHHHHHHHHHHHHH-/-HHHHHHHHHHHHHHHHHHHHHHHHHHT-HHHHHHHHHHHHHHHHHHHHHHHHHHHHT-HHHHHHHHHHHHHHHHHHHHHHHHHT-HHHHHHHHHHHHHHHHHHHHHHHHHHHHT-HHHHHHHHHHHHHHHHHHHHHHHHHT-HHHHHHHHHHHHHHHHHHHHHHHHHHHHT-HHHHHHHHHHHHHHHHHHHHHHHHHT-HHHHHHHHHHHHHHHHHHHHHHHHHHHTT-HHHHHHHHHHHHHHHHHHHHHHHHHT-HHHHHHHHHHHHHHHHHHHHHHHHHHHHT-HHHHHHHHHHHHHHHHHHHHHHHHHT-HHHHHHHHHHHHHHHHHHHHHHHHHHHHT-HHHHHHHHHHHHHHHHHHHHHHHHHT-HHHHHHHHHHHHHHHHHHHHHHHHHHHTT-HHHHHHHHHHHHHHHHHHHHHHHH-